Protein AF-A0AAN4W0U6-F1 (afdb_monomer_lite)

pLDDT: mean 75.43, std 18.98, range [21.34, 97.81]

Organism: NCBI:txid981

Foldseek 3Di:
DDDDPPPLVLLVVLLCVLVVVLVCCQVVPFDDDDDDDDDDDDDDDDDYDDDDDDDDDDDDDPDPDPDDDFFDAAFWAAAAFDDYDDYDFDADDDVPDRTDQQFQVRVQVVVVVVVCVVCVPQWDWDWDDDPRHIWIQIGHPRDGFWIKFKLHDPQDLAAQQGAWIKMWTAGQAQATQFIDRPDDRDDPVLVVQCVVDCLRVVRHGHHLAEEEEGEARVPRRRRSQSVQQSVQVRCVVCQVVCVVSHPDHGDYYHYGYDYDPVLVVVLVVLVVLLDPVVVVVCVPDPVSLLVLLVCLQVCVAQVVLDFDAPVLVCQSHVSGDDDPSSSSNSSSQLSCLLPPVRSCLVRRGNLSSLLVVLQVPQPDDADEDPADLVRLLVLQVVLLVVLVVCVVVVVVVSSPVDLRSCCSVVVPVDPSNVVSVVQSNVSNHYPPSCLRHHGNRNSVSNVSNVSSPDDDDDDDDDDDDDDDDDDDDDDDDPPPCVVPPPPDDDDDAALKQKEAEAAPPPRAADFQKWKWKDDPPVGDTDIDTHHPRRIDIHHDDQRIKMWIDDDFWAIDIDHDDDSYYYPYTHGDPDPCQDFDDPPDQDGDRQQPDLFHKDKFFVVNCVQLLHFWVCSVCVQDFQWDWDADQPQAIWIDGLNRTQQQEFEEEQLHTDDDHDPSHDHRRQDGCQFFRIKIWGATDCCQPNNFSAFRHYIYGYGDDDPDAFKKKKWKWKDWPQQKIKIKIKIKGDDDFKIKMKIKIWIWGCAFDPPPDVQWDFGSRWTKIKIKIKIKMWGDDDQKIKIKIKIKMWMKTKGWATQDPDAQKTKIKIKIKIKIKTKMWMKGHPDPFKIKIKIKIKMKIKIKIWIWIARNVVRDIDGPDIKMKIKIKIKIKMWIWGHDPFKIKIKMKIWIWMDMDIPFFPDDPTKIKIKIKMWIFGCPDPFKTKIKMWMAMCIPNYRHGIWIKIWMWGQPPVFKIFIFIWIKHKHDDHSCQATGWDDDPAETEGHNSPQHIKYKYHQHGWIWGWDDDPQKTKTKIKGKGKMKMAFDKDWAWDDDPDPPDHIYIHIGTAGMKMKIWMKIWMWICRSVFKIKIKIKIWMWIWGDHPLDPGTDTDIKIKIKIKMKGDDVVQQKIKIKIKMKTAKDWDKHADNPDPNGRIDIKIWHIDMKMWIKMWHADDNNQKIKIKIKIRPVQQFKTAIPDADPPNDGDRIDGDDNGIMIMMMIMGMDIGD

Secondary structure (DSSP, 8-state):
--------HHHHHHHHHHHHHHHHHHHS-SS-----------------------------------S---------------------------SS-TT----HHHHHHHHHHHHHHHHTTSEEEEEEEETTEEEEEEEETTEEEEEEEE--SS---B-SSSBEEEEEEEETTTEEEEEEEEEES--HHHHHHHHTTTTTGGGTT-BTTSEEEEE--TTSHHHHHHHHHHHHHHHHHHHHHHGGG-SS-----EEEEE--TTHHHHHHHHHHHH-HHHHHHHHH-HHHHHHHHHHIIIIIIIIT-----SHHHHGGGGT-PPPHHHHHHHHHHHHHHHHHSSHIIIII-HHHHHHHHHHHS-SSPP---SS-HHHHHHHHHHHHHHHHHHHHTT-GGGGG--HHHHHHTT-TT-HHHHHHHHHHHHTTTSTTHHHHHT-HHHHHHHHHHHHTT------PPP---------------TTSSTTSS---SS---SSEEEEE-B-SSS--B-TT-EEEEEETTTTEEEEEE--TTSEEEEE--TTPEEEEEETTEEEEEEE--SSEEE----B--SS---EE-TTSSS-EEGGGSSS-EEEEEHHHHHHHT-SSHHHHHTTSTTEEEEEETTTEEEEEETTEEGGGEEEEETTEEP---BTTB--GGG---TTEEEEEEEES-THHHH-TT-SSEEEEEEEP---SSEEEEEEEEEEETTTEEEEEEEEEEEETTEEEEEEEEEEEE--B-TT--TT----SB--EEEEEEEEEEEEEETTEEEEEEEEEEEEEEEEPPPPPSSSSEEEEEEEEEEEEEEEEEEEEESSSSEEEEEEEEEEEEEEEEEEEEEETTTTEEEEEEEEEEEEEEEEEEEEEEEE-SSEEEEEEEEEEEEEEESTTS-----EEEEEEEEEEEEE-SSSEEEEEEEEEEEETTB----EEEEEEEEEETTTEEEEE--EE--BPPPHHHHH-EEE-SSEEEE--TTPPPB--EE-------EEEETTEEEE----EEEEEEEEEEEEEEEPPSSTTSPEEEEEEEEEEEEEEEEEEEEEEEETTTEEEEEEEEEEEEEEE-TTSSS---EEEEEEEEEEEEEEGGGTEEEEEEEEEE--EEEEEE--S-TT--EEEEEEPPEEEEEEEEEEEETTTTEEEEEEEE-TT---EEEBSS---TT--SSEEE---SSEEEEEEEEEEEE-

Radius of gyration: 40.21 Å; chains: 1; bounding box: 112×74×120 Å

InterPro domains:
  IPR000531 TonB-dependent receptor-like, beta-barrel [PF00593] (777-1171)
  IPR007329 FMN-binding [PF04205] (159-231)
  IPR007329 FMN-binding [SM00900] (159-238)
  IPR012910 TonB-dependent receptor, plug domain [PF07715] (598-694)
  IPR017896 4Fe-4S ferredoxin-type, iron-sulphur binding domain [PF12801] (331-358)
  IPR017896 4Fe-4S ferredoxin-type, iron-sulphur binding domain [PF12801] (416-450)
  IPR036942 TonB-dependent receptor-like, beta-barrel domain superfamily [G3DSA:2.40.170.20] (703-1207)
  IPR037066 TonB-dependent receptor, plug domain superfamily [G3DSA:2.170.130.10] (569-702)
  IPR039426 TonB-dependent receptor-like [PS52016] (586-1208)
  IPR039426 TonB-dependent receptor-like [PTHR30069] (549-1207)

Sequence (1211 aa):
MLKSVQLDIPKSILTAVVLGLVLFFTMNGPLNPPSVQFNANHVDQTFFAPKIVGQSKGKSDFGLLSADAAKVDLAYGMITPEQKQQQSHGLISSDKAVGEMLNNAQWALEMEQRLKERWGGERTFQIKMFEEHCFAEVYDKGRLVSVYLENQVNNHVQGYAGPVYIGAYIGKHGQLLGLDYLHSLETESYLRKIFRTDYMGQYEQLDLGAAHSIDAVSGATITTKAIADATTMLVEVGAPMVESYLTEAMSDFEVKASLNKWWVVQAVILGLLFLFHFQKKIKRSKSIRMGLAIFTLLFLGFGMNQSFTYITFVQPFMGTELSYFMVAYSVMVLLSAIWGKNVYCKYVCPFGAAQMISLKYSPFKKKDILISNKQASLIRYAVTLVLLSGVIYGYRDWGNFELFPDLFGLQFSSYWFFVAVLVVLVSMRFPMIWCRLTCPTGCVLDTLTDAAEFRGYKKKKPIAKNTVMPKIKRNKPMVATVLLLFMGLGNARAQQFHLSVIDLEDQRAIPAANVHLVDASTGFDKYMVTNEQGQISFDYRPGLVAVVSHLCYLPKQMELGSASMTIKLQPDVRMLNQVVMTAQAEPVLADRSIYKIKPISNQEIEKLGAVSLPDVLQFQTGVNLIEDGVLGTKIIMQGLEGEHVKIMVDGVPLVGRMDGNIDLSQINLSQVDHIEVLEGPMSVIYGSNALAGTINIITREIQHQSLRVNAKSYAESVGQFQNAVSAEVKKGKHAAGITLGYNYFNGYSENASSNRRSDDWRPKDQLQIAPYYAFRSGKLKGKVGLNFFDETIKALGEYPSIGALAYDTQFNTQRINYYSNWNYKFSAQSNLSAVLSYQTFDRLTENITTDLVTNGETVTSSSSELFDTFNGRLNYFYKSELFNWQLGAEATLENGSGDKMPENDGMQEYALYTTLEWKLSESWSAQPGLRYMYNAAFDAPFIYNLHFKWDKDNKWLARFSGATAFRAPSLKERYMIFVDSNHRIFGNENLLPENGYNFSGSISRLFSVGAWNVKAEAKGYYNHLTDGIELMVIPAENEGDAADYVYGNVDEKITYGGEFVLNWNYENRLIFNTHYNVVNIGYYMPQLKDLAYAPNHNVSLSAEYRLPSLGLGFKTDFRYSGEFTQLSANPEEEEEAYTSAVRDAFAIWNCSVNKSFWEKKLTVVAGAKNLLDVNTINTTGSGGAHSGGATAPVAWGRSYFISLNFNLNKR

Structure (mmCIF, N/CA/C/O backbone):
data_AF-A0AAN4W0U6-F1
#
_entry.id   AF-A0AAN4W0U6-F1
#
loop_
_atom_site.group_PDB
_atom_site.id
_atom_site.type_symbol
_atom_site.label_atom_id
_atom_site.label_alt_id
_atom_site.label_comp_id
_atom_site.label_asym_id
_atom_site.label_entity_id
_atom_site.label_seq_id
_atom_site.pdbx_PDB_ins_code
_atom_site.Cartn_x
_atom_site.Cartn_y
_atom_site.Cartn_z
_atom_site.occupancy
_atom_site.B_iso_or_equiv
_atom_site.auth_seq_id
_atom_site.auth_comp_id
_atom_site.auth_asym_id
_atom_site.auth_atom_id
_atom_site.pdbx_PDB_model_num
ATOM 1 N N . MET A 1 1 ? -48.155 25.290 47.271 1.00 33.25 1 MET A N 1
ATOM 2 C CA . MET A 1 1 ? -47.250 24.211 47.742 1.00 33.25 1 MET A CA 1
ATOM 3 C C . MET A 1 1 ? -46.067 24.018 46.779 1.00 33.25 1 MET A C 1
ATOM 5 O O . MET A 1 1 ? -45.898 22.940 46.229 1.00 33.25 1 MET A O 1
ATOM 9 N N . LEU A 1 2 ? -45.214 25.028 46.591 1.00 33.72 2 LEU A N 1
ATOM 10 C CA . LEU A 1 2 ? -43.995 24.904 45.777 1.00 33.72 2 LEU A CA 1
ATOM 11 C C . LEU A 1 2 ? -42.775 25.183 46.661 1.00 33.72 2 LEU A C 1
ATOM 13 O O . LEU A 1 2 ? -42.121 26.214 46.558 1.00 33.72 2 LEU A O 1
ATOM 17 N N . LYS A 1 3 ? -42.492 24.249 47.581 1.00 33.78 3 LYS A N 1
ATOM 18 C CA . LYS A 1 3 ? -41.149 24.159 48.165 1.00 33.78 3 LYS A CA 1
ATOM 19 C C . LYS A 1 3 ? -40.219 23.692 47.053 1.00 33.78 3 LYS A C 1
ATOM 21 O O . LYS A 1 3 ? -40.469 22.635 46.479 1.00 33.78 3 LYS A O 1
ATOM 26 N N . SER A 1 4 ? -39.191 24.491 46.793 1.00 39.16 4 SER A N 1
ATOM 27 C CA . SER A 1 4 ? -38.076 24.229 45.883 1.00 39.16 4 SER A CA 1
ATOM 28 C C . SER A 1 4 ? -37.782 22.736 45.694 1.00 39.16 4 SER A C 1
ATOM 30 O O . SER A 1 4 ? -37.223 22.068 46.568 1.00 39.16 4 SER A O 1
ATOM 32 N N . VAL A 1 5 ? -38.141 22.213 44.519 1.00 44.03 5 VAL A N 1
ATOM 33 C CA . VAL A 1 5 ? -37.699 20.888 44.081 1.00 44.03 5 VAL A CA 1
ATOM 34 C C . VAL A 1 5 ? -36.212 21.010 43.762 1.00 44.03 5 VAL A C 1
ATOM 36 O O . VAL A 1 5 ? -35.828 21.347 42.647 1.00 44.03 5 VAL A O 1
ATOM 39 N N . GLN A 1 6 ? -35.363 20.769 44.764 1.00 49.28 6 GLN A N 1
ATOM 40 C CA . GLN A 1 6 ? -33.953 20.484 44.524 1.00 49.28 6 GLN A CA 1
ATOM 41 C C . GLN A 1 6 ? -33.885 19.218 43.668 1.00 49.28 6 GLN A C 1
ATOM 43 O O . GLN A 1 6 ? -34.033 18.107 44.180 1.00 49.28 6 GLN A O 1
ATOM 48 N N . LEU A 1 7 ? -33.694 19.406 42.362 1.00 55.94 7 LEU A N 1
ATOM 49 C CA . LEU A 1 7 ? -33.373 18.338 41.425 1.00 55.94 7 LEU A CA 1
ATOM 50 C C . LEU A 1 7 ? -32.122 17.620 41.939 1.00 55.94 7 LEU A C 1
ATOM 52 O O . LEU A 1 7 ? -31.044 18.206 42.031 1.00 55.94 7 LEU A O 1
ATOM 56 N N . ASP A 1 8 ? -32.278 16.350 42.312 1.00 67.81 8 ASP A N 1
ATOM 57 C CA . ASP A 1 8 ? -31.163 15.471 42.662 1.00 67.81 8 ASP A CA 1
ATOM 58 C C . ASP A 1 8 ? -30.425 15.172 41.347 1.00 67.81 8 ASP A C 1
ATOM 60 O O . ASP A 1 8 ? -30.793 14.259 40.602 1.00 67.81 8 ASP A O 1
ATOM 64 N N . ILE A 1 9 ? -29.459 16.036 41.009 1.00 68.50 9 ILE A N 1
ATOM 65 C CA . ILE A 1 9 ? -28.758 16.067 39.714 1.00 68.50 9 ILE A CA 1
ATOM 66 C C . ILE A 1 9 ? -28.268 14.666 39.289 1.00 68.50 9 ILE A C 1
ATOM 68 O O . ILE A 1 9 ? -28.586 14.276 38.166 1.00 68.50 9 ILE A O 1
ATOM 72 N N . PRO A 1 10 ? -27.618 13.846 40.150 1.00 70.81 10 PRO A N 1
ATOM 73 C CA . PRO A 1 10 ? -27.177 12.501 39.764 1.00 70.81 10 PRO A CA 1
ATOM 74 C C . PRO A 1 10 ? -28.328 11.585 39.325 1.00 70.81 10 PRO A C 1
ATOM 76 O O . PRO A 1 10 ? -28.225 10.904 38.307 1.00 70.81 10 PRO A O 1
ATOM 79 N N . LYS A 1 11 ? -29.457 11.603 40.050 1.00 78.38 11 LYS A N 1
ATOM 80 C CA . LYS A 1 11 ? -30.646 10.809 39.696 1.00 78.38 11 LYS A CA 1
ATOM 81 C C . LYS A 1 11 ? -31.303 11.295 38.412 1.00 78.38 11 LYS A C 1
ATOM 83 O O . LYS A 1 11 ? -31.800 10.483 37.637 1.00 78.38 11 LYS A O 1
ATOM 88 N N . SER A 1 12 ? -31.298 12.605 38.192 1.00 77.62 12 SER A N 1
ATOM 89 C CA . SER A 1 12 ? -31.893 13.230 37.009 1.00 77.62 12 SER A CA 1
ATOM 90 C C . SER A 1 12 ? -31.082 12.901 35.750 1.00 77.62 12 SER A C 1
ATOM 92 O O . SER A 1 12 ? -31.664 12.489 34.751 1.00 77.62 12 SER A O 1
ATOM 94 N N . ILE A 1 13 ? -29.745 12.960 35.828 1.00 74.62 13 ILE A N 1
ATOM 95 C CA . ILE A 1 13 ? -28.841 12.546 34.742 1.00 74.62 13 ILE A CA 1
ATOM 96 C C . ILE A 1 13 ? -29.018 11.055 34.432 1.00 74.62 13 ILE A C 1
ATOM 98 O O . ILE A 1 13 ? -29.267 10.699 33.283 1.00 74.62 13 ILE A O 1
ATOM 102 N N . LEU A 1 14 ? -28.968 10.180 35.444 1.00 75.50 14 LEU A N 1
ATOM 103 C CA . LEU A 1 14 ? -29.118 8.735 35.234 1.00 75.50 14 LEU A CA 1
ATOM 104 C C . LEU A 1 14 ? -30.495 8.373 34.642 1.00 75.50 14 LEU A C 1
ATOM 106 O O . LEU A 1 14 ? -30.598 7.467 33.819 1.00 75.50 14 LEU A O 1
ATOM 110 N N . THR A 1 15 ? -31.544 9.118 35.008 1.00 80.75 15 THR A N 1
ATOM 111 C CA . THR A 1 15 ? -32.888 8.980 34.420 1.00 80.75 15 THR A CA 1
ATOM 112 C C . THR A 1 15 ? -32.909 9.364 32.942 1.00 80.75 15 THR A C 1
ATOM 114 O O . THR A 1 15 ? -33.483 8.629 32.142 1.00 80.75 15 THR A O 1
ATOM 117 N N . ALA A 1 16 ? -32.269 10.477 32.571 1.00 76.31 16 ALA A N 1
ATOM 118 C CA . ALA A 1 16 ? -32.186 10.925 31.183 1.00 76.31 16 ALA A CA 1
ATOM 119 C C . ALA A 1 16 ? -31.398 9.940 30.303 1.00 76.31 16 ALA A C 1
ATOM 121 O O . ALA A 1 16 ? -31.842 9.633 29.202 1.00 76.31 16 ALA A O 1
ATOM 122 N N . VAL A 1 17 ? -30.286 9.385 30.803 1.00 75.81 17 VAL A N 1
ATOM 123 C CA . VAL A 1 17 ? -29.493 8.371 30.080 1.00 75.81 17 VAL A CA 1
ATOM 124 C C . VAL A 1 17 ? -30.307 7.100 29.837 1.00 75.81 17 VAL A C 1
ATOM 126 O O . VAL A 1 17 ? -30.350 6.601 28.716 1.00 75.81 17 VAL A O 1
ATOM 129 N N . VAL A 1 18 ? -30.992 6.586 30.863 1.00 73.56 18 VAL A N 1
ATOM 130 C CA . VAL A 1 18 ? -31.798 5.365 30.727 1.00 73.56 18 VAL A CA 1
ATOM 131 C C . VAL A 1 18 ? -32.984 5.566 29.783 1.00 73.56 18 VAL A C 1
ATOM 133 O O . VAL A 1 18 ? -33.208 4.729 28.912 1.00 73.56 18 VAL A O 1
ATOM 136 N N . LEU A 1 19 ? -33.737 6.662 29.925 1.00 75.75 19 LEU A N 1
ATOM 137 C CA . LEU A 1 19 ? -34.854 6.952 29.022 1.00 75.75 19 LEU A CA 1
ATOM 138 C C . LEU A 1 19 ? -34.373 7.223 27.594 1.00 75.75 19 LEU A C 1
ATOM 140 O O . LEU A 1 19 ? -35.014 6.760 26.659 1.00 75.75 19 LEU A O 1
ATOM 144 N N . GLY A 1 20 ? -33.238 7.907 27.429 1.00 73.88 20 GLY A N 1
ATOM 145 C CA . GLY A 1 20 ? -32.610 8.148 26.132 1.00 73.88 20 GLY A CA 1
ATOM 146 C C . GLY A 1 20 ? -32.220 6.854 25.422 1.00 73.88 20 GLY A C 1
ATOM 147 O O . GLY A 1 20 ? -32.547 6.698 24.253 1.00 73.88 20 GLY A O 1
ATOM 148 N N . LEU A 1 21 ? -31.608 5.894 26.127 1.00 70.44 21 LEU A N 1
ATOM 149 C CA . LEU A 1 21 ? -31.286 4.580 25.558 1.00 70.44 21 LEU A CA 1
ATOM 150 C C . LEU A 1 21 ? -32.546 3.794 25.178 1.00 70.44 21 LEU A C 1
ATOM 152 O O . LEU A 1 21 ? -32.613 3.250 24.080 1.00 70.44 21 LEU A O 1
ATOM 156 N N . VAL A 1 22 ? -33.564 3.758 26.045 1.00 67.88 22 VAL A N 1
ATOM 157 C CA . VAL A 1 22 ? -34.811 3.046 25.722 1.00 67.88 22 VAL A CA 1
ATOM 158 C C . VAL A 1 22 ? -35.529 3.683 24.526 1.00 67.88 22 VAL A C 1
ATOM 160 O O . VAL A 1 22 ? -35.973 2.955 23.639 1.00 67.88 22 VAL A O 1
ATOM 163 N N . LEU A 1 23 ? -35.614 5.017 24.467 1.00 67.88 23 LEU A N 1
ATOM 164 C CA . LEU A 1 23 ? -36.189 5.743 23.328 1.00 67.88 23 LEU A CA 1
ATOM 165 C C . LEU A 1 23 ? -35.388 5.502 22.045 1.00 67.88 23 LEU A C 1
ATOM 167 O O . LEU A 1 23 ? -35.974 5.191 21.016 1.00 67.88 23 LEU A O 1
ATOM 171 N N . PHE A 1 24 ? -34.056 5.564 22.112 1.00 65.44 24 PHE A N 1
ATOM 172 C CA . PHE A 1 24 ? -33.180 5.315 20.968 1.00 65.44 24 PHE A CA 1
ATOM 173 C C . PHE A 1 24 ? -33.433 3.933 20.346 1.00 65.44 24 PHE A C 1
ATOM 175 O O . PHE A 1 24 ? -33.669 3.858 19.143 1.00 65.44 24 PHE A O 1
ATOM 182 N N . PHE A 1 25 ? -33.483 2.866 21.150 1.00 62.19 25 PHE A N 1
ATOM 183 C CA . PHE A 1 25 ? -33.747 1.512 20.642 1.00 62.19 25 PHE A CA 1
ATOM 184 C C . PHE A 1 25 ? -35.213 1.257 20.253 1.00 62.19 25 PHE A C 1
ATOM 186 O O . PHE A 1 25 ? -35.468 0.391 19.423 1.00 62.19 25 PHE A O 1
ATOM 193 N N . THR A 1 26 ? -36.188 1.996 20.800 1.00 61.84 26 THR A N 1
ATOM 194 C CA . THR A 1 26 ? -37.584 1.900 20.319 1.00 61.84 26 THR A CA 1
ATOM 195 C C . THR A 1 26 ? -37.850 2.674 19.037 1.00 61.84 26 THR A C 1
ATOM 197 O O . THR A 1 26 ? -38.757 2.299 18.304 1.00 61.84 26 THR A O 1
ATOM 200 N N . MET A 1 27 ? -37.104 3.747 18.770 1.00 57.22 27 MET A N 1
ATOM 201 C CA . MET A 1 27 ? -37.287 4.567 17.569 1.00 57.22 27 MET A CA 1
ATOM 202 C C . MET A 1 27 ? -36.466 4.079 16.373 1.00 57.22 27 MET A C 1
ATOM 204 O O . MET A 1 27 ? -36.922 4.226 15.246 1.00 57.22 27 MET A O 1
ATOM 208 N N . ASN A 1 28 ? -35.271 3.526 16.605 1.00 52.16 28 ASN A N 1
ATOM 209 C CA . ASN A 1 28 ? -34.335 3.143 15.537 1.00 52.16 28 ASN A CA 1
ATOM 210 C C . ASN A 1 28 ? -34.282 1.628 15.275 1.00 52.16 28 ASN A C 1
ATOM 212 O O . ASN A 1 28 ? -33.504 1.186 14.435 1.00 52.16 28 ASN A O 1
ATOM 216 N N . GLY A 1 29 ? -35.067 0.833 16.009 1.00 49.94 29 GLY A N 1
ATOM 217 C CA . GLY A 1 29 ? -34.906 -0.619 16.050 1.00 49.94 29 GLY A CA 1
ATOM 218 C C . GLY A 1 29 ? -33.610 -1.059 16.765 1.00 49.94 29 GLY A C 1
ATOM 219 O O . GLY A 1 29 ? -32.866 -0.234 17.309 1.00 49.94 29 GLY A O 1
ATOM 220 N N . PRO A 1 30 ? -33.349 -2.373 16.841 1.00 51.88 30 PRO A N 1
ATOM 221 C CA . PRO A 1 30 ? -32.150 -2.947 17.452 1.00 51.88 30 PRO A CA 1
ATOM 222 C C . PRO A 1 30 ? -30.949 -2.980 16.482 1.00 51.88 30 PRO A C 1
ATOM 224 O O . PRO A 1 30 ? -31.043 -2.586 15.321 1.00 51.88 30 PRO A O 1
ATOM 227 N N . LEU A 1 31 ? -29.787 -3.432 16.967 1.00 49.72 31 LEU A N 1
ATOM 228 C CA . LEU A 1 31 ? -28.535 -3.453 16.190 1.00 49.72 31 LEU A CA 1
ATOM 229 C C . LEU A 1 31 ? -28.532 -4.548 15.099 1.00 49.72 31 LEU A C 1
ATOM 231 O O . LEU A 1 31 ? -28.135 -5.683 15.367 1.00 49.72 31 LEU A O 1
ATOM 235 N N . ASN A 1 32 ? -28.959 -4.196 13.879 1.00 39.69 32 ASN A N 1
ATOM 236 C CA . ASN A 1 32 ? -29.268 -5.152 12.804 1.00 39.69 32 ASN A CA 1
ATOM 237 C C . ASN A 1 32 ? -28.231 -5.230 11.650 1.00 39.69 32 ASN A C 1
ATOM 239 O O . ASN A 1 32 ? -27.494 -4.268 11.421 1.00 39.69 32 ASN A O 1
ATOM 243 N N . PRO A 1 33 ? -28.163 -6.367 10.917 1.00 38.34 33 PRO A N 1
ATOM 244 C CA . PRO A 1 33 ? -27.166 -6.641 9.869 1.00 38.34 33 PRO A CA 1
ATOM 245 C C . PRO A 1 33 ? -27.696 -6.474 8.416 1.00 38.34 33 PRO A C 1
ATOM 247 O O . PRO A 1 33 ? -28.904 -6.545 8.203 1.00 38.34 33 PRO A O 1
ATOM 250 N N . PRO A 1 34 ? -26.824 -6.278 7.400 1.00 32.66 34 PRO A N 1
ATOM 251 C CA . PRO A 1 34 ? -27.216 -6.032 6.000 1.00 32.66 34 PRO A CA 1
ATOM 252 C C . PRO A 1 34 ? -27.299 -7.292 5.106 1.00 32.66 34 PRO A C 1
ATOM 254 O O . PRO A 1 34 ? -26.744 -8.338 5.439 1.00 32.66 34 PRO A O 1
ATOM 257 N N . SER A 1 35 ? -27.912 -7.140 3.923 1.00 28.22 35 SER A N 1
ATOM 258 C CA . SER A 1 35 ? -27.999 -8.119 2.817 1.00 28.22 35 SER A CA 1
ATOM 259 C C . SER A 1 35 ? -27.286 -7.624 1.531 1.00 28.22 35 SER A C 1
ATOM 261 O O . SER A 1 35 ? -26.558 -6.626 1.572 1.00 28.22 35 SER A O 1
ATOM 263 N N . VAL A 1 36 ? -27.449 -8.322 0.392 1.00 27.53 36 VAL A N 1
ATOM 264 C CA . VAL A 1 36 ? -26.794 -8.029 -0.906 1.00 27.53 36 VAL A CA 1
ATOM 265 C C . VAL A 1 36 ? -27.782 -8.118 -2.082 1.00 27.53 36 VAL A C 1
ATOM 267 O O . VAL A 1 36 ? -28.681 -8.952 -2.076 1.00 27.53 36 VAL A O 1
ATOM 270 N N . GLN A 1 37 ? -27.567 -7.289 -3.112 1.00 27.67 37 GLN A N 1
ATOM 271 C CA . GLN A 1 37 ? -28.216 -7.313 -4.435 1.00 27.67 37 GLN A CA 1
ATOM 272 C C . GLN A 1 37 ? -27.176 -6.962 -5.523 1.00 27.67 37 GLN A C 1
ATOM 274 O O . GLN A 1 37 ? -26.210 -6.250 -5.226 1.00 27.67 37 GLN A O 1
ATOM 279 N N . PHE A 1 38 ? -27.355 -7.413 -6.775 1.00 28.12 38 PHE A N 1
ATOM 280 C CA . PHE A 1 38 ? -26.467 -7.061 -7.899 1.00 28.12 38 PHE A CA 1
ATOM 281 C C . PHE A 1 38 ? -27.131 -7.183 -9.288 1.00 28.12 38 PHE A C 1
ATOM 283 O O . PHE A 1 38 ? -27.874 -8.128 -9.529 1.00 28.12 38 PHE A O 1
ATOM 290 N N . ASN A 1 39 ? -26.792 -6.271 -10.213 1.00 28.20 39 ASN A N 1
ATOM 291 C CA . ASN A 1 39 ? -26.997 -6.377 -11.667 1.00 28.20 39 ASN A CA 1
ATOM 292 C C . ASN A 1 39 ? -26.030 -5.403 -12.396 1.00 28.20 39 ASN A C 1
ATOM 294 O O . ASN A 1 39 ? -25.774 -4.323 -11.860 1.00 28.20 39 ASN A O 1
ATOM 298 N N . ALA A 1 40 ? -25.494 -5.771 -13.572 1.00 31.72 40 ALA A N 1
ATOM 299 C CA . ALA A 1 40 ? -24.793 -4.881 -14.521 1.00 31.72 40 ALA A CA 1
ATOM 300 C C . ALA A 1 40 ? -24.557 -5.579 -15.884 1.00 31.72 40 ALA A C 1
ATOM 302 O O . ALA A 1 40 ? -24.307 -6.784 -15.895 1.00 31.72 40 ALA A O 1
ATOM 303 N N . ASN A 1 41 ? -24.564 -4.837 -17.006 1.00 26.88 41 ASN A N 1
ATOM 304 C CA . ASN A 1 41 ? -24.088 -5.282 -18.333 1.00 26.88 41 ASN A CA 1
ATOM 305 C C . ASN A 1 41 ? -23.850 -4.079 -19.293 1.00 26.88 41 ASN A C 1
ATOM 307 O O . ASN A 1 41 ? -24.289 -2.979 -18.969 1.00 26.88 41 ASN A O 1
ATOM 311 N N . HIS A 1 42 ? -23.277 -4.333 -20.486 1.00 31.94 42 HIS A N 1
ATOM 312 C CA . HIS A 1 42 ? -23.257 -3.486 -21.706 1.00 31.94 42 HIS A CA 1
ATOM 313 C C . HIS A 1 42 ? -22.388 -2.197 -21.704 1.00 31.94 42 HIS A C 1
ATOM 315 O O . HIS A 1 42 ? -22.306 -1.512 -20.691 1.00 31.94 42 HIS A O 1
ATOM 321 N N . VAL A 1 43 ? -21.756 -1.764 -22.817 1.00 29.34 43 VAL A N 1
ATOM 322 C CA . VAL A 1 43 ? -21.391 -2.428 -24.104 1.00 29.34 43 VAL A CA 1
ATOM 323 C C . VAL A 1 43 ? -20.263 -1.636 -24.827 1.00 29.34 43 VAL A C 1
ATOM 325 O O . VAL A 1 43 ? -19.764 -0.643 -24.304 1.00 29.34 43 VAL A O 1
ATOM 328 N N . ASP A 1 44 ? -19.852 -2.120 -25.998 1.00 28.80 44 ASP A N 1
ATOM 329 C CA . ASP A 1 44 ? -18.642 -1.852 -26.791 1.00 28.80 44 ASP A CA 1
ATOM 330 C C . ASP A 1 44 ? -18.513 -0.555 -27.649 1.00 28.80 44 ASP A C 1
ATOM 332 O O . ASP A 1 44 ? -19.499 0.058 -28.052 1.00 28.80 44 ASP A O 1
ATOM 336 N N . GLN A 1 45 ? -17.259 -0.329 -28.102 1.00 26.48 45 GLN A N 1
ATOM 337 C CA . GLN A 1 45 ? -16.820 0.193 -29.427 1.00 26.48 45 GLN A CA 1
ATOM 338 C C . GLN A 1 45 ? -16.893 1.714 -29.750 1.00 26.48 45 GLN A C 1
ATOM 340 O O . GLN A 1 45 ? -17.511 2.512 -29.050 1.00 26.48 45 GLN A O 1
ATOM 345 N N . THR A 1 46 ? -16.127 2.126 -30.779 1.00 25.75 46 THR A N 1
ATOM 346 C CA . THR A 1 46 ? -15.720 3.518 -31.118 1.00 25.75 46 THR A CA 1
ATOM 347 C C . THR A 1 46 ? -15.500 3.727 -32.640 1.00 25.75 46 THR A C 1
ATOM 349 O O . THR A 1 46 ? -15.691 2.792 -33.415 1.00 25.75 46 THR A O 1
ATOM 352 N N . PHE A 1 47 ? -15.124 4.941 -33.098 1.00 23.23 47 PHE A N 1
ATOM 353 C CA . PHE A 1 47 ? -14.848 5.281 -34.518 1.00 23.23 47 PHE A CA 1
ATOM 354 C C . PHE A 1 47 ? -13.759 6.380 -34.684 1.00 23.23 47 PHE A C 1
ATOM 356 O O . PHE A 1 47 ? -13.354 6.966 -33.682 1.00 23.23 47 PHE A O 1
ATOM 363 N N . PHE A 1 48 ? -13.263 6.641 -35.912 1.00 23.98 48 PHE A N 1
ATOM 364 C CA . PHE A 1 48 ? -11.919 7.229 -36.155 1.00 23.98 48 PHE A CA 1
ATOM 365 C C . PHE A 1 48 ? -11.652 8.067 -37.444 1.00 23.98 48 PHE A C 1
ATOM 367 O O . PHE A 1 48 ? -12.390 7.949 -38.424 1.00 23.98 48 PHE A O 1
ATOM 374 N N . ALA A 1 49 ? -10.465 8.735 -37.406 1.00 22.53 49 ALA A N 1
ATOM 375 C CA . ALA A 1 49 ? -9.560 9.301 -38.458 1.00 22.53 49 ALA A CA 1
ATOM 376 C C . ALA A 1 49 ? -9.863 10.719 -39.035 1.00 22.53 49 ALA A C 1
ATOM 378 O O . ALA A 1 49 ? -11.022 11.131 -38.941 1.00 22.53 49 ALA A O 1
ATOM 379 N N . PRO A 1 50 ? -8.901 11.480 -39.655 1.00 28.55 50 PRO A N 1
ATOM 380 C CA . PRO A 1 50 ? -7.457 11.237 -39.950 1.00 28.55 50 PRO A CA 1
ATOM 381 C C . PRO A 1 50 ? -6.462 12.402 -39.566 1.00 28.55 50 PRO A C 1
ATOM 383 O O . PRO A 1 50 ? -6.856 13.353 -38.895 1.00 28.55 50 PRO A O 1
ATOM 386 N N . LYS A 1 51 ? -5.185 12.357 -40.026 1.00 26.56 51 LYS A N 1
ATOM 387 C CA . LYS A 1 51 ? -4.091 13.379 -39.874 1.00 26.56 51 LYS A CA 1
ATOM 388 C C . LYS A 1 51 ? -4.121 14.568 -40.880 1.00 26.56 51 LYS A C 1
ATOM 390 O O . LYS A 1 51 ? -4.576 14.374 -42.005 1.00 26.56 51 LYS A O 1
ATOM 395 N N . ILE A 1 52 ? -3.517 15.736 -40.542 1.00 26.17 52 ILE A N 1
ATOM 396 C CA . ILE A 1 52 ? -2.968 16.768 -41.486 1.00 26.17 52 ILE A CA 1
ATOM 397 C C . ILE A 1 52 ? -2.039 17.820 -40.791 1.00 26.17 52 ILE A C 1
ATOM 399 O O . ILE A 1 52 ? -2.264 18.113 -39.622 1.00 26.17 52 ILE A O 1
ATOM 403 N N . VAL A 1 53 ? -1.052 18.433 -41.489 1.00 37.97 53 VAL A N 1
ATOM 404 C CA . VAL A 1 53 ? -0.106 19.489 -40.980 1.00 37.97 53 VAL A CA 1
ATOM 405 C C . VAL A 1 53 ? 0.458 20.434 -42.082 1.00 37.97 53 VAL A C 1
ATOM 407 O O . VAL A 1 53 ? 0.314 20.131 -43.264 1.00 37.97 53 VAL A O 1
ATOM 410 N N . GLY A 1 54 ? 1.141 21.549 -41.719 1.00 31.52 54 GLY A N 1
ATOM 411 C CA . GLY A 1 54 ? 2.020 22.326 -42.633 1.00 31.52 54 GLY A CA 1
ATOM 412 C C . GLY A 1 54 ? 2.494 23.752 -42.215 1.00 31.52 54 GLY A C 1
ATOM 413 O O . GLY A 1 54 ? 1.685 24.662 -42.081 1.00 31.52 54 GLY A O 1
ATOM 414 N N . GLN A 1 55 ? 3.824 23.932 -42.111 1.00 29.55 55 GLN A N 1
ATOM 415 C CA . GLN A 1 55 ? 4.705 25.096 -42.424 1.00 29.55 55 GLN A CA 1
ATOM 416 C C . GLN A 1 55 ? 4.308 26.594 -42.222 1.00 29.55 55 GLN A C 1
ATOM 418 O O . GLN A 1 55 ? 3.419 27.125 -42.882 1.00 29.55 55 GLN A O 1
ATOM 423 N N . SER A 1 56 ? 5.236 27.328 -41.566 1.00 27.77 56 SER A N 1
ATOM 424 C CA . SER A 1 56 ? 5.922 28.570 -42.039 1.00 27.77 56 SER A CA 1
ATOM 425 C C . SER A 1 56 ? 5.802 29.838 -41.172 1.00 27.77 56 SER A C 1
ATOM 427 O O . SER A 1 56 ? 4.731 30.437 -41.070 1.00 27.77 56 SER A O 1
ATOM 429 N N . LYS A 1 57 ? 6.964 30.351 -40.716 1.00 29.23 57 LYS A N 1
ATOM 430 C CA . LYS A 1 57 ? 7.422 31.736 -40.989 1.00 29.23 57 LYS A CA 1
ATOM 431 C C . LYS A 1 57 ? 8.919 31.966 -40.669 1.00 29.23 57 LYS A C 1
ATOM 433 O O . LYS A 1 57 ? 9.276 32.427 -39.595 1.00 29.23 57 LYS A O 1
ATOM 438 N N . GLY A 1 58 ? 9.768 31.779 -41.684 1.00 27.83 58 GLY A N 1
ATOM 439 C CA . GLY A 1 58 ? 10.753 32.805 -42.067 1.00 27.83 58 GLY A CA 1
ATOM 440 C C . GLY A 1 58 ? 12.135 32.876 -41.395 1.00 27.83 58 GLY A C 1
ATOM 441 O O . GLY A 1 58 ? 12.421 33.878 -40.746 1.00 27.83 58 GLY A O 1
ATOM 442 N N . LYS A 1 59 ? 13.043 31.951 -41.736 1.00 27.14 59 LYS A N 1
ATOM 443 C CA . LYS A 1 59 ? 14.390 32.267 -42.272 1.00 27.14 59 LYS A CA 1
ATOM 444 C C . LYS A 1 59 ? 15.122 30.991 -42.696 1.00 27.14 59 LYS A C 1
ATOM 446 O O . LYS A 1 59 ? 15.481 30.160 -41.875 1.00 27.14 59 LYS A O 1
ATOM 451 N N . SER A 1 60 ? 15.359 30.874 -43.995 1.00 32.75 60 SER A N 1
ATOM 452 C CA . SER A 1 60 ? 16.351 29.976 -44.572 1.00 32.75 60 SER A CA 1
ATOM 453 C C . SER A 1 60 ? 17.757 30.483 -44.242 1.00 32.75 60 SER A C 1
ATOM 455 O O . SER A 1 60 ? 18.189 31.447 -44.864 1.00 32.75 60 SER A O 1
ATOM 457 N N . ASP A 1 61 ? 18.432 29.841 -43.293 1.00 24.98 61 ASP A N 1
ATOM 458 C CA . ASP A 1 61 ? 19.897 29.762 -43.194 1.00 24.98 61 ASP A CA 1
ATOM 459 C C . ASP A 1 61 ? 20.238 28.527 -42.341 1.00 24.98 61 ASP A C 1
ATOM 461 O O . ASP A 1 61 ? 20.284 28.597 -41.114 1.00 24.98 61 ASP A O 1
ATOM 465 N N . PHE A 1 62 ? 20.462 27.375 -42.987 1.00 24.36 62 PHE A N 1
ATOM 466 C CA . PHE A 1 62 ? 21.134 26.238 -42.345 1.00 24.36 62 PHE A CA 1
ATOM 467 C C . PHE A 1 62 ? 22.620 26.589 -42.202 1.00 24.36 62 PHE A C 1
ATOM 469 O O . PHE A 1 62 ? 23.447 26.267 -43.053 1.00 24.36 62 PHE A O 1
ATOM 476 N N . GLY A 1 63 ? 22.942 27.310 -41.131 1.00 23.31 63 GLY A N 1
ATOM 477 C CA . GLY A 1 63 ? 24.303 27.497 -40.658 1.00 23.31 63 GLY A CA 1
ATOM 478 C C . GLY A 1 63 ? 24.562 26.581 -39.471 1.00 23.31 63 GLY A C 1
ATOM 479 O O . GLY A 1 63 ? 23.939 26.751 -38.426 1.00 23.31 63 GLY A O 1
ATOM 480 N N . LEU A 1 64 ? 25.515 25.658 -39.619 1.00 25.27 64 LEU A N 1
ATOM 481 C CA . LEU A 1 64 ? 26.220 25.055 -38.487 1.00 25.27 64 LEU A CA 1
ATOM 482 C C . LEU A 1 64 ? 26.778 26.182 -37.606 1.00 25.27 64 LEU A C 1
ATOM 484 O O . LEU A 1 64 ? 27.783 26.806 -37.953 1.00 25.27 64 LEU A O 1
ATOM 488 N N . LEU A 1 65 ? 26.130 26.437 -36.469 1.00 22.81 65 LEU A N 1
ATOM 489 C CA . LEU A 1 65 ? 26.752 27.166 -35.375 1.00 22.81 65 LEU A CA 1
ATOM 490 C C . LEU A 1 65 ? 27.705 26.211 -34.665 1.00 22.81 65 LEU A C 1
ATOM 492 O O . LEU A 1 65 ? 27.324 25.364 -33.864 1.00 22.81 65 LEU A O 1
ATOM 496 N N . SER A 1 66 ? 28.969 26.381 -35.022 1.00 27.80 66 SER A N 1
ATOM 497 C CA . SER A 1 66 ? 30.127 26.041 -34.216 1.00 27.80 66 SER A CA 1
ATOM 498 C C . SER A 1 66 ? 29.923 26.324 -32.720 1.00 27.80 66 SER A C 1
ATOM 500 O O . SER A 1 66 ? 29.719 27.476 -32.346 1.00 27.80 66 SER A O 1
ATOM 502 N N . ALA A 1 67 ? 30.112 25.282 -31.909 1.00 27.16 67 ALA A N 1
ATOM 503 C CA . ALA A 1 67 ? 30.851 25.266 -30.639 1.00 27.16 67 ALA A CA 1
ATOM 504 C C . ALA A 1 67 ? 30.455 26.187 -29.460 1.00 27.16 67 ALA A C 1
ATOM 506 O O . ALA A 1 67 ? 31.069 26.035 -28.410 1.00 27.16 67 ALA A O 1
ATOM 507 N N . ASP A 1 68 ? 29.474 27.089 -29.575 1.00 25.61 68 ASP A N 1
ATOM 508 C CA . ASP A 1 68 ? 29.157 28.062 -28.516 1.00 25.61 68 ASP A CA 1
ATOM 509 C C . ASP A 1 68 ? 27.633 28.306 -28.324 1.00 25.61 68 ASP A C 1
ATOM 511 O O . ASP A 1 68 ? 27.013 29.063 -29.074 1.00 25.61 68 ASP A O 1
ATOM 515 N N . ALA A 1 69 ? 27.091 27.770 -27.217 1.00 23.20 69 ALA A N 1
ATOM 516 C CA . ALA A 1 69 ? 25.978 28.291 -26.392 1.00 23.20 69 ALA A CA 1
ATOM 517 C C . ALA A 1 69 ? 24.479 28.054 -26.760 1.00 23.20 69 ALA A C 1
ATOM 519 O O . ALA A 1 69 ? 23.822 28.886 -27.385 1.00 23.20 69 ALA A O 1
ATOM 520 N N . ALA A 1 70 ? 23.896 27.009 -26.151 1.00 28.41 70 ALA A N 1
ATOM 521 C CA . ALA A 1 70 ? 22.768 27.021 -25.181 1.00 28.41 70 ALA A CA 1
ATOM 522 C C . ALA A 1 70 ? 21.611 28.079 -25.233 1.00 28.41 70 ALA A C 1
ATOM 524 O O . ALA A 1 70 ? 21.920 29.262 -25.058 1.00 28.41 70 ALA A O 1
ATOM 525 N N . LYS A 1 71 ? 20.296 27.652 -25.249 1.00 21.34 71 LYS A N 1
ATOM 526 C CA . LYS A 1 71 ? 19.050 28.282 -24.602 1.00 21.34 71 LYS A CA 1
ATOM 527 C C . LYS A 1 71 ? 17.583 27.769 -25.015 1.00 21.34 71 LYS A C 1
ATOM 529 O O . LYS A 1 71 ? 17.386 27.630 -26.212 1.00 21.34 71 LYS A O 1
ATOM 534 N N . VAL A 1 72 ? 16.537 27.763 -24.100 1.00 25.20 72 VAL A N 1
ATOM 535 C CA . VAL A 1 72 ? 14.996 27.996 -24.221 1.00 25.20 72 VAL A CA 1
ATOM 536 C C . VAL A 1 72 ? 13.950 26.922 -24.786 1.00 25.20 72 VAL A C 1
ATOM 538 O O . VAL A 1 72 ? 14.366 26.198 -25.671 1.00 25.20 72 VAL A O 1
ATOM 541 N N . ASP A 1 73 ? 12.593 26.759 -24.511 1.00 22.70 73 ASP A N 1
ATOM 542 C CA . ASP A 1 73 ? 11.569 26.864 -23.364 1.00 22.70 73 ASP A CA 1
ATOM 543 C C . ASP A 1 73 ? 10.064 26.330 -23.677 1.00 22.70 73 ASP A C 1
ATOM 545 O O . ASP A 1 73 ? 9.703 26.329 -24.851 1.00 22.70 73 ASP A O 1
ATOM 549 N N . LEU A 1 74 ? 9.170 25.990 -22.674 1.00 25.03 74 LEU A N 1
ATOM 550 C CA . LEU A 1 74 ? 7.641 25.742 -22.603 1.00 25.03 74 LEU A CA 1
ATOM 551 C C . LEU A 1 74 ? 6.898 24.322 -22.411 1.00 25.03 74 LEU A C 1
ATOM 553 O O . LEU A 1 74 ? 7.592 23.346 -22.160 1.00 25.03 74 LEU A O 1
ATOM 557 N N . ALA A 1 75 ? 5.514 24.218 -22.276 1.00 26.00 75 ALA A N 1
ATOM 558 C CA . ALA A 1 75 ? 4.717 23.052 -21.666 1.00 26.00 75 ALA A CA 1
ATOM 559 C C . ALA A 1 75 ? 3.098 22.845 -21.810 1.00 26.00 75 ALA A C 1
ATOM 561 O O . ALA A 1 75 ? 2.443 23.803 -22.220 1.00 26.00 75 ALA A O 1
ATOM 562 N N . TYR A 1 76 ? 2.454 21.674 -21.356 1.00 28.38 76 TYR A N 1
ATOM 563 C CA . TYR A 1 76 ? 1.030 21.355 -20.768 1.00 28.38 76 TYR A CA 1
ATOM 564 C C . TYR A 1 76 ? -0.100 20.331 -21.373 1.00 28.38 76 TYR A C 1
ATOM 566 O O . TYR A 1 76 ? -0.339 20.427 -22.567 1.00 28.38 76 TYR A O 1
ATOM 574 N N . GLY A 1 77 ? -0.939 19.489 -20.609 1.00 29.22 77 GLY A N 1
ATOM 575 C CA . GLY A 1 77 ? -2.393 19.035 -20.964 1.00 29.22 77 GLY A CA 1
ATOM 576 C C . GLY A 1 77 ? -3.387 17.732 -20.711 1.00 29.22 77 GLY A C 1
ATOM 577 O O . GLY A 1 77 ? -4.434 17.831 -21.345 1.00 29.22 77 GLY A O 1
ATOM 578 N N . MET A 1 78 ? -3.279 16.589 -19.911 1.00 25.91 78 MET A N 1
ATOM 579 C CA . MET A 1 78 ? -4.167 15.295 -19.635 1.00 25.91 78 MET A CA 1
ATOM 580 C C . MET A 1 78 ? -3.624 13.714 -19.134 1.00 25.91 78 MET A C 1
ATOM 582 O O . MET A 1 78 ? -3.158 13.190 -20.123 1.00 25.91 78 MET A O 1
ATOM 586 N N . ILE A 1 79 ? -3.524 12.715 -18.048 1.00 36.03 79 ILE A N 1
ATOM 587 C CA . ILE A 1 79 ? -3.669 12.147 -16.454 1.00 36.03 79 ILE A CA 1
ATOM 588 C C . ILE A 1 79 ? -5.037 12.082 -15.302 1.00 36.03 79 ILE A C 1
ATOM 590 O O . ILE A 1 79 ? -5.000 12.951 -14.448 1.00 36.03 79 ILE A O 1
ATOM 594 N N . THR A 1 80 ? -6.304 11.374 -15.040 1.00 40.41 80 THR A N 1
ATOM 595 C CA . THR A 1 80 ? -7.419 10.225 -15.422 1.00 40.41 80 THR A CA 1
ATOM 596 C C . THR A 1 80 ? -8.920 10.458 -14.901 1.00 40.41 80 THR A C 1
ATOM 598 O O . THR A 1 80 ? -9.042 11.573 -14.375 1.00 40.41 80 THR A O 1
ATOM 601 N N . PRO A 1 81 ? -10.034 9.562 -14.967 1.00 38.31 81 PRO A N 1
ATOM 602 C CA . PRO A 1 81 ? -10.273 8.060 -14.627 1.00 38.31 81 PRO A CA 1
ATOM 603 C C . PRO A 1 81 ? -11.451 7.135 -15.202 1.00 38.31 81 PRO A C 1
ATOM 605 O O . PRO A 1 81 ? -12.609 7.531 -15.252 1.00 38.31 81 PRO A O 1
ATOM 608 N N . GLU A 1 82 ? -11.163 5.825 -15.429 1.00 37.62 82 GLU A N 1
ATOM 609 C CA . GLU A 1 82 ? -11.730 4.535 -14.841 1.00 37.62 82 GLU A CA 1
ATOM 610 C C . GLU A 1 82 ? -13.259 4.094 -14.693 1.00 37.62 82 GLU A C 1
ATOM 612 O O . GLU A 1 82 ? -14.126 4.926 -14.447 1.00 37.62 82 GLU A O 1
ATOM 617 N N . GLN A 1 83 ? -13.570 2.754 -14.562 1.00 33.53 83 GLN A N 1
ATOM 618 C CA . GLN A 1 83 ? -14.676 2.201 -13.669 1.00 33.53 83 GLN A CA 1
ATOM 619 C C . GLN A 1 83 ? -15.101 0.662 -13.656 1.00 33.53 83 GLN A C 1
ATOM 621 O O . GLN A 1 83 ? -14.439 -0.169 -14.269 1.00 33.53 83 GLN A O 1
ATOM 626 N N . LYS A 1 84 ? -16.043 0.258 -12.739 1.00 35.56 84 LYS A N 1
ATOM 627 C CA . LYS A 1 84 ? -16.117 -1.001 -11.872 1.00 35.56 84 LYS A CA 1
ATOM 628 C C . LYS A 1 84 ? -17.597 -1.480 -11.604 1.00 35.56 84 LYS A C 1
ATOM 630 O O . LYS A 1 84 ? -18.478 -0.651 -11.784 1.00 35.56 84 LYS A O 1
ATOM 635 N N . GLN A 1 85 ? -18.046 -2.648 -11.053 1.00 34.91 85 GLN A N 1
ATOM 636 C CA . GLN A 1 85 ? -17.496 -3.942 -10.529 1.00 34.91 85 GLN A CA 1
ATOM 637 C C . GLN A 1 85 ? -18.566 -5.118 -10.454 1.00 34.91 85 GLN A C 1
ATOM 639 O O . GLN A 1 85 ? -19.052 -5.542 -11.490 1.00 34.91 85 GLN A O 1
ATOM 644 N N . GLN A 1 86 ? -18.888 -5.697 -9.262 1.00 45.72 86 GLN A N 1
ATOM 645 C CA . GLN A 1 86 ? -19.582 -6.999 -8.949 1.00 45.72 86 GLN A CA 1
ATOM 646 C C . GLN A 1 86 ? -20.294 -6.942 -7.537 1.00 45.72 86 GLN A C 1
ATOM 648 O O . GLN A 1 86 ? -20.340 -5.820 -7.024 1.00 45.72 86 GLN A O 1
ATOM 653 N N . GLN A 1 87 ? -20.815 -7.931 -6.744 1.00 41.56 87 GLN A N 1
ATOM 654 C CA . GLN A 1 87 ? -21.195 -9.401 -6.639 1.00 41.56 87 GLN A CA 1
ATOM 655 C C . GLN A 1 87 ? -21.982 -9.557 -5.256 1.00 41.56 87 GLN A C 1
ATOM 657 O O . GLN A 1 87 ? -21.989 -8.561 -4.532 1.00 41.56 87 GLN A O 1
ATOM 662 N N . SER A 1 88 ? -22.574 -10.638 -4.669 1.00 38.94 88 SER A N 1
ATOM 663 C CA . SER A 1 88 ? -23.175 -11.986 -4.972 1.00 38.94 88 SER A CA 1
ATOM 664 C C . SER A 1 88 ? -23.901 -12.592 -3.707 1.00 38.94 88 SER A C 1
ATOM 666 O O . SER A 1 88 ? -23.682 -12.100 -2.598 1.00 38.94 88 SER A O 1
ATOM 668 N N . HIS A 1 89 ? -24.740 -13.650 -3.839 1.00 29.27 89 HIS A N 1
ATOM 669 C CA . HIS A 1 89 ? -25.459 -14.452 -2.784 1.00 29.27 89 HIS A CA 1
ATOM 670 C C . HIS A 1 89 ? -25.840 -15.868 -3.335 1.00 29.27 89 HIS A C 1
ATOM 672 O O . HIS A 1 89 ? -25.536 -16.104 -4.499 1.00 29.27 89 HIS A O 1
ATOM 678 N N . GLY A 1 90 ? -26.468 -16.860 -2.657 1.00 28.25 90 GLY A N 1
ATOM 679 C CA . GLY A 1 90 ? -26.920 -17.074 -1.251 1.00 28.25 90 GLY A CA 1
ATOM 680 C C . GLY A 1 90 ? -28.332 -17.739 -1.110 1.00 28.25 90 GLY A C 1
ATOM 681 O O . GLY A 1 90 ? -29.278 -17.201 -1.673 1.00 28.25 90 GLY A O 1
ATOM 682 N N . LEU A 1 91 ? -28.515 -18.860 -0.365 1.00 26.58 91 LEU A N 1
ATOM 683 C CA . LEU A 1 91 ? -29.815 -19.593 -0.202 1.00 26.58 91 LEU A CA 1
ATOM 684 C C . LEU A 1 91 ? -29.987 -20.380 1.135 1.00 26.58 91 LEU A C 1
ATOM 686 O O . LEU A 1 91 ? -29.006 -20.752 1.773 1.00 26.58 91 LEU A O 1
ATOM 690 N N . ILE A 1 92 ? -31.245 -20.666 1.530 1.00 34.75 92 ILE A N 1
ATOM 691 C CA . ILE A 1 92 ? -31.704 -21.612 2.581 1.00 34.75 92 ILE A CA 1
ATOM 692 C C . ILE A 1 92 ? -32.650 -22.642 1.903 1.00 34.75 92 ILE A C 1
ATOM 694 O O . ILE A 1 92 ? -33.404 -22.224 1.037 1.00 34.75 92 ILE A O 1
ATOM 698 N N . SER A 1 93 ? -32.652 -23.967 2.158 1.00 31.50 93 SER A N 1
ATOM 699 C CA . SER A 1 93 ? -32.253 -24.732 3.365 1.00 31.50 93 SER A CA 1
ATOM 700 C C . SER A 1 93 ? -31.368 -25.978 3.173 1.00 31.50 93 SER A C 1
ATOM 702 O O . SER A 1 93 ? -31.009 -26.375 2.059 1.00 31.50 93 SER A O 1
ATOM 704 N N . SER A 1 94 ? -31.013 -26.595 4.315 1.00 35.31 94 SER A N 1
ATOM 705 C CA . SER A 1 94 ? -30.165 -27.781 4.423 1.00 35.31 94 SER A CA 1
ATOM 706 C C . SER A 1 94 ? -30.094 -28.344 5.858 1.00 35.31 94 SER A C 1
ATOM 708 O O . SER A 1 94 ? -30.130 -27.550 6.797 1.00 35.31 94 SER A O 1
ATOM 710 N N . ASP A 1 95 ? -29.722 -29.621 6.005 1.00 26.98 95 ASP A N 1
ATOM 711 C CA . ASP A 1 95 ? -28.509 -29.984 6.776 1.00 26.98 95 ASP A CA 1
ATOM 712 C C . ASP A 1 95 ? -27.493 -30.638 5.811 1.00 26.98 95 ASP A C 1
ATOM 714 O O . ASP A 1 95 ? -27.330 -31.851 5.719 1.00 26.98 95 ASP A O 1
ATOM 718 N N . LYS A 1 96 ? -27.014 -29.780 4.903 1.00 38.22 96 LYS A N 1
ATOM 719 C CA . LYS A 1 96 ? -26.521 -30.060 3.536 1.00 38.22 96 LYS A CA 1
ATOM 720 C C . LYS A 1 96 ? -25.852 -28.796 2.933 1.00 38.22 96 LYS A C 1
ATOM 722 O O . LYS A 1 96 ? -25.806 -28.636 1.726 1.00 38.22 96 LYS A O 1
ATOM 727 N N . ALA A 1 97 ? -25.358 -27.887 3.792 1.00 37.97 97 ALA A N 1
ATOM 728 C CA . ALA A 1 97 ? -24.975 -26.493 3.499 1.00 37.97 97 ALA A CA 1
ATOM 729 C C . ALA A 1 97 ? -26.147 -25.516 3.193 1.00 37.97 97 ALA A C 1
ATOM 731 O O . ALA A 1 97 ? -26.688 -25.466 2.089 1.00 37.97 97 ALA A O 1
ATOM 732 N N . VAL A 1 98 ? -26.508 -24.665 4.171 1.00 35.88 98 VAL A N 1
ATOM 733 C CA . VAL A 1 98 ? -27.460 -23.540 4.015 1.00 35.88 98 VAL A CA 1
ATOM 734 C C . VAL A 1 98 ? -26.735 -22.374 3.326 1.00 35.88 98 VAL A C 1
ATOM 736 O O . VAL A 1 98 ? -26.364 -21.391 3.966 1.00 35.88 98 VAL A O 1
ATOM 739 N N . GLY A 1 99 ? -26.430 -22.527 2.037 1.00 38.03 99 GLY A N 1
ATOM 740 C CA . GLY A 1 99 ? -25.700 -21.500 1.286 1.00 38.03 99 GLY A CA 1
ATOM 741 C C . GLY A 1 99 ? -25.604 -21.677 -0.230 1.00 38.03 99 GLY A C 1
ATOM 742 O O . GLY A 1 99 ? -25.194 -20.730 -0.898 1.00 38.03 99 GLY A O 1
ATOM 743 N N . GLU A 1 100 ? -25.991 -22.824 -0.793 1.00 39.44 100 GLU A N 1
ATOM 744 C CA . GLU A 1 100 ? -25.979 -23.040 -2.247 1.00 39.44 100 GLU A CA 1
ATOM 745 C C . GLU A 1 100 ? -27.324 -22.667 -2.871 1.00 39.44 100 GLU A C 1
ATOM 747 O O . GLU A 1 100 ? -28.325 -23.326 -2.604 1.00 39.44 100 GLU A O 1
ATOM 752 N N . MET A 1 101 ? -27.348 -21.623 -3.714 1.00 43.56 101 MET A N 1
ATOM 753 C CA . MET A 1 101 ? -28.490 -21.335 -4.589 1.00 43.56 101 MET A CA 1
ATOM 754 C C . MET A 1 101 ? -28.696 -22.530 -5.519 1.00 43.56 101 MET A C 1
ATOM 756 O O . MET A 1 101 ? -28.029 -22.638 -6.546 1.00 43.56 101 MET A O 1
ATOM 760 N N . LEU A 1 102 ? -29.607 -23.428 -5.138 1.00 52.94 102 LEU A N 1
ATOM 761 C CA . LEU A 1 102 ? -30.105 -24.484 -6.003 1.00 52.94 102 LEU A CA 1
ATOM 762 C C . LEU A 1 102 ? -30.548 -23.833 -7.305 1.00 52.94 102 LEU A C 1
ATOM 764 O O . LEU A 1 102 ? -31.426 -22.968 -7.301 1.00 52.94 102 LEU A O 1
ATOM 768 N N . ASN A 1 103 ? -29.940 -24.250 -8.412 1.00 62.59 103 ASN A N 1
ATOM 769 C CA . ASN A 1 103 ? -30.434 -23.834 -9.713 1.00 62.59 103 ASN A CA 1
ATOM 770 C C . ASN A 1 103 ? -31.883 -24.326 -9.886 1.00 62.59 103 ASN A C 1
ATOM 772 O O . ASN A 1 103 ? -32.328 -25.256 -9.207 1.00 62.59 103 ASN A O 1
ATOM 776 N N . ASN A 1 104 ? -32.619 -23.722 -10.814 1.00 66.38 104 ASN A N 1
ATOM 777 C CA . ASN A 1 104 ? -34.053 -23.972 -10.984 1.00 66.38 104 ASN A CA 1
ATOM 778 C C . ASN A 1 104 ? -34.395 -25.470 -11.155 1.00 66.38 104 ASN A C 1
ATOM 780 O O . ASN A 1 104 ? -35.431 -25.929 -10.675 1.00 66.38 104 ASN A O 1
ATOM 784 N N . ALA A 1 105 ? -33.497 -26.254 -11.767 1.00 68.81 105 ALA A N 1
ATOM 785 C CA . ALA A 1 105 ? -33.649 -27.702 -11.917 1.00 68.81 105 ALA A CA 1
ATOM 786 C C . ALA A 1 105 ? -33.436 -28.479 -10.600 1.00 68.81 105 ALA A C 1
ATOM 788 O O . ALA A 1 105 ? -34.133 -29.458 -10.345 1.00 68.81 105 ALA A O 1
ATOM 789 N N . GLN A 1 106 ? -32.508 -28.046 -9.743 1.00 72.88 106 GLN A N 1
ATOM 790 C CA . GLN A 1 106 ? -32.296 -28.629 -8.416 1.00 72.88 106 GLN A CA 1
ATOM 791 C C . GLN A 1 106 ? -33.425 -28.264 -7.439 1.00 72.88 106 GLN A C 1
ATOM 793 O O . GLN A 1 106 ? -33.875 -29.139 -6.701 1.00 72.88 106 GLN A O 1
ATOM 798 N N . TRP A 1 107 ? -33.926 -27.018 -7.452 1.00 76.00 107 TRP A N 1
ATOM 799 C CA . TRP A 1 107 ? -35.075 -26.642 -6.612 1.00 76.00 107 TRP A CA 1
ATOM 800 C C . TRP A 1 107 ? -36.320 -27.439 -7.021 1.00 76.00 107 TRP A C 1
ATOM 802 O O . TRP A 1 107 ? -36.992 -27.995 -6.154 1.00 76.00 107 TRP A O 1
ATOM 812 N N . ALA A 1 108 ? -36.584 -27.584 -8.326 1.00 76.38 108 ALA A N 1
ATOM 813 C CA . ALA A 1 108 ? -37.645 -28.459 -8.830 1.00 76.38 108 ALA A CA 1
ATOM 814 C C . ALA A 1 108 ? -37.534 -29.893 -8.274 1.00 76.38 108 ALA A C 1
ATOM 816 O O . ALA A 1 108 ? -38.520 -30.450 -7.795 1.00 76.38 108 ALA A O 1
ATOM 817 N N . LEU A 1 109 ? -36.331 -30.473 -8.260 1.00 80.69 109 LEU A N 1
ATOM 818 C CA . LEU A 1 109 ? -36.109 -31.835 -7.764 1.00 80.69 109 LEU A CA 1
ATOM 819 C C . LEU A 1 109 ? -36.390 -31.965 -6.252 1.00 80.69 109 LEU A C 1
ATOM 821 O O . LEU A 1 109 ? -36.992 -32.947 -5.815 1.00 80.69 109 LEU A O 1
ATOM 825 N N . GLU A 1 110 ? -36.038 -30.952 -5.453 1.00 81.31 110 GLU A N 1
ATOM 826 C CA . GLU A 1 110 ? -36.392 -30.915 -4.028 1.00 81.31 110 GLU A CA 1
ATOM 827 C C . GLU A 1 110 ? -37.886 -30.665 -3.771 1.00 81.31 110 GLU A C 1
ATOM 829 O O . GLU A 1 110 ? -38.450 -31.259 -2.850 1.00 81.31 110 GLU A O 1
ATOM 834 N N . MET A 1 111 ? -38.543 -29.816 -4.570 1.00 83.94 111 MET A N 1
ATOM 835 C CA . MET A 1 111 ? -39.995 -29.619 -4.505 1.00 83.94 111 MET A CA 1
ATOM 836 C C . MET A 1 111 ? -40.723 -30.945 -4.773 1.00 83.94 111 MET A C 1
ATOM 838 O O . MET A 1 111 ? -41.645 -31.299 -4.037 1.00 83.94 111 MET A O 1
ATOM 842 N N . GLU A 1 112 ? -40.272 -31.726 -5.764 1.00 83.12 112 GLU A N 1
ATOM 843 C CA . GLU A 1 112 ? -40.832 -33.054 -6.045 1.00 83.12 112 GLU A CA 1
ATOM 844 C C . GLU A 1 112 ? -40.712 -33.982 -4.831 1.00 83.12 112 GLU A C 1
ATOM 846 O O . GLU A 1 112 ? -41.660 -34.691 -4.484 1.00 83.12 112 GLU A O 1
ATOM 851 N N . GLN A 1 113 ? -39.554 -33.960 -4.166 1.00 83.19 113 GLN A N 1
ATOM 852 C CA . GLN A 1 113 ? -39.298 -34.776 -2.987 1.00 83.19 113 GLN A CA 1
ATOM 853 C C . GLN A 1 113 ? -40.184 -34.362 -1.800 1.00 83.19 113 GLN A C 1
ATOM 855 O O . GLN A 1 113 ? -40.850 -35.224 -1.227 1.00 83.19 113 GLN A O 1
ATOM 860 N N . ARG A 1 114 ? -40.281 -33.061 -1.482 1.00 82.38 114 ARG A N 1
ATOM 861 C CA . ARG A 1 114 ? -41.142 -32.543 -0.397 1.00 82.38 114 ARG A CA 1
ATOM 862 C C . ARG A 1 114 ? -42.615 -32.915 -0.594 1.00 82.38 114 ARG A C 1
ATOM 864 O O . ARG A 1 114 ? -43.273 -33.373 0.341 1.00 82.38 114 ARG A O 1
ATOM 871 N N . LEU A 1 115 ? -43.133 -32.771 -1.815 1.00 82.31 115 LEU A N 1
ATOM 872 C CA . LEU A 1 115 ? -44.520 -33.124 -2.138 1.00 82.31 115 LEU A CA 1
ATOM 873 C C . LEU A 1 115 ? -44.773 -34.638 -2.044 1.00 82.31 115 LEU A C 1
ATOM 875 O O . LEU A 1 115 ? -45.808 -35.057 -1.516 1.00 82.31 115 LEU A O 1
ATOM 879 N N . LYS A 1 116 ? -43.815 -35.469 -2.484 1.00 81.69 116 LYS A N 1
ATOM 880 C CA . LYS A 1 116 ? -43.869 -36.930 -2.298 1.00 81.69 116 LYS A CA 1
ATOM 881 C C . LYS A 1 116 ? -43.839 -37.329 -0.823 1.00 81.69 116 LYS A C 1
ATOM 883 O O . LYS A 1 116 ? -44.596 -38.214 -0.437 1.00 81.69 116 LYS A O 1
ATOM 888 N N . GLU A 1 117 ? -43.022 -36.679 0.003 1.00 80.56 117 GLU A N 1
ATOM 889 C CA . GLU A 1 117 ? -42.940 -36.946 1.446 1.00 80.56 117 GLU A CA 1
ATOM 890 C C . GLU A 1 117 ? -44.238 -36.572 2.180 1.00 80.56 117 GLU A C 1
ATOM 892 O O . GLU A 1 117 ? -44.688 -37.325 3.044 1.00 80.56 117 GLU A O 1
ATOM 897 N N . ARG A 1 118 ? -44.895 -35.467 1.799 1.00 76.69 118 ARG A N 1
ATOM 898 C CA . ARG A 1 118 ? -46.146 -35.015 2.432 1.00 76.69 118 ARG A CA 1
ATOM 899 C C . ARG A 1 118 ? -47.348 -35.939 2.179 1.00 76.69 118 ARG A C 1
ATOM 901 O O . ARG A 1 118 ? -48.214 -36.034 3.046 1.00 76.69 118 ARG A O 1
ATOM 908 N N . TRP A 1 119 ? -47.415 -36.606 1.019 1.00 74.31 119 TRP A N 1
ATOM 909 C CA . TRP A 1 119 ? -48.581 -37.413 0.598 1.00 74.31 119 TRP A CA 1
ATOM 910 C C . TRP A 1 119 ? -48.306 -38.891 0.281 1.00 74.31 119 TRP A C 1
ATOM 912 O O . TRP A 1 119 ? -49.241 -39.616 -0.053 1.00 74.31 119 TRP A O 1
ATOM 922 N N . GLY A 1 120 ? -47.058 -39.364 0.331 1.00 59.09 120 GLY A N 1
ATOM 923 C CA . GLY A 1 120 ? -46.687 -40.784 0.202 1.00 59.09 120 GLY A CA 1
ATOM 924 C C . GLY A 1 120 ? -47.029 -41.482 -1.127 1.00 59.09 120 GLY A C 1
ATOM 925 O O . GLY A 1 120 ? -46.740 -42.668 -1.274 1.00 59.09 120 GLY A O 1
ATOM 926 N N . GLY A 1 121 ? -47.636 -40.778 -2.089 1.00 64.00 121 GLY A N 1
ATOM 927 C CA . GLY A 1 121 ? -48.165 -41.330 -3.343 1.00 64.00 121 GLY A CA 1
ATOM 928 C C . GLY A 1 121 ? -49.695 -41.303 -3.487 1.00 64.00 121 GLY A C 1
ATOM 929 O O . GLY A 1 121 ? -50.197 -41.760 -4.510 1.00 64.00 121 GLY A O 1
ATOM 930 N N . GLU A 1 122 ? -50.453 -40.755 -2.526 1.00 74.69 122 GLU A N 1
ATOM 931 C CA . GLU A 1 122 ? -51.916 -40.575 -2.667 1.00 74.69 122 GLU A CA 1
ATOM 932 C C . GLU A 1 122 ? -52.302 -39.577 -3.772 1.00 74.69 122 GLU A C 1
ATOM 934 O O . GLU A 1 122 ? -53.385 -39.665 -4.355 1.00 74.69 122 GLU A O 1
ATOM 939 N N . ARG A 1 123 ? -51.409 -38.627 -4.061 1.00 81.94 123 ARG A N 1
ATOM 940 C CA . ARG A 1 123 ? -51.550 -37.600 -5.096 1.00 81.94 123 ARG A CA 1
ATOM 941 C C . ARG A 1 123 ? -50.406 -37.709 -6.097 1.00 81.94 123 ARG A C 1
ATOM 943 O O . ARG A 1 123 ? -49.297 -38.104 -5.740 1.00 81.94 123 ARG A O 1
ATOM 950 N N . THR A 1 124 ? -50.676 -37.342 -7.345 1.00 82.69 124 THR A N 1
ATOM 951 C CA . THR A 1 124 ? -49.659 -37.250 -8.401 1.00 82.69 124 THR A CA 1
ATOM 952 C C . THR A 1 124 ? -49.331 -35.788 -8.673 1.00 82.69 124 THR A C 1
ATOM 954 O O . THR A 1 124 ? -50.227 -34.945 -8.679 1.00 82.69 124 THR A O 1
ATOM 957 N N . PHE A 1 125 ? -48.059 -35.491 -8.921 1.00 87.00 125 PHE A N 1
ATOM 958 C CA . PHE A 1 125 ? -47.561 -34.128 -9.097 1.00 87.00 125 PHE A CA 1
ATOM 959 C C . PHE A 1 125 ? -46.921 -33.983 -10.475 1.00 87.00 125 PHE A C 1
ATOM 961 O O . PHE A 1 125 ? -46.253 -34.908 -10.938 1.00 87.00 125 PHE A O 1
ATOM 968 N N . GLN A 1 126 ? -47.109 -32.834 -11.122 1.00 85.81 126 GLN A N 1
ATOM 969 C CA . GLN A 1 126 ? -46.353 -32.457 -12.316 1.00 85.81 126 GLN A CA 1
ATOM 970 C C . GLN A 1 126 ? -45.698 -31.104 -12.074 1.00 85.81 126 GLN A C 1
ATOM 972 O O . GLN A 1 126 ? -46.386 -30.124 -11.800 1.00 85.81 126 GLN A O 1
ATOM 977 N N . ILE A 1 127 ? -44.370 -31.059 -12.158 1.00 86.75 127 ILE A N 1
ATOM 978 C CA . ILE A 1 127 ? -43.616 -29.814 -12.018 1.00 86.75 127 ILE A CA 1
ATOM 979 C C . ILE A 1 127 ? -43.537 -29.137 -13.378 1.00 86.75 127 ILE A C 1
ATOM 981 O O . ILE A 1 127 ? -43.176 -29.763 -14.376 1.00 86.75 127 ILE A O 1
ATOM 985 N N . LYS A 1 128 ? -43.878 -27.852 -13.405 1.00 82.38 128 LYS A N 1
ATOM 986 C CA . LYS A 1 128 ? -43.809 -26.992 -14.580 1.00 82.38 128 LYS A CA 1
ATOM 987 C C . LYS A 1 128 ? -42.840 -25.845 -14.327 1.00 82.38 128 LYS A C 1
ATOM 989 O O . LYS A 1 128 ? -42.773 -25.300 -13.229 1.00 82.38 128 LYS A O 1
ATOM 994 N N . MET A 1 129 ? -42.102 -25.494 -15.373 1.00 78.94 129 MET A N 1
ATOM 995 C CA . MET A 1 129 ? -41.226 -24.327 -15.411 1.00 78.94 129 MET A CA 1
ATOM 996 C C . MET A 1 129 ? -41.970 -23.175 -16.086 1.00 78.94 129 MET A C 1
ATOM 998 O O . MET A 1 129 ? -42.551 -23.372 -17.155 1.00 78.94 129 MET A O 1
ATOM 1002 N N . PHE A 1 130 ? -41.925 -21.989 -15.489 1.00 73.44 130 PHE A N 1
ATOM 1003 C CA . PHE A 1 130 ? -42.381 -20.742 -16.094 1.00 73.44 130 PHE A CA 1
ATOM 1004 C C . PHE A 1 130 ? -41.282 -19.696 -15.898 1.00 73.44 130 PHE A C 1
ATOM 1006 O O . PHE A 1 130 ? -40.959 -19.340 -14.766 1.00 73.44 130 PHE A O 1
ATOM 1013 N N . GLU A 1 131 ? -40.675 -19.266 -17.005 1.00 72.06 131 GLU A N 1
ATOM 1014 C CA . GLU A 1 131 ? -39.468 -18.429 -17.011 1.00 72.06 131 GLU A CA 1
ATOM 1015 C C . GLU A 1 131 ? -38.371 -18.998 -16.084 1.00 72.06 131 GLU A C 1
ATOM 1017 O O . GLU A 1 131 ? -37.906 -20.120 -16.302 1.00 72.06 131 GLU A O 1
ATOM 1022 N N . GLU A 1 132 ? -37.965 -18.256 -15.050 1.00 66.62 132 GLU A N 1
ATOM 1023 C CA . GLU A 1 132 ? -36.940 -18.664 -14.082 1.00 66.62 132 GLU A CA 1
ATOM 1024 C C . GLU A 1 132 ? -37.500 -19.331 -12.807 1.00 66.62 132 GLU A C 1
ATOM 1026 O O . GLU A 1 132 ? -36.732 -19.652 -11.904 1.00 66.62 132 GLU A O 1
ATOM 1031 N N . HIS A 1 133 ? -38.806 -19.600 -12.718 1.00 73.50 133 HIS A N 1
ATOM 1032 C CA . HIS A 1 133 ? -39.433 -20.200 -11.531 1.00 73.50 133 HIS A CA 1
ATOM 1033 C C . HIS A 1 133 ? -40.097 -21.553 -11.849 1.00 73.50 133 HIS A C 1
ATOM 1035 O O . HIS A 1 133 ? -40.507 -21.819 -12.982 1.00 73.50 133 HIS A O 1
ATOM 1041 N N . CYS A 1 134 ? -40.229 -22.431 -10.849 1.00 81.56 134 CYS A N 1
ATOM 1042 C CA . CYS A 1 134 ? -40.964 -23.693 -10.962 1.00 81.56 134 CYS A CA 1
ATOM 1043 C C . CYS A 1 134 ? -42.203 -23.729 -10.054 1.00 81.56 134 CYS A C 1
ATOM 1045 O O . CYS A 1 134 ? -42.270 -23.071 -9.018 1.00 81.56 134 CYS A O 1
ATOM 1047 N N . PHE A 1 135 ? -43.219 -24.488 -10.449 1.00 87.44 135 PHE A N 1
ATOM 1048 C CA . PHE A 1 135 ? -44.420 -24.727 -9.648 1.00 87.44 135 PHE A CA 1
ATOM 1049 C C . PHE A 1 135 ? -44.942 -26.142 -9.879 1.00 87.44 135 PHE A C 1
ATOM 1051 O O . PHE A 1 135 ? -44.610 -26.770 -10.886 1.00 87.44 135 PHE A O 1
ATOM 1058 N N . ALA A 1 136 ? -45.769 -26.653 -8.965 1.00 88.38 136 ALA A N 1
ATOM 1059 C CA . ALA A 1 136 ? -46.311 -28.004 -9.068 1.00 88.38 136 ALA A CA 1
ATOM 1060 C C . ALA A 1 136 ? -47.836 -28.016 -9.217 1.00 88.38 136 ALA A C 1
ATOM 1062 O O . ALA A 1 136 ? -48.579 -27.514 -8.373 1.00 88.38 136 ALA A O 1
ATOM 1063 N N . GLU A 1 137 ? -48.314 -28.676 -10.266 1.00 90.06 137 GLU A N 1
ATOM 1064 C CA . GLU A 1 137 ? -49.708 -29.084 -10.392 1.00 90.06 137 GLU A CA 1
ATOM 1065 C C . GLU A 1 137 ? -49.977 -30.298 -9.497 1.00 90.06 137 GLU A C 1
ATOM 1067 O O . GLU A 1 137 ? -49.319 -31.335 -9.627 1.00 90.06 137 GLU A O 1
ATOM 1072 N N . VAL A 1 138 ? -50.960 -30.188 -8.599 1.00 88.25 138 VAL A N 1
ATOM 1073 C CA . VAL A 1 138 ? -51.331 -31.249 -7.656 1.00 88.25 138 VAL A CA 1
ATOM 1074 C C . VAL A 1 138 ? -52.618 -31.934 -8.117 1.00 88.25 138 VAL A C 1
ATOM 1076 O O . VAL A 1 138 ? -53.696 -31.329 -8.132 1.00 88.25 138 VAL A O 1
ATOM 1079 N N . TYR A 1 139 ? -52.516 -33.223 -8.441 1.00 86.31 139 TYR A N 1
ATOM 1080 C CA . TYR A 1 139 ? -53.627 -34.048 -8.909 1.00 86.31 139 TYR A CA 1
ATOM 1081 C C . TYR A 1 139 ? -54.062 -35.081 -7.860 1.00 86.31 139 TYR A C 1
ATOM 1083 O O . TYR A 1 139 ? -53.245 -35.846 -7.347 1.00 86.31 139 TYR A O 1
ATOM 1091 N N . ASP A 1 140 ? -55.369 -35.176 -7.618 1.00 85.38 140 ASP A N 1
ATOM 1092 C CA . ASP A 1 140 ? -56.007 -36.267 -6.868 1.00 85.38 140 ASP A CA 1
ATOM 1093 C C . ASP A 1 140 ? -56.862 -37.089 -7.844 1.00 85.38 140 ASP A C 1
ATOM 1095 O O . ASP A 1 140 ? -57.695 -36.538 -8.572 1.00 85.38 140 ASP A O 1
ATOM 1099 N N . LYS A 1 141 ? -56.621 -38.405 -7.918 1.00 83.69 141 LYS A N 1
ATOM 1100 C CA . LYS A 1 141 ? -57.314 -39.342 -8.831 1.00 83.69 141 LYS A CA 1
ATOM 1101 C C . LYS A 1 141 ? -57.414 -38.840 -10.286 1.00 83.69 141 LYS A C 1
ATOM 1103 O O . LYS A 1 141 ? -58.432 -39.029 -10.952 1.00 83.69 141 LYS A O 1
ATOM 1108 N N . GLY A 1 142 ? -56.359 -38.184 -10.776 1.00 78.75 142 GLY A N 1
ATOM 1109 C CA . GLY A 1 142 ? -56.275 -37.647 -12.140 1.00 78.75 142 GLY A CA 1
ATOM 1110 C C . GLY A 1 142 ? -57.020 -36.327 -12.386 1.00 78.75 142 GLY A C 1
ATOM 1111 O O . GLY A 1 142 ? -57.110 -35.900 -13.533 1.00 78.75 142 GLY A O 1
ATOM 1112 N N . ARG A 1 143 ? -57.548 -35.657 -11.352 1.00 83.88 143 ARG A N 1
ATOM 1113 C CA . ARG A 1 143 ? -58.117 -34.301 -11.453 1.00 83.88 143 ARG A CA 1
ATOM 1114 C C . ARG A 1 143 ? -57.196 -33.290 -10.780 1.00 83.88 143 ARG A C 1
ATOM 1116 O O . ARG A 1 143 ? -56.759 -33.537 -9.661 1.00 83.88 143 ARG A O 1
ATOM 1123 N N . LEU A 1 144 ? -56.939 -32.159 -11.438 1.00 84.62 144 LEU A N 1
ATOM 1124 C CA . LEU A 1 144 ? -56.221 -31.032 -10.841 1.00 84.62 144 LEU A CA 1
ATOM 1125 C C . LEU A 1 144 ? -57.050 -30.479 -9.670 1.00 84.62 144 LEU A C 1
ATOM 1127 O O . LEU A 1 144 ? -58.221 -30.135 -9.852 1.00 84.62 144 LEU A O 1
ATOM 1131 N N . VAL A 1 145 ? -56.463 -30.434 -8.473 1.00 86.44 145 VAL A N 1
ATOM 1132 C CA . VAL A 1 145 ? -57.134 -29.961 -7.246 1.00 86.44 145 VAL A CA 1
ATOM 1133 C C . VAL A 1 145 ? -56.581 -28.617 -6.790 1.00 86.44 145 VAL A C 1
ATOM 1135 O O . VAL A 1 145 ? -57.351 -27.750 -6.375 1.00 86.44 145 VAL A O 1
ATOM 1138 N N . SER A 1 146 ? -55.266 -28.439 -6.882 1.00 88.00 146 SER A N 1
ATOM 1139 C CA . SER A 1 146 ? -54.581 -27.214 -6.480 1.00 88.00 146 SER A CA 1
ATOM 1140 C C . SER A 1 146 ? -53.286 -27.026 -7.258 1.00 88.00 146 SER A C 1
ATOM 1142 O O . SER A 1 146 ? -52.693 -27.997 -7.734 1.00 88.00 146 SER A O 1
ATOM 1144 N N . VAL A 1 147 ? -52.814 -25.788 -7.314 1.00 89.06 147 VAL A N 1
ATOM 1145 C CA . VAL A 1 147 ? -51.443 -25.466 -7.707 1.00 89.06 147 VAL A CA 1
ATOM 1146 C C . VAL A 1 147 ? -50.641 -25.168 -6.445 1.00 89.06 147 VAL A C 1
ATOM 1148 O O . VAL A 1 147 ? -51.151 -24.533 -5.522 1.00 89.06 147 VAL A O 1
ATOM 1151 N N . TYR A 1 148 ? -49.414 -25.670 -6.377 1.00 89.62 148 TYR A N 1
ATOM 1152 C CA . TYR A 1 148 ? -48.496 -25.432 -5.272 1.00 89.62 148 TYR A CA 1
ATOM 1153 C C . TYR A 1 148 ? -47.337 -24.545 -5.722 1.00 89.62 148 TYR A C 1
ATOM 1155 O O . TYR A 1 148 ? -46.673 -24.832 -6.723 1.00 89.62 148 TYR A O 1
ATOM 1163 N N . LEU A 1 149 ? -47.115 -23.475 -4.963 1.00 87.12 149 LEU A N 1
ATOM 1164 C CA . LEU A 1 149 ? -46.063 -22.484 -5.171 1.00 87.12 149 LEU A CA 1
ATOM 1165 C C . LEU A 1 149 ? -45.145 -22.456 -3.947 1.00 87.12 149 LEU A C 1
ATOM 1167 O O . LEU A 1 149 ? -45.625 -22.570 -2.824 1.00 87.12 149 LEU A O 1
ATOM 1171 N N . GLU A 1 150 ? -43.850 -22.231 -4.156 1.00 87.06 150 GLU A N 1
ATOM 1172 C CA . GLU A 1 150 ? -42.853 -21.971 -3.104 1.00 87.06 150 GLU A CA 1
ATOM 1173 C C . GLU A 1 150 ? -42.118 -20.657 -3.412 1.00 87.06 150 GLU A C 1
ATOM 1175 O O . GLU A 1 150 ? -41.889 -20.361 -4.587 1.00 87.06 150 GLU A O 1
ATOM 1180 N N . ASN A 1 151 ? -41.709 -19.882 -2.395 1.00 78.25 151 ASN A N 1
ATOM 1181 C CA . ASN A 1 151 ? -41.040 -18.578 -2.582 1.00 78.25 151 ASN A CA 1
ATOM 1182 C C . ASN A 1 151 ? -39.548 -18.690 -2.979 1.00 78.25 151 ASN A C 1
ATOM 1184 O O . ASN A 1 151 ? -38.630 -18.326 -2.238 1.00 78.25 151 ASN A O 1
ATOM 1188 N N . GLN A 1 152 ? -39.343 -19.205 -4.191 1.00 67.94 152 GLN A N 1
ATOM 1189 C CA . GLN A 1 152 ? -38.074 -19.358 -4.904 1.00 67.94 152 GLN A CA 1
ATOM 1190 C C . GLN A 1 152 ? -37.494 -18.028 -5.385 1.00 67.94 152 GLN A C 1
ATOM 1192 O O . GLN A 1 152 ? -38.242 -17.179 -5.857 1.00 67.94 152 GLN A O 1
ATOM 1197 N N . VAL A 1 153 ? -36.155 -17.957 -5.421 1.00 52.50 153 VAL A N 1
ATOM 1198 C CA . VAL A 1 153 ? -35.342 -16.877 -6.020 1.00 52.50 153 VAL A CA 1
ATOM 1199 C C . VAL A 1 153 ? -35.560 -15.501 -5.369 1.00 52.50 153 VAL A C 1
ATOM 1201 O O . VAL A 1 153 ? -36.670 -15.047 -5.135 1.00 52.50 153 VAL A O 1
ATOM 1204 N N . ASN A 1 154 ? -34.465 -14.802 -5.050 1.00 49.91 154 ASN A N 1
ATOM 1205 C CA . ASN A 1 154 ? -34.484 -13.427 -4.526 1.00 49.91 154 ASN A CA 1
ATOM 1206 C C . ASN A 1 154 ? -35.409 -13.162 -3.310 1.00 49.91 154 ASN A C 1
ATOM 1208 O O . ASN A 1 154 ? -35.732 -12.006 -3.045 1.00 49.91 154 ASN A O 1
ATOM 1212 N N . ASN A 1 155 ? -35.790 -14.180 -2.521 1.00 57.25 155 ASN A N 1
ATOM 1213 C CA . ASN A 1 155 ? -36.584 -13.994 -1.299 1.00 57.25 155 ASN A CA 1
ATOM 1214 C C . ASN A 1 155 ? -35.909 -12.956 -0.379 1.00 57.25 155 ASN A C 1
ATOM 1216 O O . ASN A 1 155 ? -34.732 -13.080 -0.027 1.00 57.25 155 ASN A O 1
ATOM 1220 N N . HIS A 1 156 ? -36.644 -11.902 -0.025 1.00 62.50 156 HIS A N 1
ATOM 1221 C CA . HIS A 1 156 ? -36.156 -10.795 0.799 1.00 62.50 156 HIS A CA 1
ATOM 1222 C C . HIS A 1 156 ? -36.933 -10.616 2.107 1.00 62.50 156 HIS A C 1
ATOM 1224 O O . HIS A 1 156 ? -36.455 -9.877 2.970 1.00 62.50 156 HIS A O 1
ATOM 1230 N N . VAL A 1 157 ? -38.076 -11.286 2.298 1.00 66.88 157 VAL A N 1
ATOM 1231 C CA . VAL A 1 157 ? -38.911 -11.117 3.495 1.00 66.88 157 VAL A CA 1
ATOM 1232 C C . VAL A 1 157 ? -38.196 -11.696 4.719 1.00 66.88 157 VAL A C 1
ATOM 1234 O O . VAL A 1 157 ? -37.998 -12.906 4.838 1.00 66.88 157 VAL A O 1
ATOM 1237 N N . GLN A 1 158 ? -37.783 -10.811 5.630 1.00 69.06 158 GLN A N 1
ATOM 1238 C CA . GLN A 1 158 ? -36.982 -11.156 6.805 1.00 69.06 158 GLN A CA 1
ATOM 1239 C C . GLN A 1 158 ? -37.854 -11.429 8.033 1.00 69.06 158 GLN A C 1
ATOM 1241 O O . GLN A 1 158 ? -38.598 -10.560 8.488 1.00 69.06 158 GLN A O 1
ATOM 1246 N N . GLY A 1 159 ? -37.690 -12.616 8.613 1.00 65.00 159 GLY A N 1
ATOM 1247 C CA . GLY A 1 159 ? -38.113 -12.937 9.971 1.00 65.00 159 GLY A CA 1
ATOM 1248 C C . GLY A 1 159 ? -37.103 -12.477 11.026 1.00 65.00 159 GLY A C 1
ATOM 1249 O O . GLY 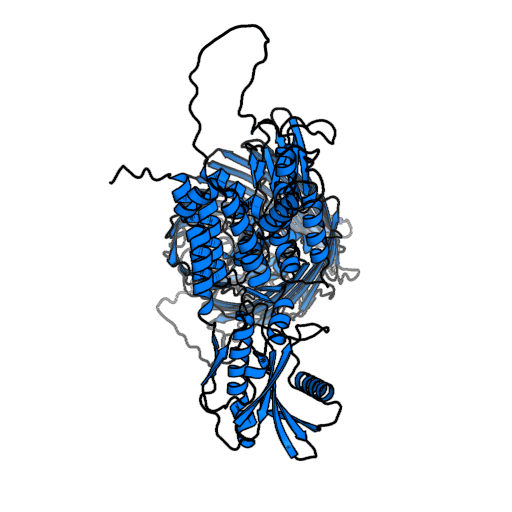A 1 159 ? -36.125 -11.788 10.741 1.00 65.00 159 GLY A O 1
ATOM 1250 N N . TYR A 1 160 ? -37.320 -12.883 12.274 1.00 60.47 160 TYR A N 1
ATOM 1251 C CA . TYR A 1 160 ? -36.502 -12.490 13.425 1.00 60.47 160 TYR A CA 1
ATOM 1252 C C . TYR A 1 160 ? -35.058 -13.011 13.357 1.00 60.47 160 TYR A C 1
ATOM 1254 O O . TYR A 1 160 ? -34.158 -12.353 13.876 1.00 60.47 160 TYR A O 1
ATOM 1262 N N . ALA A 1 161 ? -34.819 -14.165 12.729 1.00 50.66 161 ALA A N 1
ATOM 1263 C CA . ALA A 1 161 ? -33.474 -14.738 12.594 1.00 50.66 161 ALA A CA 1
ATOM 1264 C C . ALA A 1 161 ? -32.999 -14.958 11.143 1.00 50.66 161 ALA A C 1
ATOM 1266 O O . ALA A 1 161 ? -31.909 -15.490 10.940 1.00 50.66 161 ALA A O 1
ATOM 1267 N N . GLY A 1 162 ? -33.784 -14.557 10.140 1.00 62.41 162 GLY A N 1
ATOM 1268 C CA . GLY A 1 162 ? -33.440 -14.684 8.720 1.00 62.41 162 GLY A CA 1
ATOM 1269 C C . GLY A 1 162 ? -34.673 -14.803 7.817 1.00 62.41 162 GLY A C 1
ATOM 1270 O O . GLY A 1 162 ? -35.798 -14.714 8.314 1.00 62.41 162 GLY A O 1
ATOM 1271 N N . PRO A 1 163 ? -34.488 -15.019 6.503 1.00 67.50 163 PRO A N 1
ATOM 1272 C CA . PRO A 1 163 ? -35.594 -15.128 5.558 1.00 67.50 163 PRO A CA 1
ATOM 1273 C C . PRO A 1 163 ? -36.468 -16.356 5.836 1.00 67.50 163 PRO A C 1
ATOM 1275 O O . PRO A 1 163 ? -35.968 -17.428 6.198 1.00 67.50 163 PRO A O 1
ATOM 1278 N N . VAL A 1 164 ? -37.781 -16.185 5.674 1.00 76.56 164 VAL A N 1
ATOM 1279 C CA . VAL A 1 164 ? -38.781 -17.233 5.920 1.00 76.56 164 VAL A CA 1
ATOM 1280 C C . VAL A 1 164 ? -39.264 -17.792 4.587 1.00 76.56 164 VAL A C 1
ATOM 1282 O O . VAL A 1 164 ? -39.770 -17.054 3.739 1.00 76.56 164 VAL A O 1
ATOM 1285 N N . TYR A 1 165 ? -39.102 -19.100 4.400 1.00 83.81 165 TYR A N 1
ATOM 1286 C CA . TYR A 1 165 ? -39.529 -19.788 3.191 1.00 83.81 165 TYR A CA 1
ATOM 1287 C C . TYR A 1 165 ? -40.778 -20.611 3.463 1.00 83.81 165 TYR A C 1
ATOM 1289 O O . TYR A 1 165 ? -40.851 -21.383 4.428 1.00 83.81 165 TYR A O 1
ATOM 1297 N N . ILE A 1 166 ? -41.762 -20.418 2.598 1.00 87.69 166 ILE A N 1
ATOM 1298 C CA . ILE A 1 166 ? -43.094 -20.994 2.708 1.00 87.69 166 ILE A CA 1
ATOM 1299 C C . ILE A 1 166 ? -43.558 -21.495 1.343 1.00 87.69 166 ILE A C 1
ATOM 1301 O O . ILE A 1 166 ? -43.145 -20.982 0.299 1.00 87.69 166 ILE A O 1
ATOM 1305 N N . GLY A 1 167 ? -44.432 -22.492 1.375 1.00 87.38 167 GLY A N 1
ATOM 1306 C CA . GLY A 1 167 ? -45.215 -22.931 0.233 1.00 87.38 167 GLY A CA 1
ATOM 1307 C C . GLY A 1 167 ? -46.695 -22.645 0.457 1.00 87.38 167 GLY A C 1
ATOM 1308 O O . GLY A 1 167 ? -47.171 -22.708 1.590 1.00 87.38 167 GLY A O 1
ATOM 1309 N N . ALA A 1 168 ? -47.433 -22.338 -0.603 1.00 88.62 168 ALA A N 1
ATOM 1310 C CA . ALA A 1 168 ? -48.873 -22.103 -0.550 1.00 88.62 168 ALA A CA 1
ATOM 1311 C C . ALA A 1 168 ? -49.608 -23.011 -1.536 1.00 88.62 168 ALA A C 1
ATOM 1313 O O . ALA A 1 168 ? -49.176 -23.196 -2.676 1.00 88.62 168 ALA A O 1
ATOM 1314 N N . TYR A 1 169 ? -50.748 -23.548 -1.101 1.00 88.00 169 TYR A N 1
ATOM 1315 C CA . TYR A 1 169 ? -51.686 -24.248 -1.975 1.00 88.00 169 TYR A CA 1
ATOM 1316 C C . TYR A 1 169 ? -52.753 -23.278 -2.454 1.00 88.00 169 TYR A C 1
ATOM 1318 O O . TYR A 1 169 ? -53.524 -22.765 -1.647 1.00 88.00 169 TYR A O 1
ATOM 1326 N N . ILE A 1 170 ? -52.843 -23.077 -3.763 1.00 88.69 170 ILE A N 1
ATOM 1327 C CA . ILE A 1 170 ? -53.893 -22.276 -4.387 1.00 88.69 170 ILE A CA 1
ATOM 1328 C C . ILE A 1 170 ? -54.938 -23.211 -4.999 1.00 88.69 170 ILE A C 1
ATOM 1330 O O . ILE A 1 170 ? -54.622 -24.110 -5.782 1.00 88.69 170 ILE A O 1
ATOM 1334 N N . GLY A 1 171 ? -56.196 -23.016 -4.613 1.00 86.44 171 GLY A N 1
ATOM 1335 C CA . GLY A 1 171 ? -57.346 -23.708 -5.180 1.00 86.44 171 GLY A CA 1
ATOM 1336 C C . GLY A 1 171 ? -57.827 -23.060 -6.477 1.00 86.44 171 GLY A C 1
ATOM 1337 O O . GLY A 1 171 ? -57.718 -21.854 -6.669 1.00 86.44 171 GLY A O 1
ATOM 1338 N N . LYS A 1 172 ? -58.444 -23.863 -7.349 1.00 82.12 172 LYS A N 1
ATOM 1339 C CA . LYS A 1 172 ? -58.991 -23.434 -8.654 1.00 82.12 172 LYS A CA 1
ATOM 1340 C C . LYS A 1 172 ? -59.993 -22.263 -8.621 1.00 82.12 172 LYS A C 1
ATOM 1342 O O . LYS A 1 172 ? -60.264 -21.689 -9.668 1.00 82.12 172 LYS A O 1
ATOM 1347 N N . HIS A 1 173 ? -60.573 -21.947 -7.461 1.00 82.06 173 HIS A N 1
ATOM 1348 C CA . HIS A 1 173 ? -61.536 -20.854 -7.292 1.00 82.06 173 HIS A CA 1
ATOM 1349 C C . HIS A 1 173 ? -60.894 -19.586 -6.700 1.00 82.06 173 HIS A C 1
ATOM 1351 O O . HIS A 1 173 ? -61.614 -18.737 -6.201 1.00 82.06 173 HIS A O 1
ATOM 1357 N N . GLY A 1 174 ? -59.562 -19.454 -6.740 1.00 80.62 174 GLY A N 1
ATOM 1358 C CA . GLY A 1 174 ? -58.887 -18.235 -6.287 1.00 80.62 174 GLY A CA 1
ATOM 1359 C C . GLY A 1 174 ? -58.796 -18.102 -4.766 1.00 80.62 174 GLY A C 1
ATOM 1360 O O . GLY A 1 174 ? -58.800 -16.992 -4.255 1.00 80.62 174 GLY A O 1
ATOM 1361 N N . GLN A 1 175 ? -58.708 -19.215 -4.030 1.00 87.62 175 GLN A N 1
ATOM 1362 C CA . GLN A 1 175 ? -58.513 -19.213 -2.576 1.00 87.62 175 GLN A CA 1
ATOM 1363 C C . GLN A 1 175 ? -57.251 -19.957 -2.138 1.00 87.62 175 GLN A C 1
ATOM 1365 O O . GLN A 1 175 ? -56.831 -20.939 -2.760 1.00 87.62 175 GLN A O 1
ATOM 1370 N N . LEU A 1 176 ? -56.695 -19.544 -1.002 1.00 88.38 176 LEU A N 1
ATOM 1371 C CA . LEU A 1 176 ? -55.593 -20.229 -0.342 1.00 88.38 176 LEU A CA 1
ATOM 1372 C C . LEU A 1 176 ? -56.129 -21.438 0.449 1.00 88.38 176 LEU A C 1
ATOM 1374 O O . LEU A 1 176 ? -56.993 -21.308 1.312 1.00 88.38 176 LEU A O 1
ATOM 1378 N N . LEU A 1 177 ? -55.655 -22.644 0.136 1.00 86.31 177 LEU A N 1
ATOM 1379 C CA . LEU A 1 177 ? -56.093 -23.904 0.760 1.00 86.31 177 LEU A CA 1
ATOM 1380 C C . LEU A 1 177 ? -55.235 -24.318 1.965 1.00 86.31 177 LEU A C 1
ATOM 1382 O O . LEU A 1 177 ? -55.576 -25.277 2.652 1.00 86.31 177 LEU A O 1
ATOM 1386 N N . GLY A 1 178 ? -54.118 -23.632 2.196 1.00 82.50 178 GLY A N 1
ATOM 1387 C CA . GLY A 1 178 ? -53.219 -23.849 3.324 1.00 82.50 178 GLY A CA 1
ATOM 1388 C C . GLY A 1 178 ? -51.796 -23.377 3.028 1.00 82.50 178 GLY A C 1
ATOM 1389 O O . GLY A 1 178 ? -51.409 -23.222 1.864 1.00 82.50 178 GLY A O 1
ATOM 1390 N N . LEU A 1 179 ? -51.024 -23.173 4.096 1.00 88.00 179 LEU A N 1
ATOM 1391 C CA . LEU A 1 179 ? -49.605 -22.828 4.047 1.00 88.00 179 LEU A CA 1
ATOM 1392 C C . LEU A 1 179 ? -48.737 -23.950 4.605 1.00 88.00 179 LEU A C 1
ATOM 1394 O O . LEU A 1 179 ? -49.036 -24.531 5.649 1.00 88.00 179 LEU A O 1
ATOM 1398 N N . ASP A 1 180 ? -47.601 -24.147 3.951 1.00 84.56 180 ASP A N 1
ATOM 1399 C CA . ASP 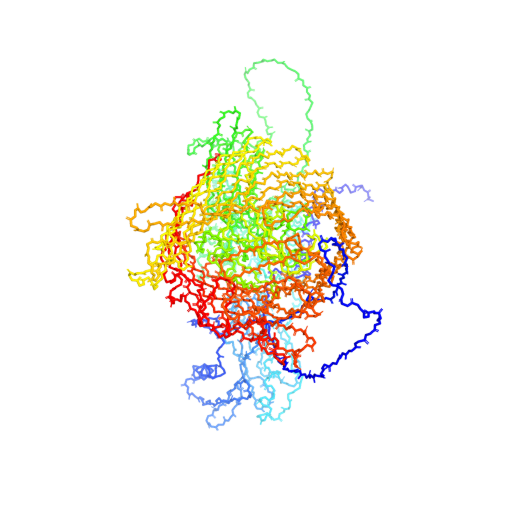A 1 180 ? -46.518 -24.998 4.402 1.00 84.56 180 ASP A CA 1
ATOM 1400 C C . ASP A 1 180 ? -45.341 -24.140 4.835 1.00 84.56 180 ASP A C 1
ATOM 1402 O O . ASP A 1 180 ? -44.782 -23.363 4.065 1.00 84.56 180 ASP A O 1
ATOM 1406 N N . TYR A 1 181 ? -44.930 -24.311 6.086 1.00 85.81 181 TYR A N 1
ATOM 1407 C CA . TYR A 1 181 ? -43.623 -23.852 6.515 1.00 85.81 181 TYR A CA 1
ATOM 1408 C C . TYR A 1 181 ? -42.576 -24.787 5.911 1.00 85.81 181 TYR A C 1
ATOM 1410 O O . TYR A 1 181 ? -42.494 -25.951 6.305 1.00 85.81 181 TYR A O 1
ATOM 1418 N N . LEU A 1 182 ? -41.785 -24.280 4.966 1.00 81.00 182 LEU A N 1
ATOM 1419 C CA . LEU A 1 182 ? -40.667 -25.032 4.411 1.00 81.00 182 LEU A CA 1
ATOM 1420 C C . LEU A 1 182 ? -39.512 -25.004 5.406 1.00 81.00 182 LEU A C 1
ATOM 1422 O O . LEU A 1 182 ? -39.050 -26.049 5.857 1.00 81.00 182 LEU A O 1
ATOM 1426 N N . HIS A 1 183 ? -39.024 -23.799 5.717 1.00 76.44 183 HIS A N 1
ATOM 1427 C CA . HIS A 1 183 ? -37.827 -23.593 6.528 1.00 76.44 183 HIS A CA 1
ATOM 1428 C C . HIS A 1 183 ? -37.539 -22.109 6.795 1.00 76.44 183 HIS A C 1
ATOM 1430 O O . HIS A 1 183 ? -37.937 -21.208 6.060 1.00 76.44 183 HIS A O 1
ATOM 1436 N N . SER A 1 184 ? -36.758 -21.859 7.842 1.00 76.25 184 SER A N 1
ATOM 1437 C CA . SER A 1 184 ? -36.152 -20.560 8.155 1.00 76.25 184 SER A CA 1
ATOM 1438 C C . SER A 1 184 ? -35.025 -20.756 9.176 1.00 76.25 184 SER A C 1
ATOM 1440 O O . SER A 1 184 ? -34.971 -21.800 9.822 1.00 76.25 184 SER A O 1
ATOM 1442 N N . LEU A 1 185 ? -34.237 -19.718 9.449 1.00 68.06 185 LEU A N 1
ATOM 1443 C CA . LEU A 1 185 ? -33.285 -19.698 10.574 1.00 68.06 185 LEU A CA 1
ATOM 1444 C C . LEU A 1 185 ? -33.930 -19.353 11.942 1.00 68.06 185 LEU A C 1
ATOM 1446 O O . LEU A 1 185 ? -33.221 -19.058 12.901 1.00 68.06 185 LEU A O 1
ATOM 1450 N N . GLU A 1 186 ? -35.266 -19.348 12.037 1.00 66.44 186 GLU A N 1
ATOM 1451 C CA . GLU A 1 186 ? -36.026 -18.837 13.186 1.00 66.44 186 GLU A CA 1
ATOM 1452 C C . GLU A 1 186 ? -35.808 -19.546 14.523 1.00 66.44 186 GLU A C 1
ATOM 1454 O O . GLU A 1 186 ? -35.522 -20.738 14.611 1.00 66.44 186 GLU A O 1
ATOM 1459 N N . THR A 1 187 ? -36.013 -18.790 15.608 1.00 62.31 187 THR A N 1
ATOM 1460 C CA . THR A 1 187 ? -35.845 -19.323 16.966 1.00 62.31 187 THR A CA 1
ATOM 1461 C C . THR A 1 187 ? -36.893 -20.398 17.254 1.00 62.31 187 THR A C 1
ATOM 1463 O O . THR A 1 187 ? -38.098 -20.143 17.218 1.00 62.31 187 THR A O 1
ATOM 1466 N N . GLU A 1 188 ? -36.438 -21.593 17.631 1.00 65.25 188 GLU A N 1
ATOM 1467 C CA . GLU A 1 188 ? -37.295 -22.772 17.796 1.00 65.25 188 GLU A CA 1
ATOM 1468 C C . GLU A 1 188 ? -38.450 -22.558 18.797 1.00 65.25 188 GLU A C 1
ATOM 1470 O O . GLU A 1 188 ? -39.565 -23.043 18.603 1.00 65.25 188 GLU A O 1
ATOM 1475 N N . SER A 1 189 ? -38.223 -21.777 19.858 1.00 54.84 189 SER A N 1
ATOM 1476 C CA . SER A 1 189 ? -39.257 -21.437 20.842 1.00 54.84 189 SER A CA 1
ATOM 1477 C C . SER A 1 189 ? -40.377 -20.560 20.263 1.00 54.84 189 SER A C 1
ATOM 1479 O O . SER A 1 189 ? -41.528 -20.693 20.686 1.00 54.84 189 SER A O 1
ATOM 1481 N N . TYR A 1 190 ? -40.074 -19.704 19.281 1.00 66.75 190 TYR A N 1
ATOM 1482 C CA . TYR A 1 190 ? -41.059 -18.884 18.574 1.00 66.75 190 TYR A CA 1
ATOM 1483 C C . TYR A 1 190 ? -41.853 -19.729 17.584 1.00 66.75 190 TYR A C 1
ATOM 1485 O O . TYR A 1 190 ? -43.081 -19.684 17.620 1.00 66.75 190 TYR A O 1
ATOM 1493 N N . LEU A 1 191 ? -41.183 -20.581 16.802 1.00 73.62 191 LEU A N 1
ATOM 1494 C CA . LEU A 1 191 ? -41.841 -21.535 15.902 1.00 73.62 191 LEU A CA 1
ATOM 1495 C C . LEU A 1 191 ? -42.797 -22.461 16.668 1.00 73.62 191 LEU A C 1
ATOM 1497 O O . LEU A 1 191 ? -43.978 -22.543 16.337 1.00 73.62 191 LEU A O 1
ATOM 1501 N N . ARG A 1 192 ? -42.355 -23.066 17.782 1.00 70.44 192 ARG A N 1
ATOM 1502 C CA . ARG A 1 192 ? -43.236 -23.876 18.646 1.00 70.44 192 ARG A CA 1
ATOM 1503 C C . ARG A 1 192 ? -44.409 -23.076 19.219 1.00 70.44 192 ARG A C 1
ATOM 1505 O O . ARG A 1 192 ? -45.456 -23.661 19.480 1.00 70.44 192 ARG A O 1
ATOM 1512 N N . LYS A 1 193 ? -44.260 -21.768 19.456 1.00 69.81 193 LYS A N 1
ATOM 1513 C CA . LYS A 1 193 ? -45.363 -20.916 19.926 1.00 69.81 193 LYS A CA 1
ATOM 1514 C C . LYS A 1 193 ? -46.386 -20.666 18.819 1.00 69.81 193 LYS A C 1
ATOM 1516 O O . LYS A 1 193 ? -47.574 -20.737 19.105 1.00 69.81 193 LYS A O 1
ATOM 1521 N N . ILE A 1 194 ? -45.919 -20.439 17.591 1.00 78.94 194 ILE A N 1
ATOM 1522 C CA . ILE A 1 194 ? -46.746 -20.277 16.390 1.00 78.94 194 ILE A CA 1
ATOM 1523 C C . ILE A 1 194 ? -47.516 -21.569 16.092 1.00 78.94 194 ILE A C 1
ATOM 1525 O O . ILE A 1 194 ? -48.733 -21.520 15.979 1.00 78.94 194 ILE A O 1
ATOM 1529 N N . PHE A 1 195 ? -46.849 -22.728 16.075 1.00 79.06 195 PHE A N 1
ATOM 1530 C CA . PHE A 1 195 ? -47.484 -24.026 15.794 1.00 79.06 195 PHE A CA 1
ATOM 1531 C C . PHE A 1 195 ? -48.370 -24.571 16.931 1.00 79.06 195 PHE A C 1
ATOM 1533 O O . PHE A 1 195 ? -49.163 -25.479 16.710 1.00 79.06 195 PHE A O 1
ATOM 1540 N N . ARG A 1 196 ? -48.249 -24.046 18.160 1.00 70.69 196 ARG A N 1
ATOM 1541 C CA . ARG A 1 196 ? -49.190 -24.336 19.265 1.00 70.69 196 ARG A CA 1
ATOM 1542 C C . ARG A 1 196 ? -50.421 -23.432 19.267 1.00 70.69 196 ARG A C 1
ATOM 1544 O O . ARG A 1 196 ? -51.357 -23.700 20.017 1.00 70.69 196 ARG A O 1
ATOM 1551 N N . THR A 1 197 ? -50.394 -22.346 18.505 1.00 74.19 197 THR A N 1
ATOM 1552 C CA . THR A 1 197 ? -51.559 -21.499 18.243 1.00 74.19 197 THR A CA 1
ATOM 1553 C C . THR A 1 197 ? -52.155 -21.857 16.892 1.00 74.19 197 THR A C 1
ATOM 1555 O O . THR A 1 197 ? -51.461 -22.382 16.028 1.00 74.19 197 THR A O 1
ATOM 1558 N N . ASP A 1 198 ? -53.416 -21.508 16.675 1.00 78.38 198 ASP A N 1
ATOM 1559 C CA . ASP A 1 198 ? -54.077 -21.681 15.380 1.00 78.38 198 ASP A CA 1
ATOM 1560 C C . ASP A 1 198 ? -53.685 -20.562 14.391 1.00 78.38 198 ASP A C 1
ATOM 1562 O O . ASP A 1 198 ? -54.516 -19.848 13.839 1.00 78.38 198 ASP A O 1
ATOM 1566 N N . TYR A 1 199 ? -52.381 -20.288 14.270 1.00 86.06 199 TYR A N 1
ATOM 1567 C CA . TYR A 1 199 ? -51.880 -19.177 13.454 1.00 86.06 199 TYR A CA 1
ATOM 1568 C C . TYR A 1 199 ? -51.807 -19.544 11.971 1.00 86.06 199 TYR A C 1
ATOM 1570 O O . TYR A 1 199 ? -52.194 -18.745 11.128 1.00 86.06 199 TYR A O 1
ATOM 1578 N N . MET A 1 200 ? -51.356 -20.760 11.651 1.00 83.62 200 MET A N 1
ATOM 1579 C CA . MET A 1 200 ? -51.314 -21.232 10.262 1.00 83.62 200 MET A CA 1
ATOM 1580 C C . MET A 1 200 ? -52.719 -21.529 9.712 1.00 83.62 200 MET A C 1
ATOM 1582 O O . MET A 1 200 ? -52.968 -21.270 8.539 1.00 83.62 200 MET A O 1
ATOM 1586 N N . GLY A 1 201 ? -53.656 -21.974 10.561 1.00 83.12 201 GLY A N 1
ATOM 1587 C CA . GLY A 1 201 ? -55.056 -22.204 10.180 1.00 83.12 201 GLY A CA 1
ATOM 1588 C C . GLY A 1 201 ? -55.812 -20.930 9.779 1.00 83.12 201 GLY A C 1
ATOM 1589 O O . GLY A 1 201 ? -56.720 -20.994 8.960 1.00 83.12 201 GLY A O 1
ATOM 1590 N N . GLN A 1 202 ? -55.393 -19.747 10.255 1.00 89.56 202 GLN A N 1
ATOM 1591 C CA . GLN A 1 202 ? -55.986 -18.456 9.853 1.00 89.56 202 GLN A CA 1
ATOM 1592 C C . GLN A 1 202 ? -55.793 -18.106 8.368 1.00 89.56 202 GLN A C 1
ATOM 1594 O O . GLN A 1 202 ? -56.422 -17.167 7.888 1.00 89.56 202 GLN A O 1
ATOM 1599 N N . TYR A 1 203 ? -54.928 -18.830 7.653 1.00 88.88 203 TYR A N 1
ATOM 1600 C CA . TYR A 1 203 ? -54.709 -18.652 6.219 1.00 88.88 203 TYR A CA 1
ATOM 1601 C C . TYR A 1 203 ? -55.587 -19.565 5.349 1.00 88.88 203 TYR A C 1
ATOM 1603 O O . TYR A 1 203 ? -55.634 -19.386 4.132 1.00 88.88 203 TYR A O 1
ATOM 1611 N N . GLU A 1 204 ? -56.279 -20.545 5.936 1.00 87.44 204 GLU A N 1
ATOM 1612 C CA . GLU A 1 204 ? -57.168 -21.432 5.188 1.00 87.44 204 GLU A CA 1
ATOM 1613 C C . GLU A 1 204 ? -58.412 -20.679 4.693 1.00 87.44 204 GLU A C 1
ATOM 1615 O O . GLU A 1 204 ? -59.077 -19.966 5.442 1.00 87.44 204 GLU A O 1
ATOM 1620 N N . GLN A 1 205 ? -58.750 -20.883 3.419 1.00 85.81 205 GLN A N 1
ATOM 1621 C CA . GLN A 1 205 ? -59.879 -20.269 2.708 1.00 85.81 205 GLN A CA 1
ATOM 1622 C C . GLN A 1 205 ? -59.810 -18.741 2.543 1.00 85.81 205 GLN A C 1
ATOM 1624 O O . GLN A 1 205 ? -60.831 -18.127 2.232 1.00 85.81 205 GLN A O 1
ATOM 1629 N N . LEU A 1 206 ? -58.631 -18.120 2.683 1.00 89.25 206 LEU A N 1
ATOM 1630 C CA . LEU A 1 206 ? -58.464 -16.709 2.322 1.00 89.25 206 LEU A CA 1
ATOM 1631 C C . LEU A 1 206 ? -58.633 -16.508 0.809 1.00 89.25 206 LEU A C 1
ATOM 1633 O O . LEU A 1 206 ? -58.011 -17.203 0.006 1.00 89.25 206 LEU A O 1
ATOM 1637 N N . ASP A 1 207 ? -59.475 -15.543 0.452 1.00 84.31 207 ASP A N 1
ATOM 1638 C CA . ASP A 1 207 ? -59.748 -15.102 -0.917 1.00 84.31 207 ASP A CA 1
ATOM 1639 C C . ASP A 1 207 ? -58.552 -14.311 -1.478 1.00 84.31 207 ASP A C 1
ATOM 1641 O O . ASP A 1 207 ? -58.089 -13.362 -0.839 1.00 84.31 207 ASP A O 1
ATOM 1645 N N . LEU A 1 208 ? -58.054 -14.696 -2.658 1.00 84.44 208 LEU A N 1
ATOM 1646 C CA . LEU A 1 208 ? -56.934 -14.042 -3.348 1.00 84.44 208 LEU A CA 1
ATOM 1647 C C . LEU A 1 208 ? -57.343 -12.742 -4.079 1.00 84.44 208 LEU A C 1
ATOM 1649 O O . LEU A 1 208 ? -56.498 -12.105 -4.705 1.00 84.44 208 LEU A O 1
ATOM 1653 N N . GLY A 1 209 ? -58.617 -12.344 -4.000 1.00 79.62 209 GLY A N 1
ATOM 1654 C CA . GLY A 1 209 ? -59.156 -11.075 -4.499 1.00 79.62 209 GLY A CA 1
ATOM 1655 C C . GLY A 1 209 ? -59.320 -9.968 -3.443 1.00 79.62 209 GLY A C 1
ATOM 1656 O O . GLY A 1 209 ? -60.008 -8.979 -3.706 1.00 79.62 209 GLY A O 1
ATOM 1657 N N . ALA A 1 210 ? -58.785 -10.137 -2.225 1.00 81.12 210 ALA A N 1
ATOM 1658 C CA . ALA A 1 210 ? -58.993 -9.190 -1.126 1.00 81.12 210 ALA A CA 1
ATOM 1659 C C . ALA A 1 210 ? -57.827 -9.099 -0.125 1.00 81.12 210 ALA A C 1
ATOM 1661 O O . ALA A 1 210 ? -57.051 -10.036 0.066 1.00 81.12 210 ALA A O 1
ATOM 1662 N N . ALA A 1 211 ? -57.775 -7.973 0.595 1.00 85.88 211 ALA A N 1
ATOM 1663 C CA . ALA A 1 211 ? -56.883 -7.768 1.731 1.00 85.88 211 ALA A CA 1
ATOM 1664 C C . ALA A 1 211 ? -57.471 -8.328 3.042 1.00 85.88 211 ALA A C 1
ATOM 1666 O O . ALA A 1 211 ? -58.635 -8.093 3.377 1.00 85.88 211 ALA A O 1
ATOM 1667 N N . HIS A 1 212 ? -56.630 -8.990 3.838 1.00 87.31 212 HIS A N 1
ATOM 1668 C CA . HIS A 1 212 ? -56.986 -9.692 5.072 1.00 87.31 212 HIS A CA 1
ATOM 1669 C C . HIS A 1 212 ? -56.105 -9.265 6.253 1.00 87.31 212 HIS A C 1
ATOM 1671 O O . HIS A 1 212 ? -54.931 -8.914 6.116 1.00 87.31 212 HIS A O 1
ATOM 1677 N N . SER A 1 213 ? -56.665 -9.333 7.461 1.00 84.75 213 SER A N 1
ATOM 1678 C CA . SER A 1 213 ? -55.934 -9.106 8.713 1.00 84.75 213 SER A CA 1
ATOM 1679 C C . SER A 1 213 ? -56.034 -10.341 9.596 1.00 84.75 213 SER A C 1
ATOM 1681 O O . SER A 1 213 ? -57.134 -10.824 9.850 1.00 84.75 213 SER A O 1
ATOM 1683 N N . ILE A 1 214 ? -54.898 -10.785 10.127 1.00 86.50 214 ILE A N 1
ATOM 1684 C CA . ILE A 1 214 ? -54.780 -11.971 10.987 1.00 86.50 214 ILE A CA 1
ATOM 1685 C C . ILE A 1 214 ? -54.131 -11.619 12.334 1.00 86.50 214 ILE A C 1
ATOM 1687 O O . ILE A 1 214 ? -53.385 -10.637 12.455 1.00 86.50 214 ILE A O 1
ATOM 1691 N N . ASP A 1 215 ? -54.411 -12.411 13.367 1.00 81.19 215 ASP A N 1
ATOM 1692 C CA . ASP A 1 215 ? -53.930 -12.156 14.727 1.00 81.19 215 ASP A CA 1
ATOM 1693 C C . ASP A 1 215 ? -52.464 -12.591 14.887 1.00 81.19 215 ASP A C 1
ATOM 1695 O O . ASP A 1 215 ? -52.126 -13.775 14.859 1.00 81.19 215 ASP A O 1
ATOM 1699 N N . ALA A 1 216 ? -51.565 -11.630 15.121 1.00 81.00 216 ALA A N 1
ATOM 1700 C CA . ALA A 1 216 ? -50.150 -11.907 15.354 1.00 81.00 216 ALA A CA 1
ATOM 1701 C C . ALA A 1 216 ? -49.911 -12.589 16.712 1.00 81.00 216 ALA A C 1
ATOM 1703 O O . ALA A 1 216 ? -50.434 -12.180 17.756 1.00 81.00 216 ALA A O 1
ATOM 1704 N N . VAL A 1 217 ? -49.004 -13.569 16.743 1.00 74.56 217 VAL A N 1
ATOM 1705 C CA . VAL A 1 217 ? -48.663 -14.286 17.978 1.00 74.56 217 VAL A CA 1
ATOM 1706 C C . VAL A 1 217 ? -47.768 -13.411 18.859 1.00 74.56 217 VAL A C 1
ATOM 1708 O O . VAL A 1 217 ? -46.600 -13.152 18.559 1.00 74.56 217 VAL A O 1
ATOM 1711 N N . SER A 1 218 ? -48.305 -12.949 19.991 1.00 61.16 218 SER A N 1
ATOM 1712 C CA . SER A 1 218 ? -47.567 -12.115 20.950 1.00 61.16 218 SER A CA 1
ATOM 1713 C C . SER A 1 218 ? -46.295 -12.816 21.442 1.00 61.16 218 SER A C 1
ATOM 1715 O O . SER A 1 218 ? -46.351 -13.906 22.015 1.00 61.16 218 SER A O 1
ATOM 1717 N N . GLY A 1 219 ? -45.133 -12.193 21.232 1.00 57.56 219 GLY A N 1
ATOM 1718 C CA . GLY A 1 219 ? -43.818 -12.769 21.547 1.00 57.56 219 GLY A CA 1
ATOM 1719 C C . GLY A 1 219 ? -43.191 -13.626 20.438 1.00 57.56 219 GLY A C 1
ATOM 1720 O O . GLY A 1 219 ? -42.086 -14.103 20.637 1.00 57.56 219 GLY A O 1
ATOM 1721 N N . ALA A 1 220 ? -43.861 -13.787 19.295 1.00 68.50 220 ALA A N 1
ATOM 1722 C CA . ALA A 1 220 ? -43.294 -14.261 18.025 1.00 68.50 220 ALA A CA 1
ATOM 1723 C C . ALA A 1 220 ? -43.723 -13.316 16.875 1.00 68.50 220 ALA A C 1
ATOM 1725 O O . ALA A 1 220 ? -43.992 -13.723 15.747 1.00 68.50 220 ALA A O 1
ATOM 1726 N N . THR A 1 221 ? -43.874 -12.025 17.195 1.00 69.88 221 THR A N 1
ATOM 1727 C CA . THR A 1 221 ? -44.570 -11.045 16.348 1.00 69.88 221 THR A CA 1
ATOM 1728 C C . THR A 1 221 ? -43.834 -10.750 15.043 1.00 69.88 221 THR A C 1
ATOM 1730 O O . THR A 1 221 ? -44.484 -10.612 14.017 1.00 69.88 221 THR A O 1
ATOM 1733 N N . ILE A 1 222 ? -42.500 -10.679 15.060 1.00 68.56 222 ILE A N 1
ATOM 1734 C CA . ILE A 1 222 ? -41.712 -10.449 13.837 1.00 68.56 222 ILE A CA 1
ATOM 1735 C C . ILE A 1 222 ? -41.834 -11.654 12.904 1.00 68.56 222 ILE A C 1
ATOM 1737 O O . ILE A 1 222 ? -42.220 -11.491 11.757 1.00 68.56 222 ILE A O 1
ATOM 1741 N N . THR A 1 223 ? -41.601 -12.864 13.417 1.00 77.88 223 THR A N 1
ATOM 1742 C CA . THR A 1 223 ? -41.724 -14.115 12.654 1.00 77.88 223 THR A CA 1
ATOM 1743 C C . THR A 1 223 ? -43.116 -14.286 12.046 1.00 77.88 223 THR A C 1
ATOM 1745 O O . THR A 1 223 ? -43.237 -14.651 10.885 1.00 77.88 223 THR A O 1
ATOM 1748 N N . THR A 1 224 ? -44.178 -13.972 12.797 1.00 85.62 224 THR A N 1
ATOM 1749 C CA . THR A 1 224 ? -45.553 -14.013 12.263 1.00 85.62 224 THR A CA 1
ATOM 1750 C C . THR A 1 224 ? -45.796 -12.957 11.185 1.00 85.62 224 THR A C 1
ATOM 1752 O O . THR A 1 224 ? -46.329 -13.294 10.136 1.00 85.62 224 THR A O 1
ATOM 1755 N N . LYS A 1 225 ? -45.340 -11.711 11.367 1.00 85.06 225 LYS A N 1
ATOM 1756 C CA . LYS A 1 225 ? -45.406 -10.696 10.299 1.00 85.06 225 LYS A CA 1
ATOM 1757 C C . LYS A 1 225 ? -44.657 -11.127 9.038 1.00 85.06 225 LYS A C 1
ATOM 1759 O O . LYS A 1 225 ? -45.237 -11.077 7.968 1.00 85.06 225 LYS A O 1
ATOM 1764 N N . ALA A 1 226 ? -43.443 -11.653 9.177 1.00 82.88 226 ALA A N 1
ATOM 1765 C CA . ALA A 1 226 ? -42.664 -12.155 8.051 1.00 82.88 226 ALA A CA 1
ATOM 1766 C C . ALA A 1 226 ? -43.357 -13.312 7.308 1.00 82.88 226 ALA A C 1
ATOM 1768 O O . ALA A 1 226 ? -43.286 -13.367 6.088 1.00 82.88 226 ALA A O 1
ATOM 1769 N N . ILE A 1 227 ? -44.066 -14.210 8.004 1.00 87.75 227 ILE A N 1
ATOM 1770 C CA . ILE A 1 227 ? -44.882 -15.247 7.343 1.00 87.75 227 ILE A CA 1
ATOM 1771 C C . ILE A 1 227 ? -46.030 -14.607 6.538 1.00 87.75 227 ILE A C 1
ATOM 1773 O O . ILE A 1 227 ? -46.291 -15.034 5.414 1.00 87.75 227 ILE A O 1
ATOM 1777 N N . ALA A 1 228 ? -46.676 -13.563 7.066 1.00 88.25 228 ALA A N 1
ATOM 1778 C CA . ALA A 1 228 ? -47.755 -12.851 6.376 1.00 88.25 228 ALA A CA 1
ATOM 1779 C C . ALA A 1 228 ? -47.255 -12.073 5.140 1.00 88.25 228 ALA A C 1
ATOM 1781 O O . ALA A 1 228 ? -47.817 -12.208 4.051 1.00 88.25 228 ALA A O 1
ATOM 1782 N N . ASP A 1 229 ? -46.148 -11.341 5.278 1.00 86.69 229 ASP A N 1
ATOM 1783 C CA . ASP A 1 229 ? -45.540 -10.577 4.184 1.00 86.69 229 ASP A CA 1
ATOM 1784 C C . ASP A 1 229 ? -44.983 -11.529 3.096 1.00 86.69 229 ASP A C 1
ATOM 1786 O O . ASP A 1 229 ? -45.150 -11.282 1.903 1.00 86.69 229 ASP A O 1
ATOM 1790 N N . ALA A 1 230 ? -44.399 -12.675 3.483 1.00 86.69 230 ALA A N 1
ATOM 1791 C CA . ALA A 1 230 ? -43.936 -13.705 2.546 1.00 86.69 230 ALA A CA 1
ATOM 1792 C C . ALA A 1 230 ? -45.098 -14.385 1.809 1.00 86.69 230 ALA A C 1
ATOM 1794 O O . ALA A 1 230 ? -44.944 -14.743 0.643 1.00 86.69 230 ALA A O 1
ATOM 1795 N N . THR A 1 231 ? -46.254 -14.546 2.464 1.00 88.38 231 THR A N 1
ATOM 1796 C CA . THR A 1 231 ? -47.467 -15.099 1.834 1.00 88.38 231 THR A CA 1
ATOM 1797 C C . THR A 1 231 ? -48.026 -14.130 0.802 1.00 88.38 231 THR A C 1
ATOM 1799 O O . THR A 1 231 ? -48.357 -14.550 -0.302 1.00 88.38 231 THR A O 1
ATOM 1802 N N . THR A 1 232 ? -48.065 -12.838 1.135 1.00 88.06 232 THR A N 1
ATOM 1803 C CA . THR A 1 232 ? -48.470 -11.769 0.211 1.00 88.06 232 THR A CA 1
ATOM 1804 C C . THR A 1 232 ? -47.583 -11.774 -1.038 1.00 88.06 232 THR A C 1
ATOM 1806 O O . THR A 1 232 ? -48.078 -11.989 -2.141 1.00 88.06 232 THR A O 1
ATOM 1809 N N . MET A 1 233 ? -46.259 -11.691 -0.858 1.00 84.69 233 MET A N 1
ATOM 1810 C CA . MET A 1 233 ? -45.290 -11.702 -1.961 1.00 84.69 233 MET A CA 1
ATOM 1811 C C . MET A 1 233 ? -45.367 -12.980 -2.820 1.00 84.69 233 MET A C 1
ATOM 1813 O O . MET A 1 233 ? -45.271 -12.904 -4.043 1.00 84.69 233 MET A O 1
ATOM 1817 N N . LEU A 1 234 ? -45.533 -14.161 -2.207 1.00 85.56 234 LEU A N 1
ATOM 1818 C CA . LEU A 1 234 ? -45.628 -15.434 -2.936 1.00 85.56 234 LEU A CA 1
ATOM 1819 C C . LEU A 1 234 ? -46.845 -15.474 -3.869 1.00 85.56 234 LEU A C 1
ATOM 1821 O O . LEU A 1 234 ? -46.747 -15.968 -4.991 1.00 85.56 234 LEU A O 1
ATOM 1825 N N . VAL A 1 235 ? -47.982 -14.956 -3.406 1.00 83.75 235 VAL A N 1
ATOM 1826 C CA . VAL A 1 235 ? -49.220 -14.902 -4.187 1.00 83.75 235 VAL A CA 1
ATOM 1827 C C . VAL A 1 235 ? -49.122 -13.853 -5.298 1.00 83.75 235 VAL A C 1
ATOM 1829 O O . VAL A 1 235 ? -49.500 -14.154 -6.427 1.00 83.75 235 VAL A O 1
ATOM 1832 N N . GLU A 1 236 ? -48.569 -12.668 -5.021 1.00 80.50 236 GLU A N 1
ATOM 1833 C CA . GLU A 1 236 ? -48.364 -11.611 -6.025 1.00 80.50 236 GLU A CA 1
ATOM 1834 C C . GLU A 1 236 ? -47.435 -12.060 -7.166 1.00 80.50 236 GLU A C 1
ATOM 1836 O O . GLU A 1 236 ? -47.781 -11.918 -8.338 1.00 80.50 236 GLU A O 1
ATOM 1841 N N . VAL A 1 237 ? -46.275 -12.647 -6.842 1.00 77.00 237 VAL A N 1
ATOM 1842 C CA . VAL A 1 237 ? -45.305 -13.128 -7.847 1.00 77.00 237 VAL A CA 1
ATOM 1843 C C . VAL A 1 237 ? -45.823 -14.372 -8.575 1.00 77.00 237 VAL A C 1
ATOM 1845 O O . VAL A 1 237 ? -45.593 -14.532 -9.772 1.00 77.00 237 VAL A O 1
ATOM 1848 N N . GLY A 1 238 ? -46.546 -15.249 -7.875 1.00 75.69 238 GLY A N 1
ATOM 1849 C CA . GLY A 1 238 ? -47.129 -16.456 -8.454 1.00 75.69 238 GLY A CA 1
ATOM 1850 C C . GLY A 1 238 ? -48.348 -16.213 -9.346 1.00 75.69 238 GLY A C 1
ATOM 1851 O O . GLY A 1 238 ? -48.692 -17.103 -10.125 1.00 75.69 238 GLY A O 1
ATOM 1852 N N . ALA A 1 239 ? -48.991 -15.041 -9.272 1.00 74.25 239 ALA A N 1
ATOM 1853 C CA . ALA A 1 239 ? -50.251 -14.765 -9.964 1.00 74.25 239 ALA A CA 1
ATOM 1854 C C . ALA A 1 239 ? -50.208 -15.051 -11.482 1.00 74.25 239 ALA A C 1
ATOM 1856 O O . ALA A 1 239 ? -51.038 -15.842 -11.941 1.00 74.25 239 ALA A O 1
ATOM 1857 N N . PRO A 1 240 ? -49.222 -14.553 -12.265 1.00 74.31 240 PRO A N 1
ATOM 1858 C CA . PRO A 1 240 ? -49.152 -14.825 -13.706 1.00 74.31 240 PRO A CA 1
ATOM 1859 C C . PRO A 1 240 ? -48.908 -16.307 -14.029 1.00 74.31 240 PRO A C 1
ATOM 1861 O O . PRO A 1 240 ? -49.338 -16.803 -15.068 1.00 74.31 240 PRO A O 1
ATOM 1864 N N . MET A 1 241 ? -48.229 -17.035 -13.134 1.00 79.25 241 MET A N 1
ATOM 1865 C CA . MET A 1 241 ? -47.912 -18.456 -13.320 1.00 79.25 241 MET A CA 1
ATOM 1866 C C . MET A 1 241 ? -49.166 -19.332 -13.222 1.00 79.25 241 MET A C 1
ATOM 1868 O O . MET A 1 241 ? -49.256 -20.372 -13.881 1.00 79.25 241 MET A O 1
ATOM 1872 N N . VAL A 1 242 ? -50.121 -18.926 -12.375 1.00 77.62 242 VAL A N 1
ATOM 1873 C CA . VAL A 1 242 ? -51.301 -19.730 -12.034 1.00 77.62 242 VAL A CA 1
ATOM 1874 C C . VAL A 1 242 ? -52.608 -19.229 -12.648 1.00 77.62 242 VAL A C 1
ATOM 1876 O O . VAL A 1 242 ? -53.576 -19.984 -12.647 1.00 77.62 242 VAL A O 1
ATOM 1879 N N . GLU A 1 243 ? -52.639 -18.026 -13.230 1.00 79.25 243 GLU A N 1
ATOM 1880 C CA . GLU A 1 243 ? -53.842 -17.382 -13.788 1.00 79.25 243 GLU A CA 1
ATOM 1881 C C . GLU A 1 243 ? -54.637 -18.303 -14.735 1.00 79.25 243 GLU A C 1
ATOM 1883 O O . GLU A 1 243 ? -55.854 -18.424 -14.617 1.00 79.25 243 GLU A O 1
ATOM 1888 N N . SER A 1 244 ? -53.951 -19.059 -15.603 1.00 78.50 244 SER A N 1
ATOM 1889 C CA . SER A 1 244 ? -54.590 -20.012 -16.534 1.00 78.50 244 SER A CA 1
ATOM 1890 C C . SER A 1 244 ? -55.298 -21.216 -15.878 1.00 78.50 244 SER A C 1
ATOM 1892 O O . SER A 1 244 ? -56.044 -21.926 -16.555 1.00 78.50 244 SER A O 1
ATOM 1894 N N . TYR A 1 245 ? -55.090 -21.451 -14.577 1.00 78.94 245 TYR A N 1
ATOM 1895 C CA . TYR A 1 245 ? -55.711 -22.529 -13.795 1.00 78.94 245 TYR A CA 1
ATOM 1896 C C . TYR A 1 245 ? -56.835 -22.038 -12.865 1.00 78.94 245 TYR A C 1
ATOM 1898 O O . TYR A 1 245 ? -57.475 -22.861 -12.202 1.00 78.94 245 TYR A O 1
ATOM 1906 N N . LEU A 1 246 ? -57.074 -20.724 -12.796 1.00 79.19 246 LEU A N 1
ATOM 1907 C CA . LEU A 1 246 ? -58.054 -20.104 -11.904 1.00 79.19 246 LEU A CA 1
ATOM 1908 C C . LEU A 1 246 ? -59.348 -19.742 -12.639 1.00 79.19 246 LEU A C 1
ATOM 1910 O O . LEU A 1 246 ? -59.346 -19.405 -13.820 1.00 79.19 246 LEU A O 1
ATOM 1914 N N . THR A 1 247 ? -60.479 -19.806 -11.930 1.00 72.50 247 THR A N 1
ATOM 1915 C CA . THR A 1 247 ? -61.778 -19.346 -12.455 1.00 72.50 247 THR A CA 1
ATOM 1916 C C . THR A 1 247 ? -62.077 -17.875 -12.169 1.00 72.50 247 THR A C 1
ATOM 1918 O O . THR A 1 247 ? -63.036 -17.343 -12.722 1.00 72.50 247 THR A O 1
ATOM 1921 N N . GLU A 1 248 ? -61.295 -17.234 -11.299 1.00 69.00 248 GLU A N 1
ATOM 1922 C CA . GLU A 1 248 ? -61.467 -15.850 -10.843 1.00 69.00 248 GLU A CA 1
ATOM 1923 C C . GLU A 1 248 ? -60.109 -15.133 -10.885 1.00 69.00 248 GLU A C 1
ATOM 1925 O O . GLU A 1 248 ? -59.067 -15.765 -10.700 1.00 69.00 248 GLU A O 1
ATOM 1930 N N . ALA A 1 249 ? -60.114 -13.833 -11.193 1.00 63.03 249 ALA A N 1
ATOM 1931 C CA . ALA A 1 249 ? -58.894 -13.045 -11.365 1.00 63.03 249 ALA A CA 1
ATOM 1932 C C . ALA A 1 249 ? -58.284 -12.649 -10.012 1.00 63.03 249 ALA A C 1
ATOM 1934 O O . ALA A 1 249 ? -59.002 -12.284 -9.084 1.00 63.03 249 ALA A O 1
ATOM 1935 N N . MET A 1 250 ? -56.954 -12.673 -9.921 1.00 69.06 250 MET A N 1
ATOM 1936 C CA . MET A 1 250 ? -56.221 -12.254 -8.725 1.00 69.06 250 MET A CA 1
ATOM 1937 C C . MET A 1 250 ? -55.993 -10.738 -8.755 1.00 69.06 250 MET A C 1
ATOM 1939 O O . MET A 1 250 ? -55.227 -10.244 -9.581 1.00 69.06 250 MET A O 1
ATOM 1943 N N . SER A 1 251 ? -56.631 -9.998 -7.848 1.00 61.34 251 SER A N 1
ATOM 1944 C CA . SER A 1 251 ? -56.387 -8.564 -7.647 1.00 61.34 251 SER A CA 1
ATOM 1945 C C . SER A 1 251 ? -56.391 -8.212 -6.161 1.00 61.34 251 SER A C 1
ATOM 1947 O O . SER A 1 251 ? -57.323 -8.576 -5.455 1.00 61.34 251 SER A O 1
ATOM 1949 N N . ASP A 1 252 ? -55.393 -7.448 -5.712 1.00 69.00 252 ASP A N 1
ATOM 1950 C CA . ASP A 1 252 ? -55.321 -6.835 -4.374 1.00 69.00 252 ASP A CA 1
ATOM 1951 C C . ASP A 1 252 ? -55.229 -7.802 -3.164 1.00 69.00 252 ASP A C 1
ATOM 1953 O O . ASP A 1 252 ? -55.741 -7.503 -2.080 1.00 69.00 252 ASP A O 1
ATOM 1957 N N . PHE A 1 253 ? -54.538 -8.943 -3.299 1.00 84.38 253 PHE A N 1
ATOM 1958 C CA . PHE A 1 253 ? -54.236 -9.813 -2.152 1.00 84.38 253 PHE A CA 1
ATOM 1959 C C . PHE A 1 253 ? -53.160 -9.212 -1.237 1.00 84.38 253 PHE A C 1
ATOM 1961 O O . PHE A 1 253 ? -52.009 -9.077 -1.634 1.00 84.38 253 PHE A O 1
ATOM 1968 N N . GLU A 1 254 ? -53.501 -8.936 0.022 1.00 86.38 254 GLU A N 1
ATOM 1969 C CA . GLU A 1 254 ? -52.544 -8.516 1.057 1.00 86.38 254 GLU A CA 1
ATOM 1970 C C . GLU A 1 254 ? -52.915 -9.153 2.402 1.00 86.38 254 GLU A C 1
ATOM 1972 O O . GLU A 1 254 ? -54.064 -9.059 2.827 1.00 86.38 254 GLU A O 1
ATOM 1977 N N . VAL A 1 255 ? -51.965 -9.756 3.126 1.00 88.38 255 VAL A N 1
ATOM 1978 C CA . VAL A 1 255 ? -52.209 -10.296 4.478 1.00 88.38 255 VAL A CA 1
ATOM 1979 C C . VAL A 1 255 ? -51.350 -9.571 5.509 1.00 88.38 255 VAL A C 1
ATOM 1981 O O . VAL A 1 255 ? -50.126 -9.651 5.480 1.00 88.38 255 VAL A O 1
ATOM 1984 N N . LYS A 1 256 ? -51.986 -8.906 6.484 1.00 84.94 256 LYS A N 1
ATOM 1985 C CA . LYS A 1 256 ? -51.297 -8.186 7.573 1.00 84.94 256 LYS A CA 1
ATOM 1986 C C . LYS A 1 256 ? -51.507 -8.836 8.939 1.00 84.94 256 LYS A C 1
ATOM 1988 O O . LYS A 1 256 ? -52.635 -8.998 9.401 1.00 84.94 256 LYS A O 1
ATOM 1993 N N . ALA A 1 257 ? -50.414 -9.106 9.655 1.00 83.38 257 ALA A N 1
ATOM 1994 C CA . ALA A 1 257 ? -50.461 -9.617 11.028 1.00 83.38 257 ALA A CA 1
ATOM 1995 C C . ALA A 1 257 ? -50.426 -8.480 12.076 1.00 83.38 257 ALA A C 1
ATOM 1997 O O . ALA A 1 257 ? -49.443 -7.735 12.178 1.00 83.38 257 ALA A O 1
ATOM 1998 N N . SER A 1 258 ? -51.475 -8.356 12.903 1.00 73.38 258 SER A N 1
ATOM 1999 C CA . SER A 1 258 ? -51.604 -7.276 13.901 1.00 73.38 258 SER A CA 1
ATOM 2000 C C . SER A 1 258 ? -51.743 -7.771 15.351 1.00 73.38 258 SER A C 1
ATOM 2002 O O . SER A 1 258 ? -52.196 -8.877 15.622 1.00 73.38 258 SER A O 1
ATOM 2004 N N . LEU A 1 259 ? -51.286 -6.963 16.319 1.00 67.62 259 LEU A N 1
ATOM 2005 C CA . LEU A 1 259 ? -51.343 -7.281 17.754 1.00 67.62 259 LEU A CA 1
ATOM 2006 C C . LEU A 1 259 ? -52.651 -6.776 18.385 1.00 67.62 259 LEU A C 1
ATOM 2008 O O . LEU A 1 259 ? -52.949 -5.581 18.343 1.00 67.62 259 LEU A O 1
ATOM 2012 N N . ASN A 1 260 ? -53.360 -7.654 19.095 1.00 64.88 260 ASN A N 1
ATOM 2013 C CA . ASN A 1 260 ? -54.544 -7.294 19.879 1.00 64.88 260 ASN A CA 1
ATOM 2014 C C . ASN A 1 260 ? -54.201 -6.288 21.013 1.00 64.88 260 ASN A C 1
ATOM 2016 O O . ASN A 1 260 ? -53.197 -6.426 21.718 1.00 64.88 260 ASN A O 1
ATOM 2020 N N . LYS A 1 261 ? -55.058 -5.276 21.234 1.00 66.31 261 LYS A N 1
ATOM 2021 C CA . LYS A 1 261 ? -54.855 -4.151 22.182 1.00 66.31 261 LYS A CA 1
ATOM 2022 C C . LYS A 1 261 ? -54.797 -4.542 23.673 1.00 66.31 261 LYS A C 1
ATOM 2024 O O . LYS A 1 261 ? -54.536 -3.685 24.519 1.00 66.31 261 LYS A O 1
ATOM 2029 N N . TRP A 1 262 ? -54.990 -5.817 24.017 1.00 67.88 262 TRP A N 1
ATOM 2030 C CA . TRP A 1 262 ? -54.971 -6.340 25.394 1.00 67.88 262 TRP A CA 1
ATOM 2031 C C . TRP A 1 262 ? -53.686 -6.046 26.198 1.00 67.88 262 TRP A C 1
ATOM 2033 O O . TRP A 1 262 ? -53.728 -5.981 27.430 1.00 67.88 262 TRP A O 1
ATOM 2043 N N . TRP A 1 263 ? -52.551 -5.806 25.532 1.00 69.81 263 TRP A N 1
ATOM 2044 C CA . TRP A 1 263 ? -51.280 -5.469 26.191 1.00 69.81 263 TRP A CA 1
ATOM 2045 C C . TRP A 1 263 ? -51.328 -4.150 26.988 1.00 69.81 263 TRP A C 1
ATOM 2047 O O . TRP A 1 263 ? -50.609 -4.000 27.979 1.00 69.81 263 TRP A O 1
ATOM 2057 N N . VAL A 1 264 ? -52.205 -3.205 26.619 1.00 71.19 264 VAL A N 1
ATOM 2058 C CA . VAL A 1 264 ? -52.350 -1.919 27.329 1.00 71.19 264 VAL A CA 1
ATOM 2059 C C . VAL A 1 264 ? -52.882 -2.137 28.748 1.00 71.19 264 VAL A C 1
ATOM 2061 O O . VAL A 1 264 ? -52.385 -1.533 29.699 1.00 71.19 264 VAL A O 1
ATOM 2064 N N . VAL A 1 265 ? -53.836 -3.058 28.924 1.00 74.25 265 VAL A N 1
ATOM 2065 C CA . VAL A 1 265 ? -54.382 -3.418 30.244 1.00 74.25 265 VAL A CA 1
ATOM 2066 C C . VAL A 1 265 ? -53.287 -4.022 31.132 1.00 74.25 265 VAL A C 1
ATOM 2068 O O . VAL A 1 265 ? -53.168 -3.658 32.303 1.00 74.25 265 VAL A O 1
ATOM 2071 N N . GLN A 1 266 ? -52.428 -4.876 30.567 1.00 74.81 266 GLN A N 1
ATOM 2072 C CA . GLN A 1 266 ? -51.287 -5.461 31.280 1.00 74.81 266 GLN A CA 1
ATOM 2073 C C . GLN A 1 266 ? -50.277 -4.388 31.722 1.00 74.81 266 GLN A C 1
ATOM 2075 O O . GLN A 1 266 ? -49.844 -4.393 32.877 1.00 74.81 266 GLN A O 1
ATOM 2080 N N . ALA A 1 267 ? -49.957 -3.423 30.851 1.00 73.94 267 ALA A N 1
ATOM 2081 C CA . ALA A 1 267 ? -49.076 -2.303 31.183 1.00 73.94 267 ALA A CA 1
ATOM 2082 C C . ALA A 1 267 ? -49.654 -1.402 32.293 1.00 73.94 267 ALA A C 1
ATOM 2084 O O . ALA A 1 267 ? -48.911 -0.977 33.176 1.00 73.94 267 ALA A O 1
ATOM 2085 N N . VAL A 1 268 ? -50.971 -1.154 32.316 1.00 78.69 268 VAL A N 1
ATOM 2086 C CA . VAL A 1 268 ? -51.631 -0.374 33.385 1.00 78.69 268 VAL A CA 1
ATOM 2087 C C . VAL A 1 268 ? -51.609 -1.113 34.728 1.00 78.69 268 VAL A C 1
ATOM 2089 O O . VAL A 1 268 ? -51.285 -0.505 35.752 1.00 78.69 268 VAL A O 1
ATOM 2092 N N . ILE A 1 269 ? -51.893 -2.421 34.744 1.00 79.06 269 ILE A N 1
ATOM 2093 C CA . ILE A 1 269 ? -51.807 -3.249 35.962 1.00 79.06 269 ILE A CA 1
ATOM 2094 C C . ILE A 1 269 ? -50.380 -3.218 36.519 1.00 79.06 269 ILE A C 1
ATOM 2096 O O . ILE A 1 269 ? -50.186 -3.012 37.720 1.00 79.06 269 ILE A O 1
ATOM 2100 N N . LEU A 1 270 ? -49.377 -3.351 35.648 1.00 77.12 270 LEU A N 1
ATOM 2101 C CA . LEU A 1 270 ? -47.970 -3.253 36.022 1.00 77.12 270 LEU A CA 1
ATOM 2102 C C . LEU A 1 270 ? -47.623 -1.840 36.528 1.00 77.12 270 LEU A C 1
ATOM 2104 O O . LEU A 1 270 ? -46.987 -1.705 37.575 1.00 77.12 270 LEU A O 1
ATOM 2108 N N . GLY A 1 271 ? -48.160 -0.811 35.861 1.00 77.75 271 GLY A N 1
ATOM 2109 C CA . GLY A 1 271 ? -48.236 0.600 36.257 1.00 77.75 271 GLY A CA 1
ATOM 2110 C C . GLY A 1 271 ? -48.424 0.805 37.758 1.00 77.75 271 GLY A C 1
ATOM 2111 O O . GLY A 1 271 ? -47.583 1.381 38.458 1.00 77.75 271 GLY A O 1
ATOM 2112 N N . LEU A 1 272 ? -49.537 0.269 38.259 1.00 78.19 272 LEU A N 1
ATOM 2113 C CA . LEU A 1 272 ? -49.980 0.406 39.644 1.00 78.19 272 LEU A CA 1
ATOM 2114 C C . LEU A 1 272 ? -49.008 -0.222 40.660 1.00 78.19 272 LEU A C 1
ATOM 2116 O O . LEU A 1 272 ? -48.861 0.309 41.765 1.00 78.19 272 LEU A O 1
ATOM 2120 N N . LEU A 1 273 ? -48.295 -1.297 40.294 1.00 75.00 273 LEU A N 1
ATOM 2121 C CA . LEU A 1 273 ? -47.354 -1.994 41.186 1.00 75.00 273 LEU A CA 1
ATOM 2122 C C . LEU A 1 273 ? -46.118 -1.153 41.548 1.00 75.00 273 LEU A C 1
ATOM 2124 O O . LEU A 1 273 ? -45.511 -1.369 42.601 1.00 75.00 273 LEU A O 1
ATOM 2128 N N . PHE A 1 274 ? -45.756 -0.174 40.715 1.00 76.94 274 PHE A N 1
ATOM 2129 C CA . PHE A 1 274 ? -44.576 0.672 40.921 1.00 76.94 274 PHE A CA 1
ATOM 2130 C C . PHE A 1 274 ? -44.887 2.073 41.468 1.00 76.94 274 PHE A C 1
ATOM 2132 O O . PHE A 1 274 ? -43.953 2.802 41.810 1.00 76.94 274 PHE A O 1
ATOM 2139 N N . LEU A 1 275 ? -46.156 2.460 41.641 1.00 73.44 275 LEU A N 1
ATOM 2140 C CA . LEU A 1 275 ? -46.512 3.797 42.132 1.00 73.44 275 LEU A CA 1
ATOM 2141 C C . LEU A 1 275 ? -45.978 4.075 43.550 1.00 73.44 275 LEU A C 1
ATOM 2143 O O . LEU A 1 275 ? -46.305 3.397 44.529 1.00 73.44 275 LEU A O 1
ATOM 2147 N N . PHE A 1 276 ? -45.206 5.157 43.689 1.00 60.03 276 PHE A N 1
ATOM 2148 C CA . PHE A 1 276 ? -44.496 5.532 44.922 1.00 60.03 276 PHE A CA 1
ATOM 2149 C C . PHE A 1 276 ? -45.413 5.686 46.154 1.00 60.03 276 PHE A C 1
ATOM 2151 O O . PHE A 1 276 ? -45.019 5.384 47.286 1.00 60.03 276 PHE A O 1
ATOM 2158 N N . HIS A 1 277 ? -46.659 6.127 45.948 1.00 56.12 277 HIS A N 1
ATOM 2159 C CA . HIS A 1 277 ? -47.663 6.246 47.009 1.00 56.12 277 HIS A CA 1
ATOM 2160 C C . HIS A 1 277 ? -48.070 4.874 47.586 1.00 56.12 277 HIS A C 1
ATOM 2162 O O . HIS A 1 277 ? -48.192 4.724 48.806 1.00 56.12 277 HIS A O 1
ATOM 2168 N N . PHE A 1 278 ? -48.195 3.846 46.738 1.00 58.94 278 PHE A N 1
ATOM 2169 C CA . PHE A 1 278 ? -48.518 2.477 47.157 1.00 58.94 278 PHE A CA 1
ATOM 2170 C C . PHE A 1 278 ? -47.378 1.840 47.969 1.00 58.94 278 PHE A C 1
ATOM 2172 O O . PHE A 1 278 ? -47.621 1.166 48.975 1.00 58.94 278 PHE A O 1
ATOM 2179 N N . GLN A 1 279 ? -46.121 2.139 47.628 1.00 64.94 279 GLN A N 1
ATOM 2180 C CA . GLN A 1 279 ? -44.937 1.582 48.298 1.00 64.94 279 GLN A CA 1
ATOM 2181 C C . GLN A 1 279 ? -44.860 1.935 49.800 1.00 64.94 279 GLN A C 1
ATOM 2183 O O . GLN A 1 279 ? -44.421 1.114 50.615 1.00 64.94 279 GLN A O 1
ATOM 2188 N N . LYS A 1 280 ? -45.335 3.125 50.211 1.00 62.62 280 LYS A N 1
ATOM 2189 C CA . LYS A 1 280 ? -45.426 3.505 51.638 1.00 62.62 280 LYS A CA 1
ATOM 2190 C C . LYS A 1 280 ? -46.450 2.657 52.407 1.00 62.62 280 LYS A C 1
ATOM 2192 O O . LYS A 1 280 ? -46.167 2.286 53.549 1.00 62.62 280 LYS A O 1
ATOM 2197 N N . LYS A 1 281 ? -47.596 2.309 51.801 1.00 62.09 281 LYS A N 1
ATOM 2198 C CA . LYS A 1 281 ? -48.601 1.408 52.406 1.00 62.09 281 LYS A CA 1
ATOM 2199 C C . LYS A 1 281 ? -48.084 -0.038 52.479 1.00 62.09 281 LYS A C 1
ATOM 2201 O O . LYS A 1 281 ? -48.139 -0.645 53.549 1.00 62.09 281 LYS A O 1
ATOM 2206 N N . ILE A 1 282 ? -47.464 -0.547 51.408 1.00 65.81 282 ILE A N 1
ATOM 2207 C CA . ILE A 1 282 ? -46.856 -1.895 51.347 1.00 65.81 282 ILE A CA 1
ATOM 2208 C C . ILE A 1 282 ? -45.754 -2.072 52.415 1.00 65.81 282 ILE A C 1
ATOM 2210 O O . ILE A 1 282 ? -45.635 -3.123 53.053 1.00 65.81 282 ILE A O 1
ATOM 2214 N N . LYS A 1 283 ? -44.968 -1.025 52.707 1.00 64.88 283 LYS A N 1
ATOM 2215 C CA . LYS A 1 283 ? -43.974 -1.067 53.794 1.00 64.88 283 LYS A CA 1
ATOM 2216 C C . LYS A 1 283 ? -44.571 -1.219 55.198 1.00 64.88 283 LYS A C 1
ATOM 2218 O O . LYS A 1 283 ? -43.852 -1.725 56.057 1.00 64.88 283 LYS A O 1
ATOM 2223 N N . ARG A 1 284 ? -45.828 -0.843 55.460 1.00 67.19 284 ARG A N 1
ATOM 2224 C CA . ARG A 1 284 ? -46.405 -0.867 56.822 1.00 67.19 284 ARG A CA 1
ATOM 2225 C C . ARG A 1 284 ? -47.181 -2.141 57.181 1.00 67.19 284 ARG A C 1
ATOM 2227 O O . ARG A 1 284 ? -47.211 -2.478 58.357 1.00 67.19 284 ARG A O 1
ATOM 2234 N N . SER A 1 285 ? -47.741 -2.883 56.219 1.00 79.38 285 SER A N 1
ATOM 2235 C CA . SER A 1 285 ? -48.540 -4.094 56.502 1.00 79.38 285 SER A CA 1
ATOM 2236 C C . SER A 1 285 ? -47.902 -5.380 55.964 1.00 79.38 285 SER A C 1
ATOM 2238 O O . SER A 1 285 ? -47.614 -5.492 54.773 1.00 79.38 285 SER A O 1
ATOM 2240 N N . LYS A 1 286 ? -47.715 -6.384 56.836 1.00 76.94 286 LYS A N 1
ATOM 2241 C CA . LYS A 1 286 ? -47.206 -7.717 56.451 1.00 76.94 286 LYS A CA 1
ATOM 2242 C C . LYS A 1 286 ? -48.206 -8.497 55.585 1.00 76.94 286 LYS A C 1
ATOM 2244 O O . LYS A 1 286 ? -47.775 -9.227 54.697 1.00 76.94 286 LYS A O 1
ATOM 2249 N N . SER A 1 287 ? -49.508 -8.321 55.812 1.00 78.81 287 SER A N 1
ATOM 2250 C CA . SER A 1 287 ? -50.571 -9.009 55.065 1.00 78.81 287 SER A CA 1
ATOM 2251 C C . SER A 1 287 ? -50.641 -8.526 53.616 1.00 78.81 287 SER A C 1
ATOM 2253 O O . SER A 1 287 ? -50.673 -9.344 52.703 1.00 78.81 287 SER A O 1
ATOM 2255 N N . ILE A 1 288 ? -50.528 -7.208 53.395 1.00 80.62 288 ILE A N 1
ATOM 2256 C CA . ILE A 1 288 ? -50.495 -6.612 52.046 1.00 80.62 288 ILE A CA 1
ATOM 2257 C C . ILE A 1 288 ? -49.273 -7.104 51.254 1.00 80.62 288 ILE A C 1
ATOM 2259 O O . ILE A 1 288 ? -49.402 -7.432 50.080 1.00 80.62 288 ILE A O 1
ATOM 2263 N N . ARG A 1 289 ? -48.095 -7.235 51.888 1.00 80.00 289 ARG A N 1
ATOM 2264 C CA . ARG A 1 289 ? -46.906 -7.803 51.218 1.00 80.00 289 ARG A CA 1
ATOM 2265 C C . ARG A 1 289 ? -47.097 -9.259 50.790 1.00 80.00 289 ARG A C 1
ATOM 2267 O O . ARG A 1 289 ? -46.579 -9.640 49.751 1.00 80.00 289 ARG A O 1
ATOM 2274 N N . MET A 1 290 ? -47.806 -10.062 51.586 1.00 84.38 290 MET A N 1
ATOM 2275 C CA . MET A 1 290 ? -48.091 -11.458 51.238 1.00 84.38 290 MET A CA 1
ATOM 2276 C C . MET A 1 290 ? -49.092 -11.553 50.085 1.00 84.38 290 MET A C 1
ATOM 2278 O O . MET A 1 290 ? -48.837 -12.290 49.141 1.00 84.38 290 MET A O 1
ATOM 2282 N N . GLY A 1 291 ? -50.174 -10.766 50.121 1.00 85.19 291 GLY A N 1
ATOM 2283 C CA . GLY A 1 291 ? -51.125 -10.686 49.008 1.00 85.19 291 GLY A CA 1
ATOM 2284 C C . GLY A 1 291 ? -50.450 -10.260 47.703 1.00 85.19 291 GLY A C 1
ATOM 2285 O O . GLY A 1 291 ? -50.655 -10.893 46.674 1.00 85.19 291 GLY A O 1
ATOM 2286 N N . LEU A 1 292 ? -49.559 -9.262 47.764 1.00 85.06 292 LEU A N 1
ATOM 2287 C CA . LEU A 1 292 ? -48.771 -8.828 46.610 1.00 85.06 292 LEU A CA 1
ATOM 2288 C C . LEU A 1 292 ? -47.833 -9.925 46.082 1.00 85.06 292 LEU A C 1
ATOM 2290 O O . LEU A 1 292 ? -47.754 -10.106 44.876 1.00 85.06 292 LEU A O 1
ATOM 2294 N N . ALA A 1 293 ? -47.153 -10.671 46.959 1.00 86.38 293 ALA A N 1
ATOM 2295 C CA . ALA A 1 293 ? -46.273 -11.769 46.551 1.00 86.38 293 ALA A CA 1
ATOM 2296 C C . ALA A 1 293 ? -47.042 -12.918 45.868 1.00 86.38 293 ALA A C 1
ATOM 2298 O O . ALA A 1 293 ? -46.554 -13.500 44.905 1.00 86.38 293 ALA A O 1
ATOM 2299 N N . ILE A 1 294 ? -48.254 -13.235 46.336 1.00 88.94 294 ILE A N 1
ATOM 2300 C CA . ILE A 1 294 ? -49.118 -14.228 45.679 1.00 88.94 294 ILE A CA 1
ATOM 2301 C C . ILE A 1 294 ? -49.586 -13.697 44.318 1.00 88.94 294 ILE A C 1
ATOM 2303 O O . ILE A 1 294 ? -49.511 -14.416 43.326 1.00 88.94 294 ILE A O 1
ATOM 2307 N N . PHE A 1 295 ? -50.004 -12.428 44.251 1.00 88.75 295 PHE A N 1
ATOM 2308 C CA . PHE A 1 295 ? -50.423 -11.791 43.003 1.00 88.75 295 PHE A CA 1
ATOM 2309 C C . PHE A 1 295 ? -49.304 -11.779 41.956 1.00 88.75 295 PHE A C 1
ATOM 2311 O O . PHE A 1 295 ? -49.537 -12.179 40.822 1.00 88.75 295 PHE A O 1
ATOM 2318 N N . THR A 1 296 ? -48.079 -11.384 42.315 1.00 87.50 296 THR A N 1
ATOM 2319 C CA . THR A 1 296 ? -46.966 -11.362 41.355 1.00 87.50 296 THR A CA 1
ATOM 2320 C C . THR A 1 296 ? -46.564 -12.767 40.916 1.00 87.50 296 THR A C 1
ATOM 2322 O O . THR A 1 296 ? -46.304 -12.965 39.735 1.00 87.50 296 THR A O 1
ATOM 2325 N N . LEU A 1 297 ? -46.584 -13.758 41.814 1.00 89.06 297 LEU A N 1
ATOM 2326 C CA . LEU A 1 297 ? -46.322 -15.155 41.464 1.00 89.06 297 LEU A CA 1
ATOM 2327 C C . LEU A 1 297 ? -47.357 -15.724 40.475 1.00 89.06 297 LEU A C 1
ATOM 2329 O O . LEU A 1 297 ? -46.972 -16.333 39.480 1.00 89.06 297 LEU A O 1
ATOM 2333 N N . LEU A 1 298 ? -48.653 -15.527 40.738 1.00 88.12 298 LEU A N 1
ATOM 2334 C CA . LEU A 1 298 ? -49.723 -16.055 39.885 1.00 88.12 298 LEU A CA 1
ATOM 2335 C C . LEU A 1 298 ? -49.864 -15.276 38.574 1.00 88.12 298 LEU A C 1
ATOM 2337 O O . LEU A 1 298 ? -50.023 -15.890 37.528 1.00 88.12 298 LEU A O 1
ATOM 2341 N N . PHE A 1 299 ? -49.794 -13.944 38.614 1.00 85.00 299 PHE A N 1
ATOM 2342 C CA . PHE A 1 299 ? -50.040 -13.094 37.449 1.00 85.00 299 PHE A CA 1
ATOM 2343 C C . PHE A 1 299 ? -48.778 -12.887 36.599 1.00 85.00 299 PHE A C 1
ATOM 2345 O O . PHE A 1 299 ? -48.769 -13.274 35.438 1.00 85.00 299 PHE A O 1
ATOM 2352 N N . LEU A 1 300 ? -47.688 -12.344 37.163 1.00 81.69 300 LEU A N 1
ATOM 2353 C CA . LEU A 1 300 ? -46.450 -12.083 36.401 1.00 81.69 300 LEU A CA 1
ATOM 2354 C C . LEU A 1 300 ? -45.624 -13.352 36.145 1.00 81.69 300 LEU A C 1
ATOM 2356 O O . LEU A 1 300 ? -44.951 -13.444 35.122 1.00 81.69 300 LEU A O 1
ATOM 2360 N N . GLY A 1 301 ? -45.658 -14.308 37.080 1.00 83.75 301 GLY A N 1
ATOM 2361 C CA . GLY A 1 301 ? -45.063 -15.632 36.910 1.00 83.75 301 GLY A CA 1
ATOM 2362 C C . GLY A 1 301 ? -45.890 -16.480 35.948 1.00 83.75 301 GLY A C 1
ATOM 2363 O O . GLY A 1 301 ? -45.659 -16.448 34.746 1.00 83.75 301 GLY A O 1
ATOM 2364 N N . PHE A 1 302 ? -46.865 -17.227 36.466 1.00 84.19 302 PHE A N 1
ATOM 2365 C CA . PHE A 1 302 ? -47.585 -18.237 35.677 1.00 84.19 302 PHE A CA 1
ATOM 2366 C C . PHE A 1 302 ? -48.554 -17.677 34.622 1.00 84.19 302 PHE A C 1
ATOM 2368 O O . PHE A 1 302 ? -48.686 -18.271 33.559 1.00 84.19 302 PHE A O 1
ATOM 2375 N N . GLY A 1 303 ? -49.232 -16.557 34.887 1.00 79.69 303 GLY A N 1
ATOM 2376 C CA . GLY A 1 303 ? -50.237 -16.001 33.972 1.00 79.69 303 GLY A CA 1
ATOM 2377 C C . GLY A 1 303 ? -49.642 -15.334 32.730 1.00 79.69 303 GLY A C 1
ATOM 2378 O O . GLY A 1 303 ? -50.153 -15.510 31.629 1.00 79.69 303 GLY A O 1
ATOM 2379 N N . MET A 1 304 ? -48.564 -14.566 32.901 1.00 74.75 304 MET A N 1
ATOM 2380 C CA . MET A 1 304 ? -47.908 -13.842 31.807 1.00 74.75 304 MET A CA 1
ATOM 2381 C C . MET A 1 304 ? -46.676 -14.562 31.253 1.00 74.75 304 MET A C 1
ATOM 2383 O O . MET A 1 304 ? -46.346 -14.359 30.088 1.00 74.75 304 MET A O 1
ATOM 2387 N N . ASN A 1 305 ? -45.977 -15.362 32.069 1.00 74.75 305 ASN A N 1
ATOM 2388 C CA . ASN A 1 305 ? -44.686 -15.984 31.747 1.00 74.75 305 ASN A CA 1
ATOM 2389 C C . ASN A 1 305 ? -43.676 -15.011 31.094 1.00 74.75 305 ASN A C 1
ATOM 2391 O O . ASN A 1 305 ? -42.922 -15.357 30.186 1.00 74.75 305 ASN A O 1
ATOM 2395 N N . GLN A 1 306 ? -43.688 -13.755 31.547 1.00 69.19 306 GLN A N 1
ATOM 2396 C CA . GLN A 1 306 ? -42.822 -12.677 31.070 1.00 69.19 306 GLN A CA 1
ATOM 2397 C C . GLN A 1 306 ? -42.307 -11.908 32.284 1.00 69.19 306 GLN A C 1
ATOM 2399 O O . GLN A 1 306 ? -42.912 -10.946 32.753 1.00 69.19 306 GLN A O 1
ATOM 2404 N N . SER A 1 307 ? -41.193 -12.381 32.840 1.00 75.38 307 SER A N 1
ATOM 2405 C CA . SER A 1 307 ? -40.490 -11.701 33.930 1.00 75.38 307 SER A CA 1
ATOM 2406 C C . SER A 1 307 ? -39.453 -10.732 33.371 1.00 75.38 307 SER A C 1
ATOM 2408 O O . SER A 1 307 ? -38.813 -11.026 32.369 1.00 75.38 307 SER A O 1
ATOM 2410 N N . PHE A 1 308 ? -39.229 -9.606 34.048 1.00 79.75 308 PHE A N 1
ATOM 2411 C CA . PHE A 1 308 ? -38.089 -8.744 33.736 1.00 79.75 308 PHE A CA 1
ATOM 2412 C C . PHE A 1 308 ? -36.803 -9.371 34.284 1.00 79.75 308 PHE A C 1
ATOM 2414 O O . PHE A 1 308 ? -36.709 -9.635 35.494 1.00 79.75 308 PHE A O 1
ATOM 2421 N N . THR A 1 309 ? -35.824 -9.617 33.418 1.00 80.94 309 THR A N 1
ATOM 2422 C CA . THR A 1 309 ? -34.596 -10.334 33.774 1.00 80.94 309 THR A CA 1
ATOM 2423 C C . THR A 1 309 ? -33.323 -9.677 33.220 1.00 80.94 309 THR A C 1
ATOM 2425 O O . THR A 1 309 ? -33.375 -8.517 32.801 1.00 80.94 309 THR A O 1
ATOM 2428 N N . TYR A 1 310 ? -32.153 -10.335 33.270 1.00 76.19 310 TYR A N 1
ATOM 2429 C CA . TYR A 1 310 ? -30.934 -9.699 32.763 1.00 76.19 310 TYR A CA 1
ATOM 2430 C C . TYR A 1 310 ? -30.860 -9.724 31.233 1.00 76.19 310 TYR A C 1
ATOM 2432 O O . TYR A 1 310 ? -30.328 -8.778 30.655 1.00 76.19 310 TYR A O 1
ATOM 2440 N N . ILE A 1 311 ? -31.467 -10.723 30.577 1.00 72.56 311 ILE A N 1
ATOM 2441 C CA . ILE A 1 311 ? -31.530 -10.785 29.110 1.00 72.56 311 ILE A CA 1
ATOM 2442 C C . ILE A 1 311 ? -32.265 -9.574 28.521 1.00 72.56 311 ILE A C 1
ATOM 2444 O O . ILE A 1 311 ? -31.843 -9.045 27.498 1.00 72.56 311 ILE A O 1
ATOM 2448 N N . THR A 1 312 ? -33.276 -9.038 29.217 1.00 75.19 312 THR A N 1
ATOM 2449 C CA . THR A 1 312 ? -33.984 -7.813 28.804 1.00 75.19 312 THR A CA 1
ATOM 2450 C C . T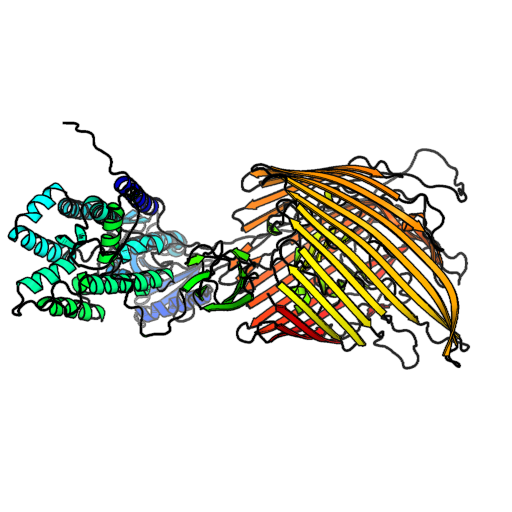HR A 1 312 ? -33.097 -6.566 28.751 1.00 75.19 312 THR A C 1
ATOM 2452 O O . THR A 1 312 ? -33.441 -5.621 28.049 1.00 75.19 312 THR A O 1
ATOM 2455 N N . PHE A 1 313 ? -31.952 -6.538 29.449 1.00 70.56 313 PHE A N 1
ATOM 2456 C CA . PHE A 1 313 ? -30.958 -5.471 29.261 1.00 70.56 313 PHE A CA 1
ATOM 2457 C C . PHE A 1 313 ? -30.119 -5.663 27.996 1.00 70.56 313 PHE A C 1
ATOM 2459 O O . PHE A 1 313 ? -29.617 -4.680 27.463 1.00 70.56 313 PHE A O 1
ATOM 2466 N N . VAL A 1 314 ? -29.922 -6.907 27.548 1.00 67.50 314 VAL A N 1
ATOM 2467 C CA . VAL A 1 314 ? -28.985 -7.244 26.466 1.00 67.50 314 VAL A CA 1
ATOM 2468 C C . VAL A 1 314 ? -29.690 -7.371 25.108 1.00 67.50 314 VAL A C 1
ATOM 2470 O O . VAL A 1 314 ? -29.090 -7.051 24.090 1.00 67.50 314 VAL A O 1
ATOM 2473 N N . GLN A 1 315 ? -30.981 -7.724 25.082 1.00 69.62 315 GLN A N 1
ATOM 2474 C CA . GLN A 1 315 ? -31.791 -7.889 23.862 1.00 69.62 315 GLN A CA 1
ATOM 2475 C C . GLN A 1 315 ? -31.702 -6.733 22.836 1.00 69.62 315 GLN A C 1
ATOM 2477 O O . GLN A 1 315 ? -31.486 -7.031 21.660 1.00 69.62 315 GLN A O 1
ATOM 2482 N N . PRO A 1 316 ? -31.756 -5.433 23.208 1.00 61.66 316 PRO A N 1
ATOM 2483 C CA . PRO A 1 316 ? -31.595 -4.339 22.236 1.00 61.66 316 PRO A CA 1
ATOM 2484 C C . PRO A 1 316 ? -30.260 -4.366 21.473 1.00 61.66 316 PRO A C 1
ATOM 2486 O O . PRO A 1 316 ? -30.182 -3.937 20.323 1.00 61.66 316 PRO A O 1
ATOM 2489 N N . PHE A 1 317 ? -29.211 -4.903 22.103 1.00 59.47 317 PHE A N 1
ATOM 2490 C CA . PHE A 1 317 ? -27.866 -5.016 21.536 1.00 59.47 317 PHE A CA 1
ATOM 2491 C C . PHE A 1 317 ? -27.664 -6.297 20.709 1.00 59.47 317 PHE A C 1
ATOM 2493 O O . PHE A 1 317 ? -26.652 -6.421 20.029 1.00 59.47 317 PHE A O 1
ATOM 2500 N N . MET A 1 318 ? -28.604 -7.248 20.763 1.00 57.50 318 MET A N 1
ATOM 2501 C CA . MET A 1 318 ? -28.517 -8.550 20.084 1.00 57.50 318 MET A CA 1
ATOM 2502 C C . MET A 1 318 ? -29.220 -8.591 18.716 1.00 57.50 318 MET A C 1
ATOM 2504 O O . MET A 1 318 ? -29.265 -9.656 18.105 1.00 57.50 318 MET A O 1
ATOM 2508 N N . GLY A 1 319 ? -29.768 -7.464 18.244 1.00 53.41 319 GLY A N 1
ATOM 2509 C CA . GLY A 1 319 ? -30.532 -7.387 16.989 1.00 53.41 319 GLY A CA 1
ATOM 2510 C C . GLY A 1 319 ? -32.012 -7.774 17.125 1.00 53.41 319 GLY A C 1
ATOM 2511 O O . GLY A 1 319 ? -32.655 -8.131 16.148 1.00 53.41 319 GLY A O 1
ATOM 2512 N N . THR A 1 320 ? -32.568 -7.755 18.343 1.00 55.12 320 THR A N 1
ATOM 2513 C CA . THR A 1 320 ? -33.892 -8.338 18.626 1.00 55.12 320 THR A CA 1
ATOM 2514 C C . THR A 1 320 ? -34.893 -7.274 19.085 1.00 55.12 320 THR A C 1
ATOM 2516 O O . THR A 1 320 ? -34.647 -6.618 20.101 1.00 55.12 320 THR A O 1
ATOM 2519 N N . GLU A 1 321 ? -36.016 -7.086 18.376 1.00 56.00 321 GLU A N 1
ATOM 2520 C CA . GLU A 1 321 ? -37.020 -6.088 18.784 1.00 56.00 321 GLU A CA 1
ATOM 2521 C C . GLU A 1 321 ? -37.725 -6.502 20.080 1.00 56.00 321 GLU A C 1
ATOM 2523 O O . GLU A 1 321 ? -38.207 -7.628 20.235 1.00 56.00 321 GLU A O 1
ATOM 2528 N N . LEU A 1 322 ? -37.833 -5.558 21.014 1.00 62.25 322 LEU A N 1
ATOM 2529 C CA . LEU A 1 322 ? -38.635 -5.720 22.221 1.00 62.25 322 LEU A CA 1
ATOM 2530 C C . LEU A 1 322 ? -40.095 -5.363 21.936 1.00 62.25 322 LEU A C 1
ATOM 2532 O O . LEU A 1 322 ? -40.390 -4.319 21.360 1.00 62.25 322 LEU A O 1
ATOM 2536 N N . SER A 1 323 ? -41.029 -6.171 22.441 1.00 68.00 323 SER A N 1
ATOM 2537 C CA . SER A 1 323 ? -42.449 -5.810 22.406 1.00 68.00 323 SER A CA 1
ATOM 2538 C C . SER A 1 323 ? -42.716 -4.524 23.202 1.00 68.00 323 SER A C 1
ATOM 2540 O O . SER A 1 323 ? -42.090 -4.281 24.239 1.00 68.00 323 SER A O 1
ATOM 2542 N N . TYR A 1 324 ? -43.704 -3.724 22.781 1.00 72.06 324 TYR A N 1
ATOM 2543 C CA . TYR A 1 324 ? -44.082 -2.482 23.478 1.00 72.06 324 TYR A CA 1
ATOM 2544 C C . TYR A 1 324 ? -44.370 -2.692 24.975 1.00 72.06 324 TYR A C 1
ATOM 2546 O O . TYR A 1 324 ? -44.023 -1.846 25.803 1.00 72.06 324 TYR A O 1
ATOM 2554 N N . PHE A 1 325 ? -44.942 -3.846 25.341 1.00 75.38 325 PHE A N 1
ATOM 2555 C CA . PHE A 1 325 ? -45.124 -4.233 26.739 1.00 75.38 325 PHE A CA 1
ATOM 2556 C C . PHE A 1 325 ? -43.785 -4.387 27.482 1.00 75.38 325 PHE A C 1
ATOM 2558 O O . PHE A 1 325 ? -43.620 -3.814 28.560 1.00 75.38 325 PHE A O 1
ATOM 2565 N N . MET A 1 326 ? -42.812 -5.107 26.911 1.00 76.69 326 MET A N 1
ATOM 2566 C CA . MET A 1 326 ? -41.505 -5.309 27.548 1.00 76.69 326 MET A CA 1
ATOM 2567 C C . MET A 1 326 ? -40.695 -4.014 27.640 1.00 76.69 326 MET A C 1
ATOM 2569 O O . MET A 1 326 ? -40.001 -3.806 28.637 1.00 76.69 326 MET A O 1
ATOM 2573 N N . VAL A 1 327 ? -40.830 -3.100 26.676 1.00 76.06 327 VAL A N 1
ATOM 2574 C CA . VAL A 1 327 ? -40.262 -1.744 26.767 1.00 76.06 327 VAL A CA 1
ATOM 2575 C C . VAL A 1 327 ? -40.854 -0.995 27.964 1.00 76.06 327 VAL A C 1
ATOM 2577 O O . VAL A 1 327 ? -40.108 -0.531 28.830 1.00 76.06 327 VAL A O 1
ATOM 2580 N N . ALA A 1 328 ? -42.186 -0.922 28.065 1.00 77.50 328 ALA A N 1
ATOM 2581 C CA . ALA A 1 328 ? -42.859 -0.258 29.182 1.00 77.50 328 ALA A CA 1
ATOM 2582 C C . ALA A 1 328 ? -42.470 -0.883 30.536 1.00 77.50 328 ALA A C 1
ATOM 2584 O O . ALA A 1 328 ? -42.166 -0.162 31.491 1.00 77.50 328 ALA A O 1
ATOM 2585 N N . TYR A 1 329 ? -42.383 -2.216 30.608 1.00 83.88 329 TYR A N 1
ATOM 2586 C CA . TYR A 1 329 ? -41.920 -2.934 31.796 1.00 83.88 329 TYR A CA 1
ATOM 2587 C C . TYR A 1 329 ? -40.480 -2.541 32.172 1.00 83.88 329 TYR A C 1
ATOM 2589 O O . TYR A 1 329 ? -40.205 -2.197 33.327 1.00 83.88 329 TYR A O 1
ATOM 2597 N N . SER A 1 330 ? -39.572 -2.514 31.195 1.00 82.88 330 SER A N 1
ATOM 2598 C CA . SER A 1 330 ? -38.156 -2.186 31.396 1.00 82.88 330 SER A CA 1
ATOM 2599 C C . SER A 1 330 ? -37.963 -0.779 31.961 1.00 82.88 330 SER A C 1
ATOM 2601 O O . SER A 1 330 ? -37.259 -0.604 32.960 1.00 82.88 330 SER A O 1
ATOM 2603 N N . VAL A 1 331 ? -38.652 0.217 31.390 1.00 83.75 331 VAL A N 1
ATOM 2604 C CA . VAL A 1 331 ? -38.632 1.609 31.875 1.00 83.75 331 VAL A CA 1
ATOM 2605 C C . VAL A 1 331 ? -39.068 1.677 33.334 1.00 83.75 331 VAL A C 1
ATOM 2607 O O . VAL A 1 331 ? -38.387 2.269 34.172 1.00 83.75 331 VAL A O 1
ATOM 2610 N N . MET A 1 332 ? -40.184 1.032 33.668 1.00 85.06 332 MET A N 1
ATOM 2611 C CA . MET A 1 332 ? -40.735 1.047 35.018 1.00 85.06 332 MET A CA 1
ATOM 2612 C C . MET A 1 332 ? -39.800 0.424 36.058 1.00 85.06 332 MET A C 1
ATOM 2614 O O . MET A 1 332 ? -39.609 0.989 37.141 1.00 85.06 332 MET A O 1
ATOM 2618 N N . VAL A 1 333 ? -39.183 -0.714 35.730 1.00 86.25 333 VAL A N 1
ATOM 2619 C CA . VAL A 1 333 ? -38.228 -1.391 36.615 1.00 86.25 333 VAL A CA 1
ATOM 2620 C C . VAL A 1 333 ? -36.995 -0.518 36.847 1.00 86.25 333 VAL A C 1
ATOM 2622 O O . VAL A 1 333 ? -36.624 -0.293 38.006 1.00 86.25 333 VAL A O 1
ATOM 2625 N N . LEU A 1 334 ? -36.416 0.029 35.777 1.00 85.75 334 LEU A N 1
ATOM 2626 C CA . LEU A 1 334 ? -35.223 0.873 35.821 1.00 85.75 334 LEU A CA 1
ATOM 2627 C C . LEU A 1 334 ? -35.447 2.177 36.599 1.00 85.75 334 LEU A C 1
ATOM 2629 O O . LEU A 1 334 ? -34.684 2.483 37.520 1.00 85.75 334 LEU A O 1
ATOM 2633 N N . LEU A 1 335 ? -36.531 2.910 36.322 1.00 82.94 335 LEU A N 1
ATOM 2634 C CA . LEU A 1 335 ? -36.877 4.121 37.076 1.00 82.94 335 LEU A CA 1
ATOM 2635 C C . LEU A 1 335 ? -37.094 3.814 38.568 1.00 82.94 335 LEU A C 1
ATOM 2637 O O . LEU A 1 335 ? -36.691 4.596 39.434 1.00 82.94 335 LEU A O 1
ATOM 2641 N N . SER A 1 336 ? -37.658 2.645 38.898 1.00 82.50 336 SER A N 1
ATOM 2642 C CA . SER A 1 336 ? -37.815 2.211 40.291 1.00 82.50 336 SER A CA 1
ATOM 2643 C C . SER A 1 336 ? -36.492 1.893 41.000 1.00 82.50 336 SER A C 1
ATOM 2645 O O . SER A 1 336 ? -36.425 2.001 42.228 1.00 82.50 336 SER A O 1
ATOM 2647 N N . ALA A 1 337 ? -35.440 1.516 40.266 1.00 81.69 337 ALA A N 1
ATOM 2648 C CA . ALA A 1 337 ? -34.106 1.330 40.830 1.00 81.69 337 ALA A CA 1
ATOM 2649 C C . ALA A 1 337 ? -33.489 2.690 41.192 1.00 81.69 337 ALA A C 1
ATOM 2651 O O . ALA A 1 337 ? -33.149 2.907 42.356 1.00 81.69 337 ALA A O 1
ATOM 2652 N N . ILE A 1 338 ? -33.480 3.632 40.240 1.00 81.81 338 ILE A N 1
ATOM 2653 C CA . ILE A 1 338 ? -32.901 4.980 40.392 1.00 81.81 338 ILE A CA 1
ATOM 2654 C C . ILE A 1 338 ? -33.589 5.771 41.519 1.00 81.81 338 ILE A C 1
ATOM 2656 O O . ILE A 1 338 ? -32.928 6.363 42.375 1.00 81.81 338 ILE A O 1
ATOM 2660 N N . TRP A 1 339 ? -34.926 5.783 41.547 1.00 78.44 339 TRP A N 1
ATOM 2661 C CA . TRP A 1 339 ? -35.692 6.626 42.476 1.00 78.44 339 TRP A CA 1
ATOM 2662 C C . TRP A 1 339 ? -36.197 5.884 43.724 1.00 78.44 339 TRP A C 1
ATOM 2664 O O . TRP A 1 339 ? -36.412 6.512 44.761 1.00 78.44 339 TRP A O 1
ATOM 2674 N N . GLY A 1 340 ? -36.404 4.563 43.651 1.00 67.56 340 GLY A N 1
ATOM 2675 C CA . GLY A 1 340 ? -37.208 3.788 44.612 1.00 67.56 340 GLY A CA 1
ATOM 2676 C C . GLY A 1 340 ? -36.463 2.765 45.481 1.00 67.56 340 GLY A C 1
ATOM 2677 O O . GLY A 1 340 ? -37.104 2.069 46.274 1.00 67.56 340 GLY A O 1
ATOM 2678 N N . LYS A 1 341 ? -35.127 2.677 45.394 1.00 73.38 341 LYS A N 1
ATOM 2679 C CA . LYS A 1 341 ? -34.290 1.676 46.092 1.00 73.38 341 LYS A CA 1
ATOM 2680 C C . LYS A 1 341 ? -34.631 0.225 45.711 1.00 73.38 341 LYS A C 1
ATOM 2682 O O . LYS A 1 341 ? -34.936 -0.582 46.602 1.00 73.38 341 LYS A O 1
ATOM 2687 N N . ASN A 1 342 ? -34.561 -0.092 44.417 1.00 81.25 342 ASN A N 1
ATOM 2688 C CA . ASN A 1 342 ? -34.817 -1.414 43.825 1.00 81.25 342 ASN A CA 1
ATOM 2689 C C . ASN A 1 342 ? -36.165 -2.030 44.265 1.00 81.25 342 ASN A C 1
ATOM 2691 O O . ASN A 1 342 ? -36.233 -2.976 45.058 1.00 81.25 342 ASN A O 1
ATOM 2695 N N . VAL A 1 343 ? -37.263 -1.439 43.785 1.00 84.38 343 VAL A N 1
ATOM 2696 C CA . VAL A 1 343 ? -38.637 -1.871 44.106 1.00 84.38 343 VAL A CA 1
ATOM 2697 C C . VAL A 1 343 ? -38.935 -3.236 43.486 1.00 84.38 343 VAL A C 1
ATOM 2699 O O . VAL A 1 343 ? -39.552 -4.076 44.147 1.00 84.38 343 VAL A O 1
ATOM 2702 N N . TYR A 1 344 ? -38.439 -3.478 42.266 1.00 86.81 344 TYR A N 1
ATOM 2703 C CA . TYR A 1 344 ? -38.662 -4.722 41.532 1.00 86.81 344 TYR A CA 1
ATOM 2704 C C . TYR A 1 344 ? -38.228 -5.953 42.335 1.00 86.81 344 TYR A C 1
ATOM 2706 O O . TYR A 1 344 ? -39.067 -6.785 42.688 1.00 86.81 344 TYR A O 1
ATOM 2714 N N . CYS A 1 345 ? -36.953 -6.036 42.727 1.00 84.88 345 CYS A N 1
ATOM 2715 C CA . CYS A 1 345 ? -36.431 -7.201 43.446 1.00 84.88 345 CYS A CA 1
ATOM 2716 C C . CYS A 1 345 ? -36.997 -7.364 44.867 1.00 84.88 345 CYS A C 1
ATOM 2718 O O . CYS A 1 345 ? -36.893 -8.447 45.441 1.00 84.88 345 CYS A O 1
ATOM 2720 N N . LYS A 1 346 ? -37.593 -6.315 45.454 1.00 81.19 346 LYS A N 1
ATOM 2721 C CA . LYS A 1 346 ? -38.172 -6.358 46.809 1.00 81.19 346 LYS A CA 1
ATOM 2722 C C . LYS A 1 346 ? -39.645 -6.750 46.853 1.00 81.19 346 LYS A C 1
ATOM 2724 O O . LYS A 1 346 ? -40.059 -7.331 47.858 1.00 81.19 346 LYS A O 1
ATOM 2729 N N . TYR A 1 347 ? -40.428 -6.383 45.838 1.00 82.69 347 TYR A N 1
ATOM 2730 C CA . TYR A 1 347 ? -41.892 -6.463 45.902 1.00 82.69 347 TYR A CA 1
ATOM 2731 C C . TYR A 1 347 ? -42.577 -6.997 44.638 1.00 82.69 347 TYR A C 1
ATOM 2733 O O . TYR A 1 347 ? -43.724 -7.415 44.745 1.00 82.69 347 TYR A O 1
ATOM 2741 N N . VAL A 1 348 ? -41.918 -6.981 43.472 1.00 86.44 348 VAL A N 1
ATOM 2742 C CA . VAL A 1 348 ? -42.564 -7.281 42.176 1.00 86.44 348 VAL A CA 1
ATOM 2743 C C . VAL A 1 348 ? -42.047 -8.579 41.543 1.00 86.44 348 VAL A C 1
ATOM 2745 O O . VAL A 1 348 ? -42.817 -9.290 40.912 1.00 86.44 348 VAL A O 1
ATOM 2748 N N . CYS A 1 349 ? -40.771 -8.923 41.739 1.00 89.19 349 CYS A N 1
ATOM 2749 C CA . CYS A 1 349 ? -40.141 -10.107 41.150 1.00 89.19 349 CYS A CA 1
ATOM 2750 C C . CYS A 1 349 ? -40.879 -11.420 41.524 1.00 89.19 349 CYS A C 1
ATOM 2752 O O . CYS A 1 349 ? -40.903 -11.771 42.711 1.00 89.19 349 CYS A O 1
ATOM 2754 N N . PRO A 1 350 ? -41.420 -12.188 40.552 1.00 89.50 350 PRO A N 1
ATOM 2755 C CA . PRO A 1 350 ? -42.217 -13.388 40.834 1.00 89.50 350 PRO A CA 1
ATOM 2756 C C . PRO A 1 350 ? -41.378 -14.529 41.430 1.00 89.50 350 PRO A C 1
ATOM 2758 O O . PRO A 1 350 ? -41.810 -15.196 42.367 1.00 89.50 350 PRO A O 1
ATOM 2761 N N . PHE A 1 351 ? -40.126 -14.698 40.997 1.00 89.62 351 PHE A N 1
ATOM 2762 C CA . PHE A 1 351 ? -39.207 -15.694 41.570 1.00 89.62 351 PHE A CA 1
ATOM 2763 C C . PHE A 1 351 ? -38.734 -15.323 42.991 1.00 89.62 351 PHE A C 1
ATOM 2765 O O . PHE A 1 351 ? -38.501 -16.183 43.844 1.00 89.62 351 PHE A O 1
ATOM 2772 N N . GLY A 1 352 ? -38.632 -14.021 43.284 1.00 88.50 352 GLY A N 1
ATOM 2773 C CA . GLY A 1 352 ? -38.425 -13.518 44.643 1.00 88.50 352 GLY A CA 1
ATOM 2774 C C . GLY A 1 352 ? -39.635 -13.790 45.543 1.00 88.50 352 GLY A C 1
ATOM 2775 O O . GLY A 1 352 ? -39.476 -14.199 46.694 1.00 88.50 352 GLY A O 1
ATOM 2776 N N . ALA A 1 353 ? -40.846 -13.626 45.005 1.00 89.69 353 ALA A N 1
ATOM 2777 C CA . ALA A 1 353 ? -42.085 -13.965 45.692 1.00 89.69 353 ALA A CA 1
ATOM 2778 C C . ALA A 1 353 ? -42.200 -15.473 45.982 1.00 89.69 353 ALA A C 1
ATOM 2780 O O . ALA A 1 353 ? -42.490 -15.831 47.124 1.00 89.69 353 ALA A O 1
ATOM 2781 N N . ALA A 1 354 ? -41.870 -16.345 45.020 1.00 90.81 354 ALA A N 1
ATOM 2782 C CA . ALA A 1 354 ? -41.839 -17.800 45.206 1.00 90.81 354 ALA A CA 1
ATOM 2783 C C . ALA A 1 354 ? -40.966 -18.214 46.408 1.00 90.81 354 ALA A C 1
ATOM 2785 O O . ALA A 1 354 ? -41.441 -18.897 47.316 1.00 90.81 354 ALA A O 1
ATOM 2786 N N . GLN A 1 355 ? -39.723 -17.718 46.474 1.00 91.56 355 GLN A N 1
ATOM 2787 C CA . GLN A 1 355 ? -38.801 -17.983 47.590 1.00 91.56 355 GLN A CA 1
ATOM 2788 C C . GLN A 1 355 ? -39.282 -17.389 48.929 1.00 91.56 355 GLN A C 1
ATOM 2790 O O . GLN A 1 355 ? -39.009 -17.943 49.994 1.00 91.56 355 GLN A O 1
ATOM 2795 N N . MET A 1 356 ? -39.995 -16.256 48.912 1.00 88.62 356 MET A N 1
ATOM 2796 C CA . MET A 1 356 ? -40.546 -15.649 50.129 1.00 88.62 356 MET A CA 1
ATOM 2797 C C . MET A 1 356 ? -41.740 -16.443 50.679 1.00 88.62 356 MET A C 1
ATOM 2799 O O . MET A 1 356 ? -41.857 -16.609 51.897 1.00 88.62 356 MET A O 1
ATOM 2803 N N . ILE A 1 357 ? -42.618 -16.920 49.793 1.00 90.50 357 ILE A N 1
ATOM 2804 C CA . ILE A 1 357 ? -43.779 -17.748 50.135 1.00 90.50 357 ILE A CA 1
ATOM 2805 C C . ILE A 1 357 ? -43.296 -19.108 50.652 1.00 90.50 357 ILE A C 1
ATOM 2807 O O . ILE A 1 357 ? -43.684 -19.492 51.760 1.00 90.50 357 ILE A O 1
ATOM 2811 N N . SER A 1 358 ? -42.380 -19.779 49.940 1.00 89.19 358 SER A N 1
ATOM 2812 C CA . SER A 1 358 ? -41.834 -21.080 50.358 1.00 89.19 358 SER A CA 1
ATOM 2813 C C . SER A 1 358 ? -41.139 -21.006 51.724 1.00 89.19 358 SER A C 1
ATOM 2815 O O . SER A 1 358 ? -41.336 -21.874 52.570 1.00 89.19 358 SER A O 1
ATOM 2817 N N . LEU A 1 359 ? -40.427 -19.911 52.017 1.00 87.88 359 LEU A N 1
ATOM 2818 C CA . LEU A 1 359 ? -39.811 -19.659 53.324 1.00 87.88 359 LEU A CA 1
ATOM 2819 C C . LEU A 1 359 ? -40.828 -19.365 54.450 1.00 87.88 359 LEU A C 1
ATOM 2821 O O . LEU A 1 359 ? -40.512 -19.560 55.628 1.00 87.88 359 LEU A O 1
ATOM 2825 N N . LYS A 1 360 ? -42.021 -18.834 54.144 1.00 86.94 360 LYS A N 1
ATOM 2826 C CA . LYS A 1 360 ? -43.062 -18.565 55.156 1.00 86.94 360 LYS A CA 1
ATOM 2827 C C . LYS A 1 360 ? -43.816 -19.833 55.550 1.00 86.94 360 LYS A C 1
ATOM 2829 O O . LYS A 1 360 ? -44.115 -19.986 56.730 1.00 86.94 360 LYS A O 1
ATOM 2834 N N . TYR A 1 361 ? -44.108 -20.698 54.582 1.00 87.44 361 TYR A N 1
ATOM 2835 C CA . TYR A 1 361 ? -44.842 -21.954 54.776 1.00 87.44 361 TYR A CA 1
ATOM 2836 C C . TYR A 1 361 ? -43.916 -23.176 54.917 1.00 87.44 361 TYR A C 1
ATOM 2838 O O . TYR A 1 361 ? -44.369 -24.314 54.864 1.00 87.44 361 TYR A O 1
ATOM 2846 N N . SER A 1 362 ? -42.615 -22.948 55.114 1.00 87.06 362 SER A N 1
ATOM 2847 C CA . SER A 1 362 ? -41.634 -24.011 55.328 1.00 87.06 362 SER A CA 1
ATOM 2848 C C . SER A 1 362 ? -41.854 -24.718 56.673 1.00 87.06 362 SER A C 1
ATOM 2850 O O . SER A 1 362 ? -41.906 -24.038 57.703 1.00 87.06 362 SER A O 1
ATOM 2852 N N . PRO A 1 363 ? -41.883 -26.064 56.709 1.00 84.94 363 PRO A N 1
ATOM 2853 C CA . PRO A 1 363 ? -41.887 -26.826 57.956 1.00 84.94 363 PRO A CA 1
ATOM 2854 C C . PRO A 1 363 ? -40.514 -26.804 58.656 1.00 84.94 363 PRO A C 1
ATOM 2856 O O . PRO A 1 363 ? -40.378 -27.269 59.787 1.00 84.94 363 PRO A O 1
ATOM 2859 N N . PHE A 1 364 ? -39.475 -26.256 58.016 1.00 84.88 364 PHE A N 1
ATOM 2860 C CA . PHE A 1 364 ? -38.129 -26.189 58.568 1.00 84.88 364 PHE A CA 1
ATOM 2861 C C . PHE A 1 364 ? -37.838 -24.834 59.226 1.00 84.88 364 PHE A C 1
ATOM 2863 O O . PHE A 1 364 ? -38.100 -23.770 58.662 1.00 84.88 364 PHE A O 1
ATOM 2870 N N . LYS A 1 365 ? -37.175 -24.850 60.393 1.00 82.75 365 LYS A N 1
ATOM 2871 C CA . LYS A 1 365 ? -36.605 -23.625 60.981 1.00 82.75 365 LYS A CA 1
ATOM 2872 C C . LYS A 1 365 ? -35.626 -22.979 59.992 1.00 82.75 365 LYS A C 1
ATOM 2874 O O . LYS A 1 365 ? -34.800 -23.671 59.386 1.00 82.75 365 LYS A O 1
ATOM 2879 N N . LYS A 1 366 ? -35.705 -21.650 59.874 1.00 84.00 366 LYS A N 1
ATOM 2880 C CA . LYS A 1 366 ? -34.816 -20.837 59.032 1.00 84.00 366 LYS A CA 1
ATOM 2881 C C . LYS A 1 366 ? -33.384 -20.948 59.557 1.00 84.00 366 LYS A C 1
ATOM 2883 O O . LYS A 1 366 ? -33.173 -20.757 60.754 1.00 84.00 366 LYS A O 1
ATOM 2888 N N . LYS A 1 367 ? -32.415 -21.228 58.685 1.00 82.12 367 LYS A N 1
ATOM 2889 C CA . LYS A 1 367 ? -30.986 -21.128 59.012 1.00 82.12 367 LYS A CA 1
ATOM 2890 C C . LYS A 1 367 ? -30.366 -20.011 58.176 1.00 82.12 367 LYS A C 1
ATOM 2892 O O . LYS A 1 367 ? -30.597 -19.946 56.969 1.00 82.12 367 LYS A O 1
ATOM 2897 N N . ASP A 1 368 ? -29.566 -19.152 58.801 1.00 75.38 368 ASP A N 1
ATOM 2898 C CA . ASP A 1 368 ? -28.673 -18.280 58.044 1.00 75.38 368 ASP A CA 1
ATOM 2899 C C . ASP A 1 368 ? -27.578 -19.119 57.369 1.00 75.38 368 ASP A C 1
ATOM 2901 O O . ASP A 1 368 ? -27.110 -20.138 57.887 1.00 75.38 368 ASP A O 1
ATOM 2905 N N . ILE A 1 369 ? -27.197 -18.706 56.165 1.00 75.75 369 ILE A N 1
ATOM 2906 C CA . ILE A 1 369 ? -26.121 -19.339 55.402 1.00 75.75 369 ILE A CA 1
ATOM 2907 C C . ILE A 1 369 ? -24.808 -19.049 56.146 1.00 75.75 369 ILE A C 1
ATOM 2909 O O . ILE A 1 369 ? -24.623 -17.946 56.656 1.00 75.75 369 ILE A O 1
ATOM 2913 N N . LEU A 1 370 ? -23.872 -20.002 56.173 1.00 72.38 370 LEU A N 1
ATOM 2914 C CA . LEU A 1 370 ? -22.545 -19.856 56.808 1.00 72.38 370 LEU A CA 1
ATOM 2915 C C . LEU A 1 370 ? -21.632 -18.799 56.140 1.00 72.38 370 LEU A C 1
ATOM 2917 O O . LEU A 1 370 ? -20.471 -18.656 56.506 1.00 72.38 370 LEU A O 1
ATOM 2921 N N . ILE A 1 371 ? -22.152 -18.063 55.159 1.00 75.75 371 ILE A N 1
ATOM 2922 C CA . ILE A 1 371 ? -21.449 -17.100 54.316 1.00 75.75 371 ILE A CA 1
ATOM 2923 C C . ILE A 1 371 ? -22.012 -15.709 54.625 1.00 75.75 371 ILE A C 1
ATOM 2925 O O . ILE A 1 371 ? -23.227 -15.502 54.609 1.00 75.75 371 ILE A O 1
ATOM 2929 N N . SER A 1 372 ? -21.141 -14.736 54.903 1.00 76.38 372 SER A N 1
ATOM 2930 C CA . SER A 1 372 ? -21.575 -13.375 55.242 1.00 76.38 372 SER A CA 1
ATOM 2931 C C . SER A 1 372 ? -22.261 -12.668 54.064 1.00 76.38 372 SER A C 1
ATOM 2933 O O . SER A 1 372 ? -21.951 -12.916 52.899 1.00 76.38 372 SER A O 1
ATOM 2935 N N . ASN A 1 373 ? -23.140 -11.699 54.350 1.00 74.88 373 ASN A N 1
ATOM 2936 C CA . ASN A 1 373 ? -23.878 -10.967 53.310 1.00 74.88 373 ASN A CA 1
ATOM 2937 C C . ASN A 1 373 ? -22.985 -10.298 52.234 1.00 74.88 373 ASN A C 1
ATOM 2939 O O . ASN A 1 373 ? -23.433 -10.195 51.096 1.00 74.88 373 ASN A O 1
ATOM 2943 N N . LYS A 1 374 ? -21.742 -9.857 52.527 1.00 72.69 374 LYS A N 1
ATOM 2944 C CA . LYS A 1 374 ? -20.860 -9.309 51.466 1.00 72.69 374 LYS A CA 1
ATOM 2945 C C . LYS A 1 374 ? -20.167 -10.409 50.655 1.00 72.69 374 LYS A C 1
ATOM 2947 O O . LYS A 1 374 ? -20.021 -10.230 49.455 1.00 72.69 374 LYS A O 1
ATOM 2952 N N . GLN A 1 375 ? -19.811 -11.550 51.253 1.00 78.12 375 GLN A N 1
ATOM 2953 C CA . GLN A 1 375 ? -19.343 -12.711 50.479 1.00 78.12 375 GLN A CA 1
ATOM 2954 C C . GLN A 1 375 ? -20.451 -13.212 49.539 1.00 78.12 375 GLN A C 1
ATOM 2956 O O . GLN A 1 375 ? -20.195 -13.429 48.362 1.00 78.12 375 GLN A O 1
ATOM 2961 N N . ALA A 1 376 ? -21.697 -13.285 50.022 1.00 77.62 376 ALA A N 1
ATOM 2962 C CA . ALA A 1 376 ? -22.850 -13.623 49.190 1.00 77.62 376 ALA A CA 1
ATOM 2963 C C . ALA A 1 376 ? -23.049 -12.625 48.034 1.00 77.62 376 ALA A C 1
ATOM 2965 O O . ALA A 1 376 ? -23.194 -13.026 46.882 1.00 77.62 376 ALA A O 1
ATOM 2966 N N . SER A 1 377 ? -22.959 -11.322 48.327 1.00 78.12 377 SER A N 1
ATOM 2967 C CA . SER A 1 377 ? -23.004 -10.285 47.293 1.00 78.12 377 SER A CA 1
ATOM 2968 C C . SER A 1 377 ? -21.858 -10.413 46.284 1.00 78.12 377 SER A C 1
ATOM 2970 O O . SER A 1 377 ? -22.097 -10.191 45.104 1.00 78.12 377 SER A O 1
ATOM 2972 N N . LEU A 1 378 ? -20.638 -10.755 46.716 1.00 77.75 378 LEU A N 1
ATOM 2973 C CA . LEU A 1 378 ? -19.476 -10.905 45.834 1.00 77.75 378 LEU A CA 1
ATOM 2974 C C . LEU A 1 378 ? -19.672 -12.052 44.831 1.00 77.75 378 LEU A C 1
ATOM 2976 O O . LEU A 1 378 ? -19.410 -11.861 43.649 1.00 77.75 378 LEU A O 1
ATOM 2980 N N . ILE A 1 379 ? -20.199 -13.198 45.283 1.00 82.69 379 ILE A N 1
ATOM 2981 C CA . ILE A 1 379 ? -20.557 -14.327 44.405 1.00 82.69 379 ILE A CA 1
ATOM 2982 C C . ILE A 1 379 ? -21.601 -13.873 43.372 1.00 82.69 379 ILE A C 1
ATOM 2984 O O . ILE A 1 379 ? -21.428 -14.112 42.179 1.00 82.69 379 ILE A O 1
ATOM 2988 N N . ARG A 1 380 ? -22.623 -13.120 43.803 1.00 85.38 380 ARG A N 1
ATOM 2989 C CA . ARG A 1 380 ? -23.673 -12.594 42.914 1.00 85.38 380 ARG A CA 1
ATOM 2990 C C . ARG A 1 380 ? -23.123 -11.646 41.844 1.00 85.38 380 ARG A C 1
ATOM 2992 O O . ARG A 1 380 ? -23.532 -11.741 40.689 1.00 85.38 380 ARG A O 1
ATOM 2999 N N . TYR A 1 381 ? -22.174 -10.779 42.203 1.00 83.69 381 TYR A N 1
ATOM 3000 C CA . TYR A 1 381 ? -21.463 -9.927 41.242 1.00 83.69 381 TYR A CA 1
ATOM 3001 C C . TYR A 1 381 ? -20.634 -10.757 40.250 1.00 83.69 381 TYR A C 1
ATOM 3003 O O . TYR A 1 381 ? -20.735 -10.522 39.049 1.00 83.69 381 TYR A O 1
ATOM 3011 N N . ALA A 1 382 ? -19.877 -11.754 40.722 1.00 82.19 382 ALA A N 1
ATOM 3012 C CA . ALA A 1 382 ? -19.048 -12.603 39.864 1.00 82.19 382 ALA A CA 1
ATOM 3013 C C . ALA A 1 382 ? -19.876 -13.385 38.827 1.00 82.19 382 ALA A C 1
ATOM 3015 O O . ALA A 1 382 ? -19.561 -13.333 37.641 1.00 82.19 382 ALA A O 1
ATOM 3016 N N . VAL A 1 383 ? -20.972 -14.035 39.245 1.00 82.75 383 VAL A N 1
ATOM 3017 C CA . VAL A 1 383 ? -21.872 -14.769 38.331 1.00 82.75 383 VAL A CA 1
ATOM 3018 C C . VAL A 1 383 ? -22.459 -13.835 37.268 1.00 82.75 383 VAL A C 1
ATOM 3020 O O . VAL A 1 383 ? -22.422 -14.154 36.086 1.00 82.75 383 VAL A O 1
ATOM 3023 N N . THR A 1 384 ? -22.926 -12.646 37.664 1.00 82.31 384 THR A N 1
ATOM 3024 C CA . THR A 1 384 ? -23.473 -11.649 36.722 1.00 82.31 384 THR A CA 1
ATOM 3025 C C . THR A 1 384 ? -22.451 -11.237 35.662 1.00 82.31 384 THR A C 1
ATOM 3027 O O . THR A 1 384 ? -22.794 -11.106 34.490 1.00 82.31 384 THR A O 1
ATOM 3030 N N . LEU A 1 385 ? -21.194 -11.036 36.067 1.00 79.25 385 LEU A N 1
ATOM 3031 C CA . LEU A 1 385 ? -20.128 -10.571 35.181 1.00 79.25 385 LEU A CA 1
ATOM 3032 C C . LEU A 1 385 ? -19.745 -11.648 34.152 1.00 79.25 385 LEU A C 1
ATOM 3034 O O . LEU A 1 385 ? -19.614 -11.330 32.973 1.00 79.25 385 LEU A O 1
ATOM 3038 N N . VAL A 1 386 ? -19.672 -12.918 34.571 1.00 82.25 386 VAL A N 1
ATOM 3039 C CA . VAL A 1 386 ? -19.452 -14.063 33.666 1.00 82.25 386 VAL A CA 1
ATOM 3040 C C . VAL A 1 386 ? -20.573 -14.166 32.626 1.00 82.25 386 VAL A C 1
ATOM 3042 O O . VAL A 1 386 ? -20.285 -14.244 31.432 1.00 82.25 386 VAL A O 1
ATOM 3045 N N . LEU A 1 387 ? -21.839 -14.080 33.046 1.00 76.56 387 LEU A N 1
ATOM 3046 C CA . LEU A 1 387 ? -22.984 -14.188 32.132 1.00 76.56 387 LEU A CA 1
ATOM 3047 C C . LEU A 1 387 ? -23.049 -13.038 31.121 1.00 76.56 387 LEU A C 1
ATOM 3049 O O . LEU A 1 387 ? -23.248 -13.284 29.935 1.00 76.56 387 LEU A O 1
ATOM 3053 N N . LEU A 1 388 ? -22.834 -11.793 31.560 1.00 72.94 388 LEU A N 1
ATOM 3054 C CA . LEU A 1 388 ? -22.799 -10.648 30.645 1.00 72.94 388 LEU A CA 1
ATOM 3055 C C . LEU A 1 388 ? -21.613 -10.731 29.676 1.00 72.94 388 LEU A C 1
ATOM 3057 O O . LEU A 1 388 ? -21.782 -10.437 28.497 1.00 72.94 388 LEU A O 1
ATOM 3061 N N . SER A 1 389 ? -20.437 -11.174 30.138 1.00 67.88 389 SER A N 1
ATOM 3062 C CA . SER A 1 389 ? -19.274 -11.334 29.258 1.00 67.88 389 SER A CA 1
ATOM 3063 C C . SER A 1 389 ? -19.512 -12.374 28.159 1.00 67.88 389 SER A C 1
ATOM 3065 O O . SER A 1 389 ? -19.240 -12.084 26.999 1.00 67.88 389 SER A O 1
ATOM 3067 N N . GLY A 1 390 ? -20.095 -13.537 28.477 1.00 67.94 390 GLY A N 1
ATOM 3068 C CA . GLY A 1 390 ? -20.372 -14.577 27.481 1.00 67.94 390 GLY A CA 1
ATOM 3069 C C . GLY A 1 390 ? -21.326 -14.117 26.377 1.00 67.94 390 GLY A C 1
ATOM 3070 O O . GLY A 1 390 ? -21.046 -14.338 25.201 1.00 67.94 390 GLY A O 1
ATOM 3071 N N . VAL A 1 391 ? -22.394 -13.394 26.736 1.00 60.84 391 VAL A N 1
ATOM 3072 C CA . VAL A 1 391 ? -23.325 -12.841 25.737 1.00 60.84 391 VAL A CA 1
ATOM 3073 C C . VAL A 1 391 ? -22.642 -11.779 24.859 1.00 60.84 391 VAL A C 1
ATOM 3075 O O . VAL A 1 391 ? -22.884 -11.749 23.655 1.00 60.84 391 VAL A O 1
ATOM 3078 N N . ILE A 1 392 ? -21.734 -10.960 25.412 1.00 57.53 392 ILE A N 1
ATOM 3079 C CA . ILE A 1 392 ? -20.935 -9.989 24.633 1.00 57.53 392 ILE A CA 1
ATOM 3080 C C . ILE A 1 392 ? -19.960 -10.692 23.669 1.00 57.53 392 ILE A C 1
ATOM 3082 O O . ILE A 1 392 ? -19.768 -10.220 22.552 1.00 57.53 392 ILE A O 1
ATOM 3086 N N . TYR A 1 393 ? -19.386 -11.837 24.053 1.00 52.47 393 TYR A N 1
ATOM 3087 C CA . TYR A 1 393 ? -18.511 -12.651 23.192 1.00 52.47 393 TYR A CA 1
ATOM 3088 C C . TYR A 1 393 ? -19.260 -13.497 22.140 1.00 52.47 393 TYR A C 1
ATOM 3090 O O . TYR A 1 393 ? -18.652 -14.343 21.491 1.00 52.47 393 TYR A O 1
ATOM 3098 N N . GLY A 1 394 ? -20.564 -13.278 21.942 1.00 50.47 394 GLY A N 1
ATOM 3099 C CA . GLY A 1 394 ? -21.346 -13.963 20.909 1.00 50.47 394 GLY A CA 1
ATOM 3100 C C . GLY A 1 394 ? -21.888 -15.339 21.308 1.00 50.47 394 GLY A C 1
ATOM 3101 O O . GLY A 1 394 ? -22.582 -15.955 20.502 1.00 50.47 394 GLY A O 1
ATOM 3102 N N . TYR A 1 395 ? -21.672 -15.801 22.547 1.00 58.50 395 TYR A N 1
ATOM 3103 C CA . TYR A 1 395 ? -22.310 -17.013 23.080 1.00 58.50 395 TYR A CA 1
ATOM 3104 C C . TYR A 1 395 ? -23.783 -16.729 23.414 1.00 58.50 395 TYR A C 1
ATOM 3106 O O . TYR A 1 395 ? -24.166 -16.579 24.577 1.00 58.50 395 TYR A O 1
ATOM 3114 N N . ARG A 1 396 ? -24.618 -16.613 22.373 1.00 57.97 396 ARG A N 1
ATOM 3115 C CA . ARG A 1 396 ? -26.038 -16.226 22.478 1.00 57.97 396 ARG A CA 1
ATOM 3116 C C . ARG A 1 396 ? -26.837 -17.173 23.385 1.00 57.97 396 ARG A C 1
ATOM 3118 O O . ARG A 1 396 ? -27.687 -16.705 24.141 1.00 57.97 396 ARG A O 1
ATOM 3125 N N . ASP A 1 397 ? -26.482 -18.457 23.413 1.00 56.50 397 ASP A N 1
ATOM 3126 C CA . ASP A 1 397 ? -27.133 -19.479 24.246 1.00 56.50 397 ASP A CA 1
ATOM 3127 C C . ASP A 1 397 ? -26.963 -19.257 25.754 1.00 56.50 397 ASP A C 1
ATOM 3129 O O . ASP A 1 397 ? -27.781 -19.723 26.548 1.00 56.50 397 ASP A O 1
ATOM 3133 N N . TRP A 1 398 ? -25.942 -18.505 26.183 1.00 64.81 398 TRP A N 1
ATOM 3134 C CA . TRP A 1 398 ? -25.747 -18.181 27.601 1.00 64.81 398 TRP A CA 1
ATOM 3135 C C . TRP A 1 398 ? -26.771 -17.162 28.112 1.00 64.81 398 TRP A C 1
ATOM 3137 O O . TRP A 1 398 ? -26.914 -17.008 29.323 1.00 64.81 398 TRP A O 1
ATOM 3147 N N . GLY A 1 399 ? -27.531 -16.509 27.223 1.00 58.84 399 GLY A N 1
ATOM 3148 C CA . GLY A 1 399 ? -28.729 -15.751 27.589 1.00 58.84 399 GLY A CA 1
ATOM 3149 C C . GLY A 1 399 ? -29.813 -16.617 28.248 1.00 58.84 399 GLY A C 1
ATOM 3150 O O . GLY A 1 399 ? -30.608 -16.101 29.029 1.00 58.84 399 GLY A O 1
ATOM 3151 N N . ASN A 1 400 ? -29.797 -17.936 28.020 1.00 59.81 400 ASN A N 1
ATOM 3152 C CA . ASN A 1 400 ? -30.728 -18.889 28.632 1.00 59.81 400 ASN A CA 1
ATOM 3153 C C . ASN A 1 400 ? -30.369 -19.262 30.088 1.00 59.81 400 ASN A C 1
ATOM 3155 O O . ASN A 1 400 ? -31.022 -20.123 30.672 1.00 59.81 400 ASN A O 1
ATOM 3159 N N . PHE A 1 401 ? -29.361 -18.636 30.715 1.00 67.94 401 PHE A N 1
ATOM 3160 C CA . PHE A 1 401 ? -29.050 -18.833 32.141 1.00 67.94 401 PHE A CA 1
ATOM 3161 C C . PHE A 1 401 ? -30.058 -18.083 33.033 1.00 67.94 401 PHE A C 1
ATOM 3163 O O . PHE A 1 401 ? -29.727 -17.182 33.805 1.00 67.94 401 PHE A O 1
ATOM 3170 N N . GLU A 1 402 ? -31.336 -18.430 32.925 1.00 68.81 402 GLU A N 1
ATOM 3171 C CA . GLU A 1 402 ? -32.410 -17.726 33.608 1.00 68.81 402 GLU A CA 1
ATOM 3172 C C . GLU A 1 402 ? -33.478 -18.714 34.078 1.00 68.81 402 GLU A C 1
ATOM 3174 O O . GLU A 1 402 ? -34.249 -19.251 33.300 1.00 68.81 402 GLU A O 1
ATOM 3179 N N . LEU A 1 403 ? -33.589 -18.912 35.392 1.00 73.31 403 LEU A N 1
ATOM 3180 C CA . LEU A 1 403 ? -34.513 -19.895 35.982 1.00 73.31 403 LEU A CA 1
ATOM 3181 C C . LEU A 1 403 ? -36.009 -19.544 35.840 1.00 73.31 403 LEU A C 1
ATOM 3183 O O . LEU A 1 403 ? -36.866 -20.290 36.313 1.00 73.31 403 LEU A O 1
ATOM 3187 N N . PHE A 1 404 ? -36.330 -18.374 35.286 1.00 75.12 404 PHE A N 1
ATOM 3188 C CA . PHE A 1 404 ? -37.674 -17.801 35.307 1.00 75.12 404 PHE A CA 1
ATOM 3189 C C . PHE A 1 404 ? -38.559 -18.343 34.167 1.00 75.12 404 PHE A C 1
ATOM 3191 O O . PHE A 1 404 ? -39.646 -18.827 34.494 1.00 75.12 404 PHE A O 1
ATOM 3198 N N . PRO A 1 405 ? -38.150 -18.308 32.876 1.00 71.94 405 PRO A N 1
ATOM 3199 C CA . PRO A 1 405 ? -39.008 -18.747 31.771 1.00 71.94 405 PRO A CA 1
ATOM 3200 C C . PRO A 1 405 ? -39.301 -20.249 31.812 1.00 71.94 405 PRO A C 1
ATOM 3202 O O . PRO A 1 405 ? -40.430 -20.656 31.546 1.00 71.94 405 PRO A O 1
ATOM 3205 N N . ASP A 1 406 ? -38.319 -21.071 32.198 1.00 79.62 406 ASP A N 1
ATOM 3206 C CA . ASP A 1 406 ? -38.500 -22.522 32.295 1.00 79.62 406 ASP A CA 1
ATOM 3207 C C . ASP A 1 406 ? -39.483 -22.899 33.409 1.00 79.62 406 ASP A C 1
ATOM 3209 O O . ASP A 1 406 ? -40.430 -23.649 33.163 1.00 79.62 406 ASP A O 1
ATOM 3213 N N . LEU A 1 407 ? -39.303 -22.345 34.621 1.00 83.75 407 LEU A N 1
ATOM 3214 C CA . LEU A 1 407 ? -40.155 -22.644 35.778 1.00 83.75 407 LEU A CA 1
ATOM 3215 C C . LEU A 1 407 ? -41.610 -22.224 35.554 1.00 83.75 407 LEU A C 1
ATOM 3217 O O . LEU A 1 407 ? -42.521 -23.006 35.825 1.00 83.75 407 LEU A O 1
ATOM 3221 N N . PHE A 1 408 ? -41.832 -20.989 35.098 1.00 83.19 408 PHE A N 1
ATOM 3222 C CA . PHE A 1 408 ? -43.183 -20.454 34.922 1.00 83.19 408 PHE A CA 1
ATOM 3223 C C . PHE A 1 408 ? -43.837 -20.908 33.612 1.00 83.19 408 PHE A C 1
ATOM 3225 O O . PHE A 1 408 ? -45.060 -21.010 33.559 1.00 83.19 408 PHE A O 1
ATOM 3232 N N . GLY A 1 409 ? -43.042 -21.275 32.603 1.00 77.88 409 GLY A N 1
ATOM 3233 C CA . GLY A 1 409 ? -43.500 -21.931 31.377 1.00 77.88 409 GLY A CA 1
ATOM 3234 C C . GLY A 1 409 ? -43.735 -23.440 31.495 1.00 77.88 409 GLY A C 1
ATOM 3235 O O . GLY A 1 409 ? -44.117 -24.049 30.499 1.00 77.88 409 GLY A O 1
ATOM 3236 N N . LEU A 1 410 ? -43.508 -24.040 32.674 1.00 81.44 410 LEU A N 1
ATOM 3237 C CA . LEU A 1 410 ? -43.683 -25.476 32.948 1.00 81.44 410 LEU A CA 1
ATOM 3238 C C . LEU A 1 410 ? -42.935 -26.380 31.946 1.00 81.44 410 LEU A C 1
ATOM 3240 O O . LEU A 1 410 ? -43.457 -27.391 31.473 1.00 81.44 410 LEU A O 1
ATOM 3244 N N . GLN A 1 411 ? -41.698 -26.012 31.601 1.00 77.69 411 GLN A N 1
ATOM 3245 C CA . GLN A 1 411 ? -40.899 -26.734 30.608 1.00 77.69 411 GLN A CA 1
ATOM 3246 C C . GLN A 1 411 ? -40.225 -27.980 31.202 1.00 77.69 411 GLN A C 1
ATOM 3248 O O . GLN A 1 411 ? -39.017 -28.011 31.411 1.00 77.69 411 GLN A O 1
ATOM 3253 N N . PHE A 1 412 ? -41.000 -29.038 31.457 1.00 75.12 412 PHE A N 1
ATOM 3254 C CA . PHE A 1 412 ? -40.508 -30.276 32.089 1.00 75.12 412 PHE A CA 1
ATOM 3255 C C . PHE A 1 412 ? -39.386 -31.003 31.316 1.00 75.12 412 PHE A C 1
ATOM 3257 O O . PHE A 1 412 ? -38.684 -31.823 31.899 1.00 75.12 412 PHE A O 1
ATOM 3264 N N . SER A 1 413 ? -39.201 -30.704 30.026 1.00 72.56 413 SER A N 1
ATOM 3265 C CA . SER A 1 413 ? -38.099 -31.208 29.191 1.00 72.56 413 SER A CA 1
ATOM 3266 C C . SER A 1 413 ? -36.782 -30.431 29.348 1.00 72.56 413 SER A C 1
ATOM 3268 O O . SER A 1 413 ? -35.759 -30.869 28.832 1.00 72.56 413 SER A O 1
ATOM 3270 N N . SER A 1 414 ? -36.792 -29.272 30.015 1.00 77.81 414 SER A N 1
ATOM 3271 C CA . SER A 1 414 ? -35.621 -28.406 30.206 1.00 77.81 414 SER A CA 1
ATOM 3272 C C . SER A 1 414 ? -34.903 -28.744 31.513 1.00 77.81 414 SER A C 1
ATOM 3274 O O . SER A 1 414 ? -35.520 -28.818 32.578 1.00 77.81 414 SER A O 1
ATOM 3276 N N . TYR A 1 415 ? -33.576 -28.896 31.479 1.00 77.81 415 TYR A N 1
ATOM 3277 C CA . TYR A 1 415 ? -32.796 -29.141 32.699 1.00 77.81 415 TYR A CA 1
ATOM 3278 C C . TYR A 1 415 ? -32.863 -27.954 33.680 1.00 77.81 415 TYR A C 1
ATOM 3280 O O . TYR A 1 415 ? -32.841 -28.152 34.899 1.00 77.81 415 TYR A O 1
ATOM 3288 N N . TRP A 1 416 ? -33.027 -26.725 33.174 1.00 82.00 416 TRP A N 1
ATOM 3289 C CA . TRP A 1 416 ? -33.172 -25.514 33.989 1.00 82.00 416 TRP A CA 1
ATOM 3290 C C . TRP A 1 416 ? -34.454 -25.495 34.825 1.00 82.00 416 TRP A C 1
ATOM 3292 O O . TRP A 1 416 ? -34.430 -24.970 35.942 1.00 82.00 416 TRP A O 1
ATOM 3302 N N . PHE A 1 417 ? -35.539 -26.128 34.358 1.00 84.00 417 PHE A N 1
ATOM 3303 C CA . PHE A 1 417 ? -36.771 -26.286 35.139 1.00 84.00 417 PHE A CA 1
ATOM 3304 C C . PHE A 1 417 ? -36.489 -26.965 36.488 1.00 84.00 417 PHE A C 1
ATOM 3306 O O . PHE A 1 417 ? -36.872 -26.463 37.548 1.00 84.00 417 PHE A O 1
ATOM 3313 N N . PHE A 1 418 ? -35.737 -28.070 36.471 1.00 85.62 418 PHE A N 1
ATOM 3314 C CA . PHE A 1 418 ? -35.385 -28.809 37.685 1.00 85.62 418 PHE A CA 1
ATOM 3315 C C . PHE A 1 418 ? -34.445 -28.016 38.604 1.00 85.62 418 PHE A C 1
ATOM 3317 O O . PHE A 1 418 ? -34.624 -28.034 39.826 1.00 85.62 418 PHE A O 1
ATOM 3324 N N . VAL A 1 419 ? -33.497 -27.255 38.042 1.00 87.75 419 VAL A N 1
ATOM 3325 C CA . VAL A 1 419 ? -32.631 -26.348 38.820 1.00 87.75 419 VAL A CA 1
ATOM 3326 C C . VAL A 1 419 ? -33.463 -25.258 39.511 1.00 87.75 419 VAL A C 1
ATOM 3328 O O . VAL A 1 419 ? -33.242 -24.961 40.688 1.00 87.75 419 VAL A O 1
ATOM 3331 N N . ALA A 1 420 ? -34.468 -24.704 38.830 1.00 87.81 420 ALA A N 1
ATOM 3332 C CA . ALA A 1 420 ? -35.366 -23.697 39.387 1.00 87.81 420 ALA A CA 1
ATOM 3333 C C . ALA A 1 420 ? -36.211 -24.235 40.555 1.00 87.81 420 ALA A C 1
ATOM 3335 O O . ALA A 1 420 ? -36.298 -23.589 41.606 1.00 87.81 420 ALA A O 1
ATOM 3336 N N . VAL A 1 421 ? -36.770 -25.443 40.416 1.00 90.19 421 VAL A N 1
ATOM 3337 C CA . VAL A 1 421 ? -37.504 -26.127 41.495 1.00 90.19 421 VAL A CA 1
ATOM 3338 C C . VAL A 1 421 ? -36.589 -26.389 42.698 1.00 90.19 421 VAL A C 1
ATOM 3340 O O . VAL A 1 421 ? -36.950 -26.045 43.828 1.00 90.19 421 VAL A O 1
ATOM 3343 N N . LEU A 1 422 ? -35.378 -26.914 42.473 1.00 91.25 422 LEU A N 1
ATOM 3344 C CA . LEU A 1 422 ? -34.392 -27.166 43.531 1.00 91.25 422 LEU A CA 1
ATOM 3345 C C . LEU A 1 422 ? -34.080 -25.890 44.330 1.00 91.25 422 LEU A C 1
ATOM 3347 O O . LEU A 1 422 ? -34.072 -25.906 45.561 1.00 91.25 422 LEU A O 1
ATOM 3351 N N . VAL A 1 423 ? -33.880 -24.763 43.648 1.00 91.12 423 VAL A N 1
ATOM 3352 C CA . VAL A 1 423 ? -33.606 -23.459 44.270 1.00 91.12 423 VAL A CA 1
ATOM 3353 C C . VAL A 1 423 ? -34.759 -22.980 45.167 1.00 91.12 423 VAL A C 1
ATOM 3355 O O . VAL A 1 423 ? -34.516 -22.468 46.271 1.00 91.12 423 VAL A O 1
ATOM 3358 N N . VAL A 1 424 ? -36.016 -23.163 44.746 1.00 91.06 424 VAL A N 1
ATOM 3359 C CA . VAL A 1 424 ? -37.196 -22.811 45.560 1.00 91.06 424 VAL A CA 1
ATOM 3360 C C . VAL A 1 424 ? -37.313 -23.717 46.794 1.00 91.06 424 VAL A C 1
ATOM 3362 O O . VAL A 1 424 ? -37.613 -23.211 47.883 1.00 91.06 424 VAL A O 1
ATOM 3365 N N . LEU A 1 425 ? -37.000 -25.012 46.665 1.00 90.00 425 LEU A N 1
ATOM 3366 C CA . LEU A 1 425 ? -36.961 -25.968 47.782 1.00 90.00 425 LEU A CA 1
ATOM 3367 C C . LEU A 1 425 ? -35.839 -25.647 48.783 1.00 90.00 425 LEU A C 1
ATOM 3369 O O . LEU A 1 425 ? -36.084 -25.580 49.988 1.00 90.00 425 LEU A O 1
ATOM 3373 N N . VAL A 1 426 ? -34.623 -25.344 48.318 1.00 89.38 426 VAL A N 1
ATOM 3374 C CA . VAL A 1 426 ? -33.510 -24.914 49.191 1.00 89.38 426 VAL A CA 1
ATOM 3375 C C . VAL A 1 426 ? -33.859 -23.611 49.929 1.00 89.38 426 VAL A C 1
ATOM 3377 O O . VAL A 1 426 ? -33.497 -23.433 51.099 1.00 89.38 426 VAL A O 1
ATOM 3380 N N . SER A 1 427 ? -34.652 -22.733 49.304 1.00 89.88 427 SER A N 1
ATOM 3381 C CA . SER A 1 427 ? -35.131 -21.486 49.919 1.00 89.88 427 SER A CA 1
ATOM 3382 C C . SER A 1 427 ? -36.108 -21.680 51.082 1.00 89.88 427 SER A C 1
ATOM 3384 O O . SER A 1 427 ? -36.261 -20.770 51.896 1.00 89.88 427 SER A O 1
ATOM 3386 N N . MET A 1 428 ? -36.709 -22.866 51.237 1.00 91.06 428 MET A N 1
ATOM 3387 C CA . MET A 1 428 ? -37.483 -23.223 52.436 1.00 91.06 428 MET A CA 1
ATOM 3388 C C . MET A 1 428 ? -36.588 -23.288 53.685 1.00 91.06 428 MET A C 1
ATOM 3390 O O . MET A 1 428 ? -37.053 -23.078 54.808 1.00 91.06 428 MET A O 1
ATOM 3394 N N . ARG A 1 429 ? -35.292 -23.568 53.491 1.00 89.44 429 ARG A N 1
ATOM 3395 C CA . ARG A 1 429 ? -34.285 -23.754 54.543 1.00 89.44 429 ARG A CA 1
ATOM 3396 C C . ARG A 1 429 ? -33.406 -22.516 54.737 1.00 89.44 429 ARG A C 1
ATOM 3398 O O . ARG A 1 429 ? -33.159 -22.116 55.878 1.00 89.44 429 ARG A O 1
ATOM 3405 N N . PHE A 1 430 ? -32.982 -21.904 53.630 1.00 88.75 430 PHE A N 1
ATOM 3406 C CA . PHE A 1 430 ? -32.053 -20.773 53.577 1.00 88.75 430 PHE A CA 1
ATOM 3407 C C . PHE A 1 430 ? -32.706 -19.554 52.897 1.00 88.75 430 PHE A C 1
ATOM 3409 O O . PHE A 1 430 ? -32.961 -19.596 51.696 1.00 88.75 430 PHE A O 1
ATOM 3416 N N . PRO A 1 431 ? -32.971 -18.447 53.617 1.00 86.06 431 PRO A N 1
ATOM 3417 C CA . PRO A 1 431 ? -33.738 -17.323 53.080 1.00 86.06 431 PRO A CA 1
ATOM 3418 C C . PRO A 1 431 ? -33.191 -16.731 51.771 1.00 86.06 431 PRO A C 1
ATOM 3420 O O . PRO A 1 431 ? -32.112 -16.136 51.768 1.00 86.06 431 PRO A O 1
ATOM 3423 N N . MET A 1 432 ? -34.006 -16.770 50.707 1.00 87.44 432 MET A N 1
ATOM 3424 C CA . MET A 1 432 ? -33.777 -16.057 49.438 1.00 87.44 432 MET A CA 1
ATOM 3425 C C . MET A 1 432 ? -32.436 -16.409 48.760 1.00 87.44 432 MET A C 1
ATOM 3427 O O . MET A 1 432 ? -31.716 -15.508 48.318 1.00 87.44 432 MET A O 1
ATOM 3431 N N . ILE A 1 433 ? -32.076 -17.700 48.728 1.00 88.06 433 ILE A N 1
ATOM 3432 C CA . ILE A 1 433 ? -30.746 -18.188 48.320 1.00 88.06 433 ILE A CA 1
ATOM 3433 C C . ILE A 1 433 ? -30.307 -17.636 46.952 1.00 88.06 433 ILE A C 1
ATOM 3435 O O . ILE A 1 433 ? -29.219 -17.069 46.844 1.00 88.06 433 ILE A O 1
ATOM 3439 N N . TRP A 1 434 ? -31.185 -17.674 45.945 1.00 88.69 434 TRP A N 1
ATOM 3440 C CA . TRP A 1 434 ? -30.884 -17.217 44.584 1.00 88.69 434 TRP A CA 1
ATOM 3441 C C . TRP A 1 434 ? -30.751 -15.700 44.502 1.00 88.69 434 TRP A C 1
ATOM 3443 O O . TRP A 1 434 ? -29.772 -15.165 43.984 1.00 88.69 434 TRP A O 1
ATOM 3453 N N . CYS A 1 435 ? -31.702 -14.975 45.098 1.00 88.31 435 CYS A N 1
ATOM 3454 C CA . CYS A 1 435 ? -31.670 -13.513 45.114 1.00 88.31 435 CYS A CA 1
ATOM 3455 C C . CYS A 1 435 ? -30.455 -12.950 45.876 1.00 88.31 435 CYS A C 1
ATOM 3457 O O . CYS A 1 435 ? -30.062 -11.808 45.625 1.00 88.31 435 CYS A O 1
ATOM 3459 N N . ARG A 1 436 ? -29.863 -13.727 46.797 1.00 84.44 436 ARG A N 1
ATOM 3460 C CA . ARG A 1 436 ? -28.659 -13.349 47.554 1.00 84.44 436 ARG A CA 1
ATOM 3461 C C . ARG A 1 436 ? -27.342 -13.752 46.889 1.00 84.44 436 ARG A C 1
ATOM 3463 O O . ARG A 1 436 ? -26.391 -12.995 47.045 1.00 84.44 436 ARG A O 1
ATOM 3470 N N . LEU A 1 437 ? -27.273 -14.897 46.203 1.00 83.75 437 LEU A N 1
ATOM 3471 C CA . LEU A 1 437 ? -26.006 -15.469 45.714 1.00 83.75 437 LEU A CA 1
ATOM 3472 C C . LEU A 1 437 ? -25.791 -15.402 44.204 1.00 83.75 437 LEU A C 1
ATOM 3474 O O . LEU A 1 437 ? -24.642 -15.369 43.787 1.00 83.75 437 LEU A O 1
ATOM 3478 N N . THR A 1 438 ? -26.844 -15.436 43.390 1.00 84.94 438 THR A N 1
ATOM 3479 C CA . THR A 1 438 ? -26.699 -15.809 41.968 1.00 84.94 438 THR A CA 1
ATOM 3480 C C . THR A 1 438 ? -27.609 -15.050 41.010 1.00 84.94 438 THR A C 1
ATOM 3482 O O . THR A 1 438 ? -27.413 -15.170 39.813 1.00 84.94 438 THR A O 1
ATOM 3485 N N . CYS A 1 439 ? -28.582 -14.263 41.483 1.00 87.94 439 CYS A N 1
ATOM 3486 C CA . CYS A 1 439 ? -29.510 -13.543 40.604 1.00 87.94 439 CYS A CA 1
ATOM 3487 C C . CYS A 1 439 ? -28.832 -12.360 39.873 1.00 87.94 439 CYS A C 1
ATOM 3489 O O . CYS A 1 439 ? -28.567 -11.341 40.532 1.00 87.94 439 CYS A O 1
ATOM 3491 N N . PRO A 1 440 ? -28.622 -12.433 38.542 1.00 85.31 440 PRO A N 1
ATOM 3492 C CA . PRO A 1 440 ? -27.934 -11.381 37.793 1.00 85.31 440 PRO A CA 1
ATOM 3493 C C . PRO A 1 440 ? -28.764 -10.098 37.686 1.00 85.31 440 PRO A C 1
ATOM 3495 O O . PRO A 1 440 ? -28.266 -9.002 37.942 1.00 85.31 440 PRO A O 1
ATOM 3498 N N . THR A 1 441 ? -30.072 -10.228 37.457 1.00 86.38 441 THR A N 1
ATOM 3499 C CA . THR A 1 441 ? -31.033 -9.113 37.413 1.00 86.38 441 THR A CA 1
ATOM 3500 C C . THR A 1 441 ? -31.023 -8.289 38.702 1.00 86.38 441 THR A C 1
ATOM 3502 O O . THR A 1 441 ? -31.069 -7.060 38.677 1.00 86.38 441 THR A O 1
ATOM 3505 N N . GLY A 1 442 ? -30.929 -8.965 39.854 1.00 83.81 442 GLY A N 1
ATOM 3506 C CA . GLY A 1 442 ? -30.841 -8.299 41.153 1.00 83.81 442 GLY A CA 1
ATOM 3507 C C . GLY A 1 442 ? -29.538 -7.527 41.329 1.00 83.81 442 GLY A C 1
ATOM 3508 O O . GLY A 1 442 ? -29.547 -6.445 41.909 1.00 83.81 442 GLY A O 1
ATOM 3509 N N . CYS A 1 443 ? -28.440 -8.058 40.792 1.00 85.38 443 CYS A N 1
ATOM 3510 C CA . CYS A 1 443 ? -27.141 -7.408 40.812 1.00 85.38 443 CYS A CA 1
ATOM 3511 C C . CYS A 1 443 ? -27.148 -6.095 40.017 1.00 85.38 443 CYS A C 1
ATOM 3513 O O . CYS A 1 443 ? -26.825 -5.056 40.587 1.00 85.38 443 CYS A O 1
ATOM 3515 N N . VAL A 1 444 ? -27.603 -6.119 38.756 1.00 85.06 444 VAL A N 1
ATOM 3516 C CA . VAL A 1 444 ? -27.664 -4.924 37.888 1.00 85.06 444 VAL A CA 1
ATOM 3517 C C . VAL A 1 444 ? -28.520 -3.814 38.519 1.00 85.06 444 VAL A C 1
ATOM 3519 O O . VAL A 1 444 ? -28.106 -2.655 38.574 1.00 85.06 444 VAL A O 1
ATOM 3522 N N . LEU A 1 445 ? -29.691 -4.158 39.068 1.00 85.25 445 LEU A N 1
ATOM 3523 C CA . LEU A 1 445 ? -30.600 -3.182 39.685 1.00 85.25 445 LEU A CA 1
ATOM 3524 C C . LEU A 1 445 ? -30.104 -2.643 41.039 1.00 85.25 445 LEU A C 1
ATOM 3526 O O . LEU A 1 445 ? -30.381 -1.485 41.373 1.00 85.25 445 LEU A O 1
ATOM 3530 N N . ASP A 1 446 ? -29.366 -3.440 41.818 1.00 83.00 446 ASP A N 1
ATOM 3531 C CA . ASP A 1 446 ? -28.699 -2.954 43.031 1.00 83.00 446 ASP A CA 1
ATOM 3532 C C . ASP A 1 446 ? -27.553 -1.987 42.662 1.00 83.00 446 ASP A C 1
ATOM 3534 O O . ASP A 1 446 ? -27.476 -0.905 43.242 1.00 83.00 446 ASP A O 1
ATOM 3538 N N . THR A 1 447 ? -26.742 -2.282 41.633 1.00 81.75 447 THR A N 1
ATOM 3539 C CA . THR A 1 447 ? -25.683 -1.370 41.150 1.00 81.75 447 THR A CA 1
ATOM 3540 C C . THR A 1 447 ? -26.240 -0.032 40.652 1.00 81.75 447 THR A C 1
ATOM 3542 O O . THR A 1 447 ? -25.706 1.021 41.003 1.00 81.75 447 THR A O 1
ATOM 3545 N N . LEU A 1 448 ? -27.345 -0.040 39.895 1.00 79.19 448 LEU A N 1
ATOM 3546 C CA . LEU A 1 448 ? -28.028 1.191 39.466 1.00 79.19 448 LEU A CA 1
ATOM 3547 C C . LEU A 1 448 ? -28.567 2.004 40.653 1.00 79.19 448 LEU A C 1
ATOM 3549 O O . LEU A 1 448 ? -28.515 3.235 40.638 1.00 79.19 448 LEU A O 1
ATOM 3553 N N . THR A 1 449 ? -29.055 1.326 41.697 1.00 81.69 449 THR A N 1
ATOM 3554 C CA . THR A 1 449 ? -29.501 1.983 42.934 1.00 81.69 449 THR A CA 1
ATOM 3555 C C . THR A 1 449 ? -28.328 2.647 43.663 1.00 81.69 449 THR A C 1
ATOM 3557 O O . THR A 1 449 ? -28.446 3.798 44.082 1.00 81.69 449 THR A O 1
ATOM 3560 N N . ASP A 1 450 ? -27.196 1.952 43.799 1.00 78.50 450 ASP A N 1
ATOM 3561 C CA . ASP A 1 450 ? -26.006 2.470 44.486 1.00 78.50 450 ASP A CA 1
ATOM 3562 C C . ASP A 1 450 ? -25.387 3.662 43.727 1.00 78.50 450 ASP A C 1
ATOM 3564 O O . ASP A 1 450 ? -25.022 4.668 44.343 1.00 78.50 450 ASP A O 1
ATOM 3568 N N . ALA A 1 451 ? -25.345 3.606 42.389 1.00 75.12 451 ALA A N 1
ATOM 3569 C CA . ALA A 1 451 ? -24.893 4.713 41.541 1.00 75.12 451 ALA A CA 1
ATOM 3570 C C . ALA A 1 451 ? -25.773 5.972 41.697 1.00 75.12 451 ALA A C 1
ATOM 3572 O O . ALA A 1 451 ? -25.261 7.092 41.735 1.00 75.12 451 ALA A O 1
ATOM 3573 N N . ALA A 1 452 ? -27.088 5.799 41.868 1.00 71.12 452 ALA A N 1
ATOM 3574 C CA . ALA A 1 452 ? -28.041 6.889 42.078 1.00 71.12 452 ALA A CA 1
ATOM 3575 C C . ALA A 1 452 ? -27.942 7.571 43.466 1.00 71.12 452 ALA A C 1
ATOM 3577 O O . ALA A 1 452 ? -28.543 8.631 43.671 1.00 71.12 452 ALA A O 1
ATOM 3578 N N . GLU A 1 453 ? -27.217 6.994 44.436 1.00 67.62 453 GLU A N 1
ATOM 3579 C CA . GLU A 1 453 ? -27.057 7.540 45.799 1.00 67.62 453 GLU A CA 1
ATOM 3580 C C . GLU A 1 453 ? -25.675 8.188 46.064 1.00 67.62 453 GLU A C 1
ATOM 3582 O O . GLU A 1 453 ? -25.434 8.701 47.162 1.00 67.62 453 GLU A O 1
ATOM 3587 N N . PHE A 1 454 ? -24.769 8.233 45.077 1.00 57.31 454 PHE A N 1
ATOM 3588 C CA . PHE A 1 454 ? -23.390 8.700 45.272 1.00 57.31 454 PHE A CA 1
ATOM 3589 C C . PHE A 1 454 ? -23.267 10.239 45.362 1.00 57.31 454 PHE A C 1
ATOM 3591 O O . PHE A 1 454 ? -23.354 10.955 44.365 1.00 57.31 454 PHE A O 1
ATOM 3598 N N . ARG A 1 455 ? -23.013 10.773 46.570 1.00 49.03 455 ARG A N 1
ATOM 3599 C CA . ARG A 1 455 ? -22.722 12.205 46.815 1.00 49.03 455 ARG A CA 1
ATOM 3600 C C . ARG A 1 455 ? -21.244 12.446 47.141 1.00 49.03 455 ARG A C 1
ATOM 3602 O O . ARG A 1 455 ? -20.718 11.898 48.107 1.00 49.03 455 ARG A O 1
ATOM 3609 N N . GLY A 1 456 ? -20.615 13.331 46.367 1.00 41.62 456 GLY A N 1
ATOM 3610 C CA . GLY A 1 456 ? -19.185 13.643 46.405 1.00 41.62 456 GLY A CA 1
ATOM 3611 C C . GLY A 1 456 ? -18.574 14.008 47.772 1.00 41.62 456 GLY A C 1
ATOM 3612 O O . GLY A 1 456 ? -19.069 14.852 48.517 1.00 41.62 456 GLY A O 1
ATOM 3613 N N . TYR A 1 457 ? -17.435 13.364 48.029 1.00 34.97 457 TYR A N 1
ATOM 3614 C CA . TYR A 1 457 ? -16.282 13.737 48.864 1.00 34.97 457 TYR A CA 1
ATOM 3615 C C . TYR A 1 457 ? -16.336 15.077 49.651 1.00 34.97 457 TYR A C 1
ATOM 3617 O O . TYR A 1 457 ? -16.115 16.159 49.108 1.00 34.97 457 TYR A O 1
ATOM 3625 N N . LYS A 1 458 ? -16.485 15.011 50.987 1.00 36.16 458 LYS A N 1
ATOM 3626 C CA . LYS A 1 458 ? -16.244 16.161 51.889 1.00 36.16 458 LYS A CA 1
ATOM 3627 C C . LYS A 1 458 ? -14.746 16.341 52.202 1.00 36.16 458 LYS A C 1
ATOM 3629 O O . LYS A 1 458 ? -14.132 15.458 52.800 1.00 36.16 458 LYS A O 1
ATOM 3634 N N . LYS A 1 459 ? -14.197 17.524 51.880 1.00 33.06 459 LYS A N 1
ATOM 3635 C CA . LYS A 1 459 ? -12.854 18.023 52.271 1.00 33.06 459 LYS A CA 1
ATOM 3636 C C . LYS A 1 459 ? -12.530 17.790 53.766 1.00 33.06 459 LYS A C 1
ATOM 3638 O O . LYS A 1 459 ? -13.339 18.133 54.627 1.00 33.06 459 LYS A O 1
ATOM 3643 N N . LYS A 1 460 ? -11.316 17.305 54.077 1.00 34.62 460 LYS A N 1
ATOM 3644 C CA . LYS A 1 460 ? -10.739 17.252 55.443 1.00 34.62 460 LYS A CA 1
ATOM 3645 C C . LYS A 1 460 ? -9.906 18.511 55.753 1.00 34.62 460 LYS A C 1
ATOM 3647 O O . LYS A 1 460 ? -9.128 18.944 54.911 1.00 34.62 460 LYS A O 1
ATOM 3652 N N . LYS A 1 461 ? -10.045 19.055 56.972 1.00 32.59 461 LYS A N 1
ATOM 3653 C CA . LYS A 1 461 ? -9.152 20.076 57.573 1.00 32.59 461 LYS A CA 1
ATOM 3654 C C . LYS A 1 461 ? -7.838 19.443 58.100 1.00 32.59 461 LYS A C 1
ATOM 3656 O O . LYS A 1 461 ? -7.849 18.243 58.378 1.00 32.59 461 LYS A O 1
ATOM 3661 N N . PRO A 1 462 ? -6.750 20.220 58.289 1.00 43.59 462 PRO A N 1
ATOM 3662 C CA . PRO A 1 462 ? -5.476 19.754 58.859 1.00 43.59 462 PRO A CA 1
ATOM 3663 C C . PRO A 1 462 ? -5.371 20.019 60.379 1.00 43.59 462 PRO A C 1
ATOM 3665 O O . PRO A 1 462 ? -5.921 21.018 60.824 1.00 43.59 462 PRO A O 1
ATOM 3668 N N . ILE A 1 463 ? -4.646 19.186 61.151 1.00 31.19 463 ILE A N 1
ATOM 3669 C CA . ILE A 1 463 ? -3.995 19.504 62.457 1.00 31.19 463 ILE A CA 1
ATOM 3670 C C . ILE A 1 463 ? -2.903 18.446 62.769 1.00 31.19 463 ILE A C 1
ATOM 3672 O O . ILE A 1 463 ? -2.978 17.302 62.329 1.00 31.19 463 ILE A O 1
ATOM 3676 N N . ALA A 1 464 ? -1.881 18.891 63.503 1.00 32.22 464 ALA A N 1
ATOM 3677 C CA . ALA A 1 464 ? -0.535 18.356 63.703 1.00 32.22 464 ALA A CA 1
ATOM 3678 C C . ALA A 1 464 ? -0.291 17.235 64.756 1.00 32.22 464 ALA A C 1
ATOM 3680 O O . ALA A 1 464 ? -1.075 17.025 65.672 1.00 32.22 464 ALA A O 1
ATOM 3681 N N . LYS A 1 465 ? 0.903 16.625 64.605 1.00 34.09 465 LYS A N 1
ATOM 3682 C CA . LYS A 1 465 ? 1.892 16.085 65.579 1.00 34.09 465 LYS A CA 1
ATOM 3683 C C . LYS A 1 465 ? 1.474 15.288 66.846 1.00 34.09 465 LYS A C 1
ATOM 3685 O O . LYS A 1 465 ? 0.938 15.831 67.801 1.00 34.09 465 LYS A O 1
ATOM 3690 N N . ASN A 1 466 ? 2.076 14.087 66.898 1.00 30.33 466 ASN A N 1
ATOM 3691 C CA . ASN A 1 466 ? 2.707 13.388 68.039 1.00 30.33 466 ASN A CA 1
ATOM 3692 C C . ASN A 1 466 ? 1.944 12.320 68.877 1.00 30.33 466 ASN A C 1
ATOM 3694 O O . ASN A 1 466 ? 1.181 12.616 69.786 1.00 30.33 466 ASN A O 1
ATOM 3698 N N . THR A 1 467 ? 2.414 11.074 68.674 1.00 32.47 467 THR A N 1
ATOM 3699 C CA . THR A 1 467 ? 2.677 9.975 69.644 1.00 32.47 467 THR A CA 1
ATOM 3700 C C . THR A 1 467 ? 1.568 9.077 70.242 1.00 32.47 467 THR A C 1
ATOM 3702 O O . THR A 1 467 ? 0.665 9.525 70.933 1.00 32.47 467 THR A O 1
ATOM 3705 N N . VAL A 1 468 ? 1.839 7.760 70.112 1.00 30.16 468 VAL A N 1
ATOM 3706 C CA . VAL A 1 468 ? 1.432 6.595 70.943 1.00 30.16 468 VAL A CA 1
ATOM 3707 C C . VAL A 1 468 ? 0.105 5.865 70.603 1.00 30.16 468 VAL A C 1
ATOM 3709 O O . VAL A 1 468 ? -1.000 6.380 70.726 1.00 30.16 468 VAL A O 1
ATOM 3712 N N . MET A 1 469 ? 0.251 4.591 70.201 1.00 28.55 469 MET A N 1
ATOM 3713 C CA . MET A 1 469 ? -0.789 3.542 70.104 1.00 28.55 469 MET A CA 1
ATOM 3714 C C . MET A 1 469 ? -1.188 2.993 71.500 1.00 28.55 469 MET A C 1
ATOM 3716 O O . MET A 1 469 ? -0.413 3.172 72.434 1.00 28.55 469 MET A O 1
ATOM 3720 N N . PRO A 1 470 ? -2.225 2.134 71.662 1.00 49.56 470 PRO A N 1
ATOM 3721 C CA . PRO A 1 470 ? -3.503 1.999 70.936 1.00 49.56 470 PRO A CA 1
ATOM 3722 C C . PRO A 1 470 ? -4.734 1.852 71.883 1.00 49.56 470 PRO A C 1
ATOM 3724 O O . PRO A 1 470 ? -4.609 1.325 72.985 1.00 49.56 470 PRO A O 1
ATOM 3727 N N . LYS A 1 471 ? -5.972 2.154 71.435 1.00 25.83 471 LYS A N 1
ATOM 3728 C CA . LYS A 1 471 ? -7.199 1.496 71.975 1.00 25.83 471 LYS A CA 1
ATOM 3729 C C . LYS A 1 471 ? -8.437 1.605 71.063 1.00 25.83 471 LYS A C 1
ATOM 3731 O O . LYS A 1 471 ? -8.921 2.678 70.727 1.00 25.83 471 LYS A O 1
ATOM 3736 N N . ILE A 1 472 ? -8.966 0.438 70.704 1.00 36.78 472 ILE A N 1
ATOM 3737 C CA . ILE A 1 472 ? -10.144 0.155 69.865 1.00 36.78 472 ILE A CA 1
ATOM 3738 C C . ILE A 1 472 ? -11.456 0.780 70.397 1.00 36.78 472 ILE A C 1
ATOM 3740 O O . ILE A 1 472 ? -11.830 0.496 71.534 1.00 36.78 472 ILE A O 1
ATOM 3744 N N . LYS A 1 473 ? -12.246 1.454 69.529 1.00 28.92 473 LYS A N 1
ATOM 3745 C CA . LYS A 1 473 ? -13.732 1.319 69.456 1.00 28.92 473 LYS A CA 1
ATOM 3746 C C . LYS A 1 473 ? -14.376 1.932 68.180 1.00 28.92 473 LYS A C 1
ATOM 3748 O O . LYS A 1 473 ? -14.454 3.140 68.023 1.00 28.92 473 LYS A O 1
ATOM 3753 N N . ARG A 1 474 ? -14.895 1.045 67.310 1.00 33.56 474 ARG A N 1
ATOM 3754 C CA . ARG A 1 474 ? -16.137 1.115 66.480 1.00 33.56 474 ARG A CA 1
ATOM 3755 C C . ARG A 1 474 ? -16.692 2.485 65.990 1.00 33.56 474 ARG A C 1
ATOM 3757 O O . ARG A 1 474 ? -17.341 3.171 66.767 1.00 33.56 474 ARG A O 1
ATOM 3764 N N . ASN A 1 475 ? -16.718 2.727 64.663 1.00 29.55 475 ASN A N 1
ATOM 3765 C CA . ASN A 1 475 ? -17.875 2.444 63.759 1.00 29.55 475 ASN A CA 1
ATOM 3766 C C . ASN A 1 475 ? -17.827 3.177 62.382 1.00 29.55 475 ASN A C 1
ATOM 3768 O O . ASN A 1 475 ? -18.186 4.343 62.313 1.00 29.55 475 ASN A O 1
ATOM 3772 N N . LYS A 1 476 ? -17.565 2.414 61.297 1.00 29.72 476 LYS A N 1
ATOM 3773 C CA . LYS A 1 476 ? -17.987 2.590 59.870 1.00 29.72 476 LYS A CA 1
ATOM 3774 C C . LYS A 1 476 ? -17.610 3.904 59.114 1.00 29.72 476 LYS A C 1
ATOM 3776 O O . LYS A 1 476 ? -17.736 4.988 59.661 1.00 29.72 476 LYS A O 1
ATOM 3781 N N . PRO A 1 477 ? -17.188 3.823 57.825 1.00 32.72 477 PRO A N 1
ATOM 3782 C CA . PRO A 1 477 ? -17.732 2.908 56.816 1.00 32.72 477 PRO A CA 1
ATOM 3783 C C . PRO A 1 477 ? -16.704 1.953 56.178 1.00 32.72 477 PRO A C 1
ATOM 3785 O O . PRO A 1 477 ? -16.115 2.236 55.138 1.00 32.72 477 PRO A O 1
ATOM 3788 N N . MET A 1 478 ? -16.591 0.734 56.719 1.00 30.70 478 MET A N 1
ATOM 3789 C CA . MET A 1 478 ? -15.950 -0.399 56.027 1.00 30.70 478 MET A CA 1
ATOM 3790 C C . MET A 1 478 ? -16.898 -1.032 54.988 1.00 30.70 478 MET A C 1
ATOM 3792 O O . MET A 1 478 ? -17.260 -2.201 55.081 1.00 30.70 478 MET A O 1
ATOM 3796 N N . VAL A 1 479 ? -17.281 -0.262 53.967 1.00 34.56 479 VAL A N 1
ATOM 3797 C CA . VAL A 1 479 ? -17.611 -0.852 52.651 1.00 34.56 479 VAL A CA 1
ATOM 3798 C C . VAL A 1 479 ? -16.307 -1.164 51.886 1.00 34.56 479 VAL A C 1
ATOM 3800 O O . VAL A 1 479 ? -16.268 -2.114 51.100 1.00 34.56 479 VAL A O 1
ATOM 3803 N N . ALA A 1 480 ? -15.218 -0.449 52.213 1.00 37.16 480 ALA A N 1
ATOM 3804 C CA . ALA A 1 480 ? -13.947 -0.429 51.480 1.00 37.16 480 ALA A CA 1
ATOM 3805 C C . ALA A 1 480 ? -12.857 -1.434 51.923 1.00 37.16 480 ALA A C 1
ATOM 3807 O O . ALA A 1 480 ? -11.911 -1.649 51.180 1.00 37.16 480 ALA A O 1
ATOM 3808 N N . THR A 1 481 ? -12.950 -2.059 53.103 1.00 32.41 481 THR A N 1
ATOM 3809 C CA . THR A 1 481 ? -11.845 -2.897 53.652 1.00 32.41 481 THR A CA 1
ATOM 3810 C C . THR A 1 481 ? -12.230 -4.376 53.787 1.00 32.41 481 THR A C 1
ATOM 3812 O O . THR A 1 481 ? -11.410 -5.225 54.116 1.00 32.41 481 THR A O 1
ATOM 3815 N N . VAL A 1 482 ? -13.475 -4.706 53.425 1.00 28.95 482 VAL A N 1
ATOM 3816 C CA . VAL A 1 482 ? -13.921 -6.074 53.113 1.00 28.95 482 VAL A CA 1
ATOM 3817 C C . VAL A 1 482 ? -13.738 -6.296 51.602 1.00 28.95 482 VAL A C 1
ATOM 3819 O O . VAL A 1 482 ? -14.713 -6.381 50.853 1.00 28.95 482 VAL A O 1
ATOM 3822 N N . LEU A 1 483 ? -12.476 -6.216 51.168 1.00 30.78 483 LEU A N 1
ATOM 3823 C CA . LEU A 1 483 ? -11.959 -6.471 49.808 1.00 30.78 483 LEU A CA 1
ATOM 3824 C C . LEU A 1 483 ? -10.412 -6.558 49.761 1.00 30.78 483 LEU A C 1
ATOM 3826 O O . LEU A 1 483 ? -9.870 -6.830 48.701 1.00 30.78 483 LEU A O 1
ATOM 3830 N N . LEU A 1 484 ? -9.699 -6.328 50.879 1.00 33.47 484 LEU A N 1
ATOM 3831 C CA . LEU A 1 484 ? -8.247 -6.062 50.872 1.00 33.47 484 LEU A CA 1
ATOM 3832 C C . LEU A 1 484 ? -7.384 -6.923 51.816 1.00 33.47 484 LEU A C 1
ATOM 3834 O O . LEU A 1 484 ? -6.184 -6.702 51.880 1.00 33.47 484 LEU A O 1
ATOM 3838 N N . LEU A 1 485 ? -7.951 -7.903 52.532 1.00 27.31 485 LEU A N 1
ATOM 3839 C CA . LEU A 1 485 ? -7.198 -8.808 53.427 1.00 27.31 485 LEU A CA 1
ATOM 3840 C C . LEU A 1 485 ? -7.668 -10.275 53.320 1.00 27.31 485 LEU A C 1
ATOM 3842 O O . LEU A 1 485 ? -7.802 -10.991 54.305 1.00 27.31 485 LEU A O 1
ATOM 3846 N N . PHE A 1 486 ? -7.908 -10.701 52.077 1.00 29.34 486 PHE A N 1
ATOM 3847 C CA . PHE A 1 486 ? -7.651 -12.079 51.628 1.00 29.34 486 PHE A CA 1
ATOM 3848 C C . PHE A 1 486 ? -6.611 -12.092 50.486 1.00 29.34 486 PHE A C 1
ATOM 3850 O O . PHE A 1 486 ? -6.589 -12.984 49.645 1.00 29.34 486 PHE A O 1
ATOM 3857 N N . MET A 1 487 ? -5.691 -11.117 50.492 1.00 32.91 487 MET A N 1
ATOM 3858 C CA . MET A 1 487 ? -4.318 -11.448 50.114 1.00 32.91 487 MET A CA 1
ATOM 3859 C C . MET A 1 487 ? -3.783 -12.427 51.155 1.00 32.91 487 MET A C 1
ATOM 3861 O O . MET A 1 487 ? -3.812 -12.123 52.347 1.00 32.91 487 MET A O 1
ATOM 3865 N N . GLY A 1 488 ? -3.257 -13.552 50.680 1.00 32.22 488 GLY A N 1
ATOM 3866 C CA . GLY A 1 488 ? -2.327 -14.360 51.459 1.00 32.22 488 GLY A CA 1
ATOM 3867 C C . GLY A 1 488 ? -2.628 -15.849 51.487 1.00 32.22 488 GLY A C 1
ATOM 3868 O O . GLY A 1 488 ? -2.758 -16.384 52.578 1.00 32.22 488 GLY A O 1
ATOM 3869 N N . LEU A 1 489 ? -2.730 -16.489 50.314 1.00 33.03 489 LEU A N 1
ATOM 3870 C CA . LEU A 1 489 ? -2.133 -17.803 49.999 1.00 33.03 489 LEU A CA 1
ATOM 3871 C C . LEU A 1 489 ? -2.422 -18.143 48.521 1.00 33.03 489 LEU A C 1
ATOM 3873 O O . LEU A 1 489 ? -3.374 -18.849 48.205 1.00 33.03 489 LEU A O 1
ATOM 3877 N N . GLY A 1 490 ? -1.609 -17.601 47.606 1.00 30.34 490 GLY A N 1
ATOM 3878 C CA . GLY A 1 490 ? -1.643 -17.983 46.186 1.00 30.34 490 GLY A CA 1
ATOM 3879 C C . GLY A 1 490 ? -1.022 -16.967 45.223 1.00 30.34 490 GLY A C 1
ATOM 3880 O O . GLY A 1 490 ? -1.513 -15.850 45.102 1.00 30.34 490 GLY A O 1
ATOM 3881 N N . ASN A 1 491 ? 0.024 -17.389 44.501 1.00 29.56 491 ASN A N 1
ATOM 3882 C CA . ASN A 1 491 ? 0.601 -16.744 43.305 1.00 29.56 491 ASN A CA 1
ATOM 3883 C C . ASN A 1 491 ? 0.894 -15.228 43.412 1.00 29.56 491 ASN A C 1
ATOM 3885 O O . ASN A 1 491 ? 0.778 -14.490 42.433 1.00 29.56 491 ASN A O 1
ATOM 3889 N N . ALA A 1 492 ? 1.286 -14.757 44.599 1.00 42.97 492 ALA A N 1
ATOM 3890 C CA . ALA A 1 492 ? 1.450 -13.336 44.897 1.00 42.97 492 ALA A CA 1
ATOM 3891 C C . ALA A 1 492 ? 2.662 -12.701 44.179 1.00 42.97 492 ALA A C 1
ATOM 3893 O O . ALA A 1 492 ? 3.799 -12.806 44.636 1.00 42.97 492 ALA A O 1
ATOM 3894 N N . ARG A 1 493 ? 2.394 -11.994 43.074 1.00 40.16 493 ARG A N 1
ATOM 3895 C CA . ARG A 1 493 ? 3.283 -10.960 42.508 1.00 40.16 493 ARG A CA 1
ATOM 3896 C C . ARG A 1 493 ? 3.196 -9.672 43.345 1.00 40.16 493 ARG A C 1
ATOM 3898 O O . ARG A 1 493 ? 2.322 -9.552 44.207 1.00 40.16 493 ARG A O 1
ATOM 3905 N N . ALA A 1 494 ? 4.063 -8.689 43.091 1.00 42.47 494 ALA A N 1
ATOM 3906 C CA . ALA A 1 494 ? 3.855 -7.345 43.638 1.00 42.47 494 ALA A CA 1
ATOM 3907 C C . ALA A 1 494 ? 2.616 -6.682 42.996 1.00 42.47 494 ALA A C 1
ATOM 3909 O O . ALA A 1 494 ? 2.063 -7.209 42.030 1.00 42.47 494 ALA A O 1
ATOM 3910 N N . GLN A 1 495 ? 2.168 -5.538 43.536 1.00 50.91 495 GLN A N 1
ATOM 3911 C CA . GLN A 1 495 ? 0.922 -4.855 43.143 1.00 50.91 495 GLN A CA 1
ATOM 3912 C C . GLN A 1 495 ? 0.742 -4.812 41.615 1.00 50.91 495 GLN A C 1
ATOM 3914 O O . GLN A 1 495 ? 1.489 -4.125 40.913 1.00 50.91 495 GLN A O 1
ATOM 3919 N N . GLN A 1 496 ? -0.248 -5.555 41.115 1.00 54.28 496 GLN A N 1
ATOM 3920 C CA . GLN A 1 496 ? -0.332 -5.848 39.691 1.00 54.28 496 GLN A CA 1
ATOM 3921 C C . GLN A 1 496 ? -0.948 -4.699 38.887 1.00 54.28 496 GLN A C 1
ATOM 3923 O O . GLN A 1 496 ? -2.058 -4.239 39.142 1.00 54.28 496 GLN A O 1
ATOM 3928 N N . PHE A 1 497 ? -0.196 -4.282 37.879 1.00 67.00 497 PHE A N 1
ATOM 3929 C CA . PHE A 1 497 ? -0.600 -3.486 36.746 1.00 67.00 497 PHE A CA 1
ATOM 3930 C C . PHE A 1 497 ? -1.400 -4.361 35.788 1.00 67.00 497 PHE A C 1
ATOM 3932 O O . PHE A 1 497 ? -0.839 -5.217 35.097 1.00 67.00 497 PHE A O 1
ATOM 3939 N N . HIS A 1 498 ? -2.714 -4.172 35.781 1.00 70.31 498 HIS A N 1
ATOM 3940 C CA . HIS A 1 498 ? -3.611 -4.885 34.880 1.00 70.31 498 HIS A CA 1
ATOM 3941 C C . HIS A 1 498 ? -3.736 -4.077 33.586 1.00 70.31 498 HIS A C 1
ATOM 3943 O O . HIS A 1 498 ? -4.552 -3.155 33.493 1.00 70.31 498 HIS A O 1
ATOM 3949 N N . LEU A 1 499 ? -2.869 -4.387 32.619 1.00 77.81 499 LEU A N 1
ATOM 3950 C CA . LEU A 1 499 ? -2.876 -3.782 31.291 1.00 77.81 499 LEU A CA 1
ATOM 3951 C C . LEU A 1 499 ? -3.726 -4.623 30.341 1.00 77.81 499 LEU A C 1
ATOM 3953 O O . LEU A 1 499 ? -3.585 -5.845 30.276 1.00 77.81 499 LEU A O 1
ATOM 3957 N N . SER A 1 500 ? -4.545 -3.934 29.559 1.00 76.50 500 SER A N 1
ATOM 3958 C CA . SER A 1 500 ? -5.302 -4.494 28.447 1.00 76.50 500 SER A CA 1
ATOM 3959 C C . SER A 1 500 ? -4.810 -3.904 27.125 1.00 76.50 500 SER A C 1
ATOM 3961 O O . SER A 1 500 ? -4.605 -2.691 27.024 1.00 76.50 500 SER A O 1
ATOM 3963 N N . VAL A 1 501 ? -4.614 -4.762 26.128 1.00 78.50 501 VAL A N 1
ATOM 3964 C CA . VAL A 1 501 ? -4.254 -4.427 24.751 1.00 78.50 501 VAL A CA 1
ATOM 3965 C C . VAL A 1 501 ? -5.399 -4.870 23.856 1.00 78.50 501 VAL A C 1
ATOM 3967 O O . VAL A 1 501 ? -5.730 -6.052 23.750 1.00 78.50 501 VAL A O 1
ATOM 3970 N N . ILE A 1 502 ? -6.022 -3.879 23.237 1.00 61.97 502 ILE A N 1
ATOM 3971 C CA . ILE A 1 502 ? -7.209 -4.018 22.400 1.00 61.97 502 ILE A CA 1
ATOM 3972 C C . ILE A 1 502 ? -7.061 -3.100 21.185 1.00 61.97 502 ILE A C 1
ATOM 3974 O O . ILE A 1 502 ? -6.207 -2.203 21.185 1.00 61.97 502 ILE A O 1
ATOM 3978 N N . ASP A 1 503 ? -7.886 -3.282 20.164 1.00 63.78 503 ASP A N 1
ATOM 3979 C CA . ASP A 1 503 ? -7.838 -2.419 18.985 1.00 63.78 503 ASP A CA 1
ATOM 3980 C C . ASP A 1 503 ? -8.358 -0.986 19.241 1.00 63.78 503 ASP A C 1
ATOM 3982 O O . ASP A 1 503 ? -9.120 -0.746 20.189 1.00 63.78 503 ASP A O 1
ATOM 3986 N N . LEU A 1 504 ? -7.966 -0.013 18.400 1.00 61.28 504 LEU A N 1
ATOM 3987 C CA . LEU A 1 504 ? -8.502 1.354 18.454 1.00 61.28 504 LEU A CA 1
ATOM 3988 C C . LEU A 1 504 ? -9.994 1.406 18.131 1.00 61.28 504 LEU A C 1
ATOM 3990 O O . LEU A 1 504 ? -10.752 2.020 18.892 1.00 61.28 504 LEU A O 1
ATOM 3994 N N . GLU A 1 505 ? -10.387 0.751 17.045 1.00 45.25 505 GLU A N 1
ATOM 3995 C CA . GLU A 1 505 ? -11.615 1.017 16.306 1.00 45.25 505 GLU A CA 1
ATOM 3996 C C . GLU A 1 505 ? -12.606 -0.162 16.382 1.00 45.25 505 GLU A C 1
ATOM 3998 O O . GLU A 1 505 ? -13.782 0.107 16.630 1.00 45.25 505 GLU A O 1
ATOM 4003 N N . ASP A 1 506 ? -12.180 -1.438 16.377 1.00 44.44 506 ASP A N 1
ATOM 4004 C CA . ASP A 1 506 ? -13.113 -2.573 16.615 1.00 44.44 506 ASP A CA 1
ATOM 4005 C C . ASP A 1 506 ? -13.243 -3.016 18.087 1.00 44.44 506 ASP A C 1
ATOM 4007 O O . ASP A 1 506 ? -14.096 -3.830 18.440 1.00 44.44 506 ASP A O 1
ATOM 4011 N N . GLN A 1 507 ? -12.449 -2.413 18.975 1.00 51.03 507 GLN A N 1
ATOM 4012 C CA . GLN A 1 507 ? -12.450 -2.669 20.420 1.00 51.03 507 GLN A CA 1
ATOM 4013 C C . GLN A 1 507 ? -12.071 -4.109 20.840 1.00 51.03 507 GLN A C 1
ATOM 4015 O O . GLN A 1 507 ? -12.033 -4.372 22.047 1.00 51.03 507 GLN A O 1
ATOM 4020 N N . ARG A 1 508 ? -11.787 -5.040 19.913 1.00 68.75 508 ARG A N 1
ATOM 4021 C CA . ARG A 1 508 ? -11.507 -6.448 20.233 1.00 68.75 508 ARG A CA 1
ATOM 4022 C C . ARG A 1 508 ? -10.220 -6.597 21.035 1.00 68.75 508 ARG A C 1
ATOM 4024 O O . ARG A 1 508 ? -9.280 -5.811 20.911 1.00 68.75 508 ARG A O 1
ATOM 4031 N N . ALA A 1 509 ? -10.167 -7.667 21.826 1.00 62.09 509 ALA A N 1
ATOM 4032 C CA . ALA A 1 509 ? -8.931 -8.169 22.411 1.00 62.09 509 ALA A CA 1
ATOM 4033 C C . ALA A 1 509 ? -7.867 -8.395 21.327 1.00 62.09 509 ALA A C 1
ATOM 4035 O O . ALA A 1 509 ? -8.161 -9.031 20.317 1.00 62.09 509 ALA A O 1
ATOM 4036 N N . ILE A 1 510 ? -6.633 -7.939 21.564 1.00 69.88 510 ILE A N 1
ATOM 4037 C CA . ILE A 1 510 ? -5.484 -8.319 20.734 1.00 69.88 510 ILE A CA 1
ATOM 4038 C C . ILE A 1 510 ? -4.669 -9.357 21.514 1.00 69.88 510 ILE A C 1
ATOM 4040 O O . ILE A 1 510 ? -3.828 -8.983 22.345 1.00 69.88 510 ILE A O 1
ATOM 4044 N N . PRO A 1 511 ? -4.924 -10.661 21.303 1.00 57.56 511 PRO A N 1
ATOM 4045 C CA . PRO A 1 511 ? -4.117 -11.711 21.902 1.00 57.56 511 PRO A CA 1
ATOM 4046 C C . PRO A 1 511 ? -2.705 -11.734 21.305 1.00 57.56 511 PRO A C 1
ATOM 4048 O O . PRO A 1 511 ? -2.488 -11.260 20.192 1.00 57.56 511 PRO A O 1
ATOM 4051 N N . ALA A 1 512 ? -1.747 -12.282 22.056 1.00 59.09 512 ALA A N 1
ATOM 4052 C CA . ALA A 1 512 ? -0.335 -12.382 21.676 1.00 59.09 512 ALA A CA 1
ATOM 4053 C C . ALA A 1 512 ? 0.394 -11.045 21.380 1.00 59.09 512 ALA A C 1
ATOM 4055 O O . ALA A 1 512 ? 1.447 -11.022 20.742 1.00 59.09 512 ALA A O 1
ATOM 4056 N N . ALA A 1 513 ? -0.111 -9.915 21.880 1.00 61.50 513 ALA A N 1
ATOM 4057 C CA . ALA A 1 513 ? 0.573 -8.629 21.808 1.00 61.50 513 ALA A CA 1
ATOM 4058 C C . ALA A 1 513 ? 1.764 -8.575 22.777 1.00 61.50 513 ALA A C 1
ATOM 4060 O O . ALA A 1 513 ? 1.628 -8.803 23.982 1.00 61.50 513 ALA A O 1
ATOM 4061 N N . ASN A 1 514 ? 2.931 -8.209 22.248 1.00 74.75 514 ASN A N 1
ATOM 4062 C CA . ASN A 1 514 ? 4.164 -8.065 23.013 1.00 74.75 514 ASN A CA 1
ATOM 4063 C C . ASN A 1 514 ? 4.138 -6.758 23.794 1.00 74.75 514 ASN A C 1
ATOM 4065 O O . ASN A 1 514 ? 4.095 -5.678 23.196 1.00 74.75 514 ASN A O 1
ATOM 4069 N N . VAL A 1 515 ? 4.235 -6.857 25.116 1.00 79.31 515 VAL A N 1
ATOM 4070 C CA . VAL A 1 515 ? 4.377 -5.723 26.021 1.00 79.31 515 VAL A CA 1
ATOM 4071 C C . VAL A 1 515 ? 5.738 -5.773 26.680 1.00 79.31 515 VAL A C 1
ATOM 4073 O O . VAL A 1 515 ? 6.128 -6.742 27.328 1.00 79.31 515 VAL A O 1
ATOM 4076 N N . HIS A 1 516 ? 6.442 -4.668 26.545 1.00 83.75 516 HIS A N 1
ATOM 4077 C CA . HIS A 1 516 ? 7.740 -4.463 27.143 1.00 83.75 516 HIS A CA 1
ATOM 4078 C C . HIS A 1 516 ? 7.686 -3.307 28.138 1.00 83.75 516 HIS A C 1
ATOM 4080 O O . HIS A 1 516 ? 6.912 -2.370 27.939 1.00 83.75 516 HIS A O 1
ATOM 4086 N N . LEU A 1 517 ? 8.443 -3.417 29.228 1.00 78.12 517 LEU A N 1
ATOM 4087 C CA . LEU A 1 517 ? 8.347 -2.570 30.414 1.00 78.12 517 LEU A CA 1
ATOM 4088 C C . LEU A 1 517 ? 9.748 -2.150 30.858 1.00 78.12 517 LEU A C 1
ATOM 4090 O O . LEU A 1 517 ? 10.532 -2.999 31.282 1.00 78.12 517 LEU A O 1
ATOM 4094 N N . VAL A 1 518 ? 10.036 -0.849 30.787 1.00 76.25 518 VAL A N 1
ATOM 4095 C CA . VAL A 1 518 ? 11.379 -0.289 31.005 1.00 76.25 518 VAL A CA 1
ATOM 4096 C C . VAL A 1 518 ? 11.355 0.809 32.056 1.00 76.25 518 VAL A C 1
ATOM 4098 O O . VAL A 1 518 ? 10.561 1.740 31.954 1.00 76.25 518 VAL A O 1
ATOM 4101 N N . ASP A 1 519 ? 12.287 0.760 33.005 1.00 74.25 519 ASP A N 1
ATOM 4102 C CA . ASP A 1 519 ? 12.783 1.942 33.714 1.00 74.25 519 ASP A CA 1
ATOM 4103 C C . ASP A 1 519 ? 14.308 2.048 33.550 1.00 74.25 519 ASP A C 1
ATOM 4105 O O . ASP A 1 519 ? 15.084 1.255 34.091 1.00 74.25 519 ASP A O 1
ATOM 4109 N N . ALA A 1 520 ? 14.730 3.079 32.817 1.00 56.84 520 ALA A N 1
ATOM 4110 C CA . ALA A 1 520 ? 16.129 3.375 32.524 1.00 56.84 520 ALA A CA 1
ATOM 4111 C C . ALA A 1 520 ? 16.864 4.128 33.656 1.00 56.84 520 ALA A C 1
ATOM 4113 O O . ALA A 1 520 ? 18.040 4.452 33.490 1.00 56.84 520 ALA A O 1
ATOM 4114 N N . SER A 1 521 ? 16.201 4.421 34.784 1.00 55.81 521 SER A N 1
ATOM 4115 C CA . SER A 1 521 ? 16.815 5.043 35.968 1.00 55.81 521 SER A CA 1
ATOM 4116 C C . SER A 1 521 ? 17.237 4.039 37.051 1.00 55.81 521 SER A C 1
ATOM 4118 O O . SER A 1 521 ? 18.295 4.228 37.645 1.00 55.81 521 SER A O 1
ATOM 4120 N N . THR A 1 522 ? 16.481 2.953 37.287 1.00 58.94 522 THR A N 1
ATOM 4121 C CA . THR A 1 522 ? 16.892 1.845 38.183 1.00 58.94 522 THR A CA 1
ATOM 4122 C C . THR A 1 522 ? 17.380 0.593 37.448 1.00 58.94 522 THR A C 1
ATOM 4124 O O . THR A 1 522 ? 17.830 -0.351 38.094 1.00 58.94 522 THR A O 1
ATOM 4127 N N . GLY A 1 523 ? 17.344 0.582 36.109 1.00 48.88 523 GLY A N 1
ATOM 4128 C CA . GLY A 1 523 ? 17.862 -0.520 35.289 1.00 48.88 523 GLY A CA 1
ATOM 4129 C C . GLY A 1 523 ? 16.942 -1.743 35.266 1.00 48.88 523 GLY A C 1
ATOM 4130 O O . GLY A 1 523 ? 17.411 -2.876 35.345 1.00 48.88 523 GLY A O 1
ATOM 4131 N N . PHE A 1 524 ? 15.628 -1.517 35.202 1.00 59.22 524 PHE A N 1
ATOM 4132 C CA . PHE A 1 524 ? 14.610 -2.567 35.245 1.00 59.22 524 PHE A CA 1
ATOM 4133 C C . PHE A 1 524 ? 13.986 -2.788 33.860 1.00 59.22 524 PHE A C 1
ATOM 4135 O O . PHE A 1 524 ? 13.467 -1.852 33.257 1.00 59.22 524 PHE A O 1
ATOM 4142 N N . ASP A 1 525 ? 14.019 -4.033 33.385 1.00 65.50 525 ASP A N 1
ATOM 4143 C CA . ASP A 1 525 ? 13.600 -4.459 32.044 1.00 65.50 525 ASP A CA 1
ATOM 4144 C C . ASP A 1 525 ? 12.771 -5.756 32.153 1.00 65.50 525 ASP A C 1
ATOM 4146 O O . ASP A 1 525 ? 13.194 -6.719 32.803 1.00 65.50 525 ASP A O 1
ATOM 4150 N N . LYS A 1 526 ? 11.559 -5.767 31.575 1.00 65.06 526 LYS A N 1
ATOM 4151 C CA . LYS A 1 526 ? 10.632 -6.909 31.629 1.00 65.06 526 LYS A CA 1
ATOM 4152 C C . LYS A 1 526 ? 9.764 -7.042 30.368 1.00 65.06 526 LYS A C 1
ATOM 4154 O O . LYS A 1 526 ? 8.915 -6.200 30.083 1.00 65.06 526 LYS A O 1
ATOM 4159 N N . TYR A 1 527 ? 9.918 -8.165 29.667 1.00 73.62 527 TYR A N 1
ATOM 4160 C CA . TYR A 1 527 ? 9.096 -8.597 28.526 1.00 73.62 527 TYR A CA 1
ATOM 4161 C C . TYR A 1 527 ? 7.931 -9.492 28.994 1.00 73.62 527 TYR A C 1
ATOM 4163 O O . TYR A 1 527 ? 8.147 -10.376 29.824 1.00 73.62 527 TYR A O 1
ATOM 4171 N N . MET A 1 528 ? 6.712 -9.299 28.466 1.00 73.06 528 MET A N 1
ATOM 4172 C CA . MET A 1 528 ? 5.546 -10.190 28.633 1.00 73.06 528 MET A CA 1
ATOM 4173 C C . MET A 1 528 ? 4.591 -10.129 27.421 1.00 73.06 528 MET A C 1
ATOM 4175 O O . MET A 1 528 ? 4.648 -9.193 26.630 1.00 73.06 528 MET A O 1
ATOM 4179 N N . VAL A 1 529 ? 3.679 -11.099 27.293 1.00 73.50 529 VAL A N 1
ATOM 4180 C CA . VAL A 1 529 ? 2.778 -11.262 26.131 1.00 73.50 529 VAL A CA 1
ATOM 4181 C C . VAL A 1 529 ? 1.323 -11.402 26.584 1.00 73.50 529 VAL A C 1
ATOM 4183 O O . VAL A 1 529 ? 1.071 -12.026 27.617 1.00 73.50 529 VAL A O 1
ATOM 4186 N N . THR A 1 530 ? 0.369 -10.828 25.843 1.00 72.69 530 THR A N 1
ATOM 4187 C CA . THR A 1 530 ? -1.063 -10.922 26.176 1.00 72.69 530 THR A CA 1
ATOM 4188 C C . THR A 1 530 ? -1.662 -12.305 25.936 1.00 72.69 530 THR A C 1
ATOM 4190 O O . THR A 1 530 ? -1.325 -13.002 24.980 1.00 72.69 530 THR A O 1
ATOM 4193 N N . ASN A 1 531 ? -2.596 -12.687 26.810 1.00 55.34 531 ASN A N 1
ATOM 4194 C CA . ASN A 1 531 ? -3.382 -13.912 26.667 1.00 55.34 531 ASN A CA 1
ATOM 4195 C C . ASN A 1 531 ? -4.499 -13.767 25.608 1.00 55.34 531 ASN A C 1
ATOM 4197 O O . ASN A 1 531 ? -4.634 -12.722 24.977 1.00 55.34 531 ASN A O 1
ATOM 4201 N N . GLU A 1 532 ? -5.351 -14.786 25.463 1.00 60.06 532 GLU A N 1
ATOM 4202 C CA . GLU A 1 532 ? -6.478 -14.810 24.509 1.00 60.06 532 GLU A CA 1
ATOM 4203 C C . GLU A 1 532 ? -7.472 -13.635 24.638 1.00 60.06 532 GLU A C 1
ATOM 4205 O O . GLU A 1 532 ? -8.148 -13.300 23.670 1.00 60.06 532 GLU A O 1
ATOM 4210 N N . GLN A 1 533 ? -7.541 -12.964 25.796 1.00 55.31 533 GLN A N 1
ATOM 4211 C CA . GLN A 1 533 ? -8.356 -11.756 26.003 1.00 55.31 533 GLN A CA 1
ATOM 4212 C C . GLN A 1 533 ? -7.547 -10.448 25.938 1.00 55.31 533 GLN A C 1
ATOM 4214 O O . GLN A 1 533 ? -8.022 -9.402 26.379 1.00 55.31 533 GLN A O 1
ATOM 4219 N N . GLY A 1 534 ? -6.332 -10.476 25.386 1.00 67.31 534 GLY A N 1
ATOM 4220 C CA . GLY A 1 534 ? -5.522 -9.279 25.166 1.00 67.31 534 GLY A CA 1
ATOM 4221 C C . GLY A 1 534 ? -4.962 -8.652 26.444 1.00 67.31 534 GLY A C 1
ATOM 4222 O O . GLY A 1 534 ? -4.546 -7.499 26.427 1.00 67.31 534 GLY A O 1
ATOM 4223 N N . GLN A 1 535 ? -4.919 -9.377 27.565 1.00 82.94 535 GLN A N 1
ATOM 4224 C CA . GLN A 1 535 ? -4.517 -8.817 28.858 1.00 82.94 535 GLN A CA 1
ATOM 4225 C C . GLN A 1 535 ? -3.207 -9.399 29.384 1.00 82.94 535 GLN A C 1
ATOM 4227 O O . GLN A 1 535 ? -2.857 -10.553 29.129 1.00 82.94 535 GLN A O 1
ATOM 4232 N N . ILE A 1 536 ? -2.506 -8.587 30.178 1.00 81.00 536 ILE A N 1
ATOM 4233 C CA . ILE A 1 536 ? -1.384 -9.010 31.018 1.00 81.00 536 ILE A CA 1
ATOM 4234 C C . ILE A 1 536 ? -1.460 -8.400 32.413 1.00 81.00 536 ILE A C 1
ATOM 4236 O O . ILE A 1 536 ? -2.143 -7.407 32.660 1.00 81.00 536 ILE A O 1
ATOM 4240 N N . SER A 1 537 ? -0.731 -8.994 33.359 1.00 79.06 537 SER A N 1
ATOM 4241 C CA . SER A 1 537 ? -0.723 -8.536 34.750 1.00 79.06 537 SER A CA 1
ATOM 4242 C C . SER A 1 537 ? 0.663 -8.661 35.390 1.00 79.06 537 SER A C 1
ATOM 4244 O O . SER A 1 537 ? 1.173 -9.769 35.576 1.00 79.06 537 SER A O 1
ATOM 4246 N N . PHE A 1 538 ? 1.277 -7.534 35.759 1.00 73.06 538 PHE A N 1
ATOM 4247 C CA . PHE A 1 538 ? 2.674 -7.462 36.226 1.00 73.06 538 PHE A CA 1
ATOM 4248 C C . PHE A 1 538 ? 2.908 -6.463 37.349 1.00 73.06 538 PHE A C 1
ATOM 4250 O O . PHE A 1 538 ? 2.153 -5.530 37.527 1.00 73.06 538 PHE A O 1
ATOM 4257 N N . ASP A 1 539 ? 4.013 -6.636 38.058 1.00 70.31 539 ASP A N 1
ATOM 4258 C CA . ASP A 1 539 ? 4.524 -5.775 39.124 1.00 70.31 539 ASP A CA 1
ATOM 4259 C C . ASP A 1 539 ? 4.648 -4.297 38.671 1.00 70.31 539 ASP A C 1
ATOM 4261 O O . ASP A 1 539 ? 5.609 -3.943 37.985 1.00 70.31 539 ASP A O 1
ATOM 4265 N N . TYR A 1 540 ? 3.700 -3.417 39.030 1.00 65.44 540 TYR A N 1
ATOM 4266 C CA . TYR A 1 540 ? 3.802 -1.991 38.683 1.00 65.44 540 TYR A CA 1
ATOM 4267 C C . TYR A 1 540 ? 4.939 -1.325 39.459 1.00 65.44 540 TYR A C 1
ATOM 4269 O O . TYR A 1 540 ? 5.042 -1.497 40.677 1.00 65.44 540 TYR A O 1
ATOM 4277 N N . ARG A 1 541 ? 5.725 -0.479 38.789 1.00 67.12 541 ARG A N 1
ATOM 4278 C CA . ARG A 1 541 ? 6.632 0.470 39.442 1.00 67.12 541 ARG A CA 1
ATOM 4279 C C . ARG A 1 541 ? 6.436 1.866 38.831 1.00 67.12 541 ARG A C 1
ATOM 4281 O O . ARG A 1 541 ? 6.259 1.954 37.615 1.00 67.12 541 ARG A O 1
ATOM 4288 N N . PRO A 1 542 ? 6.444 2.946 39.634 1.00 60.72 542 PRO A N 1
ATOM 4289 C CA . PRO A 1 542 ? 6.363 4.309 39.111 1.00 60.72 542 PRO A CA 1
ATOM 4290 C C . PRO A 1 542 ? 7.549 4.602 38.182 1.00 60.72 542 PRO A C 1
ATOM 4292 O O . PRO A 1 542 ? 8.679 4.276 38.534 1.00 60.72 542 PRO A O 1
ATOM 4295 N N . GLY A 1 543 ? 7.291 5.212 37.022 1.00 62.41 543 GLY A N 1
ATOM 4296 C CA . GLY A 1 543 ? 8.319 5.511 36.014 1.00 62.41 543 GLY A CA 1
ATOM 4297 C C . GLY A 1 543 ? 8.519 4.435 34.937 1.00 62.41 543 GLY A C 1
ATOM 4298 O O . GLY A 1 543 ? 9.345 4.629 34.053 1.00 62.41 543 GLY A O 1
ATOM 4299 N N . LEU A 1 544 ? 7.757 3.331 34.960 1.00 71.25 544 LEU A N 1
ATOM 4300 C CA . LEU A 1 544 ? 7.775 2.353 33.866 1.00 71.25 544 LEU A CA 1
ATOM 4301 C C . LEU A 1 544 ? 7.226 2.960 32.568 1.00 71.25 544 LEU A C 1
ATOM 4303 O O . LEU A 1 544 ? 6.043 3.295 32.465 1.00 71.25 544 LEU A O 1
ATOM 4307 N N . VAL A 1 545 ? 8.070 3.004 31.543 1.00 82.25 545 VAL A N 1
ATOM 4308 C CA . VAL A 1 545 ? 7.666 3.223 30.157 1.00 82.25 545 VAL A CA 1
ATOM 4309 C C . VAL A 1 545 ? 7.267 1.874 29.563 1.00 82.25 545 VAL A C 1
ATOM 4311 O O . VAL A 1 545 ? 8.067 0.938 29.555 1.00 82.25 545 VAL A O 1
ATOM 4314 N N . ALA A 1 546 ? 6.042 1.761 29.054 1.00 71.62 546 ALA A N 1
ATOM 4315 C CA . ALA A 1 546 ? 5.579 0.573 28.346 1.00 71.62 546 ALA A CA 1
ATOM 4316 C C . ALA A 1 546 ? 5.643 0.749 26.829 1.00 71.62 546 ALA A C 1
ATOM 4318 O O . ALA A 1 546 ? 5.361 1.825 26.300 1.00 71.62 546 ALA A O 1
ATOM 4319 N N . VAL A 1 547 ? 5.950 -0.334 26.120 1.00 80.44 547 VAL A N 1
ATOM 4320 C CA . VAL A 1 547 ? 5.937 -0.404 24.652 1.00 80.44 547 VAL A CA 1
ATOM 4321 C C . VAL A 1 547 ? 5.137 -1.631 24.224 1.00 80.44 547 VAL A C 1
ATOM 4323 O O . VAL A 1 547 ? 5.482 -2.745 24.616 1.00 80.44 547 VAL A O 1
ATOM 4326 N N . VAL A 1 548 ? 4.088 -1.442 23.419 1.00 71.62 548 VAL A N 1
ATOM 4327 C CA . VAL A 1 548 ? 3.138 -2.496 23.016 1.00 71.62 548 VAL A CA 1
ATOM 4328 C C . VAL A 1 548 ? 3.055 -2.631 21.491 1.00 71.62 548 VAL A C 1
ATOM 4330 O O . VAL A 1 548 ? 3.066 -1.627 20.779 1.00 71.62 548 VAL A O 1
ATOM 4333 N N . SER A 1 549 ? 2.964 -3.864 20.977 1.00 54.50 549 SER A N 1
ATOM 4334 C CA . SER A 1 549 ? 2.907 -4.166 19.532 1.00 54.50 549 SER A CA 1
ATOM 4335 C C . SER A 1 549 ? 2.373 -5.575 19.233 1.00 54.50 549 SER A C 1
ATOM 4337 O O . SER A 1 549 ? 2.728 -6.502 19.962 1.00 54.50 549 SER A O 1
ATOM 4339 N N . HIS A 1 550 ? 1.654 -5.776 18.123 1.00 61.44 550 HIS A N 1
ATOM 4340 C CA . HIS A 1 550 ? 1.306 -7.107 17.592 1.00 61.44 550 HIS A CA 1
ATOM 4341 C C . HIS A 1 550 ? 1.423 -7.138 16.050 1.00 61.44 550 HIS A C 1
ATOM 4343 O O . HIS A 1 550 ? 1.548 -6.086 15.432 1.00 61.44 550 HIS A O 1
ATOM 4349 N N . LEU A 1 551 ? 1.425 -8.325 15.427 1.00 44.62 551 LEU A N 1
ATOM 4350 C CA . LEU A 1 551 ? 1.903 -8.551 14.049 1.00 44.62 551 LEU A CA 1
ATOM 4351 C C . LEU A 1 551 ? 1.237 -7.670 12.974 1.00 44.62 551 LEU A C 1
ATOM 4353 O O . LEU A 1 551 ? 1.923 -7.181 12.081 1.00 44.62 551 LEU A O 1
ATOM 4357 N N . CYS A 1 552 ? -0.075 -7.454 13.083 1.00 49.25 552 CYS A N 1
ATOM 4358 C CA . CYS A 1 552 ? -0.873 -6.625 12.168 1.00 49.25 552 CYS A CA 1
ATOM 4359 C C . CYS A 1 552 ? -1.428 -5.362 12.857 1.00 49.25 552 CYS A C 1
ATOM 4361 O O . CYS A 1 552 ? -2.474 -4.858 12.458 1.00 49.25 552 CYS A O 1
ATOM 4363 N N . TYR A 1 553 ? -0.786 -4.893 13.938 1.00 61.72 553 TYR A N 1
ATOM 4364 C CA . TYR A 1 553 ? -1.328 -3.831 14.791 1.00 61.72 553 TYR A CA 1
ATOM 4365 C C . TYR A 1 553 ? -0.262 -2.799 15.180 1.00 61.72 553 TYR A C 1
ATOM 4367 O O . TYR A 1 553 ? 0.751 -3.128 15.806 1.00 61.72 553 TYR A O 1
ATOM 4375 N N . LEU A 1 554 ? -0.514 -1.536 14.825 1.00 51.78 554 LEU A N 1
ATOM 4376 C CA . LEU A 1 554 ? 0.467 -0.445 14.832 1.00 51.78 554 LEU A CA 1
ATOM 4377 C C . LEU A 1 554 ? 1.090 -0.230 16.230 1.00 51.78 554 LEU A C 1
ATOM 4379 O O . LEU A 1 554 ? 0.340 -0.030 17.191 1.00 51.78 554 LEU A O 1
ATOM 4383 N N . PRO A 1 555 ? 2.434 -0.237 16.368 1.00 66.06 555 PRO A N 1
ATOM 4384 C CA . PRO A 1 555 ? 3.123 -0.218 17.661 1.00 66.06 555 PRO A CA 1
ATOM 4385 C C . PRO A 1 555 ? 3.015 1.139 18.368 1.00 66.06 555 PRO A C 1
ATOM 4387 O O . PRO A 1 555 ? 3.165 2.193 17.747 1.00 66.06 555 PRO A O 1
ATOM 4390 N N . LYS A 1 556 ? 2.762 1.127 19.685 1.00 67.19 556 LYS A N 1
ATOM 4391 C CA . LYS A 1 556 ? 2.531 2.341 20.492 1.00 67.19 556 LYS A CA 1
ATOM 4392 C C . LYS A 1 556 ? 3.232 2.248 21.858 1.00 67.19 556 LYS A C 1
ATOM 4394 O O . LYS A 1 556 ? 3.359 1.174 22.442 1.00 67.19 556 LYS A O 1
ATOM 4399 N N . GLN A 1 557 ? 3.716 3.386 22.362 1.00 81.06 557 GLN A N 1
ATOM 4400 C CA . GLN A 1 557 ? 4.497 3.511 23.605 1.00 81.06 557 GLN A CA 1
ATOM 4401 C C . GLN A 1 557 ? 3.840 4.518 24.553 1.00 81.06 557 GLN A C 1
ATOM 4403 O O . GLN A 1 557 ? 3.374 5.565 24.105 1.00 81.06 557 GLN A O 1
ATOM 4408 N N . MET A 1 558 ? 3.807 4.206 25.852 1.00 76.81 558 MET A N 1
ATOM 4409 C CA . MET A 1 558 ? 3.124 5.011 26.866 1.00 76.81 558 MET A CA 1
ATOM 4410 C C . MET A 1 558 ? 3.788 4.861 28.241 1.00 76.81 558 MET A C 1
ATOM 4412 O O . MET A 1 558 ? 4.043 3.746 28.690 1.00 76.81 558 MET A O 1
ATOM 4416 N N . GLU A 1 559 ? 4.049 5.975 28.929 1.00 77.62 559 GLU A N 1
ATOM 4417 C CA . GLU A 1 559 ? 4.368 5.940 30.361 1.00 77.62 559 GLU A CA 1
ATOM 4418 C C . GLU A 1 559 ? 3.162 5.418 31.143 1.00 77.62 559 GLU A C 1
ATOM 4420 O O . GLU A 1 559 ? 2.033 5.894 30.991 1.00 77.62 559 GLU A O 1
ATOM 4425 N N . LEU A 1 560 ? 3.402 4.417 31.981 1.00 73.06 560 LEU A N 1
ATOM 4426 C CA . LEU A 1 560 ? 2.373 3.822 32.812 1.00 73.06 560 LEU A CA 1
ATOM 4427 C C . LEU A 1 560 ? 2.128 4.719 34.027 1.00 73.06 560 LEU A C 1
ATOM 4429 O O . LEU A 1 560 ? 3.036 4.935 34.823 1.00 73.06 560 LEU A O 1
ATOM 4433 N N . GLY A 1 561 ? 0.898 5.221 34.177 1.00 56.03 561 GLY A N 1
ATOM 4434 C CA . GLY A 1 561 ? 0.497 6.070 35.310 1.00 56.03 561 GLY A CA 1
ATOM 4435 C C . GLY A 1 561 ? -0.607 5.476 36.194 1.00 56.03 561 GLY A C 1
ATOM 4436 O O . GLY A 1 561 ? -0.546 5.574 37.421 1.00 56.03 561 GLY A O 1
ATOM 4437 N N . SER A 1 562 ? -1.623 4.848 35.593 1.00 58.88 562 SER A N 1
ATOM 4438 C CA . SER A 1 562 ? -2.792 4.295 36.290 1.00 58.88 562 SER A CA 1
ATOM 4439 C C . SER A 1 562 ? -2.674 2.780 36.466 1.00 58.88 562 SER A C 1
ATOM 4441 O O . SER A 1 562 ? -2.493 2.070 35.488 1.00 58.88 562 SER A O 1
ATOM 4443 N N . ALA A 1 563 ? -2.837 2.272 37.695 1.00 58.44 563 ALA A N 1
ATOM 4444 C CA . ALA A 1 563 ? -2.652 0.854 38.065 1.00 58.44 563 ALA A CA 1
ATOM 4445 C C . ALA A 1 563 ? -3.461 -0.185 37.247 1.00 58.44 563 ALA A C 1
ATOM 4447 O O . ALA A 1 563 ? -3.163 -1.376 37.281 1.00 58.44 563 ALA A O 1
ATOM 4448 N N . SER A 1 564 ? -4.481 0.252 36.513 1.00 62.88 564 SER A N 1
ATOM 4449 C CA . SER A 1 564 ? -4.964 -0.451 35.328 1.00 62.88 564 SER A CA 1
ATOM 4450 C C . SER A 1 564 ? -5.055 0.555 34.183 1.00 62.88 564 SER A C 1
ATOM 4452 O O . SER A 1 564 ? -5.297 1.747 34.406 1.00 62.88 564 SER A O 1
ATOM 4454 N N . MET A 1 565 ? -4.790 0.088 32.968 1.00 75.62 565 MET A N 1
ATOM 4455 C CA . MET A 1 565 ? -4.643 0.913 31.772 1.00 75.62 565 MET A CA 1
ATOM 4456 C C . MET A 1 565 ? -5.060 0.111 30.537 1.00 75.62 565 MET A C 1
ATOM 4458 O O . MET A 1 565 ? -5.058 -1.122 30.543 1.00 75.62 565 MET A O 1
ATOM 4462 N N . THR A 1 566 ? -5.385 0.817 29.458 1.00 75.00 566 THR A N 1
ATOM 4463 C CA . THR A 1 566 ? -5.678 0.226 28.153 1.00 75.00 566 THR A CA 1
ATOM 4464 C C . THR A 1 566 ? -4.785 0.877 27.101 1.00 75.00 566 THR A C 1
ATOM 4466 O O . THR A 1 566 ? -5.140 1.913 26.542 1.00 75.00 566 THR A O 1
ATOM 4469 N N . ILE A 1 567 ? -3.604 0.300 26.851 1.00 80.69 567 ILE A N 1
ATOM 4470 C CA . ILE A 1 567 ? -2.754 0.736 25.733 1.00 80.69 567 ILE A CA 1
ATOM 4471 C C . ILE A 1 567 ? -3.330 0.086 24.481 1.00 80.69 567 ILE A C 1
ATOM 4473 O O . ILE A 1 567 ? -2.987 -1.039 24.119 1.00 80.69 567 ILE A O 1
ATOM 4477 N N . LYS A 1 568 ? -4.259 0.805 23.857 1.00 72.88 568 LYS A N 1
ATOM 4478 C CA . LYS A 1 568 ? -4.806 0.443 22.557 1.00 72.88 568 LYS A CA 1
ATOM 4479 C C . LYS A 1 568 ? -3.717 0.448 21.483 1.00 72.88 568 LYS A C 1
ATOM 4481 O O . LYS A 1 568 ? -2.845 1.319 21.504 1.00 72.88 568 LYS A O 1
ATOM 4486 N N . LEU A 1 569 ? -3.814 -0.471 20.524 1.00 62.91 569 LEU A N 1
ATOM 4487 C CA . LEU A 1 569 ? -3.051 -0.403 19.273 1.00 62.91 569 LEU A CA 1
ATOM 4488 C C . LEU A 1 569 ? -3.894 0.301 18.199 1.00 62.91 569 LEU A C 1
ATOM 4490 O O . LEU A 1 569 ? -4.378 1.403 18.471 1.00 62.91 569 LEU A O 1
ATOM 4494 N N . GLN A 1 570 ? -3.970 -0.257 16.990 1.00 60.88 570 GLN A N 1
ATOM 4495 C CA . GLN A 1 570 ? -4.797 0.112 15.826 1.00 60.88 570 GLN A CA 1
ATOM 4496 C C . GLN A 1 570 ? -4.492 -0.913 14.710 1.00 60.88 570 GLN A C 1
ATOM 4498 O O . GLN A 1 570 ? -3.351 -1.388 14.704 1.00 60.88 570 GLN A O 1
ATOM 4503 N N . PRO A 1 571 ? -5.407 -1.276 13.794 1.00 46.22 571 PRO A N 1
ATOM 4504 C CA . PRO A 1 571 ? -5.270 -2.509 13.019 1.00 46.22 571 PRO A CA 1
ATOM 4505 C C . PRO A 1 571 ? -4.817 -2.264 11.573 1.00 46.22 571 PRO A C 1
ATOM 4507 O O . PRO A 1 571 ? -4.839 -1.136 11.079 1.00 46.22 571 PRO A O 1
ATOM 4510 N N . ASP A 1 572 ? -4.532 -3.350 10.852 1.00 50.06 572 ASP A N 1
ATOM 4511 C CA . ASP A 1 572 ? -4.914 -3.442 9.442 1.00 50.06 572 ASP A CA 1
ATOM 4512 C C . ASP A 1 572 ? -5.558 -4.804 9.110 1.00 50.06 572 ASP A C 1
ATOM 4514 O O . ASP A 1 572 ? -5.184 -5.849 9.645 1.00 50.06 572 ASP A O 1
ATOM 4518 N N . VAL A 1 573 ? -6.550 -4.761 8.219 1.00 41.88 573 VAL A N 1
ATOM 4519 C CA . VAL A 1 573 ? -7.367 -5.887 7.718 1.00 41.88 573 VAL A CA 1
ATOM 4520 C C . VAL A 1 573 ? -7.438 -5.868 6.173 1.00 41.88 573 VAL A C 1
ATOM 4522 O O . VAL A 1 573 ? -8.122 -6.679 5.552 1.00 41.88 573 VAL A O 1
ATOM 4525 N N . ARG A 1 574 ? -6.741 -4.913 5.544 1.00 43.44 574 ARG A N 1
ATOM 4526 C CA . ARG A 1 574 ? -6.654 -4.671 4.097 1.00 43.44 574 ARG A CA 1
ATOM 4527 C C . ARG A 1 574 ? -5.313 -5.203 3.567 1.00 43.44 574 ARG A C 1
ATOM 4529 O O . ARG A 1 574 ? -4.521 -5.766 4.322 1.00 43.44 574 ARG A O 1
ATOM 4536 N N . MET A 1 575 ? -5.004 -4.966 2.293 1.00 44.41 575 MET A N 1
ATOM 4537 C CA . MET A 1 575 ? -3.686 -5.246 1.701 1.00 44.41 575 MET A CA 1
ATOM 4538 C C . MET A 1 575 ? -2.654 -4.165 2.072 1.00 44.41 575 MET A C 1
ATOM 4540 O O . MET A 1 575 ? -2.000 -3.595 1.208 1.00 44.41 575 MET A O 1
ATOM 4544 N N . LEU A 1 576 ? -2.536 -3.857 3.370 1.00 45.00 576 LEU A N 1
ATOM 4545 C CA . LEU A 1 576 ? -1.576 -2.892 3.917 1.00 45.00 576 LEU A CA 1
ATOM 4546 C C . LEU A 1 576 ? -1.662 -1.527 3.218 1.00 45.00 576 LEU A C 1
ATOM 4548 O O . LEU A 1 576 ? -0.647 -0.982 2.800 1.00 45.00 576 LEU A O 1
ATOM 4552 N N . ASN A 1 577 ? -2.869 -0.973 3.039 1.00 47.75 577 ASN A N 1
ATOM 4553 C CA . ASN A 1 577 ? -3.072 0.271 2.284 1.00 47.75 577 ASN A CA 1
ATOM 4554 C C . ASN A 1 577 ? -2.553 1.458 3.142 1.00 47.75 577 ASN A C 1
ATOM 4556 O O . ASN A 1 577 ? -3.319 2.123 3.852 1.00 47.75 577 ASN A O 1
ATOM 4560 N N . GLN A 1 578 ? -1.225 1.605 3.158 1.00 52.94 578 GLN A N 1
ATOM 4561 C CA . GLN A 1 578 ? -0.393 1.908 4.330 1.00 52.94 578 GLN A CA 1
ATOM 4562 C C . GLN A 1 578 ? -0.422 3.370 4.791 1.00 52.94 578 GLN A C 1
ATOM 4564 O O . GLN A 1 578 ? -1.168 4.185 4.261 1.00 52.94 578 GLN A O 1
ATOM 4569 N N . VAL A 1 579 ? 0.405 3.710 5.784 1.00 53.41 579 VAL A N 1
ATOM 4570 C CA . VAL A 1 579 ? 0.752 5.099 6.086 1.00 53.41 579 VAL A CA 1
ATOM 4571 C C . VAL A 1 579 ? 1.829 5.556 5.106 1.00 53.41 579 VAL A C 1
ATOM 4573 O O . VAL A 1 579 ? 2.848 4.884 4.990 1.00 53.41 579 VAL A O 1
ATOM 4576 N N . VAL A 1 580 ? 1.582 6.682 4.450 1.00 69.69 580 VAL A N 1
ATOM 4577 C CA . VAL A 1 580 ? 2.408 7.294 3.408 1.00 69.69 580 VAL A CA 1
ATOM 4578 C C . VAL A 1 580 ? 2.739 8.735 3.789 1.00 69.69 580 VAL A C 1
ATOM 4580 O O . VAL A 1 580 ? 1.938 9.419 4.439 1.00 69.69 580 VAL A O 1
ATOM 4583 N N . MET A 1 581 ? 3.931 9.187 3.415 1.00 58.56 581 MET A N 1
ATOM 4584 C CA . MET A 1 581 ? 4.456 10.525 3.718 1.00 58.56 581 MET A CA 1
ATOM 4585 C C . MET A 1 581 ? 4.594 11.409 2.479 1.00 58.56 581 MET A C 1
ATOM 4587 O O . MET A 1 581 ? 4.756 12.626 2.600 1.00 58.56 581 MET A O 1
ATOM 4591 N N . THR A 1 582 ? 4.557 10.817 1.289 1.00 62.69 582 THR A N 1
ATOM 4592 C CA . THR A 1 582 ? 4.845 11.526 0.045 1.00 62.69 582 THR A CA 1
ATOM 4593 C C . THR A 1 582 ? 3.712 12.523 -0.238 1.00 62.69 582 THR A C 1
ATOM 4595 O O . THR A 1 582 ? 2.551 12.149 -0.380 1.00 62.69 582 THR A O 1
ATOM 4598 N N . ALA A 1 583 ? 4.082 13.810 -0.261 1.00 54.25 583 ALA A N 1
ATOM 4599 C CA . ALA A 1 583 ? 3.272 14.989 -0.578 1.00 54.25 583 ALA A CA 1
ATOM 4600 C C . ALA A 1 583 ? 2.226 15.401 0.477 1.00 54.25 583 ALA A C 1
ATOM 4602 O O . ALA A 1 583 ? 1.234 16.059 0.158 1.00 54.25 583 ALA A O 1
ATOM 4603 N N . GLN A 1 584 ? 2.464 15.061 1.750 1.00 62.38 584 GLN A N 1
ATOM 4604 C CA . GLN A 1 584 ? 1.581 15.396 2.873 1.00 62.38 584 GLN A CA 1
ATOM 4605 C C . GLN A 1 584 ? 2.361 15.898 4.102 1.00 62.38 584 GLN A C 1
ATOM 4607 O O . GLN A 1 584 ? 3.508 15.527 4.343 1.00 62.38 584 GLN A O 1
ATOM 4612 N N . ALA A 1 585 ? 1.713 16.741 4.913 1.00 50.34 585 ALA A N 1
ATOM 4613 C CA . ALA A 1 585 ? 2.290 17.355 6.119 1.00 50.34 585 ALA A CA 1
ATOM 4614 C C . ALA A 1 585 ? 2.543 16.373 7.272 1.00 50.34 585 ALA A C 1
ATOM 4616 O O . ALA A 1 585 ? 3.338 16.627 8.182 1.00 50.34 585 ALA A O 1
ATOM 4617 N N . GLU A 1 586 ? 1.745 15.313 7.298 1.00 59.88 586 GLU A N 1
ATOM 4618 C CA . GLU A 1 586 ? 1.720 14.284 8.320 1.00 59.88 586 GLU A CA 1
ATOM 4619 C C . GLU A 1 586 ? 1.507 12.930 7.639 1.00 59.88 586 GLU A C 1
ATOM 4621 O O . GLU A 1 586 ? 0.939 12.893 6.547 1.00 59.88 586 GLU A O 1
ATOM 4626 N N . PRO A 1 587 ? 1.909 11.824 8.287 1.00 59.50 587 PRO A N 1
ATOM 4627 C CA . PRO A 1 587 ? 1.675 10.494 7.752 1.00 59.50 587 PRO A CA 1
ATOM 4628 C C . PRO A 1 587 ? 0.166 10.244 7.588 1.00 59.50 587 PRO A C 1
ATOM 4630 O O . PRO A 1 587 ? -0.552 10.110 8.585 1.00 59.50 587 PRO A O 1
ATOM 4633 N N . VAL A 1 588 ? -0.328 10.195 6.347 1.00 64.19 588 VAL A N 1
ATOM 4634 C CA . VAL A 1 588 ? -1.736 9.885 6.037 1.00 64.19 588 VAL A CA 1
ATOM 4635 C C . VAL A 1 588 ? -1.867 8.443 5.564 1.00 64.19 588 VAL A C 1
ATOM 4637 O O . VAL A 1 588 ? -0.897 7.838 5.129 1.00 64.19 588 VAL A O 1
ATOM 4640 N N . LEU A 1 589 ? -3.065 7.859 5.646 1.00 65.88 589 LEU A N 1
ATOM 4641 C CA . LEU A 1 589 ? -3.311 6.560 5.011 1.00 65.88 589 LEU A CA 1
ATOM 4642 C C . LEU A 1 589 ? -3.387 6.731 3.489 1.00 65.88 589 LEU A C 1
ATOM 4644 O O . LEU A 1 589 ? -4.036 7.665 3.023 1.00 65.88 589 LEU A O 1
ATOM 4648 N N . ALA A 1 590 ? -2.813 5.800 2.728 1.00 67.06 590 ALA A N 1
ATOM 4649 C CA . ALA A 1 590 ? -2.779 5.824 1.266 1.00 67.06 590 ALA A CA 1
ATOM 4650 C C . ALA A 1 590 ? -4.178 6.000 0.658 1.00 67.06 590 ALA A C 1
ATOM 4652 O O . ALA A 1 590 ? -4.392 6.884 -0.166 1.00 67.06 590 ALA A O 1
ATOM 4653 N N . ASP A 1 591 ? -5.172 5.250 1.148 1.00 67.19 591 ASP A N 1
ATOM 4654 C CA . ASP A 1 591 ? -6.558 5.394 0.682 1.00 67.19 591 ASP A CA 1
ATOM 4655 C C . ASP A 1 591 ? -7.223 6.720 1.105 1.00 67.19 591 ASP A C 1
ATOM 4657 O O . ASP A 1 591 ? -8.193 7.121 0.471 1.00 67.19 591 ASP A O 1
ATOM 4661 N N . ARG A 1 592 ? -6.688 7.449 2.099 1.00 71.44 592 ARG A N 1
ATOM 4662 C CA . ARG A 1 592 ? -7.139 8.813 2.433 1.00 71.44 592 ARG A CA 1
ATOM 4663 C C . ARG A 1 592 ? -6.469 9.895 1.583 1.00 71.44 592 ARG A C 1
ATOM 4665 O O . ARG A 1 592 ? -7.045 10.980 1.492 1.00 71.44 592 ARG A O 1
ATOM 4672 N N . SER A 1 593 ? -5.319 9.622 0.956 1.00 80.25 593 SER A N 1
ATOM 4673 C CA . SER A 1 593 ? -4.662 10.577 0.054 1.00 80.25 593 SER A CA 1
ATOM 4674 C C . SER A 1 593 ? -5.559 10.936 -1.134 1.00 80.25 593 SER A C 1
ATOM 4676 O O . SER A 1 593 ? -6.374 10.126 -1.592 1.00 80.25 593 SER A O 1
ATOM 4678 N N . ILE A 1 594 ? -5.432 12.171 -1.618 1.00 82.56 594 ILE A N 1
ATOM 4679 C CA . ILE A 1 594 ? -6.216 12.699 -2.737 1.00 82.56 594 ILE A CA 1
ATOM 4680 C C . ILE A 1 594 ? -5.744 12.180 -4.102 1.00 82.56 594 ILE A C 1
ATOM 4682 O O . ILE A 1 594 ? -6.582 11.929 -4.961 1.00 82.56 594 ILE A O 1
ATOM 4686 N N . TYR A 1 595 ? -4.450 11.898 -4.260 1.00 79.69 595 TYR A N 1
ATOM 4687 C CA . TYR A 1 595 ? -3.871 11.146 -5.383 1.00 79.69 595 TYR A CA 1
ATOM 4688 C C . TYR A 1 595 ? -3.658 9.672 -4.997 1.00 79.69 595 TYR A C 1
ATOM 4690 O O . TYR A 1 595 ? -3.695 9.301 -3.818 1.00 79.69 595 TYR A O 1
ATOM 4698 N N . LYS A 1 596 ? -3.489 8.800 -5.998 1.00 79.81 596 LYS A N 1
ATOM 4699 C CA . LYS A 1 596 ? -3.241 7.370 -5.778 1.00 79.81 596 LYS A CA 1
ATOM 4700 C C . LYS A 1 596 ? -1.781 7.160 -5.381 1.00 79.81 596 LYS A C 1
ATOM 4702 O O . LYS A 1 596 ? -0.869 7.613 -6.061 1.00 79.81 596 LYS A O 1
ATOM 4707 N N . ILE A 1 597 ? -1.581 6.429 -4.291 1.00 82.94 597 ILE A N 1
ATOM 4708 C CA . ILE A 1 597 ? -0.272 5.953 -3.846 1.00 82.94 597 ILE A CA 1
ATOM 4709 C C . ILE A 1 597 ? -0.398 4.435 -3.689 1.00 82.94 597 ILE A C 1
ATOM 4711 O O . ILE A 1 597 ? -1.361 3.956 -3.077 1.00 82.94 597 ILE A O 1
ATOM 4715 N N . LYS A 1 598 ? 0.534 3.680 -4.271 1.00 85.06 598 LYS A N 1
ATOM 4716 C CA . LYS A 1 598 ? 0.685 2.227 -4.142 1.00 85.06 598 LYS A CA 1
ATOM 4717 C C . LYS A 1 598 ? 1.854 1.957 -3.176 1.00 85.06 598 LYS A C 1
ATOM 4719 O O . LYS A 1 598 ? 3.009 2.024 -3.591 1.00 85.06 598 LYS A O 1
ATOM 4724 N N . PRO A 1 599 ? 1.588 1.741 -1.875 1.00 85.62 599 PRO A N 1
ATOM 4725 C CA . PRO A 1 599 ? 2.626 1.382 -0.917 1.00 85.62 599 PRO A CA 1
ATOM 4726 C C . PRO A 1 599 ? 2.964 -0.111 -1.011 1.00 85.62 599 PRO A C 1
ATOM 4728 O O . PRO A 1 599 ? 2.061 -0.943 -1.060 1.00 85.62 599 PRO A O 1
ATOM 4731 N N . ILE A 1 600 ? 4.253 -0.444 -0.969 1.00 87.69 600 ILE A N 1
ATOM 4732 C CA . ILE A 1 600 ? 4.779 -1.814 -0.991 1.00 87.69 600 ILE A CA 1
ATOM 4733 C C . ILE A 1 600 ? 5.537 -2.045 0.314 1.00 87.69 600 ILE A C 1
ATOM 4735 O O . ILE A 1 600 ? 6.558 -1.404 0.576 1.00 87.69 600 ILE A O 1
ATOM 4739 N N . SER A 1 601 ? 5.026 -2.935 1.164 1.00 86.44 601 SER A N 1
ATOM 4740 C CA . SER A 1 601 ? 5.580 -3.123 2.511 1.00 86.44 601 SER A CA 1
ATOM 4741 C C . SER A 1 601 ? 6.887 -3.913 2.501 1.00 86.44 601 SER A C 1
ATOM 4743 O O . SER A 1 601 ? 7.069 -4.831 1.701 1.00 86.44 601 SER A O 1
ATOM 4745 N N . ASN A 1 602 ? 7.753 -3.686 3.489 1.00 85.19 602 ASN A N 1
ATOM 4746 C CA . ASN A 1 602 ? 8.903 -4.563 3.687 1.00 85.19 602 ASN A CA 1
ATOM 4747 C C . ASN A 1 602 ? 8.523 -6.050 3.872 1.00 85.19 602 ASN A C 1
ATOM 4749 O O . ASN A 1 602 ? 9.258 -6.921 3.420 1.00 85.19 602 ASN A O 1
ATOM 4753 N N . GLN A 1 603 ? 7.368 -6.366 4.473 1.00 81.12 603 GLN A N 1
ATOM 4754 C CA . GLN A 1 603 ? 6.914 -7.761 4.584 1.00 81.12 603 GLN A CA 1
ATOM 4755 C C . GLN A 1 603 ? 6.629 -8.396 3.217 1.00 81.12 603 GLN A C 1
ATOM 4757 O O . GLN A 1 603 ? 6.713 -9.614 3.089 1.00 81.12 603 GLN A O 1
ATOM 4762 N N . GLU A 1 604 ? 6.262 -7.599 2.217 1.00 82.38 604 GLU A N 1
ATOM 4763 C CA . GLU A 1 604 ? 6.065 -8.046 0.841 1.00 82.38 604 GLU A CA 1
ATOM 4764 C C . GLU A 1 604 ? 7.412 -8.239 0.135 1.00 82.38 604 GLU A C 1
ATOM 4766 O O . GLU A 1 604 ? 7.661 -9.320 -0.397 1.00 82.38 604 GLU A O 1
ATOM 4771 N N . ILE A 1 605 ? 8.324 -7.266 0.272 1.00 86.69 605 ILE A N 1
ATOM 4772 C CA . ILE A 1 605 ? 9.720 -7.338 -0.203 1.00 86.69 605 ILE A CA 1
ATOM 4773 C C . ILE A 1 605 ? 10.428 -8.598 0.335 1.00 86.69 605 ILE A C 1
ATOM 4775 O O . ILE A 1 605 ? 11.035 -9.353 -0.424 1.00 86.69 605 ILE A O 1
ATOM 4779 N N . GLU A 1 606 ? 10.322 -8.872 1.641 1.00 84.12 606 GLU A N 1
ATOM 4780 C CA . GLU A 1 606 ? 10.934 -10.052 2.270 1.00 84.12 606 GLU A CA 1
ATOM 4781 C C . GLU A 1 606 ? 10.357 -11.373 1.731 1.00 84.12 606 GLU A C 1
ATOM 4783 O O . GLU A 1 606 ? 11.099 -12.342 1.585 1.00 84.12 606 GLU A O 1
ATOM 4788 N N . LYS A 1 607 ? 9.055 -11.437 1.418 1.00 82.38 607 LYS A N 1
ATOM 4789 C CA . LYS A 1 607 ? 8.412 -12.654 0.881 1.00 82.38 607 LYS A CA 1
ATOM 4790 C C . LYS A 1 607 ? 8.738 -12.910 -0.586 1.00 82.38 607 LYS A C 1
ATOM 4792 O O . LYS A 1 607 ? 8.773 -14.071 -0.984 1.00 82.38 607 LYS A O 1
ATOM 4797 N N . LEU A 1 608 ? 8.981 -11.859 -1.369 1.00 83.06 608 LEU A N 1
ATOM 4798 C CA . LEU A 1 608 ? 9.466 -11.983 -2.747 1.00 83.06 608 LEU A CA 1
ATOM 4799 C C . LEU A 1 608 ? 10.890 -12.556 -2.812 1.00 83.06 608 LEU A C 1
ATOM 4801 O O . LEU A 1 608 ? 11.303 -13.031 -3.863 1.00 83.06 608 LEU A O 1
ATOM 4805 N N . GLY A 1 609 ? 11.645 -12.522 -1.706 1.00 83.88 609 GLY A N 1
ATOM 4806 C CA . GLY A 1 609 ? 13.080 -12.800 -1.751 1.00 83.88 609 GLY A CA 1
ATOM 4807 C C . GLY A 1 609 ? 13.834 -11.733 -2.544 1.00 83.88 609 GLY A C 1
ATOM 4808 O O . GLY A 1 609 ? 14.846 -12.044 -3.163 1.00 83.88 609 GLY A O 1
ATOM 4809 N N . ALA A 1 610 ? 13.322 -10.498 -2.539 1.00 85.62 610 ALA A N 1
ATOM 4810 C CA . ALA A 1 610 ? 13.868 -9.407 -3.325 1.00 85.62 610 ALA A CA 1
ATOM 4811 C C . ALA A 1 610 ? 15.202 -8.904 -2.749 1.00 85.62 610 ALA A C 1
ATOM 4813 O O . ALA A 1 610 ? 15.335 -8.666 -1.533 1.00 85.62 610 ALA A O 1
ATOM 4814 N N . VAL A 1 611 ? 16.183 -8.728 -3.634 1.00 82.75 611 VAL A N 1
ATOM 4815 C CA . VAL A 1 611 ? 17.512 -8.172 -3.311 1.00 82.75 611 VAL A CA 1
ATOM 4816 C C . VAL A 1 611 ? 17.668 -6.717 -3.739 1.00 82.75 611 VAL A C 1
ATOM 4818 O O . VAL A 1 611 ? 18.364 -5.960 -3.059 1.00 82.75 611 VAL A O 1
ATOM 4821 N N . SER A 1 612 ? 16.971 -6.331 -4.805 1.00 87.81 612 SER A N 1
ATOM 4822 C CA . SER A 1 612 ? 17.054 -5.045 -5.497 1.00 87.81 612 SER A CA 1
ATOM 4823 C C . SER A 1 612 ? 15.650 -4.523 -5.834 1.00 87.81 612 SER A C 1
ATOM 4825 O O . SER A 1 612 ? 14.661 -5.255 -5.750 1.00 87.81 612 SER A O 1
ATOM 4827 N N . LEU A 1 613 ? 15.525 -3.242 -6.189 1.00 89.56 613 LEU A N 1
ATOM 4828 C CA . LEU A 1 613 ? 14.226 -2.647 -6.522 1.00 89.56 613 LEU A CA 1
ATOM 4829 C C . LEU A 1 613 ? 13.521 -3.272 -7.762 1.00 89.56 613 LEU A C 1
ATOM 4831 O O . LEU A 1 613 ? 12.295 -3.399 -7.700 1.00 89.56 613 LEU A O 1
ATOM 4835 N N . PRO A 1 614 ? 14.217 -3.748 -8.821 1.00 89.31 614 PRO A N 1
ATOM 4836 C CA . PRO A 1 614 ? 13.617 -4.502 -9.933 1.00 89.31 614 PRO A CA 1
ATOM 4837 C C . PRO A 1 614 ? 12.808 -5.725 -9.492 1.00 89.31 614 PRO A C 1
ATOM 4839 O O . PRO A 1 614 ? 11.640 -5.845 -9.861 1.00 89.31 614 PRO A O 1
ATOM 4842 N N . ASP A 1 615 ? 13.369 -6.564 -8.608 1.00 87.38 615 ASP A N 1
ATOM 4843 C CA . ASP A 1 615 ? 12.705 -7.761 -8.055 1.00 87.38 615 ASP A CA 1
ATOM 4844 C C . ASP A 1 615 ? 11.326 -7.435 -7.444 1.00 87.38 615 ASP A C 1
ATOM 4846 O O . ASP A 1 615 ? 10.420 -8.274 -7.446 1.00 87.38 615 ASP A O 1
ATOM 4850 N N . VAL A 1 616 ? 11.176 -6.225 -6.890 1.00 89.25 616 VAL A N 1
ATOM 4851 C CA . VAL A 1 616 ? 9.943 -5.731 -6.261 1.00 89.25 616 VAL A CA 1
ATOM 4852 C C . VAL A 1 616 ? 8.984 -5.125 -7.282 1.00 89.25 616 VAL A C 1
ATOM 4854 O O . VAL A 1 616 ? 7.774 -5.363 -7.206 1.00 89.25 616 VAL A O 1
ATOM 4857 N N . LEU A 1 617 ? 9.510 -4.315 -8.205 1.00 89.44 617 LEU A N 1
ATOM 4858 C CA . LEU A 1 617 ? 8.709 -3.570 -9.173 1.00 89.44 617 LEU A CA 1
ATOM 4859 C C . LEU A 1 617 ? 8.210 -4.436 -10.330 1.00 89.44 617 LEU A C 1
ATOM 4861 O O . LEU A 1 617 ? 7.137 -4.150 -10.854 1.00 89.44 617 LEU A O 1
ATOM 4865 N N . GLN A 1 618 ? 8.901 -5.528 -10.675 1.00 85.88 618 GLN A N 1
ATOM 4866 C CA . GLN A 1 618 ? 8.507 -6.384 -11.796 1.00 85.88 618 GLN A CA 1
ATOM 4867 C C . GLN A 1 618 ? 7.093 -6.970 -11.654 1.00 85.88 618 GLN A C 1
ATOM 4869 O O . GLN A 1 618 ? 6.448 -7.211 -12.662 1.00 85.88 618 GLN A O 1
ATOM 4874 N N . PHE A 1 619 ? 6.553 -7.163 -10.445 1.00 83.19 619 PHE A N 1
ATOM 4875 C CA . PHE A 1 619 ? 5.180 -7.670 -10.264 1.00 83.19 619 PHE A CA 1
ATOM 4876 C C . PHE A 1 619 ? 4.119 -6.568 -10.084 1.00 83.19 619 PHE A C 1
ATOM 4878 O O . PHE A 1 619 ? 2.925 -6.864 -9.959 1.00 83.19 619 PHE A O 1
ATOM 4885 N N . GLN A 1 620 ? 4.527 -5.296 -10.096 1.00 83.25 620 GLN A N 1
ATOM 4886 C CA . GLN A 1 620 ? 3.626 -4.159 -9.934 1.00 83.25 620 GLN A CA 1
ATOM 4887 C C . GLN A 1 620 ? 2.938 -3.807 -11.259 1.00 83.25 620 GLN A C 1
ATOM 4889 O O . GLN A 1 620 ? 3.542 -3.785 -12.326 1.00 83.25 620 GLN A O 1
ATOM 4894 N N . THR A 1 621 ? 1.643 -3.506 -11.190 1.00 76.06 621 THR A N 1
ATOM 4895 C CA . THR A 1 621 ? 0.878 -2.938 -12.317 1.00 76.06 621 THR A CA 1
ATOM 4896 C C . THR A 1 621 ? 1.427 -1.596 -12.766 1.00 76.06 621 THR A C 1
ATOM 4898 O O . THR A 1 621 ? 1.771 -0.788 -11.909 1.00 76.06 621 THR A O 1
ATOM 4901 N N . GLY A 1 622 ? 1.375 -1.324 -14.071 1.00 76.06 622 GLY A N 1
ATOM 4902 C CA . GLY A 1 622 ? 1.712 -0.011 -14.626 1.00 76.06 622 GLY A CA 1
ATOM 4903 C C . GLY A 1 622 ? 3.213 0.270 -14.707 1.00 76.06 622 GLY A C 1
ATOM 4904 O O . GLY A 1 622 ? 3.579 1.363 -15.135 1.00 76.06 622 GLY A O 1
ATOM 4905 N N . VAL A 1 623 ? 4.049 -0.707 -14.329 1.00 82.75 623 VAL A N 1
ATOM 4906 C CA . VAL A 1 623 ? 5.512 -0.645 -14.362 1.00 82.75 623 VAL A CA 1
ATOM 4907 C C . VAL A 1 623 ? 6.069 -1.769 -15.239 1.00 82.75 623 VAL A C 1
ATOM 4909 O O . VAL A 1 623 ? 5.897 -2.961 -14.962 1.00 82.75 623 VAL A O 1
ATOM 4912 N N . ASN A 1 624 ? 6.784 -1.373 -16.284 1.00 81.75 624 ASN A N 1
ATOM 4913 C CA . ASN A 1 624 ? 7.602 -2.251 -17.109 1.00 81.75 624 ASN A CA 1
ATOM 4914 C C . ASN A 1 624 ? 9.075 -1.948 -16.834 1.00 81.75 624 ASN A C 1
ATOM 4916 O O . ASN A 1 624 ? 9.435 -0.806 -16.545 1.00 81.75 624 ASN A O 1
ATOM 4920 N N . LEU A 1 625 ? 9.908 -2.983 -16.892 1.00 83.81 625 LEU A N 1
ATOM 4921 C CA . LEU A 1 625 ? 11.344 -2.888 -16.668 1.00 83.81 625 LEU A CA 1
ATOM 4922 C C . LEU A 1 625 ? 12.063 -3.368 -17.925 1.00 83.81 625 LEU A C 1
ATOM 4924 O O . LEU A 1 625 ? 11.637 -4.350 -18.536 1.00 83.81 625 LEU A O 1
ATOM 4928 N N . ILE A 1 626 ? 13.134 -2.673 -18.295 1.00 79.12 626 ILE A N 1
ATOM 4929 C CA . ILE A 1 626 ? 14.075 -3.112 -19.325 1.00 79.12 626 ILE A CA 1
ATOM 4930 C C . ILE A 1 626 ? 15.429 -3.241 -18.637 1.00 79.12 626 ILE A C 1
ATOM 4932 O O . ILE A 1 626 ? 15.922 -2.275 -18.061 1.00 79.12 626 ILE A O 1
ATOM 4936 N N . GLU A 1 627 ? 16.000 -4.438 -18.667 1.00 77.88 627 GLU A N 1
ATOM 4937 C CA . GLU A 1 627 ? 17.306 -4.720 -18.075 1.00 77.88 627 GLU A CA 1
ATOM 4938 C C . GLU A 1 627 ? 18.423 -4.431 -19.086 1.00 77.88 627 GLU A C 1
ATOM 4940 O O . GLU A 1 627 ? 18.298 -4.747 -20.271 1.00 77.88 627 GLU A O 1
ATOM 4945 N N . ASP A 1 628 ? 19.520 -3.854 -18.602 1.00 77.06 628 ASP A N 1
ATOM 4946 C CA . ASP A 1 628 ? 20.778 -3.686 -19.325 1.00 77.06 628 ASP A CA 1
ATOM 4947 C C . ASP A 1 628 ? 21.933 -4.197 -18.447 1.00 77.06 628 ASP A C 1
ATOM 4949 O O . ASP A 1 628 ? 22.014 -3.901 -17.250 1.00 77.06 628 ASP A O 1
ATOM 4953 N N . GLY A 1 629 ? 22.845 -4.980 -19.031 1.00 68.31 629 GLY A N 1
ATOM 4954 C CA . GLY A 1 629 ? 23.939 -5.612 -18.287 1.00 68.31 629 GLY A CA 1
ATOM 4955 C C . GLY A 1 629 ? 24.944 -4.629 -17.667 1.00 68.31 629 GLY A C 1
ATOM 4956 O O . GLY A 1 629 ? 25.632 -4.997 -16.713 1.00 68.31 629 GLY A O 1
ATOM 4957 N N . VAL A 1 630 ? 25.028 -3.394 -18.176 1.00 72.88 630 VAL A N 1
ATOM 4958 C CA . VAL A 1 630 ? 26.032 -2.373 -17.815 1.00 72.88 630 VAL A CA 1
ATOM 4959 C C . VAL A 1 630 ? 25.401 -1.103 -17.234 1.00 72.88 630 VAL A C 1
ATOM 4961 O O . VAL A 1 630 ? 25.926 -0.543 -16.264 1.00 72.88 630 VAL A O 1
ATOM 4964 N N . LEU A 1 631 ? 24.290 -0.644 -17.815 1.00 75.94 631 LEU A N 1
ATOM 4965 C CA . LEU A 1 631 ? 23.538 0.536 -17.371 1.00 75.94 631 LEU A CA 1
ATOM 4966 C C . LEU A 1 631 ? 22.488 0.198 -16.299 1.00 75.94 631 LEU A C 1
ATOM 4968 O O . LEU A 1 631 ? 21.976 1.101 -15.638 1.00 75.94 631 LEU A O 1
ATOM 4972 N N . GLY A 1 632 ? 22.203 -1.092 -16.098 1.00 78.81 632 GLY A N 1
ATOM 4973 C CA . GLY A 1 632 ? 21.257 -1.583 -15.105 1.00 78.81 632 GLY A CA 1
ATOM 4974 C C . GLY A 1 632 ? 19.798 -1.463 -15.539 1.00 78.81 632 GLY A C 1
ATOM 4975 O O . GLY A 1 632 ? 19.479 -1.482 -16.727 1.00 78.81 632 GLY A O 1
ATOM 4976 N N . THR A 1 633 ? 18.885 -1.391 -14.573 1.00 81.88 633 THR A N 1
ATOM 4977 C CA . THR A 1 633 ? 17.453 -1.539 -14.862 1.00 81.88 633 THR A CA 1
ATOM 4978 C C . THR A 1 633 ? 16.781 -0.202 -15.168 1.00 81.88 633 THR A C 1
ATOM 4980 O O . THR A 1 633 ? 16.660 0.652 -14.287 1.00 81.88 633 THR A O 1
ATOM 4983 N N . LYS A 1 634 ? 16.254 -0.050 -16.386 1.00 81.25 634 LYS A N 1
ATOM 4984 C CA . LYS A 1 634 ? 15.397 1.073 -16.797 1.00 81.25 634 LYS A CA 1
ATOM 4985 C C . LYS A 1 634 ? 13.948 0.850 -16.365 1.00 81.25 634 LYS A C 1
ATOM 4987 O O . LYS A 1 634 ? 13.469 -0.286 -16.319 1.00 81.25 634 LYS A O 1
ATOM 4992 N N . ILE A 1 635 ? 13.228 1.940 -16.094 1.00 86.00 635 ILE A N 1
ATOM 4993 C CA . ILE A 1 635 ? 11.807 1.913 -15.718 1.00 86.00 635 ILE A CA 1
ATOM 4994 C C . ILE A 1 635 ? 10.933 2.626 -16.742 1.00 86.00 635 ILE A C 1
ATOM 4996 O O . ILE A 1 635 ? 11.208 3.762 -17.120 1.00 86.00 635 ILE A O 1
ATOM 5000 N N . ILE A 1 636 ? 9.825 1.980 -17.105 1.00 84.50 636 ILE A N 1
ATOM 5001 C CA . ILE A 1 636 ? 8.746 2.556 -17.905 1.00 84.50 636 ILE A CA 1
ATOM 5002 C C . ILE A 1 636 ? 7.471 2.542 -17.061 1.00 84.50 636 ILE A C 1
ATOM 5004 O O . ILE A 1 636 ? 6.994 1.484 -16.646 1.00 84.50 636 ILE A O 1
ATOM 5008 N N . MET A 1 637 ? 6.896 3.717 -16.821 1.00 87.06 637 MET A N 1
ATOM 5009 C CA . MET A 1 637 ? 5.634 3.901 -16.112 1.00 87.06 637 MET A CA 1
ATOM 5010 C C . MET A 1 637 ? 4.646 4.628 -17.023 1.00 87.06 637 MET A C 1
ATOM 5012 O O . MET A 1 637 ? 4.944 5.698 -17.540 1.00 87.06 637 MET A O 1
ATOM 5016 N N . GLN A 1 638 ? 3.453 4.062 -17.222 1.00 84.69 638 GLN A N 1
ATOM 5017 C CA . GLN A 1 638 ? 2.426 4.645 -18.109 1.00 84.69 638 GLN A CA 1
ATOM 5018 C C . GLN A 1 638 ? 2.927 4.949 -19.545 1.00 84.69 638 GLN A C 1
ATOM 5020 O O . GLN A 1 638 ? 2.514 5.928 -20.160 1.00 84.69 638 GLN A O 1
ATOM 5025 N N . GLY A 1 639 ? 3.843 4.133 -20.078 1.00 79.75 639 GLY A N 1
ATOM 5026 C CA . GLY A 1 639 ? 4.437 4.329 -21.411 1.00 79.75 639 GLY A CA 1
ATOM 5027 C C . GLY A 1 639 ? 5.510 5.423 -21.496 1.00 79.75 639 GLY A C 1
ATOM 5028 O O . GLY A 1 639 ? 5.982 5.723 -22.586 1.00 79.75 639 GLY A O 1
ATOM 5029 N N . LEU A 1 640 ? 5.899 6.014 -20.366 1.00 84.88 640 LEU A N 1
ATOM 5030 C CA . LEU A 1 640 ? 6.949 7.022 -20.268 1.00 84.88 640 LEU A CA 1
ATOM 5031 C C . LEU A 1 640 ? 8.108 6.477 -19.436 1.00 84.88 640 LEU A C 1
ATOM 5033 O O . LEU A 1 640 ? 7.884 5.780 -18.445 1.00 84.88 640 LEU A O 1
ATOM 5037 N N . GLU A 1 641 ? 9.336 6.798 -19.818 1.00 82.81 641 GLU A N 1
ATOM 5038 C CA . GLU A 1 641 ? 10.533 6.177 -19.250 1.00 82.81 641 GLU A CA 1
ATOM 5039 C C . GLU A 1 641 ? 11.487 7.166 -18.582 1.00 82.81 641 GLU A C 1
ATOM 5041 O O . GLU A 1 641 ? 11.371 8.382 -18.758 1.00 82.81 641 GLU A O 1
ATOM 5046 N N . GLY A 1 642 ? 12.421 6.621 -17.797 1.00 80.50 642 GLY A N 1
ATOM 5047 C CA . GLY A 1 642 ? 13.622 7.316 -17.336 1.00 80.50 642 GLY A CA 1
ATOM 5048 C C . GLY A 1 642 ? 13.352 8.645 -16.634 1.00 80.50 642 GLY A C 1
ATOM 5049 O O . GLY A 1 642 ? 12.969 8.676 -15.457 1.00 80.50 642 GLY A O 1
ATOM 5050 N N . GLU A 1 643 ? 13.594 9.746 -17.343 1.00 84.81 643 GLU A N 1
ATOM 5051 C CA . GLU A 1 643 ? 13.494 11.116 -16.832 1.00 84.81 643 GLU A CA 1
ATOM 5052 C C . GLU A 1 643 ? 12.078 11.530 -16.410 1.00 84.81 643 GLU A C 1
ATOM 5054 O O . GLU A 1 643 ? 11.908 12.449 -15.610 1.00 84.81 643 GLU A O 1
ATOM 5059 N N . HIS A 1 644 ? 11.054 10.810 -16.864 1.00 88.62 644 HIS A N 1
ATOM 5060 C CA . HIS A 1 644 ? 9.656 11.069 -16.521 1.00 88.62 644 HIS A CA 1
ATOM 5061 C C . HIS A 1 644 ? 9.237 10.512 -15.148 1.00 88.62 644 HIS A C 1
ATOM 5063 O O . HIS A 1 644 ? 8.129 10.805 -14.683 1.00 88.62 644 HIS A O 1
ATOM 5069 N N . VAL A 1 645 ? 10.085 9.694 -14.508 1.00 89.81 645 VAL A N 1
ATOM 5070 C CA . VAL A 1 645 ? 9.816 9.042 -13.216 1.00 89.81 645 VAL A CA 1
ATOM 5071 C C . VAL A 1 645 ? 10.819 9.518 -12.164 1.00 89.81 645 VAL A C 1
ATOM 5073 O O . VAL A 1 645 ? 12.014 9.213 -12.237 1.00 89.81 645 VAL A O 1
ATOM 5076 N N . LYS A 1 646 ? 10.347 10.216 -11.123 1.00 90.44 646 LYS A N 1
ATOM 5077 C CA . LYS A 1 646 ? 11.227 10.739 -10.066 1.00 90.44 646 LYS A CA 1
ATOM 5078 C C . LYS A 1 646 ? 11.470 9.680 -9.004 1.00 90.44 646 LYS A C 1
ATOM 5080 O O . LYS A 1 646 ? 10.530 9.248 -8.343 1.00 90.44 646 LYS A O 1
ATOM 5085 N N . ILE A 1 647 ? 12.723 9.296 -8.788 1.00 91.56 647 ILE A N 1
ATOM 5086 C CA . ILE A 1 647 ? 13.095 8.310 -7.766 1.00 91.56 647 ILE A CA 1
ATOM 5087 C C . ILE A 1 647 ? 13.764 9.039 -6.600 1.00 91.56 647 ILE A C 1
ATOM 5089 O O . ILE A 1 647 ? 14.651 9.867 -6.804 1.00 91.56 647 ILE A O 1
ATOM 5093 N N . MET A 1 648 ? 13.314 8.773 -5.375 1.00 91.81 648 MET A N 1
ATOM 5094 C CA . MET A 1 648 ? 13.775 9.452 -4.161 1.00 91.81 648 MET A CA 1
ATOM 5095 C C . MET A 1 648 ? 13.994 8.459 -3.015 1.00 91.81 648 MET A C 1
ATOM 5097 O O . MET A 1 648 ? 13.288 7.458 -2.925 1.00 91.81 648 MET A O 1
ATOM 5101 N N . VAL A 1 649 ? 14.905 8.767 -2.092 1.00 90.38 649 VAL A N 1
ATOM 5102 C CA . VAL A 1 649 ? 15.055 8.073 -0.800 1.00 90.38 649 VAL A CA 1
ATOM 5103 C C . VAL A 1 649 ? 14.770 9.076 0.316 1.00 90.38 649 VAL A C 1
ATOM 5105 O O . VAL A 1 649 ? 15.371 10.146 0.343 1.00 90.38 649 VAL A O 1
ATOM 5108 N N . ASP A 1 650 ? 13.843 8.772 1.228 1.00 86.94 650 ASP A N 1
ATOM 5109 C CA . ASP A 1 650 ? 13.385 9.688 2.291 1.00 86.94 650 ASP A CA 1
ATOM 5110 C C . ASP A 1 650 ? 12.977 11.095 1.771 1.00 86.94 650 ASP A C 1
ATOM 5112 O O . ASP A 1 650 ? 13.133 12.104 2.461 1.00 86.94 650 ASP A O 1
ATOM 5116 N N . GLY A 1 651 ? 12.449 11.186 0.543 1.00 87.38 651 GLY A N 1
ATOM 5117 C CA . GLY A 1 651 ? 12.094 12.455 -0.113 1.00 87.38 651 GLY A CA 1
ATOM 5118 C C . GLY A 1 651 ? 13.253 13.218 -0.775 1.00 87.38 651 GLY A C 1
ATOM 5119 O O . GLY A 1 651 ? 13.009 14.278 -1.350 1.00 87.38 651 GLY A O 1
ATOM 5120 N N . VAL A 1 652 ? 14.481 12.691 -0.730 1.00 89.88 652 VAL A N 1
ATOM 5121 C CA . VAL A 1 652 ? 15.660 13.217 -1.440 1.00 89.88 652 VAL A CA 1
ATOM 5122 C C . VAL A 1 652 ? 15.761 12.554 -2.821 1.00 89.88 652 VAL A C 1
ATOM 5124 O O . VAL A 1 652 ? 15.883 11.330 -2.863 1.00 89.88 652 VAL A O 1
ATOM 5127 N N . PRO A 1 653 ? 15.720 13.298 -3.944 1.00 90.25 653 PRO A N 1
ATOM 5128 C CA . PRO A 1 653 ? 15.890 12.733 -5.288 1.00 90.25 653 PRO A CA 1
ATOM 5129 C C . PRO A 1 653 ? 17.239 12.036 -5.452 1.00 90.25 653 PRO A C 1
ATOM 5131 O O . PRO A 1 653 ? 18.245 12.580 -5.011 1.00 90.25 653 PRO A O 1
ATOM 5134 N N . LEU A 1 654 ? 17.276 10.863 -6.086 1.00 90.06 654 LEU A N 1
ATOM 5135 C CA . LEU A 1 654 ? 18.536 10.229 -6.479 1.00 90.06 654 LEU A CA 1
ATOM 5136 C C . LEU A 1 654 ? 19.078 10.862 -7.766 1.00 90.06 654 LEU A C 1
ATOM 5138 O O . LEU A 1 654 ? 18.310 11.219 -8.658 1.00 90.06 654 LEU A O 1
ATOM 5142 N N . VAL A 1 655 ? 20.405 10.973 -7.836 1.00 87.06 655 VAL A N 1
ATOM 5143 C CA . VAL A 1 655 ? 21.167 11.557 -8.953 1.00 87.06 655 VAL A CA 1
ATOM 5144 C C . VAL A 1 655 ? 22.067 10.508 -9.612 1.00 87.06 655 VAL A C 1
ATOM 5146 O O . VAL A 1 655 ? 22.198 9.392 -9.104 1.00 87.06 655 VAL A O 1
ATOM 5149 N N . GLY A 1 656 ? 22.717 10.872 -10.720 1.00 83.06 656 GLY A N 1
ATOM 5150 C CA . GLY A 1 656 ? 23.580 9.964 -11.481 1.00 83.06 656 GLY A CA 1
ATOM 5151 C C . GLY A 1 656 ? 22.782 9.072 -12.426 1.00 83.06 656 GLY A C 1
ATOM 5152 O O . GLY A 1 656 ? 22.895 7.849 -12.371 1.00 83.06 656 GLY A O 1
ATOM 5153 N N . ARG A 1 657 ? 21.932 9.694 -13.253 1.00 85.19 657 ARG A N 1
ATOM 5154 C CA . ARG A 1 657 ? 21.186 9.005 -14.308 1.00 85.19 657 ARG A CA 1
ATOM 5155 C C . ARG A 1 657 ? 22.130 8.601 -15.436 1.00 85.19 657 ARG A C 1
ATOM 5157 O O . ARG A 1 657 ? 22.893 9.430 -15.929 1.00 85.19 657 ARG A O 1
ATOM 5164 N N . MET A 1 658 ? 22.080 7.343 -15.847 1.00 80.00 658 MET A N 1
ATOM 5165 C CA . MET A 1 658 ? 22.763 6.834 -17.034 1.00 80.00 658 MET A CA 1
ATOM 5166 C C . MET A 1 658 ? 21.705 6.636 -18.114 1.00 80.00 658 MET A C 1
ATOM 5168 O O . MET A 1 658 ? 20.708 5.964 -17.855 1.00 80.00 658 MET A O 1
ATOM 5172 N N . ASP A 1 659 ? 21.879 7.269 -19.277 1.00 74.62 659 ASP A N 1
ATOM 5173 C CA . ASP A 1 659 ? 20.885 7.261 -20.362 1.00 74.62 659 ASP A CA 1
ATOM 5174 C C . ASP A 1 659 ? 19.451 7.554 -19.857 1.00 74.62 659 ASP A C 1
ATOM 5176 O O . ASP A 1 659 ? 18.535 6.738 -19.959 1.00 74.62 659 ASP A O 1
ATOM 5180 N N . GLY A 1 660 ? 19.293 8.671 -19.136 1.00 75.75 660 GLY A N 1
ATOM 5181 C CA . GLY A 1 660 ? 18.027 9.102 -18.527 1.00 75.75 660 GLY A CA 1
ATOM 5182 C C . GLY A 1 660 ? 17.513 8.265 -17.342 1.00 75.75 660 GLY A C 1
ATOM 5183 O O . GLY A 1 660 ? 16.499 8.608 -16.733 1.00 75.75 660 GLY A O 1
ATOM 5184 N N . ASN A 1 661 ? 18.184 7.176 -16.952 1.00 83.19 661 ASN A N 1
ATOM 5185 C CA . ASN A 1 661 ? 17.683 6.209 -15.969 1.00 83.19 661 ASN A CA 1
ATOM 5186 C C . ASN A 1 661 ? 18.543 6.151 -14.695 1.00 83.19 661 ASN A C 1
ATOM 5188 O O . ASN A 1 661 ? 19.768 6.141 -14.751 1.00 83.19 661 ASN A O 1
ATOM 5192 N N . ILE A 1 662 ? 17.905 6.083 -13.520 1.00 87.75 662 ILE A N 1
ATOM 5193 C CA . ILE A 1 662 ? 18.584 5.672 -12.280 1.00 87.75 662 ILE A CA 1
ATOM 5194 C C . ILE A 1 662 ? 18.593 4.146 -12.261 1.00 87.75 662 ILE A C 1
ATOM 5196 O O . ILE A 1 662 ? 17.512 3.557 -12.265 1.00 87.75 662 ILE A O 1
ATOM 5200 N N . ASP A 1 663 ? 19.770 3.519 -12.176 1.00 87.81 663 ASP A N 1
ATOM 5201 C CA . ASP A 1 663 ? 19.841 2.065 -12.019 1.00 87.81 663 ASP A CA 1
ATOM 5202 C C . ASP A 1 663 ? 19.163 1.641 -10.708 1.00 87.81 663 ASP A C 1
ATOM 5204 O O . ASP A 1 663 ? 19.646 1.887 -9.596 1.00 87.81 663 ASP A O 1
ATOM 5208 N N . LEU A 1 664 ? 18.024 0.968 -10.848 1.00 86.75 664 LEU A N 1
ATOM 5209 C CA . LEU A 1 664 ? 17.250 0.457 -9.726 1.00 86.75 664 LEU A CA 1
ATOM 5210 C C . LEU A 1 664 ? 17.990 -0.668 -8.975 1.00 86.75 664 LEU A C 1
ATOM 5212 O O . LEU A 1 664 ? 17.671 -0.934 -7.810 1.00 86.75 664 LEU A O 1
ATOM 5216 N N . SER A 1 665 ? 18.980 -1.315 -9.601 1.00 85.25 665 SER A N 1
ATOM 5217 C CA . SER A 1 665 ? 19.797 -2.368 -8.992 1.00 85.25 665 SER A CA 1
ATOM 5218 C C . SER A 1 665 ? 20.775 -1.841 -7.928 1.00 85.25 665 SER A C 1
ATOM 5220 O O . SER A 1 665 ? 21.115 -2.576 -7.002 1.00 85.25 665 SER A O 1
ATOM 5222 N N . GLN A 1 666 ? 21.120 -0.546 -7.965 1.00 87.50 666 GLN A N 1
ATOM 5223 C CA . GLN A 1 666 ? 21.962 0.131 -6.963 1.00 87.50 666 GLN A CA 1
ATOM 5224 C C . GLN A 1 666 ? 21.220 0.447 -5.644 1.00 87.50 666 GLN A C 1
ATOM 5226 O O . GLN A 1 666 ? 21.828 0.878 -4.660 1.00 87.50 666 GLN A O 1
ATOM 5231 N N . ILE A 1 667 ? 19.892 0.271 -5.587 1.00 85.69 667 ILE A N 1
ATOM 5232 C CA . ILE A 1 667 ? 19.077 0.623 -4.414 1.00 85.69 667 ILE A CA 1
ATOM 5233 C C . ILE A 1 667 ? 18.920 -0.588 -3.487 1.00 85.69 667 ILE A C 1
ATOM 5235 O O . ILE A 1 667 ? 18.141 -1.510 -3.735 1.00 85.69 667 ILE A O 1
ATOM 5239 N N . ASN A 1 668 ? 19.617 -0.553 -2.352 1.00 79.31 668 ASN A N 1
ATOM 5240 C CA . ASN A 1 668 ? 19.552 -1.603 -1.340 1.00 79.31 668 ASN A CA 1
ATOM 5241 C C . ASN A 1 668 ? 18.239 -1.577 -0.546 1.00 79.31 668 ASN A C 1
ATOM 5243 O O . ASN A 1 668 ? 17.874 -0.581 0.084 1.00 79.31 668 ASN A O 1
ATOM 5247 N N . LEU A 1 669 ? 17.573 -2.728 -0.488 1.00 85.31 669 LEU A N 1
ATOM 5248 C CA . LEU A 1 669 ? 16.278 -2.877 0.173 1.00 85.31 669 LEU A CA 1
ATOM 5249 C C . LEU A 1 669 ? 16.348 -3.276 1.660 1.00 85.31 669 LEU A C 1
ATOM 5251 O O . LEU A 1 669 ? 15.314 -3.427 2.313 1.00 85.31 669 LEU A O 1
ATOM 5255 N N . SER A 1 670 ? 17.541 -3.449 2.235 1.00 77.56 670 SER A N 1
ATOM 5256 C CA . SER A 1 670 ? 17.708 -4.047 3.574 1.00 77.56 670 SER A CA 1
ATOM 5257 C C . SER A 1 670 ? 17.162 -3.185 4.724 1.00 77.56 670 SER A C 1
ATOM 5259 O O . SER A 1 670 ? 16.642 -3.715 5.709 1.00 77.56 670 SER A O 1
ATOM 5261 N N . GLN A 1 671 ? 17.216 -1.856 4.591 1.00 80.25 671 GLN A N 1
ATOM 5262 C CA . GLN A 1 671 ? 16.662 -0.901 5.564 1.00 80.25 671 GLN A CA 1
ATOM 5263 C C . GLN A 1 671 ? 15.347 -0.246 5.139 1.00 80.25 671 GLN A C 1
ATOM 5265 O O . GLN A 1 671 ? 14.839 0.626 5.844 1.00 80.25 671 GLN A O 1
ATOM 5270 N N . VAL A 1 672 ? 14.766 -0.680 4.026 1.00 88.06 672 VAL A N 1
ATOM 5271 C CA . VAL A 1 672 ? 13.500 -0.134 3.544 1.00 88.06 672 VAL A CA 1
ATOM 5272 C C . VAL A 1 672 ? 12.375 -0.540 4.492 1.00 88.06 672 VAL A C 1
ATOM 5274 O O . VAL A 1 672 ? 12.209 -1.718 4.819 1.00 88.06 672 VAL A O 1
ATOM 5277 N N . ASP A 1 673 ? 11.617 0.449 4.958 1.00 86.06 673 ASP A N 1
ATOM 5278 C CA . ASP A 1 673 ? 10.368 0.240 5.688 1.00 86.06 673 ASP A CA 1
ATOM 5279 C C . ASP A 1 673 ? 9.249 -0.087 4.698 1.00 86.06 673 ASP A C 1
ATOM 5281 O O . ASP A 1 673 ? 8.554 -1.098 4.838 1.00 86.06 673 ASP A O 1
ATOM 5285 N N . HIS A 1 674 ? 9.142 0.736 3.655 1.00 90.00 674 HIS A N 1
ATOM 5286 C CA . HIS A 1 674 ? 8.264 0.527 2.514 1.00 90.00 674 HIS A CA 1
ATOM 5287 C C . HIS A 1 674 ? 8.681 1.400 1.320 1.00 90.00 674 HIS A C 1
ATOM 5289 O O . HIS A 1 674 ? 9.440 2.360 1.461 1.00 90.00 674 HIS A O 1
ATOM 5295 N N . ILE A 1 675 ? 8.167 1.062 0.140 1.00 91.62 675 ILE A N 1
ATOM 5296 C CA . ILE A 1 675 ? 8.295 1.863 -1.084 1.00 91.62 675 ILE A CA 1
ATOM 5297 C C . ILE A 1 675 ? 6.926 2.478 -1.375 1.00 91.62 675 ILE A C 1
ATOM 5299 O O . ILE A 1 675 ? 5.913 1.789 -1.291 1.00 91.62 675 ILE A O 1
ATOM 5303 N N . GLU A 1 676 ? 6.878 3.762 -1.708 1.00 90.38 676 GLU A N 1
ATOM 5304 C CA . GLU A 1 676 ? 5.671 4.464 -2.140 1.00 90.38 676 GLU A CA 1
ATOM 5305 C C . GLU A 1 676 ? 5.760 4.722 -3.651 1.00 90.38 676 GLU A C 1
ATOM 5307 O O . GLU A 1 676 ? 6.563 5.545 -4.088 1.00 90.38 676 GLU A O 1
ATOM 5312 N N . VAL A 1 677 ? 4.946 4.029 -4.455 1.00 89.94 677 VAL A N 1
ATOM 5313 C CA . VAL A 1 677 ? 4.835 4.266 -5.905 1.00 89.94 677 VAL A CA 1
ATOM 5314 C C . VAL A 1 677 ? 3.633 5.170 -6.165 1.00 89.94 677 VAL A C 1
ATOM 5316 O O . VAL A 1 677 ? 2.485 4.804 -5.904 1.00 89.94 677 VAL A O 1
ATOM 5319 N N . LEU A 1 678 ? 3.895 6.380 -6.643 1.00 87.81 678 LEU A N 1
ATOM 5320 C CA . LEU A 1 678 ? 2.899 7.358 -7.048 1.00 87.81 678 LEU A CA 1
ATOM 5321 C C . LEU A 1 678 ? 2.846 7.348 -8.563 1.00 87.81 678 LEU A C 1
ATOM 5323 O O . LEU A 1 678 ? 3.851 7.588 -9.219 1.00 87.81 678 LEU A O 1
ATOM 5327 N N . GLU A 1 679 ? 1.665 7.100 -9.100 1.00 84.12 679 GLU A N 1
ATOM 5328 C CA . GLU A 1 679 ? 1.401 7.102 -10.532 1.00 84.12 679 GLU A CA 1
ATOM 5329 C C . GLU A 1 679 ? 0.423 8.243 -10.782 1.00 84.12 679 GLU A C 1
ATOM 5331 O O . GLU A 1 679 ? -0.700 8.196 -10.266 1.00 84.12 679 GLU A O 1
ATOM 5336 N N . GLY A 1 680 ? 0.838 9.284 -11.508 1.00 79.00 680 GLY A N 1
ATOM 5337 C CA . GLY A 1 680 ? 0.013 10.483 -11.656 1.00 79.00 680 GLY A CA 1
ATOM 5338 C C . GLY A 1 680 ? 0.751 11.838 -11.609 1.00 79.00 680 GLY A C 1
ATOM 5339 O O . GLY A 1 680 ? 1.972 11.840 -11.746 1.00 79.00 680 GLY A O 1
ATOM 5340 N N . PRO A 1 681 ? 0.018 12.965 -11.356 1.00 78.31 681 PRO A N 1
ATOM 5341 C CA . PRO A 1 681 ? 0.373 14.372 -11.692 1.00 78.31 681 PRO A CA 1
ATOM 5342 C C . PRO A 1 681 ? 1.459 15.088 -10.901 1.00 78.31 681 PRO A C 1
ATOM 5344 O O . PRO A 1 681 ? 1.293 16.233 -10.453 1.00 78.31 681 PRO A O 1
ATOM 5347 N N . MET A 1 682 ? 2.554 14.415 -10.611 1.00 84.31 682 MET A N 1
ATOM 5348 C CA . MET A 1 682 ? 3.285 14.796 -9.418 1.00 84.31 682 MET A CA 1
ATOM 5349 C C . MET A 1 682 ? 4.146 16.069 -9.601 1.00 84.31 682 MET A C 1
ATOM 5351 O O . MET A 1 682 ? 4.686 16.575 -8.614 1.00 84.31 682 MET A O 1
ATOM 5355 N N . SER A 1 683 ? 4.167 16.682 -10.793 1.00 84.06 683 SER A N 1
ATOM 5356 C CA . SER A 1 683 ? 4.990 17.845 -11.162 1.00 84.06 683 SER A CA 1
ATOM 5357 C C . SER A 1 683 ? 4.792 19.127 -10.339 1.00 84.06 683 SER A C 1
ATOM 5359 O O . SER A 1 683 ? 5.768 19.827 -10.073 1.00 84.06 683 SER A O 1
ATOM 5361 N N . VAL A 1 684 ? 3.587 19.437 -9.836 1.00 87.44 684 VAL A N 1
ATOM 5362 C CA . VAL A 1 684 ? 3.397 20.606 -8.936 1.00 87.44 684 VAL A CA 1
ATOM 5363 C C . VAL A 1 684 ? 4.180 20.441 -7.627 1.00 87.44 684 VAL A C 1
ATOM 5365 O O . VAL A 1 684 ? 4.767 21.399 -7.124 1.00 87.44 684 VAL A O 1
ATOM 5368 N N . ILE A 1 685 ? 4.206 19.228 -7.068 1.00 83.94 685 ILE A N 1
ATOM 5369 C CA . ILE A 1 685 ? 4.799 18.965 -5.746 1.00 83.94 685 ILE A CA 1
ATOM 5370 C C . ILE A 1 685 ? 6.255 18.482 -5.859 1.00 83.94 685 ILE A C 1
ATOM 5372 O O . ILE A 1 685 ? 7.050 18.703 -4.945 1.00 83.94 685 ILE A O 1
ATOM 5376 N N . TYR A 1 686 ? 6.610 17.826 -6.966 1.00 85.56 686 TYR A N 1
ATOM 5377 C CA . TYR A 1 686 ? 7.902 17.161 -7.159 1.00 85.56 686 TYR A CA 1
ATOM 5378 C C . TYR A 1 686 ? 8.763 17.729 -8.285 1.00 85.56 686 TYR A C 1
ATOM 5380 O O . TYR A 1 686 ? 9.907 17.289 -8.414 1.00 85.56 686 TYR A O 1
ATOM 5388 N N . GLY A 1 687 ? 8.268 18.706 -9.044 1.00 83.31 687 GLY A N 1
ATOM 5389 C CA . GLY A 1 687 ? 8.999 19.321 -10.146 1.00 83.31 687 GLY A CA 1
ATOM 5390 C C . GLY A 1 687 ? 9.027 18.476 -11.420 1.00 83.31 687 GLY A C 1
ATOM 5391 O O . GLY A 1 687 ? 8.226 17.564 -11.614 1.00 83.31 687 GLY A O 1
ATOM 5392 N N . SER A 1 688 ? 9.967 18.824 -12.283 1.00 72.94 688 SER A N 1
ATOM 5393 C CA . SER A 1 688 ? 10.084 18.443 -13.691 1.00 72.94 688 SER A CA 1
ATOM 5394 C C . SER A 1 688 ? 10.093 16.924 -13.943 1.00 72.94 688 SER A C 1
ATOM 5396 O O . SER A 1 688 ? 9.260 16.412 -14.684 1.00 72.94 688 SER A O 1
ATOM 5398 N N . ASN A 1 689 ? 10.927 16.157 -13.236 1.00 77.31 689 ASN A N 1
ATOM 5399 C CA . ASN A 1 689 ? 11.125 14.717 -13.498 1.00 77.31 689 ASN A CA 1
ATOM 5400 C C . ASN A 1 689 ? 9.998 13.789 -12.971 1.00 77.31 689 ASN A C 1
ATOM 5402 O O . ASN A 1 689 ? 10.245 12.614 -12.720 1.00 77.31 689 ASN A O 1
ATOM 5406 N N . ALA A 1 690 ? 8.790 14.296 -12.695 1.00 80.81 690 ALA A N 1
ATOM 5407 C CA . ALA A 1 690 ? 7.709 13.571 -12.000 1.00 80.81 690 ALA A CA 1
ATOM 5408 C C . ALA A 1 690 ? 6.403 13.475 -12.813 1.00 80.81 690 ALA A C 1
ATOM 5410 O O . ALA A 1 690 ? 5.305 13.508 -12.251 1.00 80.81 690 ALA A O 1
ATOM 5411 N N . LEU A 1 691 ? 6.539 13.406 -14.137 1.00 83.25 691 LEU A N 1
ATOM 5412 C CA . LEU A 1 691 ? 5.447 13.468 -15.105 1.00 83.25 691 LEU A CA 1
ATOM 5413 C C . LEU A 1 691 ? 4.622 12.175 -15.140 1.00 83.25 691 LEU A C 1
ATOM 5415 O O . LEU A 1 691 ? 3.404 12.214 -14.999 1.00 83.25 691 LEU A O 1
ATOM 5419 N N . ALA A 1 692 ? 5.281 11.022 -15.270 1.00 83.38 692 ALA A N 1
ATOM 5420 C CA . ALA A 1 692 ? 4.627 9.715 -15.186 1.00 83.38 692 ALA A CA 1
ATOM 5421 C C . ALA A 1 692 ? 4.258 9.364 -13.735 1.00 83.38 692 ALA A C 1
ATOM 5423 O O . ALA A 1 692 ? 3.238 8.714 -13.456 1.00 83.38 692 ALA A O 1
ATOM 5424 N N . GLY A 1 693 ? 5.114 9.797 -12.807 1.00 88.56 693 GLY A N 1
ATOM 5425 C CA . GLY A 1 693 ? 4.959 9.565 -11.386 1.00 88.56 693 GLY A CA 1
ATOM 5426 C C . GLY A 1 693 ? 6.258 9.693 -10.595 1.00 88.56 693 GLY A C 1
ATOM 5427 O O . GLY A 1 693 ? 7.282 10.182 -11.073 1.00 88.56 693 GLY A O 1
ATOM 5428 N N . THR A 1 694 ? 6.200 9.220 -9.354 1.00 90.12 694 THR A N 1
ATOM 5429 C CA . THR A 1 694 ? 7.279 9.323 -8.370 1.00 90.12 694 THR A CA 1
ATOM 5430 C C . THR A 1 694 ? 7.381 8.027 -7.573 1.00 90.12 694 THR A C 1
ATOM 5432 O O . THR A 1 694 ? 6.384 7.547 -7.044 1.00 90.12 694 THR A O 1
ATOM 5435 N N . ILE A 1 695 ? 8.587 7.491 -7.404 1.00 91.69 695 ILE A N 1
ATOM 5436 C CA . ILE A 1 695 ? 8.881 6.377 -6.498 1.00 91.69 695 ILE A CA 1
ATOM 5437 C C . ILE A 1 695 ? 9.684 6.924 -5.320 1.00 91.69 695 ILE A C 1
ATOM 5439 O O . ILE A 1 695 ? 10.786 7.437 -5.498 1.00 91.69 695 ILE A O 1
ATOM 5443 N N . ASN A 1 696 ? 9.148 6.818 -4.106 1.00 91.50 696 ASN A N 1
ATOM 5444 C CA . ASN A 1 696 ? 9.842 7.224 -2.886 1.00 91.50 696 ASN A CA 1
ATOM 5445 C C . ASN A 1 696 ? 10.142 5.994 -2.021 1.00 91.50 696 ASN A C 1
ATOM 5447 O O . ASN A 1 696 ? 9.231 5.289 -1.590 1.00 91.50 696 ASN A O 1
ATOM 5451 N N . ILE A 1 697 ? 11.417 5.730 -1.759 1.00 92.50 697 ILE A N 1
ATOM 5452 C CA . ILE A 1 697 ? 11.872 4.668 -0.868 1.00 92.50 697 ILE A CA 1
ATOM 5453 C C . ILE A 1 697 ? 11.966 5.243 0.548 1.00 92.50 697 ILE A C 1
ATOM 5455 O O . ILE A 1 697 ? 12.790 6.117 0.814 1.00 92.50 697 ILE A O 1
ATOM 5459 N N . ILE A 1 698 ? 11.138 4.747 1.469 1.00 89.75 698 ILE A N 1
ATOM 5460 C CA . ILE A 1 698 ? 11.122 5.195 2.865 1.00 89.75 698 ILE A CA 1
ATOM 5461 C C . ILE A 1 698 ? 11.989 4.258 3.709 1.00 89.75 698 ILE A C 1
ATOM 5463 O O . ILE A 1 698 ? 11.741 3.049 3.784 1.00 89.75 698 ILE A O 1
ATOM 5467 N N . THR A 1 699 ? 13.009 4.808 4.368 1.00 88.25 699 THR A N 1
ATOM 5468 C CA . THR A 1 699 ? 13.877 4.043 5.272 1.00 88.25 699 THR A CA 1
ATOM 5469 C C . THR A 1 699 ? 13.234 3.842 6.643 1.00 88.25 699 THR A C 1
ATOM 5471 O O . THR A 1 699 ? 12.354 4.587 7.084 1.00 88.25 699 THR A O 1
ATOM 5474 N N . ARG A 1 700 ? 13.670 2.799 7.353 1.00 83.31 700 ARG A N 1
ATOM 5475 C CA . ARG A 1 700 ? 13.228 2.532 8.725 1.00 83.31 700 ARG A CA 1
ATOM 5476 C C . ARG A 1 700 ? 13.737 3.590 9.696 1.00 83.31 700 ARG A C 1
ATOM 5478 O O . ARG A 1 700 ? 14.880 4.028 9.642 1.00 83.31 700 ARG A O 1
ATOM 5485 N N . GLU A 1 701 ? 12.892 3.916 10.673 1.00 76.06 701 GLU A N 1
ATOM 5486 C CA . GLU A 1 701 ? 13.280 4.729 11.823 1.00 76.06 701 GLU A CA 1
ATOM 5487 C C . GLU A 1 701 ? 12.911 4.067 13.153 1.00 76.06 701 GLU A C 1
ATOM 5489 O O . GLU A 1 701 ? 11.774 3.641 13.393 1.00 76.06 701 GLU A O 1
ATOM 5494 N N . ILE A 1 702 ? 13.855 4.083 14.092 1.00 76.56 702 ILE A N 1
ATOM 5495 C CA . ILE A 1 702 ? 13.640 3.651 15.472 1.00 76.56 702 ILE A CA 1
ATOM 5496 C C . ILE A 1 702 ? 12.669 4.571 16.249 1.00 76.56 702 ILE A C 1
ATOM 5498 O O . ILE A 1 702 ? 12.971 5.683 16.704 1.00 76.56 702 ILE A O 1
ATOM 5502 N N . GLN A 1 703 ? 11.443 4.086 16.464 1.00 69.12 703 GLN A N 1
ATOM 5503 C CA . GLN A 1 703 ? 10.388 4.869 17.122 1.00 69.12 703 GLN A CA 1
ATOM 5504 C C . GLN A 1 703 ? 10.465 4.863 18.660 1.00 69.12 703 GLN A C 1
ATOM 5506 O O . GLN A 1 703 ? 10.066 5.851 19.286 1.00 69.12 703 GLN A O 1
ATOM 5511 N N . HIS A 1 704 ? 11.062 3.842 19.280 1.00 74.50 704 HIS A N 1
ATOM 5512 C CA . HIS A 1 704 ? 11.065 3.637 20.738 1.00 74.50 704 HIS A CA 1
ATOM 5513 C C . HIS A 1 704 ? 12.482 3.503 21.300 1.00 74.50 704 HIS A C 1
ATOM 5515 O O . HIS A 1 704 ? 13.385 3.079 20.583 1.00 74.50 704 HIS A O 1
ATOM 5521 N N . GLN A 1 705 ? 12.684 3.871 22.571 1.00 77.25 705 GLN A N 1
ATOM 5522 C CA . GLN A 1 705 ? 13.957 3.622 23.262 1.00 77.25 705 GLN A CA 1
ATOM 5523 C C . GLN A 1 705 ? 14.253 2.121 23.220 1.00 77.25 705 GLN A C 1
ATOM 5525 O O . GLN A 1 705 ? 13.461 1.336 23.732 1.00 77.25 705 GLN A O 1
ATOM 5530 N N . SER A 1 706 ? 15.306 1.750 22.497 1.00 86.62 706 SER A N 1
ATOM 5531 C CA . SER A 1 706 ? 15.696 0.369 22.216 1.00 86.62 706 SER A CA 1
ATOM 5532 C C . SER A 1 706 ? 17.044 0.345 21.487 1.00 86.62 706 SER A C 1
ATOM 5534 O O . SER A 1 706 ? 17.495 1.371 20.968 1.00 86.62 706 SER A O 1
ATOM 5536 N N . LEU A 1 707 ? 17.668 -0.829 21.450 1.00 88.88 707 LEU A N 1
ATOM 5537 C CA . LEU A 1 707 ? 18.680 -1.230 20.480 1.00 88.88 707 LEU A CA 1
ATOM 5538 C C . LEU A 1 707 ? 18.035 -2.216 19.496 1.00 88.88 707 LEU A C 1
ATOM 5540 O O . LEU A 1 707 ? 17.459 -3.232 19.899 1.00 88.88 707 LEU A O 1
ATOM 5544 N N . ARG A 1 708 ? 18.164 -1.938 18.203 1.00 90.25 708 ARG A N 1
ATOM 5545 C CA . ARG A 1 708 ? 17.789 -2.833 17.109 1.00 90.25 708 ARG A CA 1
ATOM 5546 C C . ARG A 1 708 ? 19.050 -3.223 16.353 1.00 90.25 708 ARG A C 1
ATOM 5548 O O . ARG A 1 708 ? 19.810 -2.351 15.957 1.00 90.25 708 ARG A O 1
ATOM 5555 N N . VAL A 1 709 ? 19.248 -4.518 16.141 1.00 91.69 709 VAL A N 1
ATOM 5556 C CA . VAL A 1 709 ? 20.263 -5.054 15.228 1.00 91.69 709 VAL A CA 1
ATOM 5557 C C . VAL A 1 709 ? 19.562 -5.975 14.241 1.00 91.69 709 VAL A C 1
ATOM 5559 O O . VAL A 1 709 ? 18.817 -6.866 14.651 1.00 91.69 709 VAL A O 1
ATOM 5562 N N . ASN A 1 710 ? 19.790 -5.767 12.951 1.00 91.75 710 ASN A N 1
ATOM 5563 C CA . ASN A 1 710 ? 19.320 -6.639 11.887 1.00 91.75 710 ASN A CA 1
ATOM 5564 C C . ASN A 1 710 ? 20.511 -7.126 11.056 1.00 91.75 710 ASN A C 1
ATOM 5566 O O . ASN A 1 710 ? 21.415 -6.350 10.761 1.00 91.75 710 ASN A O 1
ATOM 5570 N N . ALA A 1 711 ? 20.510 -8.407 10.697 1.00 93.25 711 ALA A N 1
ATOM 5571 C CA . ALA A 1 711 ? 21.451 -8.988 9.750 1.00 93.25 711 ALA A CA 1
ATOM 5572 C C . ALA A 1 711 ? 20.669 -9.801 8.711 1.00 93.25 711 ALA A C 1
ATOM 5574 O O . ALA A 1 711 ? 19.898 -10.689 9.080 1.00 93.25 711 ALA A O 1
ATOM 5575 N N . LYS A 1 712 ? 20.856 -9.495 7.427 1.00 92.62 712 LYS A N 1
ATOM 5576 C CA . LYS A 1 712 ? 20.278 -10.212 6.286 1.00 92.62 712 LYS A CA 1
ATOM 5577 C C . LYS A 1 712 ? 21.417 -10.865 5.507 1.00 92.62 712 LYS A C 1
ATOM 5579 O O . LYS A 1 712 ? 22.415 -10.210 5.227 1.00 92.62 712 LYS A O 1
ATOM 5584 N N . SER A 1 713 ? 21.255 -12.133 5.161 1.00 94.25 713 SER A N 1
ATOM 5585 C CA . SER A 1 713 ? 22.106 -12.850 4.213 1.00 94.25 713 SER A CA 1
ATOM 5586 C C . SER A 1 713 ? 21.215 -13.481 3.145 1.00 94.25 713 SER A C 1
ATOM 5588 O O . SER A 1 713 ? 20.073 -13.869 3.422 1.00 94.25 713 SER A O 1
ATOM 5590 N N . TYR A 1 714 ? 21.701 -13.532 1.917 1.00 94.62 714 TYR A N 1
ATOM 5591 C CA . TYR A 1 714 ? 21.000 -14.030 0.745 1.00 94.62 714 TYR A CA 1
ATOM 5592 C C . TYR A 1 714 ? 22.005 -14.733 -0.157 1.00 94.62 714 TYR A C 1
ATOM 5594 O O . TYR A 1 714 ? 23.095 -14.205 -0.372 1.00 94.62 714 TYR A O 1
ATOM 5602 N N . ALA A 1 715 ? 21.621 -15.890 -0.683 1.00 96.06 715 ALA A N 1
ATOM 5603 C CA . ALA A 1 715 ? 22.359 -16.602 -1.712 1.00 96.06 715 ALA A CA 1
ATOM 5604 C C . ALA A 1 715 ? 21.381 -17.118 -2.775 1.00 96.06 715 ALA A C 1
ATOM 5606 O O . ALA A 1 715 ? 20.332 -17.668 -2.428 1.00 96.06 715 ALA A O 1
ATOM 5607 N N . GLU A 1 716 ? 21.744 -16.973 -4.046 1.00 94.75 716 GLU A N 1
ATOM 5608 C CA . GLU A 1 716 ? 21.012 -17.485 -5.210 1.00 94.75 716 GLU A CA 1
ATOM 5609 C C . GLU A 1 716 ? 21.955 -18.315 -6.095 1.00 94.75 716 GLU A C 1
ATOM 5611 O O . GLU A 1 716 ? 23.146 -18.020 -6.208 1.00 94.75 716 GLU A O 1
ATOM 5616 N N . SER A 1 717 ? 21.429 -19.372 -6.718 1.00 94.31 717 SER A N 1
ATOM 5617 C CA . SER A 1 717 ? 22.197 -20.361 -7.492 1.00 94.31 717 SER A CA 1
ATOM 5618 C C . SER A 1 717 ? 22.968 -19.802 -8.693 1.00 94.31 717 SER A C 1
ATOM 5620 O O . SER A 1 717 ? 23.842 -20.494 -9.203 1.00 94.31 717 SER A O 1
ATOM 5622 N N . VAL A 1 718 ? 22.680 -18.570 -9.121 1.00 90.38 718 VAL A N 1
ATOM 5623 C CA . VAL A 1 718 ? 23.403 -17.845 -10.185 1.00 90.38 718 VAL A CA 1
ATOM 5624 C C . VAL A 1 718 ? 24.682 -17.150 -9.689 1.00 90.38 718 VAL A C 1
ATOM 5626 O O . VAL A 1 718 ? 25.231 -16.296 -10.370 1.00 90.38 718 VAL A O 1
ATOM 5629 N N . GLY A 1 719 ? 25.162 -17.469 -8.482 1.00 91.56 719 GLY A N 1
ATOM 5630 C CA . GLY A 1 719 ? 26.367 -16.848 -7.921 1.00 91.56 719 GLY A CA 1
ATOM 5631 C C . GLY A 1 719 ? 26.134 -15.447 -7.349 1.00 91.56 719 GLY A C 1
ATOM 5632 O O . GLY A 1 719 ? 27.073 -14.654 -7.273 1.00 91.56 719 GLY A O 1
ATOM 5633 N N . GLN A 1 720 ? 24.899 -15.141 -6.935 1.00 92.12 720 GLN A N 1
ATOM 5634 C CA . GLN A 1 720 ? 24.568 -13.894 -6.247 1.00 92.12 720 GLN A CA 1
ATOM 5635 C C . GLN A 1 720 ? 24.563 -14.079 -4.726 1.00 92.12 720 GLN A C 1
ATOM 5637 O O . GLN A 1 720 ? 23.870 -14.949 -4.194 1.00 92.12 720 GLN A O 1
ATOM 5642 N N . PHE A 1 721 ? 25.283 -13.205 -4.023 1.00 94.25 721 PHE A N 1
ATOM 5643 C CA . PHE A 1 721 ? 25.394 -13.168 -2.571 1.00 94.25 721 PHE A CA 1
ATOM 5644 C C . PHE A 1 721 ? 25.177 -11.742 -2.051 1.00 94.25 721 PHE A C 1
ATOM 5646 O O . PHE A 1 721 ? 25.958 -10.841 -2.339 1.00 94.25 721 PHE A O 1
ATOM 5653 N N . GLN A 1 722 ? 24.159 -11.531 -1.214 1.00 92.50 722 GLN A N 1
ATOM 5654 C CA . GLN A 1 722 ? 23.909 -10.236 -0.568 1.00 92.50 722 GLN A CA 1
ATOM 5655 C C . GLN A 1 722 ? 23.971 -10.394 0.951 1.00 92.50 722 GLN A C 1
ATOM 5657 O O . GLN A 1 722 ? 23.250 -11.203 1.536 1.00 92.50 722 GLN A O 1
ATOM 5662 N N . ASN A 1 723 ? 24.796 -9.582 1.607 1.00 94.19 723 ASN A N 1
ATOM 5663 C CA . ASN A 1 723 ? 24.890 -9.497 3.059 1.00 94.19 723 ASN A CA 1
ATOM 5664 C C . ASN A 1 723 ? 24.665 -8.050 3.503 1.00 94.19 723 ASN A C 1
ATOM 5666 O O . ASN A 1 723 ? 25.253 -7.124 2.957 1.00 94.19 723 ASN A O 1
ATOM 5670 N N . ALA A 1 724 ? 23.834 -7.840 4.518 1.00 93.62 724 ALA A N 1
ATOM 5671 C CA . ALA A 1 724 ? 23.626 -6.523 5.103 1.00 93.62 724 ALA A CA 1
ATOM 5672 C C . ALA A 1 724 ? 23.504 -6.615 6.621 1.00 93.62 724 ALA A C 1
ATOM 5674 O O . ALA A 1 724 ? 22.846 -7.510 7.152 1.00 93.62 724 ALA A O 1
ATOM 5675 N N . VAL A 1 725 ? 24.111 -5.663 7.322 1.00 94.19 725 VAL A N 1
ATOM 5676 C CA . VAL A 1 725 ? 24.033 -5.514 8.774 1.00 94.19 725 VAL A CA 1
ATOM 5677 C C . VAL A 1 725 ? 23.623 -4.085 9.083 1.00 94.19 725 VAL A C 1
ATOM 5679 O O . VAL A 1 725 ? 24.217 -3.135 8.582 1.00 94.19 725 VAL A O 1
ATOM 5682 N N . SER A 1 726 ? 22.622 -3.921 9.939 1.00 93.00 726 SER A N 1
ATOM 5683 C CA . SER A 1 726 ? 22.226 -2.613 10.447 1.00 93.00 726 SER A CA 1
ATOM 5684 C C . SER A 1 726 ? 22.067 -2.619 11.959 1.00 93.00 726 SER A C 1
ATOM 5686 O O . SER A 1 726 ? 21.611 -3.597 12.556 1.00 93.00 726 SER A O 1
ATOM 5688 N N . ALA A 1 727 ? 22.457 -1.513 12.585 1.00 92.94 727 ALA A N 1
ATOM 5689 C CA . ALA A 1 727 ? 22.331 -1.295 14.016 1.00 92.94 727 ALA A CA 1
ATOM 5690 C C . ALA A 1 727 ? 21.773 0.106 14.279 1.00 92.94 727 ALA A C 1
ATOM 5692 O O . ALA A 1 727 ? 22.311 1.091 13.786 1.00 92.94 727 ALA A O 1
ATOM 5693 N N . GLU A 1 728 ? 20.718 0.197 15.085 1.00 93.00 728 GLU A N 1
ATOM 5694 C CA . GLU A 1 728 ? 20.048 1.446 15.456 1.00 93.00 728 GLU A CA 1
ATOM 5695 C C . GLU A 1 728 ? 19.849 1.502 16.973 1.00 93.00 728 GLU A C 1
ATOM 5697 O O . GLU A 1 728 ? 19.378 0.546 17.593 1.00 93.00 728 GLU A O 1
ATOM 5702 N N . VAL A 1 729 ? 20.153 2.642 17.587 1.00 93.75 729 VAL A N 1
ATOM 5703 C CA . VAL A 1 729 ? 19.951 2.893 19.016 1.00 93.75 729 VAL A CA 1
ATOM 5704 C C . VAL A 1 729 ? 19.149 4.168 19.227 1.00 93.75 729 VAL A C 1
ATOM 5706 O O . VAL A 1 729 ? 19.376 5.181 18.568 1.00 93.75 729 VAL A O 1
ATOM 5709 N N . LYS A 1 730 ? 18.230 4.152 20.196 1.00 93.00 730 LYS A N 1
ATOM 5710 C CA . LYS A 1 730 ? 17.503 5.345 20.645 1.00 93.00 730 LYS A CA 1
ATOM 5711 C C . LYS A 1 730 ? 17.558 5.500 22.153 1.00 93.00 730 LYS A C 1
ATOM 5713 O O . LYS A 1 730 ? 17.123 4.617 22.889 1.00 93.00 730 LYS A O 1
ATOM 5718 N N . LYS A 1 731 ? 18.009 6.667 22.618 1.00 91.50 731 LYS A N 1
ATOM 5719 C CA . LYS A 1 731 ? 18.064 7.030 24.038 1.00 91.50 731 LYS A CA 1
ATOM 5720 C C . LYS A 1 731 ? 17.544 8.451 24.250 1.00 91.50 731 LYS A C 1
ATOM 5722 O O . LYS A 1 731 ? 18.108 9.428 23.758 1.00 91.50 731 LYS A O 1
ATOM 5727 N N . GLY A 1 732 ? 16.457 8.575 25.011 1.00 90.06 732 GLY A N 1
ATOM 5728 C CA . GLY A 1 732 ? 15.817 9.862 25.285 1.00 90.06 732 GLY A CA 1
ATOM 5729 C C . GLY A 1 732 ? 15.370 10.576 24.005 1.00 90.06 732 GLY A C 1
ATOM 5730 O O . GLY A 1 732 ? 14.502 10.087 23.283 1.00 90.06 732 GLY A O 1
ATOM 5731 N N . LYS A 1 733 ? 15.967 11.745 23.750 1.00 93.25 733 LYS A N 1
ATOM 5732 C CA . LYS A 1 733 ? 15.700 12.594 22.579 1.00 93.25 733 LYS A CA 1
ATOM 5733 C C . LYS A 1 733 ? 16.553 12.245 21.359 1.00 93.25 733 LYS A C 1
ATOM 5735 O O . LYS A 1 733 ? 16.307 12.824 20.309 1.00 93.25 733 LYS A O 1
ATOM 5740 N N . HIS A 1 734 ? 17.532 11.354 21.492 1.00 94.06 734 HIS A N 1
ATOM 5741 C CA . HIS A 1 734 ? 18.551 11.081 20.481 1.00 94.06 734 HIS A CA 1
ATOM 5742 C C . HIS A 1 734 ? 18.394 9.668 19.923 1.00 94.06 734 HIS A C 1
ATOM 5744 O O . HIS A 1 734 ? 18.065 8.734 20.659 1.00 94.06 734 HIS A O 1
ATOM 5750 N N . ALA A 1 735 ? 18.644 9.516 18.631 1.00 94.69 735 ALA A N 1
ATOM 5751 C CA . ALA A 1 735 ? 18.731 8.247 17.937 1.00 94.69 735 ALA A CA 1
ATOM 5752 C C . ALA A 1 735 ? 19.905 8.289 16.956 1.00 94.69 735 ALA A C 1
ATOM 5754 O O . ALA A 1 735 ? 20.187 9.333 16.374 1.00 94.69 735 ALA A O 1
ATOM 5755 N N . ALA A 1 736 ? 20.582 7.166 16.777 1.00 94.62 736 ALA A N 1
ATOM 5756 C CA . ALA A 1 736 ? 21.619 7.003 15.771 1.00 94.62 736 ALA A CA 1
ATOM 5757 C C . ALA A 1 736 ? 21.500 5.609 15.167 1.00 94.62 736 ALA A C 1
ATOM 5759 O O . ALA A 1 736 ? 21.090 4.676 15.862 1.00 94.62 736 ALA A O 1
ATOM 5760 N N . GLY A 1 737 ? 21.866 5.467 13.902 1.00 93.75 737 GLY A N 1
ATOM 5761 C CA . GLY A 1 737 ? 21.927 4.173 13.242 1.00 93.75 737 GLY A CA 1
ATOM 5762 C C . GLY A 1 737 ? 23.026 4.121 12.197 1.00 93.75 737 GLY A C 1
ATOM 5763 O O . GLY A 1 737 ? 23.534 5.157 11.774 1.00 93.75 737 GLY A O 1
ATOM 5764 N N . ILE A 1 738 ? 23.407 2.907 11.817 1.00 93.88 738 ILE A N 1
ATOM 5765 C CA . ILE A 1 738 ? 24.321 2.629 10.713 1.00 93.88 738 ILE A CA 1
ATOM 5766 C C . ILE A 1 738 ? 23.865 1.379 9.969 1.00 93.88 738 ILE A C 1
ATOM 5768 O O . ILE A 1 738 ? 23.442 0.401 10.590 1.00 93.88 738 ILE A O 1
ATOM 5772 N N . THR A 1 739 ? 24.003 1.419 8.649 1.00 93.25 739 THR A N 1
ATOM 5773 C CA . THR A 1 739 ? 23.841 0.271 7.756 1.00 93.25 739 THR A CA 1
ATOM 5774 C C . THR A 1 739 ? 25.123 0.025 6.997 1.00 93.25 739 THR A C 1
ATOM 5776 O O . THR A 1 739 ? 25.719 0.969 6.486 1.00 93.25 739 THR A O 1
ATOM 5779 N N . LEU A 1 740 ? 25.503 -1.244 6.911 1.00 95.50 740 LEU A N 1
ATOM 5780 C CA . LEU A 1 740 ? 26.539 -1.771 6.039 1.00 95.50 740 LEU A CA 1
ATOM 5781 C C . LEU A 1 740 ? 25.868 -2.793 5.115 1.00 95.50 740 LEU A C 1
ATOM 5783 O O . LEU A 1 740 ? 25.173 -3.688 5.600 1.00 95.50 740 LEU A O 1
ATOM 5787 N N . GLY A 1 741 ? 26.042 -2.656 3.807 1.00 94.19 741 GLY A N 1
ATOM 5788 C CA . GLY A 1 741 ? 25.538 -3.582 2.796 1.00 94.19 741 GLY A CA 1
ATOM 5789 C C . GLY A 1 741 ? 26.649 -3.970 1.831 1.00 94.19 741 GLY A C 1
ATOM 5790 O O . GLY A 1 741 ? 27.439 -3.115 1.454 1.00 94.19 741 GLY A O 1
ATOM 5791 N N . TYR A 1 742 ? 26.699 -5.243 1.459 1.00 94.38 742 TYR A N 1
ATOM 5792 C CA . TYR A 1 742 ? 27.623 -5.805 0.480 1.00 94.38 742 TYR A CA 1
ATOM 5793 C C . TYR A 1 742 ? 26.838 -6.755 -0.433 1.00 94.38 742 TYR A C 1
ATOM 5795 O O . TYR A 1 742 ? 26.290 -7.753 0.048 1.00 94.38 742 TYR A O 1
ATOM 5803 N N . ASN A 1 743 ? 26.719 -6.423 -1.717 1.00 93.00 743 ASN A N 1
ATOM 5804 C CA . ASN A 1 743 ? 26.075 -7.252 -2.736 1.00 93.00 743 ASN A CA 1
ATOM 5805 C C . ASN A 1 743 ? 27.126 -7.641 -3.778 1.00 93.00 743 ASN A C 1
ATOM 5807 O O . ASN A 1 743 ? 27.643 -6.786 -4.485 1.00 93.00 743 ASN A O 1
ATOM 5811 N N . TYR A 1 744 ? 27.426 -8.932 -3.845 1.00 94.25 744 TYR A N 1
ATOM 5812 C CA . TYR A 1 744 ? 28.384 -9.522 -4.766 1.00 94.25 744 TYR A CA 1
ATOM 5813 C C . TYR A 1 744 ? 27.649 -10.446 -5.735 1.00 94.25 744 TYR A C 1
ATOM 5815 O O . TYR A 1 744 ? 26.895 -11.330 -5.321 1.00 94.25 744 TYR A O 1
ATOM 5823 N N . PHE A 1 745 ? 27.884 -10.258 -7.025 1.00 92.19 745 PHE A N 1
ATOM 5824 C CA . PHE A 1 745 ? 27.367 -11.094 -8.095 1.00 92.19 745 PHE A CA 1
ATOM 5825 C C . PHE A 1 745 ? 28.516 -11.459 -9.032 1.00 92.19 745 PHE A C 1
ATOM 5827 O O . PHE A 1 745 ? 29.190 -10.580 -9.564 1.00 92.19 745 PHE A O 1
ATOM 5834 N N . ASN A 1 746 ? 28.746 -12.758 -9.230 1.00 90.31 746 ASN A N 1
ATOM 5835 C CA . ASN A 1 746 ? 29.901 -13.256 -9.984 1.00 90.31 746 ASN A CA 1
ATOM 5836 C C . ASN A 1 746 ? 29.717 -13.250 -11.517 1.00 90.31 746 ASN A C 1
ATOM 5838 O O . ASN A 1 746 ? 30.599 -13.726 -12.220 1.00 90.31 746 ASN A O 1
ATOM 5842 N N . GLY A 1 747 ? 28.595 -12.735 -12.028 1.00 88.06 747 GLY A N 1
ATOM 5843 C CA . GLY A 1 747 ? 28.218 -12.846 -13.439 1.00 88.06 747 GLY A CA 1
ATOM 5844 C C . GLY A 1 747 ? 27.448 -14.133 -13.747 1.00 88.06 747 GLY A C 1
ATOM 5845 O O . GLY A 1 747 ? 27.510 -15.103 -12.985 1.00 88.06 747 GLY A O 1
ATOM 5846 N N . TYR A 1 748 ? 26.674 -14.128 -14.836 1.00 86.50 748 TYR A N 1
ATOM 5847 C CA . TYR A 1 748 ? 25.954 -15.315 -15.307 1.00 86.50 748 TYR A CA 1
ATOM 5848 C C . TYR A 1 748 ? 25.659 -15.292 -16.820 1.00 86.50 748 TYR A C 1
ATOM 5850 O O . TYR A 1 748 ? 25.248 -14.270 -17.373 1.00 86.50 748 TYR A O 1
ATOM 5858 N N . SER A 1 749 ? 25.770 -16.454 -17.470 1.00 82.88 749 SER A N 1
ATOM 5859 C CA . SER A 1 749 ? 25.267 -16.730 -18.822 1.00 82.88 749 SER A CA 1
ATOM 5860 C C . SER A 1 749 ? 24.761 -18.174 -18.902 1.00 82.88 749 SER A C 1
ATOM 5862 O O . SER A 1 749 ? 25.450 -19.106 -18.487 1.00 82.88 749 SER A O 1
ATOM 5864 N N . GLU A 1 750 ? 23.556 -18.371 -19.439 1.00 69.75 750 GLU A N 1
ATOM 5865 C CA . GLU A 1 750 ? 22.939 -19.703 -19.547 1.00 69.75 750 GLU A CA 1
ATOM 5866 C C . GLU A 1 750 ? 23.523 -20.519 -20.710 1.00 69.75 750 GLU A C 1
ATOM 5868 O O . GLU A 1 750 ? 23.758 -21.720 -20.591 1.00 69.75 750 GLU A O 1
ATOM 5873 N N . ASN A 1 751 ? 23.839 -19.837 -21.815 1.00 64.06 751 ASN A N 1
ATOM 5874 C CA . ASN A 1 751 ? 24.494 -20.401 -22.993 1.00 64.06 751 ASN A CA 1
ATOM 5875 C C . ASN A 1 751 ? 25.994 -20.072 -23.001 1.00 64.06 751 ASN A C 1
ATOM 5877 O O . ASN A 1 751 ? 26.556 -19.657 -24.021 1.00 64.06 751 ASN A O 1
ATOM 5881 N N . ALA A 1 752 ? 26.663 -20.311 -21.870 1.00 56.97 752 ALA A N 1
ATOM 5882 C CA . ALA A 1 752 ? 28.115 -20.381 -21.814 1.00 56.97 752 ALA A CA 1
ATOM 5883 C C . ALA A 1 752 ? 28.607 -21.612 -22.601 1.00 56.97 752 ALA A C 1
ATOM 5885 O O . ALA A 1 752 ? 28.981 -22.647 -22.046 1.00 56.97 752 ALA A O 1
ATOM 5886 N N . SER A 1 753 ? 28.640 -21.493 -23.934 1.00 54.94 753 SER A N 1
ATOM 5887 C CA . SER A 1 753 ? 29.540 -22.304 -24.753 1.00 54.94 753 SER A CA 1
ATOM 5888 C C . SER A 1 753 ? 30.930 -22.229 -24.125 1.00 54.94 753 SER A C 1
ATOM 5890 O O . SER A 1 753 ? 31.338 -21.144 -23.710 1.00 54.94 753 SER A O 1
ATOM 5892 N N . SER A 1 754 ? 31.664 -23.341 -24.086 1.00 53.03 754 SER A N 1
ATOM 5893 C CA . SER A 1 754 ? 32.939 -23.511 -23.361 1.00 53.03 754 SER A CA 1
ATOM 5894 C C . SER A 1 754 ? 34.102 -22.593 -23.788 1.00 53.03 754 SER A C 1
ATOM 5896 O O . SER A 1 754 ? 35.247 -22.870 -23.450 1.00 53.03 754 SER A O 1
ATOM 5898 N N . ASN A 1 755 ? 33.827 -21.561 -24.586 1.00 64.50 755 ASN A N 1
ATOM 5899 C CA . ASN A 1 755 ? 34.769 -20.642 -25.202 1.00 64.50 755 ASN A CA 1
ATOM 5900 C C . ASN A 1 755 ? 34.219 -19.195 -25.270 1.00 64.50 755 ASN A C 1
ATOM 5902 O O . ASN A 1 755 ? 34.509 -18.484 -26.229 1.00 64.50 755 ASN A O 1
ATOM 5906 N N . ARG A 1 756 ? 33.395 -18.768 -24.297 1.00 76.62 756 ARG A N 1
ATOM 5907 C CA . ARG A 1 756 ? 33.012 -17.355 -24.082 1.00 76.62 756 ARG A CA 1
ATOM 5908 C C . ARG A 1 756 ? 33.665 -16.825 -22.813 1.00 76.62 756 ARG A C 1
ATOM 5910 O O . ARG A 1 756 ? 33.822 -17.566 -21.844 1.00 76.62 756 ARG A O 1
ATOM 5917 N N . ARG A 1 757 ? 34.075 -15.558 -22.851 1.00 82.81 757 ARG A N 1
ATOM 5918 C CA . ARG A 1 757 ? 34.703 -14.855 -21.719 1.00 82.81 757 ARG A CA 1
ATOM 5919 C C . ARG A 1 757 ? 33.770 -13.815 -21.104 1.00 82.81 757 ARG A C 1
ATOM 5921 O O . ARG A 1 757 ? 33.973 -13.432 -19.957 1.00 82.81 757 ARG A O 1
ATOM 5928 N N . SER A 1 758 ? 32.761 -13.377 -21.855 1.00 82.31 758 SER A N 1
ATOM 5929 C CA . SER A 1 758 ? 31.783 -12.400 -21.394 1.00 82.31 758 SER A CA 1
ATOM 5930 C C . SER A 1 758 ? 30.506 -13.078 -20.881 1.00 82.31 758 SER A C 1
ATOM 5932 O O . SER A 1 758 ? 29.939 -13.935 -21.558 1.00 82.31 758 SER A O 1
ATOM 5934 N N . ASP A 1 759 ? 30.040 -12.673 -19.699 1.00 83.44 759 ASP A N 1
ATOM 5935 C CA . ASP A 1 759 ? 28.735 -13.075 -19.157 1.00 83.44 759 ASP A CA 1
ATOM 5936 C C . ASP A 1 759 ? 27.624 -12.156 -19.671 1.00 83.44 759 ASP A C 1
ATOM 5938 O O . ASP A 1 759 ? 27.789 -10.938 -19.621 1.00 83.44 759 ASP A O 1
ATOM 5942 N N . ASP A 1 760 ? 26.471 -12.684 -20.089 1.00 79.00 760 ASP A N 1
ATOM 5943 C CA . ASP A 1 760 ? 25.340 -11.842 -20.519 1.00 79.00 760 ASP A CA 1
ATOM 5944 C C . ASP A 1 760 ? 24.853 -10.927 -19.368 1.00 79.00 760 ASP A C 1
ATOM 5946 O O . ASP A 1 760 ? 24.480 -9.774 -19.587 1.00 79.00 760 ASP A O 1
ATOM 5950 N N . TRP A 1 761 ? 24.950 -11.409 -18.122 1.00 85.06 761 TRP A N 1
ATOM 5951 C CA . TRP A 1 761 ? 24.746 -10.638 -16.895 1.00 85.06 761 TRP A CA 1
ATOM 5952 C C . TRP A 1 761 ? 26.102 -10.344 -16.252 1.00 85.06 761 TRP A C 1
ATOM 5954 O O . TRP A 1 761 ? 26.765 -11.259 -15.768 1.00 85.06 761 TRP A O 1
ATOM 5964 N N . ARG A 1 762 ? 26.532 -9.077 -16.239 1.00 87.94 762 ARG A N 1
ATOM 5965 C CA . ARG A 1 762 ? 27.904 -8.706 -15.843 1.00 87.94 762 ARG A CA 1
ATOM 5966 C C . ARG A 1 762 ? 28.163 -8.899 -14.338 1.00 87.94 762 ARG A C 1
ATOM 5968 O O . ARG A 1 762 ? 27.280 -8.563 -13.547 1.00 87.94 762 ARG A O 1
ATOM 5975 N N . PRO A 1 763 ? 29.361 -9.361 -13.924 1.00 90.69 763 PRO A N 1
ATOM 5976 C CA . PRO A 1 763 ? 29.787 -9.356 -12.526 1.00 90.69 763 PRO A CA 1
ATOM 5977 C C . PRO A 1 763 ? 29.709 -7.962 -11.891 1.00 90.69 763 PRO A C 1
ATOM 5979 O O . PRO A 1 763 ? 30.119 -6.971 -12.506 1.00 90.69 763 PRO A O 1
ATOM 5982 N N . LYS A 1 764 ? 29.221 -7.894 -10.646 1.00 91.81 764 LYS A N 1
ATOM 5983 C CA . LYS A 1 764 ? 29.070 -6.653 -9.870 1.00 91.81 764 LYS A CA 1
ATOM 5984 C C . LYS A 1 764 ? 29.530 -6.858 -8.427 1.00 91.81 764 LYS A C 1
ATOM 5986 O O . LYS A 1 76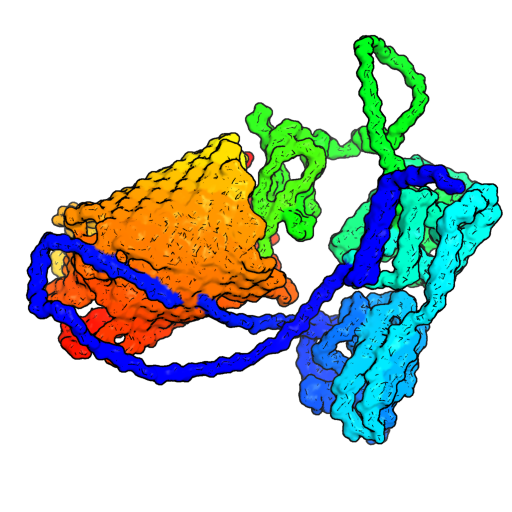4 ? 29.138 -7.834 -7.787 1.00 91.81 764 LYS A O 1
ATOM 5991 N N . ASP A 1 765 ? 30.302 -5.915 -7.907 1.00 94.50 765 ASP A N 1
ATOM 5992 C CA . ASP A 1 765 ? 30.574 -5.765 -6.477 1.00 94.50 765 ASP A CA 1
ATOM 5993 C C . ASP A 1 765 ? 30.012 -4.411 -6.021 1.00 94.50 765 ASP A C 1
ATOM 5995 O O . ASP A 1 765 ? 30.257 -3.403 -6.677 1.00 94.50 765 ASP A O 1
ATOM 5999 N N . GLN A 1 766 ? 29.209 -4.386 -4.957 1.00 94.44 766 GLN A N 1
ATOM 6000 C CA . GLN A 1 766 ? 28.528 -3.191 -4.453 1.00 94.44 766 GLN A CA 1
ATOM 6001 C C . GLN A 1 766 ? 28.653 -3.094 -2.929 1.00 94.44 766 GLN A C 1
ATOM 6003 O O . GLN A 1 766 ? 28.103 -3.922 -2.191 1.00 94.44 766 GLN A O 1
ATOM 6008 N N . LEU A 1 767 ? 29.274 -2.022 -2.442 1.00 95.12 767 LEU A N 1
ATOM 6009 C CA . LEU A 1 767 ? 29.366 -1.661 -1.031 1.00 95.12 767 LEU A CA 1
ATOM 6010 C C . LEU A 1 767 ? 28.467 -0.456 -0.725 1.00 95.12 767 LEU A C 1
ATOM 6012 O O . LEU A 1 767 ? 28.456 0.543 -1.437 1.00 95.12 767 LEU A O 1
ATOM 6016 N N . GLN A 1 768 ? 27.754 -0.500 0.401 1.00 94.19 768 GLN A N 1
ATOM 6017 C CA . GLN A 1 768 ? 26.979 0.637 0.892 1.00 94.19 768 GLN A CA 1
ATOM 6018 C C . GLN A 1 768 ? 27.172 0.863 2.389 1.00 94.19 768 GLN A C 1
ATOM 6020 O O . GLN A 1 768 ? 27.067 -0.064 3.194 1.00 94.19 768 GLN A O 1
ATOM 6025 N N . ILE A 1 769 ? 27.382 2.123 2.771 1.00 95.62 769 ILE A N 1
ATOM 6026 C CA . ILE A 1 769 ? 27.542 2.569 4.156 1.00 95.62 769 ILE A CA 1
ATOM 6027 C C . ILE A 1 769 ? 26.595 3.748 4.402 1.00 95.62 769 ILE A C 1
ATOM 6029 O O . ILE A 1 769 ? 26.721 4.792 3.767 1.00 95.62 769 ILE A O 1
ATOM 6033 N N . ALA A 1 770 ? 25.647 3.601 5.330 1.00 94.88 770 ALA A N 1
ATOM 6034 C CA . ALA A 1 770 ? 24.636 4.627 5.604 1.00 94.88 770 ALA A CA 1
ATOM 6035 C C . ALA A 1 770 ? 24.443 4.909 7.109 1.00 94.88 770 ALA A C 1
ATOM 6037 O O . ALA A 1 770 ? 23.567 4.310 7.745 1.00 94.88 770 ALA A O 1
ATOM 6038 N N . PRO A 1 771 ? 25.270 5.775 7.727 1.00 95.56 771 PRO A N 1
ATOM 6039 C CA . PRO A 1 771 ? 25.050 6.272 9.078 1.00 95.56 771 PRO A CA 1
ATOM 6040 C C . PRO A 1 771 ? 24.064 7.448 9.112 1.00 95.56 771 PRO A C 1
ATOM 6042 O O . PRO A 1 771 ? 24.057 8.322 8.245 1.00 95.56 771 PRO A O 1
ATOM 6045 N N . TYR A 1 772 ? 23.276 7.528 10.184 1.00 95.06 772 TYR A N 1
ATOM 6046 C CA . TYR A 1 772 ? 22.419 8.677 10.466 1.00 95.06 772 TYR A CA 1
ATOM 6047 C C . TYR A 1 772 ? 22.383 9.020 11.958 1.00 95.06 772 TYR A C 1
ATOM 6049 O O . TYR A 1 772 ? 22.547 8.170 12.837 1.00 95.06 772 TYR A O 1
ATOM 6057 N N . TYR A 1 773 ? 22.089 10.284 12.245 1.00 95.56 773 TYR A N 1
ATOM 6058 C CA . TYR A 1 773 ? 21.772 10.791 13.572 1.00 95.56 773 TYR A CA 1
ATOM 6059 C C . TYR A 1 773 ? 20.455 11.566 13.525 1.00 95.56 773 TYR A C 1
ATOM 6061 O O . TYR A 1 773 ? 20.262 12.454 12.700 1.00 95.56 773 TYR A O 1
ATOM 6069 N N . ALA A 1 774 ? 19.541 11.250 14.435 1.00 94.25 774 ALA A N 1
ATOM 6070 C CA . ALA A 1 774 ? 18.248 11.901 14.552 1.00 94.25 774 ALA A CA 1
ATOM 6071 C C . ALA A 1 774 ? 18.000 12.381 15.983 1.00 94.25 774 ALA A C 1
ATOM 6073 O O . ALA A 1 774 ? 18.361 11.728 16.965 1.00 94.25 774 ALA A O 1
ATOM 6074 N N . PHE A 1 775 ? 17.329 13.518 16.123 1.00 92.62 775 PHE A N 1
ATOM 6075 C CA . PHE A 1 775 ? 16.930 14.056 17.413 1.00 92.62 775 PHE A CA 1
ATOM 6076 C C . PHE A 1 775 ? 15.469 14.528 17.402 1.00 92.62 775 PHE A C 1
ATOM 6078 O O . PHE A 1 775 ? 14.931 14.990 16.397 1.00 92.62 775 PHE A O 1
ATOM 6085 N N . ARG A 1 776 ? 14.804 14.417 18.554 1.00 91.69 776 ARG A N 1
ATOM 6086 C CA . ARG A 1 776 ? 13.396 14.786 18.753 1.00 91.69 776 ARG A CA 1
ATOM 6087 C C . ARG A 1 776 ? 13.222 15.480 20.099 1.00 91.69 776 ARG A C 1
ATOM 6089 O O . ARG A 1 776 ? 13.235 14.836 21.145 1.00 91.69 776 ARG A O 1
ATOM 6096 N N . SER A 1 777 ? 13.020 16.796 20.079 1.00 90.88 777 SER A N 1
ATOM 6097 C CA . SER A 1 777 ? 12.854 17.625 21.278 1.00 90.88 777 SER A CA 1
ATOM 6098 C C . SER A 1 777 ? 11.584 18.471 21.175 1.00 90.88 777 SER A C 1
ATOM 6100 O O . SER A 1 777 ? 11.557 19.507 20.512 1.00 90.88 777 SER A O 1
ATOM 6102 N N . GLY A 1 778 ? 10.516 18.031 21.848 1.00 89.69 778 GLY A N 1
ATOM 6103 C CA . GLY A 1 778 ? 9.234 18.741 21.880 1.00 89.69 778 GLY A CA 1
ATOM 6104 C C . GLY A 1 778 ? 8.630 18.920 20.484 1.00 89.69 778 GLY A C 1
ATOM 6105 O O . GLY A 1 778 ? 8.138 17.958 19.895 1.00 89.69 778 GLY A O 1
ATOM 6106 N N . LYS A 1 779 ? 8.670 20.160 19.984 1.00 93.06 779 LYS A N 1
ATOM 6107 C CA . LYS A 1 779 ? 8.141 20.583 18.677 1.00 93.06 779 LYS A CA 1
ATOM 6108 C C . LYS A 1 779 ? 9.085 20.313 17.500 1.00 93.06 779 LYS A C 1
ATOM 6110 O O . LYS A 1 779 ? 8.612 20.287 16.370 1.00 93.06 779 LYS A O 1
ATOM 6115 N N . LEU A 1 780 ? 10.383 20.131 17.755 1.00 93.44 780 LEU A N 1
ATOM 6116 C CA . LEU A 1 780 ? 11.415 19.974 16.729 1.00 93.44 780 LEU A CA 1
ATOM 6117 C C . LEU A 1 780 ? 11.818 18.501 16.573 1.00 93.44 780 LEU A C 1
ATOM 6119 O O . LEU A 1 780 ? 12.090 17.809 17.562 1.00 93.44 780 LEU A O 1
ATOM 6123 N N . LYS A 1 781 ? 11.891 18.048 15.324 1.00 93.31 781 LYS A N 1
ATOM 6124 C CA . LYS A 1 781 ? 12.533 16.807 14.892 1.00 93.31 781 LYS A CA 1
ATOM 6125 C C . LYS A 1 781 ? 13.580 17.157 13.838 1.00 93.31 781 LYS A C 1
ATOM 6127 O O . LYS A 1 781 ? 13.283 17.952 12.952 1.00 93.31 781 LYS A O 1
ATOM 6132 N N . GLY A 1 782 ? 14.758 16.559 13.922 1.00 93.00 782 GLY A N 1
ATOM 6133 C CA . GLY A 1 782 ? 15.772 16.630 12.874 1.00 93.00 782 GLY A CA 1
ATOM 6134 C C . GLY A 1 782 ? 16.419 15.265 12.668 1.00 93.00 782 GLY A C 1
ATOM 6135 O O . GLY A 1 782 ? 16.578 14.521 13.634 1.00 93.00 782 GLY A O 1
ATOM 6136 N N . LYS A 1 783 ? 16.786 14.940 11.432 1.00 94.00 783 LYS A N 1
ATOM 6137 C CA . LYS A 1 783 ? 17.589 13.778 11.027 1.00 94.00 783 LYS A CA 1
ATOM 6138 C C . LYS A 1 783 ? 18.667 14.297 10.084 1.00 94.00 783 LYS A C 1
ATOM 6140 O O . LYS A 1 783 ? 18.352 15.062 9.182 1.00 94.00 783 LYS A O 1
ATOM 6145 N N . VAL A 1 784 ? 19.912 13.913 10.311 1.00 96.25 784 VAL A N 1
ATOM 6146 C CA . VAL A 1 784 ? 21.041 14.120 9.397 1.00 96.25 784 VAL A CA 1
ATOM 6147 C C . VAL A 1 784 ? 21.639 12.757 9.084 1.00 96.25 784 VAL A C 1
ATOM 6149 O O . VAL A 1 784 ? 21.639 11.879 9.952 1.00 96.25 784 VAL A O 1
ATOM 6152 N N . GLY A 1 785 ? 22.147 12.560 7.878 1.00 95.56 785 GLY A N 1
ATOM 6153 C CA . GLY A 1 785 ? 22.773 11.301 7.504 1.00 95.56 785 GLY A CA 1
ATOM 6154 C C . GLY A 1 785 ? 23.667 11.422 6.286 1.00 95.56 785 GLY A C 1
ATOM 6155 O O . GLY A 1 785 ? 23.706 12.454 5.616 1.00 95.56 785 GLY A O 1
ATOM 6156 N N . LEU A 1 786 ? 24.395 10.340 6.049 1.00 95.38 786 LEU A N 1
ATOM 6157 C CA . LEU A 1 786 ? 25.261 10.134 4.903 1.00 95.38 786 LEU A CA 1
ATOM 6158 C C . LEU A 1 786 ? 24.871 8.798 4.275 1.00 95.38 786 LEU A C 1
ATOM 6160 O O . LEU A 1 786 ? 24.679 7.832 5.005 1.00 95.38 786 LEU A O 1
ATOM 6164 N N . ASN A 1 787 ? 24.780 8.737 2.950 1.00 94.62 787 ASN A N 1
ATOM 6165 C CA . ASN A 1 787 ? 24.741 7.483 2.205 1.00 94.62 787 ASN A CA 1
ATOM 6166 C C . ASN A 1 787 ? 25.968 7.458 1.289 1.00 94.62 787 ASN A C 1
ATOM 6168 O O . ASN A 1 787 ? 26.061 8.289 0.392 1.00 94.62 787 ASN A O 1
ATOM 6172 N N . PHE A 1 788 ? 26.899 6.543 1.542 1.00 95.94 788 PHE A N 1
ATOM 6173 C CA . PHE A 1 788 ? 28.027 6.218 0.671 1.00 95.94 788 PHE A CA 1
ATOM 6174 C C . PHE A 1 788 ? 27.703 4.915 -0.059 1.00 95.94 788 PHE A C 1
ATOM 6176 O O . PHE A 1 788 ? 27.266 3.950 0.575 1.00 95.94 788 PHE A O 1
ATOM 6183 N N . PHE A 1 789 ? 27.893 4.906 -1.370 1.00 95.56 789 PHE A N 1
ATOM 6184 C CA . PHE A 1 789 ? 27.732 3.758 -2.253 1.00 95.56 789 PHE A CA 1
ATOM 6185 C C . PHE A 1 789 ? 28.954 3.688 -3.167 1.00 95.56 789 PHE A C 1
ATOM 6187 O O . PHE A 1 789 ? 29.365 4.716 -3.698 1.00 95.56 789 PHE A O 1
ATOM 6194 N N . ASP A 1 790 ? 29.513 2.496 -3.316 1.00 96.69 790 ASP A N 1
ATOM 6195 C CA . ASP A 1 790 ? 30.647 2.174 -4.178 1.00 96.69 790 ASP A CA 1
ATOM 6196 C C . ASP A 1 790 ? 30.275 0.906 -4.958 1.00 96.69 790 ASP A C 1
ATOM 6198 O O . ASP A 1 790 ? 29.742 -0.042 -4.377 1.00 96.69 790 ASP A O 1
ATOM 6202 N N . GLU A 1 791 ? 30.473 0.917 -6.271 1.00 95.06 791 GLU A N 1
ATOM 6203 C CA . GLU A 1 791 ? 30.159 -0.193 -7.169 1.00 95.06 791 GLU A CA 1
ATOM 6204 C C . GLU A 1 791 ? 31.273 -0.390 -8.194 1.00 95.06 791 GLU A C 1
ATOM 6206 O O . GLU A 1 791 ? 31.678 0.561 -8.860 1.00 95.06 791 GLU A O 1
ATOM 6211 N N . THR A 1 792 ? 31.689 -1.640 -8.388 1.00 95.50 792 THR A N 1
ATOM 6212 C CA . THR A 1 792 ? 32.527 -2.069 -9.510 1.00 95.50 792 THR A CA 1
ATOM 6213 C C . THR A 1 792 ? 31.747 -3.048 -10.383 1.00 95.50 792 THR A C 1
ATOM 6215 O O . THR A 1 792 ? 31.354 -4.119 -9.922 1.00 95.50 792 THR A O 1
ATOM 6218 N N . ILE A 1 793 ? 31.572 -2.718 -11.665 1.00 93.06 793 ILE A N 1
ATOM 6219 C CA . ILE A 1 793 ? 31.043 -3.626 -12.696 1.00 93.06 793 ILE A CA 1
ATOM 6220 C C . ILE A 1 793 ? 32.178 -3.975 -13.656 1.00 93.06 793 ILE A C 1
ATOM 6222 O O . ILE A 1 793 ? 32.816 -3.072 -14.199 1.00 93.06 793 ILE A O 1
ATOM 6226 N N . LYS A 1 794 ? 32.412 -5.269 -13.902 1.00 90.56 794 LYS A N 1
ATOM 6227 C CA . LYS A 1 794 ? 33.391 -5.734 -14.900 1.00 90.56 794 LYS A CA 1
ATOM 6228 C C . LYS A 1 794 ? 32.675 -6.269 -16.137 1.00 90.56 794 LYS A C 1
ATOM 6230 O O . LYS A 1 794 ? 32.076 -7.338 -16.094 1.00 90.56 794 LYS A O 1
ATOM 6235 N N . ALA A 1 795 ? 32.753 -5.546 -17.247 1.00 88.88 795 ALA A N 1
ATOM 6236 C CA . ALA A 1 795 ? 32.328 -6.021 -18.556 1.00 88.88 795 ALA A CA 1
ATOM 6237 C C . ALA A 1 795 ? 33.541 -6.602 -19.293 1.00 88.88 795 ALA A C 1
ATOM 6239 O O . ALA A 1 795 ? 34.343 -5.872 -19.868 1.00 88.88 795 ALA A O 1
ATOM 6240 N N . LEU A 1 796 ? 33.696 -7.925 -19.234 1.00 88.00 796 LEU A N 1
ATOM 6241 C CA . LEU A 1 796 ? 34.756 -8.617 -19.963 1.00 88.00 796 LEU A CA 1
ATOM 6242 C C . LEU A 1 796 ? 34.430 -8.662 -21.462 1.00 88.00 796 LEU A C 1
ATOM 6244 O O . LEU A 1 796 ? 33.303 -8.985 -21.830 1.00 88.00 796 LEU A O 1
ATOM 6248 N N . GLY A 1 797 ? 35.403 -8.390 -22.325 1.00 83.31 797 GLY A N 1
ATOM 6249 C CA . GLY A 1 797 ? 35.304 -8.657 -23.756 1.00 83.31 797 GLY A CA 1
ATOM 6250 C C . GLY A 1 797 ? 35.353 -10.154 -24.058 1.00 83.31 797 GLY A C 1
ATOM 6251 O O . GLY A 1 797 ? 35.923 -10.947 -23.297 1.00 83.31 797 GLY A O 1
ATOM 6252 N N . GLU A 1 798 ? 34.766 -10.541 -25.192 1.00 83.00 798 GLU A N 1
ATOM 6253 C CA . GLU A 1 798 ? 34.861 -11.911 -25.702 1.00 83.00 798 GLU A CA 1
ATOM 6254 C C . GLU A 1 798 ? 36.288 -12.260 -26.155 1.00 83.00 798 GLU A C 1
ATOM 6256 O O . GLU A 1 798 ? 37.140 -11.389 -26.346 1.00 83.00 798 GLU A O 1
ATOM 6261 N N . TYR A 1 799 ? 36.557 -13.557 -26.334 1.00 82.56 799 TYR A N 1
ATOM 6262 C CA . TYR A 1 799 ? 37.838 -14.010 -26.873 1.00 82.56 799 TYR A CA 1
ATOM 6263 C C . TYR A 1 799 ? 38.102 -13.384 -28.254 1.00 82.56 799 TYR A C 1
ATOM 6265 O O . TYR A 1 799 ? 37.233 -13.466 -29.129 1.00 82.56 799 TYR A O 1
ATOM 6273 N N . PRO A 1 800 ? 39.292 -12.799 -28.490 1.00 78.62 800 PRO A N 1
ATOM 6274 C CA . PRO A 1 800 ? 39.626 -12.231 -29.787 1.00 78.62 800 PRO A CA 1
ATOM 6275 C C . PRO A 1 800 ? 39.657 -13.331 -30.851 1.00 78.62 800 PRO A C 1
ATOM 6277 O O . PRO A 1 800 ? 40.212 -14.411 -30.641 1.00 78.62 800 PRO A O 1
ATOM 6280 N N . SER A 1 801 ? 39.110 -13.040 -32.030 1.00 72.62 801 SER A N 1
ATOM 6281 C CA . SER A 1 801 ? 39.157 -13.951 -33.179 1.00 72.62 801 SER A CA 1
ATOM 6282 C C . SER A 1 801 ? 40.588 -14.205 -33.676 1.00 72.62 801 SER A C 1
ATOM 6284 O O . SER A 1 801 ? 40.863 -15.263 -34.242 1.00 72.62 801 SER A O 1
ATOM 6286 N N . ILE A 1 802 ? 41.506 -13.255 -33.450 1.00 72.31 802 ILE A N 1
ATOM 6287 C CA . ILE A 1 802 ? 42.939 -13.345 -33.757 1.00 72.31 802 ILE A CA 1
ATOM 6288 C C . ILE A 1 802 ? 43.733 -12.623 -32.655 1.00 72.31 802 ILE A C 1
ATOM 6290 O O . ILE A 1 802 ? 43.467 -11.462 -32.361 1.00 72.31 802 ILE A O 1
ATOM 6294 N N . GLY A 1 803 ? 44.758 -13.276 -32.099 1.00 79.94 803 GLY A N 1
ATOM 6295 C CA . GLY A 1 803 ? 45.660 -12.694 -31.094 1.00 79.94 803 GLY A CA 1
ATOM 6296 C C . GLY A 1 803 ? 45.380 -13.159 -29.661 1.00 79.94 803 GLY A C 1
ATOM 6297 O O . GLY A 1 803 ? 44.641 -14.113 -29.442 1.00 79.94 803 GLY A O 1
ATOM 6298 N N . ALA A 1 804 ? 46.023 -12.506 -28.690 1.00 84.94 804 ALA A N 1
ATOM 6299 C CA . ALA A 1 804 ? 45.915 -12.827 -27.260 1.00 84.94 804 ALA A CA 1
ATOM 6300 C C . ALA A 1 804 ? 45.295 -11.699 -26.416 1.00 84.94 804 ALA A C 1
ATOM 6302 O O . ALA A 1 804 ? 45.144 -11.866 -25.213 1.00 84.94 804 ALA A O 1
ATOM 6303 N N . LEU A 1 805 ? 44.964 -10.553 -27.017 1.00 87.50 805 LEU A N 1
ATOM 6304 C CA . LEU A 1 805 ? 44.483 -9.370 -26.302 1.00 87.50 805 LEU A CA 1
ATOM 6305 C C . LEU A 1 805 ? 42.950 -9.321 -26.322 1.00 87.50 805 LEU A C 1
ATOM 6307 O O . LEU A 1 805 ? 42.354 -9.307 -27.396 1.00 87.50 805 LEU A O 1
ATOM 6311 N N . ALA A 1 806 ? 42.328 -9.288 -25.145 1.00 86.81 806 ALA A N 1
ATOM 6312 C CA . ALA A 1 806 ? 40.905 -9.010 -24.959 1.00 86.81 806 ALA A CA 1
ATOM 6313 C C . ALA A 1 806 ? 40.698 -7.558 -24.505 1.00 86.81 806 ALA A C 1
ATOM 6315 O O . ALA A 1 806 ? 41.545 -7.004 -23.803 1.00 86.81 806 ALA A O 1
ATOM 6316 N N . TYR A 1 807 ? 39.570 -6.960 -24.892 1.00 87.88 807 TYR A N 1
ATOM 6317 C CA . TYR A 1 807 ? 39.204 -5.588 -24.538 1.00 87.88 807 TYR A CA 1
ATOM 6318 C C . TYR A 1 807 ? 38.080 -5.600 -23.508 1.00 87.88 807 TYR A C 1
ATOM 6320 O O . TYR A 1 807 ? 36.950 -5.967 -23.816 1.00 87.88 807 TYR A O 1
ATOM 6328 N N . ASP A 1 808 ? 38.417 -5.208 -22.289 1.00 89.44 808 ASP A N 1
ATOM 6329 C CA . ASP A 1 808 ? 37.532 -5.181 -21.135 1.00 89.44 808 ASP A CA 1
ATOM 6330 C C . ASP A 1 808 ? 37.168 -3.750 -20.772 1.00 89.44 808 ASP A C 1
ATOM 6332 O O . ASP A 1 808 ? 37.911 -2.807 -21.046 1.00 89.44 808 ASP A O 1
ATOM 6336 N N . THR A 1 809 ? 36.055 -3.595 -20.069 1.00 90.06 809 THR A N 1
ATOM 6337 C CA . THR A 1 809 ? 35.656 -2.319 -19.490 1.00 90.06 809 THR A CA 1
ATOM 6338 C C . THR A 1 809 ? 35.277 -2.519 -18.031 1.00 90.06 809 THR A C 1
ATOM 6340 O O . THR A 1 809 ? 34.422 -3.341 -17.698 1.00 90.06 809 THR A O 1
ATOM 6343 N N . GLN A 1 810 ? 35.903 -1.754 -17.143 1.00 92.62 810 GLN A N 1
ATOM 6344 C CA . GLN A 1 810 ? 35.537 -1.681 -15.737 1.00 92.62 810 GLN A CA 1
ATOM 6345 C C . GLN A 1 810 ? 34.848 -0.343 -15.461 1.00 92.62 810 GLN A C 1
ATOM 6347 O O . GLN A 1 810 ? 35.341 0.719 -15.836 1.00 92.62 810 GLN A O 1
ATOM 6352 N N . PHE A 1 811 ? 33.702 -0.396 -14.790 1.00 93.06 811 PHE A N 1
ATOM 6353 C CA . PHE A 1 811 ? 32.972 0.783 -14.340 1.00 93.06 811 PHE A CA 1
ATOM 6354 C C . PHE A 1 811 ? 33.059 0.849 -12.823 1.00 93.06 811 PHE A C 1
ATOM 6356 O O . PHE A 1 811 ? 32.507 -0.016 -12.145 1.00 93.06 811 PHE A O 1
ATOM 6363 N N . ASN A 1 812 ? 33.721 1.876 -12.302 1.00 95.25 812 ASN A N 1
ATOM 6364 C CA . ASN A 1 812 ? 33.769 2.175 -10.877 1.00 95.25 812 ASN A CA 1
ATOM 6365 C C . ASN A 1 812 ? 32.829 3.362 -10.627 1.00 95.25 812 ASN A C 1
ATOM 6367 O O . ASN A 1 812 ? 32.996 4.415 -11.237 1.00 95.25 812 ASN A O 1
ATOM 6371 N N . THR A 1 813 ? 31.808 3.196 -9.789 1.00 95.12 813 THR A N 1
ATOM 6372 C CA . THR A 1 813 ? 30.803 4.228 -9.494 1.00 95.12 813 THR A CA 1
ATOM 6373 C C . THR A 1 813 ? 30.774 4.514 -8.000 1.00 95.12 813 THR A C 1
ATOM 6375 O O . THR A 1 813 ? 30.470 3.626 -7.209 1.00 95.12 813 THR A O 1
ATOM 6378 N N . GLN A 1 814 ? 31.023 5.764 -7.613 1.00 96.00 814 GLN A N 1
ATOM 6379 C CA . GLN A 1 814 ? 30.894 6.248 -6.243 1.00 96.00 814 GLN A CA 1
ATOM 6380 C C . GLN A 1 814 ? 29.770 7.277 -6.135 1.00 96.00 814 GLN A C 1
ATOM 6382 O O . GLN A 1 814 ? 29.639 8.184 -6.955 1.00 96.00 814 GLN A O 1
ATOM 6387 N N . ARG A 1 815 ? 28.946 7.163 -5.092 1.00 95.44 815 ARG A N 1
ATOM 6388 C CA . ARG A 1 815 ? 27.892 8.137 -4.785 1.00 95.44 815 ARG A CA 1
ATOM 6389 C C . ARG A 1 815 ? 27.917 8.486 -3.304 1.00 95.44 815 ARG A C 1
ATOM 6391 O O . ARG A 1 815 ? 27.824 7.600 -2.454 1.00 95.44 815 ARG A O 1
ATOM 6398 N N . ILE A 1 816 ? 27.989 9.779 -2.991 1.00 96.12 816 ILE A N 1
ATOM 6399 C CA . ILE A 1 816 ? 27.926 10.295 -1.619 1.00 96.12 816 ILE A CA 1
ATOM 6400 C C . ILE A 1 816 ? 26.731 11.231 -1.509 1.00 96.12 816 ILE A C 1
ATOM 6402 O O . ILE A 1 816 ? 26.623 12.197 -2.249 1.00 96.12 816 ILE A O 1
ATOM 6406 N N . ASN A 1 817 ? 25.828 10.971 -0.569 1.00 96.19 817 ASN A N 1
ATOM 6407 C CA . ASN A 1 817 ? 24.676 11.826 -0.292 1.00 96.19 817 ASN A CA 1
ATOM 6408 C C . ASN A 1 817 ? 24.686 12.263 1.172 1.00 96.19 817 ASN A C 1
ATOM 6410 O O . ASN A 1 817 ? 24.390 11.456 2.054 1.00 96.19 817 ASN A O 1
ATOM 6414 N N . TYR A 1 818 ? 24.978 13.538 1.420 1.00 97.12 818 TYR A N 1
ATOM 6415 C CA . TYR A 1 818 ? 24.715 14.187 2.701 1.00 97.12 818 TYR A CA 1
ATOM 6416 C C . TYR A 1 818 ? 23.294 14.731 2.690 1.00 97.12 818 TYR A C 1
ATOM 6418 O O . TYR A 1 818 ? 22.981 15.606 1.886 1.00 97.12 818 TYR A O 1
ATOM 6426 N N . TYR A 1 819 ? 22.448 14.294 3.620 1.00 95.94 819 TYR A N 1
ATOM 6427 C CA . TYR A 1 819 ? 21.067 14.764 3.700 1.00 95.94 819 TYR A CA 1
ATOM 6428 C C . TYR A 1 819 ? 20.687 15.227 5.106 1.00 95.94 819 TYR A C 1
ATOM 6430 O O . TYR A 1 819 ? 21.191 14.734 6.120 1.00 95.94 819 TYR A O 1
ATOM 6438 N N . SER A 1 820 ? 19.748 16.171 5.176 1.00 95.12 820 SER A N 1
ATOM 6439 C CA . SER A 1 820 ? 19.092 16.565 6.415 1.00 95.12 820 SER A CA 1
ATOM 6440 C C . SER A 1 820 ? 17.593 16.794 6.232 1.00 95.12 820 SER A C 1
ATOM 6442 O O . SER A 1 820 ? 17.152 17.439 5.286 1.00 95.12 820 SER A O 1
ATOM 6444 N N . ASN A 1 821 ? 16.818 16.279 7.181 1.00 94.00 821 ASN A N 1
ATOM 6445 C CA . ASN A 1 821 ? 15.369 16.388 7.263 1.00 94.00 821 ASN A CA 1
ATOM 6446 C C . ASN A 1 821 ? 15.009 17.076 8.580 1.00 94.00 821 ASN A C 1
ATOM 6448 O O . ASN A 1 821 ? 15.344 16.574 9.653 1.00 94.00 821 ASN A O 1
ATOM 6452 N N . TRP A 1 822 ? 14.292 18.193 8.522 1.00 93.81 822 TRP A N 1
ATOM 6453 C CA . TRP A 1 822 ? 13.867 18.971 9.684 1.00 93.81 822 TRP A CA 1
ATOM 6454 C C . TRP A 1 822 ? 12.354 19.133 9.676 1.00 93.81 822 TRP A C 1
ATOM 6456 O O . TRP A 1 822 ? 11.767 19.442 8.648 1.00 93.81 822 TRP A O 1
ATOM 6466 N N . ASN A 1 823 ? 11.713 18.967 10.831 1.00 93.50 823 ASN A N 1
ATOM 6467 C CA . ASN A 1 823 ? 10.285 19.205 11.007 1.00 93.50 823 ASN A CA 1
ATOM 6468 C C . ASN A 1 823 ? 10.040 19.977 12.311 1.00 93.50 823 ASN A C 1
ATOM 6470 O O . ASN A 1 823 ? 10.402 19.510 13.396 1.00 93.50 823 ASN A O 1
ATOM 6474 N N . TYR A 1 824 ? 9.422 21.153 12.215 1.00 94.81 824 TYR A N 1
ATOM 6475 C CA . TYR A 1 824 ? 9.069 22.001 13.351 1.00 94.81 824 TYR A CA 1
ATOM 6476 C C . TYR A 1 824 ? 7.553 22.203 13.431 1.00 94.81 824 TYR A C 1
ATOM 6478 O O . TYR A 1 824 ? 6.945 22.800 12.546 1.00 94.81 824 TYR A O 1
ATOM 6486 N N . LYS A 1 825 ? 6.927 21.739 14.516 1.00 94.44 825 LYS A N 1
ATOM 6487 C CA . LYS A 1 825 ? 5.486 21.915 14.764 1.00 94.44 825 LYS A CA 1
ATOM 6488 C C . LYS A 1 825 ? 5.206 23.221 15.509 1.00 94.44 825 LYS A C 1
ATOM 6490 O O . LYS A 1 825 ? 5.343 23.268 16.733 1.00 94.44 825 LYS A O 1
ATOM 6495 N N . PHE A 1 826 ? 4.775 24.271 14.808 1.00 92.75 826 PHE A N 1
ATOM 6496 C CA . PHE A 1 826 ? 4.374 25.535 15.441 1.00 92.75 826 PHE A CA 1
ATOM 6497 C C . PHE A 1 826 ? 3.177 25.332 16.385 1.00 92.75 826 PHE A C 1
ATOM 6499 O O . PHE A 1 826 ? 3.235 25.737 17.555 1.00 92.75 826 PHE A O 1
ATOM 6506 N N . SER A 1 827 ? 2.132 24.648 15.908 1.00 91.50 827 SER A N 1
ATOM 6507 C CA . SER A 1 827 ? 0.908 24.324 16.653 1.00 91.50 827 SER A CA 1
ATOM 6508 C C . SER A 1 827 ? 0.416 22.899 16.341 1.00 91.50 827 SER A C 1
ATOM 6510 O O . SER A 1 827 ? 1.135 22.104 15.737 1.00 91.50 827 SER A O 1
ATOM 6512 N N . ALA A 1 828 ? -0.800 22.550 16.776 1.00 85.06 828 ALA A N 1
ATOM 6513 C CA . ALA A 1 828 ? -1.470 21.320 16.343 1.00 85.06 828 ALA A CA 1
ATOM 6514 C C . ALA A 1 828 ? -1.968 21.397 14.884 1.00 85.06 828 ALA A C 1
ATOM 6516 O O . ALA A 1 828 ? -2.191 20.361 14.268 1.00 85.06 828 ALA A O 1
ATOM 6517 N N . GLN A 1 829 ? -2.137 22.611 14.348 1.00 89.56 829 GLN A N 1
ATOM 6518 C CA . GLN A 1 829 ? -2.630 22.881 12.997 1.00 89.56 829 GLN A CA 1
ATOM 6519 C C . GLN A 1 829 ? -1.526 23.224 11.993 1.00 89.56 829 GLN A C 1
ATOM 6521 O O . GLN A 1 829 ? -1.786 23.168 10.798 1.00 89.56 829 GLN A O 1
ATOM 6526 N N . SER A 1 830 ? -0.324 23.615 12.429 1.00 92.75 830 SER A N 1
ATOM 6527 C CA . SER A 1 830 ? 0.724 24.054 11.502 1.00 92.75 830 SER A CA 1
ATOM 6528 C C . SER A 1 830 ? 2.114 23.519 11.816 1.00 92.75 830 SER A C 1
ATOM 6530 O O . SER A 1 830 ? 2.547 23.442 12.974 1.00 92.75 830 SER A O 1
ATOM 6532 N N . ASN A 1 831 ? 2.829 23.158 10.751 1.00 94.25 831 ASN A N 1
ATOM 6533 C CA . ASN A 1 831 ? 4.205 22.689 10.813 1.00 94.25 831 ASN A CA 1
ATOM 6534 C C . ASN A 1 831 ? 5.029 23.182 9.611 1.00 94.25 831 ASN A C 1
ATOM 6536 O O . ASN A 1 831 ? 4.481 23.596 8.594 1.00 94.25 831 ASN A O 1
ATOM 6540 N N . LEU A 1 832 ? 6.347 23.181 9.781 1.00 94.38 832 LEU A N 1
ATOM 6541 C CA . LEU A 1 832 ? 7.336 23.477 8.752 1.00 94.38 832 LEU A CA 1
ATOM 6542 C C . LEU A 1 832 ? 8.197 22.236 8.557 1.00 94.38 832 LEU A C 1
ATOM 6544 O O . LEU A 1 832 ? 8.693 21.692 9.546 1.00 94.38 832 LEU A O 1
ATOM 6548 N N . SER A 1 833 ? 8.405 21.820 7.315 1.00 93.62 833 SER A N 1
ATOM 6549 C CA . SER A 1 833 ? 9.319 20.744 6.952 1.00 93.62 833 SER A CA 1
ATOM 6550 C C . SER A 1 833 ? 10.389 21.274 6.006 1.00 93.62 833 SER A C 1
ATOM 6552 O O . SER A 1 833 ? 10.056 21.954 5.042 1.00 93.62 833 SER A O 1
ATOM 6554 N N . ALA A 1 834 ? 11.656 20.963 6.262 1.00 94.12 834 ALA A N 1
ATOM 6555 C CA . ALA A 1 834 ? 12.768 21.261 5.369 1.00 94.12 834 ALA A CA 1
ATOM 6556 C C . ALA A 1 834 ? 13.523 19.969 5.044 1.00 94.12 834 ALA A C 1
ATOM 6558 O O . ALA A 1 834 ? 13.834 19.200 5.952 1.00 94.12 834 ALA A O 1
ATOM 6559 N N . VAL A 1 835 ? 13.813 19.750 3.768 1.00 94.44 835 VAL A N 1
ATOM 6560 C CA . VAL A 1 835 ? 14.663 18.670 3.257 1.00 94.44 835 VAL A CA 1
ATOM 6561 C C . VAL A 1 835 ? 15.810 19.344 2.521 1.00 94.44 835 VAL A C 1
ATOM 6563 O O . VAL A 1 835 ? 15.562 20.166 1.645 1.00 94.44 835 VAL A O 1
ATOM 6566 N N . LEU A 1 836 ? 17.047 19.054 2.904 1.00 96.44 836 LEU A N 1
ATOM 6567 C CA . LEU A 1 836 ? 18.252 19.566 2.253 1.00 96.44 836 LEU A CA 1
ATOM 6568 C C . LEU A 1 836 ? 19.157 18.381 1.932 1.00 96.44 836 LEU A C 1
ATOM 6570 O O . LEU A 1 836 ? 19.316 17.505 2.784 1.00 96.44 836 LEU A O 1
ATOM 6574 N N . SER A 1 837 ? 19.790 18.369 0.767 1.00 97.62 837 SER A N 1
ATOM 6575 C CA . SER A 1 837 ? 20.803 17.374 0.424 1.00 97.62 837 SER A CA 1
ATOM 6576 C C . SER A 1 837 ? 21.894 17.951 -0.463 1.00 97.62 837 SER A C 1
ATOM 6578 O O . SER A 1 837 ? 21.591 18.738 -1.357 1.00 97.62 837 SER A O 1
ATOM 6580 N N . TYR A 1 838 ? 23.120 17.482 -0.270 1.00 97.81 838 TYR A N 1
ATOM 6581 C CA . TYR A 1 838 ? 24.233 17.648 -1.195 1.00 97.81 838 TYR A CA 1
ATOM 6582 C C . TYR A 1 838 ? 24.694 16.257 -1.630 1.00 97.81 838 TYR A C 1
ATOM 6584 O O . TYR A 1 838 ? 24.978 15.410 -0.777 1.00 97.81 838 TYR A O 1
ATOM 6592 N N . GLN A 1 839 ? 24.705 16.014 -2.936 1.00 97.12 839 GLN A N 1
ATOM 6593 C CA . GLN A 1 839 ? 25.014 14.720 -3.529 1.00 97.12 839 GLN A CA 1
ATOM 6594 C C . GLN A 1 839 ? 26.164 14.847 -4.513 1.00 97.12 839 GLN A C 1
ATOM 6596 O O . GLN A 1 839 ? 26.147 15.752 -5.338 1.00 97.12 839 GLN A O 1
ATOM 6601 N N . THR A 1 840 ? 27.110 13.918 -4.438 1.00 96.62 840 THR A N 1
ATOM 6602 C CA . THR A 1 840 ? 28.156 13.721 -5.437 1.00 96.62 840 THR A CA 1
ATOM 6603 C C . THR A 1 840 ? 27.940 12.365 -6.104 1.00 96.62 840 THR A C 1
ATOM 6605 O O . THR A 1 840 ? 27.601 11.381 -5.435 1.00 96.62 840 THR A O 1
ATOM 6608 N N . PHE A 1 841 ? 28.123 12.302 -7.416 1.00 95.12 841 PHE A N 1
ATOM 6609 C CA . PHE A 1 841 ? 28.159 11.070 -8.198 1.00 95.12 841 PHE A CA 1
ATOM 6610 C C . PHE A 1 841 ? 29.386 11.118 -9.099 1.00 95.12 841 PHE A C 1
ATOM 6612 O O . PHE A 1 841 ? 29.509 12.042 -9.893 1.00 95.12 841 PHE A O 1
ATOM 6619 N N . ASP A 1 842 ? 30.275 10.146 -8.946 1.00 94.50 842 ASP A N 1
ATOM 6620 C CA . ASP A 1 842 ? 31.487 9.965 -9.740 1.00 94.50 842 ASP A CA 1
ATOM 6621 C C . ASP A 1 842 ? 31.409 8.585 -10.402 1.00 94.50 842 ASP A C 1
ATOM 6623 O O . ASP A 1 842 ? 31.205 7.578 -9.716 1.00 94.50 842 ASP A O 1
ATOM 6627 N N . ARG A 1 843 ? 31.524 8.524 -11.730 1.00 92.88 843 ARG A N 1
ATOM 6628 C CA . ARG A 1 843 ? 31.647 7.269 -12.478 1.00 92.88 843 ARG A CA 1
ATOM 6629 C C . ARG A 1 843 ? 32.894 7.306 -13.348 1.00 92.88 843 ARG A C 1
ATOM 6631 O O . ARG A 1 843 ? 32.926 7.979 -14.376 1.00 92.88 843 ARG A O 1
ATOM 6638 N N . LEU A 1 844 ? 33.882 6.500 -12.973 1.00 93.62 844 LEU A N 1
ATOM 6639 C CA . LEU A 1 844 ? 35.079 6.237 -13.759 1.00 93.62 844 LEU A CA 1
ATOM 6640 C C . LEU A 1 844 ? 34.850 5.002 -14.639 1.00 93.62 844 LEU A C 1
ATOM 6642 O O . LEU A 1 844 ? 34.584 3.906 -14.144 1.00 93.62 844 LEU A O 1
ATOM 6646 N N . THR A 1 845 ? 34.966 5.179 -15.953 1.00 92.25 845 THR A N 1
ATOM 6647 C CA . THR A 1 845 ? 34.995 4.092 -16.940 1.00 92.25 845 THR A CA 1
ATOM 6648 C C . THR A 1 845 ? 36.442 3.852 -17.357 1.00 92.25 845 THR A C 1
ATOM 6650 O O . THR A 1 845 ? 37.056 4.751 -17.928 1.00 92.25 845 THR A O 1
ATOM 6653 N N . GLU A 1 846 ? 36.985 2.664 -17.100 1.00 92.44 846 GLU A N 1
ATOM 6654 C CA . GLU A 1 846 ? 38.329 2.242 -17.514 1.00 92.44 846 GLU A CA 1
ATOM 6655 C C . GLU A 1 846 ? 38.222 1.166 -18.598 1.00 92.44 846 GLU A C 1
ATOM 6657 O O . GLU A 1 846 ? 37.687 0.088 -18.349 1.00 92.44 846 GLU A O 1
ATOM 6662 N N . ASN A 1 847 ? 38.763 1.429 -19.788 1.00 91.44 847 ASN A N 1
ATOM 6663 C CA . ASN A 1 847 ? 38.955 0.405 -20.813 1.00 91.44 847 ASN A CA 1
ATOM 6664 C C . ASN A 1 847 ? 40.315 -0.256 -20.584 1.00 91.44 847 ASN A C 1
ATOM 6666 O O . ASN A 1 847 ? 41.347 0.425 -20.574 1.00 91.44 847 ASN A O 1
ATOM 6670 N N . ILE A 1 848 ? 40.318 -1.572 -20.413 1.00 91.94 848 ILE A N 1
ATOM 6671 C CA . ILE A 1 848 ? 41.459 -2.393 -20.012 1.00 91.94 848 ILE A CA 1
ATOM 6672 C C . ILE A 1 848 ? 41.752 -3.387 -21.134 1.00 91.94 848 ILE A C 1
ATOM 6674 O O . ILE A 1 848 ? 40.878 -4.133 -21.558 1.00 91.94 848 ILE A O 1
ATOM 6678 N N . THR A 1 849 ? 42.993 -3.438 -21.604 1.00 92.12 849 THR A N 1
ATOM 6679 C CA . THR A 1 849 ? 43.447 -4.527 -22.474 1.00 92.12 849 THR A CA 1
ATOM 6680 C C . THR A 1 849 ? 44.052 -5.637 -21.618 1.00 92.12 849 THR A C 1
ATOM 6682 O O . THR A 1 849 ? 45.007 -5.394 -20.876 1.00 92.12 849 THR A O 1
ATOM 6685 N N . THR A 1 850 ? 43.515 -6.850 -21.743 1.00 90.94 850 THR A N 1
ATOM 6686 C CA . THR A 1 850 ? 43.952 -8.045 -21.009 1.00 90.94 850 THR A CA 1
ATOM 6687 C C . THR A 1 850 ? 44.666 -9.014 -21.951 1.00 90.94 850 THR A C 1
ATOM 6689 O O . THR A 1 850 ? 44.061 -9.527 -22.890 1.00 90.94 850 THR A O 1
ATOM 6692 N N . ASP A 1 851 ? 45.941 -9.308 -21.695 1.00 90.62 851 ASP A N 1
ATOM 6693 C CA . ASP A 1 851 ? 46.676 -10.389 -22.362 1.00 90.62 851 ASP A CA 1
ATOM 6694 C C . ASP A 1 851 ? 46.285 -11.741 -21.747 1.00 90.62 851 ASP A C 1
ATOM 6696 O O . ASP A 1 851 ? 46.647 -12.060 -20.617 1.00 90.62 851 ASP A O 1
ATOM 6700 N N . LEU A 1 852 ? 45.558 -12.551 -22.514 1.00 88.62 852 LEU A N 1
ATOM 6701 C CA . LEU A 1 852 ? 45.022 -13.856 -22.122 1.00 88.62 852 LEU A CA 1
ATOM 6702 C C . LEU A 1 852 ? 46.083 -14.968 -22.004 1.00 88.62 852 LEU A C 1
ATOM 6704 O O . LEU A 1 852 ? 45.761 -16.063 -21.543 1.00 88.62 852 LEU A O 1
ATOM 6708 N N . VAL A 1 853 ? 47.328 -14.733 -22.435 1.00 87.94 853 VAL A N 1
ATOM 6709 C CA . VAL A 1 853 ? 48.446 -15.680 -22.261 1.00 87.94 853 VAL A CA 1
ATOM 6710 C C . VAL A 1 853 ? 49.176 -15.413 -20.947 1.00 87.94 853 VAL A C 1
ATOM 6712 O O . VAL A 1 853 ? 49.562 -16.357 -20.256 1.00 87.94 853 VAL A O 1
ATOM 6715 N N . THR A 1 854 ? 49.381 -14.141 -20.597 1.00 88.56 854 THR A N 1
ATOM 6716 C CA . THR A 1 854 ? 50.101 -13.746 -19.371 1.00 88.56 854 THR A CA 1
ATOM 6717 C C . THR A 1 854 ? 49.184 -13.405 -18.192 1.00 88.56 854 THR A C 1
ATOM 6719 O O . THR A 1 854 ? 49.671 -13.306 -17.065 1.00 88.56 854 THR A O 1
ATOM 6722 N N . ASN A 1 855 ? 47.878 -13.246 -18.433 1.00 83.88 855 ASN A N 1
ATOM 6723 C CA . ASN A 1 855 ? 46.900 -12.605 -17.543 1.00 83.88 855 ASN A CA 1
ATOM 6724 C C . ASN A 1 855 ? 47.328 -11.192 -17.094 1.00 83.88 855 ASN A C 1
ATOM 6726 O O . ASN A 1 855 ? 47.021 -10.765 -15.981 1.00 83.88 855 ASN A O 1
ATOM 6730 N N . GLY A 1 856 ? 48.072 -10.474 -17.943 1.00 89.38 856 GLY A N 1
ATOM 6731 C CA . GLY A 1 856 ? 48.457 -9.086 -17.706 1.00 89.38 856 GLY A CA 1
ATOM 6732 C C . GLY A 1 856 ? 47.348 -8.120 -18.122 1.00 89.38 856 GLY A C 1
ATOM 6733 O O . GLY A 1 856 ? 46.920 -8.139 -19.272 1.00 89.38 856 GLY A O 1
ATOM 6734 N N . GLU A 1 857 ? 46.919 -7.251 -17.209 1.00 92.19 857 GLU A N 1
ATOM 6735 C CA . GLU A 1 857 ? 45.929 -6.194 -17.458 1.00 92.19 857 GLU A CA 1
ATOM 6736 C C . GLU A 1 857 ? 46.638 -4.838 -17.627 1.00 92.19 857 GLU A C 1
ATOM 6738 O O . GLU A 1 857 ? 47.531 -4.492 -16.851 1.00 92.19 857 GLU A O 1
ATOM 6743 N N . THR A 1 858 ? 46.264 -4.052 -18.641 1.00 92.69 858 THR A N 1
ATOM 6744 C CA . THR A 1 858 ? 46.752 -2.674 -18.845 1.00 92.69 858 THR A CA 1
ATOM 6745 C C . THR A 1 858 ? 45.582 -1.739 -19.130 1.00 92.69 858 THR A C 1
ATOM 6747 O O . THR A 1 858 ? 44.868 -1.927 -20.112 1.00 92.69 858 THR A O 1
ATOM 6750 N N . VAL A 1 859 ? 45.403 -0.701 -18.308 1.00 92.19 859 VAL A N 1
ATOM 6751 C CA . VAL A 1 859 ? 44.421 0.365 -18.569 1.00 92.19 859 VAL A CA 1
ATOM 6752 C C . VAL A 1 859 ? 44.859 1.147 -19.811 1.00 92.19 859 VAL A C 1
ATOM 6754 O O . VAL A 1 859 ? 45.936 1.741 -19.828 1.00 92.19 859 VAL A O 1
ATOM 6757 N N . THR A 1 860 ? 44.038 1.120 -20.858 1.00 90.00 860 THR A N 1
ATOM 6758 C CA . THR A 1 860 ? 44.307 1.763 -22.157 1.00 90.00 860 THR A CA 1
ATOM 6759 C C . THR A 1 860 ? 43.696 3.152 -22.292 1.00 90.00 860 THR A C 1
ATOM 6761 O O . THR A 1 860 ? 44.288 4.019 -22.930 1.00 90.00 860 THR A O 1
ATOM 6764 N N . SER A 1 861 ? 42.540 3.385 -21.675 1.00 89.25 861 SER A N 1
ATOM 6765 C CA . SER A 1 861 ? 41.920 4.707 -21.571 1.00 89.25 861 SER A CA 1
ATOM 6766 C C . SER A 1 861 ? 41.021 4.746 -20.344 1.00 89.25 861 SER A C 1
ATOM 6768 O O . SER A 1 861 ? 40.415 3.733 -19.995 1.00 89.25 861 SER A O 1
ATOM 6770 N N . SER A 1 862 ? 40.873 5.913 -19.730 1.00 90.00 862 SER A N 1
ATOM 6771 C CA . SER A 1 862 ? 39.865 6.152 -18.701 1.00 90.00 862 SER A CA 1
ATOM 6772 C C . SER A 1 862 ? 39.057 7.405 -19.029 1.00 90.00 862 SER A C 1
ATOM 6774 O O . SER A 1 862 ? 39.503 8.254 -19.798 1.00 90.00 862 SER A O 1
ATOM 6776 N N . SER A 1 863 ? 37.841 7.488 -18.495 1.00 89.62 863 SER A N 1
ATOM 6777 C CA . SER A 1 863 ? 36.964 8.654 -18.636 1.00 89.62 863 SER A CA 1
ATOM 6778 C C . SER A 1 863 ? 36.051 8.789 -17.422 1.00 89.62 863 SER A C 1
ATOM 6780 O O . SER A 1 863 ? 35.547 7.786 -16.909 1.00 89.62 863 SER A O 1
ATOM 6782 N N . SER A 1 864 ? 35.847 10.020 -16.967 1.00 89.88 864 SER A N 1
ATOM 6783 C CA . SER A 1 864 ? 35.063 10.359 -15.778 1.00 89.88 864 SER A CA 1
ATOM 6784 C C . SER A 1 864 ? 33.742 11.063 -16.110 1.00 89.88 864 SER A C 1
ATOM 6786 O O . SER A 1 864 ? 33.635 11.817 -17.079 1.00 89.88 864 SER A O 1
ATOM 6788 N N . GLU A 1 865 ? 32.735 10.822 -15.271 1.00 90.06 865 GLU A N 1
ATOM 6789 C CA . GLU A 1 865 ? 31.466 11.552 -15.215 1.00 90.06 865 GLU A CA 1
ATOM 6790 C C . GLU A 1 865 ? 31.218 11.972 -13.764 1.00 90.06 865 GLU A C 1
ATOM 6792 O O . GLU A 1 865 ? 31.017 11.117 -12.902 1.00 90.06 865 GLU A O 1
ATOM 6797 N N . LEU A 1 866 ? 31.221 13.276 -13.493 1.00 91.81 866 LEU A N 1
ATOM 6798 C CA . LEU A 1 866 ? 31.096 13.853 -12.155 1.00 91.81 866 LEU A CA 1
ATOM 6799 C C . LEU A 1 866 ? 29.854 14.744 -12.090 1.00 91.81 866 LEU A C 1
ATOM 6801 O O . LEU A 1 866 ? 29.668 15.600 -12.950 1.00 91.81 866 LEU A O 1
ATOM 6805 N N . PHE A 1 867 ? 29.026 14.578 -11.060 1.00 93.12 867 PHE A N 1
ATOM 6806 C CA . PHE A 1 867 ? 27.838 15.399 -10.808 1.00 93.12 867 PHE A CA 1
ATOM 6807 C C . PHE A 1 867 ? 27.778 15.826 -9.345 1.00 93.12 867 PHE A C 1
ATOM 6809 O O . PHE A 1 867 ? 27.734 14.976 -8.454 1.00 93.12 867 PHE A O 1
ATOM 6816 N N . ASP A 1 868 ? 27.702 17.134 -9.114 1.00 94.75 868 ASP A N 1
ATOM 6817 C CA . ASP A 1 868 ? 27.439 17.748 -7.816 1.00 94.75 868 ASP A CA 1
ATOM 6818 C C . ASP A 1 868 ? 26.025 18.336 -7.817 1.00 94.75 868 ASP A C 1
ATOM 6820 O O . ASP A 1 868 ? 25.707 19.228 -8.605 1.00 94.75 868 ASP A O 1
ATOM 6824 N N . THR A 1 869 ? 25.163 17.873 -6.912 1.00 95.56 869 THR A N 1
ATOM 6825 C CA . THR A 1 869 ? 23.764 18.313 -6.850 1.00 95.56 869 THR A CA 1
ATOM 6826 C C . THR A 1 869 ? 23.356 18.740 -5.445 1.00 95.56 869 THR A C 1
ATOM 6828 O O . THR A 1 869 ? 23.250 17.927 -4.520 1.00 95.56 869 THR A O 1
ATOM 6831 N N . PHE A 1 870 ? 23.014 20.017 -5.289 1.00 96.69 870 PHE A N 1
ATOM 6832 C CA . PHE A 1 870 ? 22.291 20.519 -4.128 1.00 96.69 870 PHE A CA 1
ATOM 6833 C C . PHE A 1 870 ? 20.780 20.489 -4.390 1.00 96.69 870 PHE A C 1
ATOM 6835 O O . PHE A 1 870 ? 20.298 21.060 -5.363 1.00 96.69 870 PHE A O 1
ATOM 6842 N N . ASN A 1 871 ? 20.014 19.876 -3.487 1.00 95.44 871 ASN A N 1
ATOM 6843 C CA . ASN A 1 871 ? 18.556 19.998 -3.456 1.00 95.44 871 ASN A CA 1
ATOM 6844 C C . ASN A 1 871 ? 18.130 20.597 -2.115 1.00 95.44 871 ASN A C 1
ATOM 6846 O O . ASN A 1 871 ? 18.539 20.123 -1.054 1.00 95.44 871 ASN A O 1
ATOM 6850 N N . GLY A 1 872 ? 17.252 21.593 -2.148 1.00 94.75 872 GLY A N 1
ATOM 6851 C CA . GLY A 1 872 ? 16.598 22.155 -0.978 1.00 94.75 872 GLY A CA 1
ATOM 6852 C C . GLY A 1 872 ? 15.096 22.261 -1.196 1.00 94.75 872 GLY A C 1
ATOM 6853 O O . GLY A 1 872 ? 14.645 22.783 -2.207 1.00 94.75 872 GLY A O 1
ATOM 6854 N N . ARG A 1 873 ? 14.298 21.795 -0.236 1.00 94.62 873 ARG A N 1
ATOM 6855 C CA . ARG A 1 873 ? 12.837 21.889 -0.266 1.00 94.62 873 ARG A CA 1
ATOM 6856 C C . ARG A 1 873 ? 12.307 22.324 1.090 1.00 94.62 873 ARG A C 1
ATOM 6858 O O . ARG A 1 873 ? 12.521 21.643 2.091 1.00 94.62 873 ARG A O 1
ATOM 6865 N N . LEU A 1 874 ? 11.572 23.428 1.120 1.00 95.06 874 LEU A N 1
ATOM 6866 C CA . LEU A 1 874 ? 10.886 23.947 2.298 1.00 95.06 874 LEU A CA 1
ATOM 6867 C C . LEU A 1 874 ? 9.375 23.822 2.096 1.00 95.06 874 LEU A C 1
ATOM 6869 O O . LEU A 1 874 ? 8.872 24.156 1.034 1.00 95.06 874 LEU A O 1
ATOM 6873 N N . ASN A 1 875 ? 8.648 23.368 3.112 1.00 94.50 875 ASN A N 1
ATOM 6874 C CA . ASN A 1 875 ? 7.197 23.216 3.093 1.00 94.50 875 ASN A CA 1
ATOM 6875 C C . ASN A 1 875 ? 6.585 23.753 4.384 1.00 94.50 875 ASN A C 1
ATOM 6877 O O . ASN A 1 875 ? 6.809 23.192 5.457 1.00 94.50 875 ASN A O 1
ATOM 6881 N N . TYR A 1 876 ? 5.780 24.804 4.282 1.00 95.38 876 TYR A N 1
ATOM 6882 C CA . TYR A 1 876 ? 4.853 25.212 5.327 1.00 95.38 876 TYR A CA 1
ATOM 6883 C C . TYR A 1 876 ? 3.505 24.530 5.102 1.00 95.38 876 TYR A C 1
ATOM 6885 O O . TYR A 1 876 ? 2.925 24.611 4.021 1.00 95.38 876 TYR A O 1
ATOM 6893 N N . PHE A 1 877 ? 2.991 23.890 6.145 1.00 93.56 877 PHE A N 1
ATOM 6894 C CA . PHE A 1 877 ? 1.696 23.230 6.128 1.00 93.56 877 PHE A CA 1
ATOM 6895 C C . PHE A 1 877 ? 0.771 23.847 7.174 1.00 93.56 877 PHE A C 1
ATOM 6897 O O . PHE A 1 877 ? 1.155 24.012 8.338 1.00 93.56 877 PHE A O 1
ATOM 6904 N N . TYR A 1 878 ? -0.469 24.118 6.776 1.00 93.38 878 TYR A N 1
ATOM 6905 C CA . TYR A 1 878 ? -1.561 24.556 7.638 1.00 93.38 878 TYR A CA 1
ATOM 6906 C C . TYR A 1 878 ? -2.785 23.654 7.439 1.00 93.38 878 TYR A C 1
ATOM 6908 O O . TYR A 1 878 ? -3.185 23.373 6.315 1.00 93.38 878 TYR A O 1
ATOM 6916 N N . LYS A 1 879 ? -3.394 23.203 8.533 1.00 90.19 879 LYS A N 1
ATOM 6917 C CA . LYS A 1 879 ? -4.510 22.253 8.555 1.00 90.19 879 LYS A CA 1
ATOM 6918 C C . LYS A 1 879 ? -5.696 22.834 9.314 1.00 90.19 879 LYS A C 1
ATOM 6920 O O . LYS A 1 879 ? -5.579 23.159 10.495 1.00 90.19 879 LYS A O 1
ATOM 6925 N N . SER A 1 880 ? -6.845 22.906 8.656 1.00 88.62 880 SER A N 1
ATOM 6926 C CA . SER A 1 880 ? -8.134 23.257 9.260 1.00 88.62 880 SER A CA 1
ATOM 6927 C C . SER A 1 880 ? -9.139 22.107 9.106 1.00 88.62 880 SER A C 1
ATOM 6929 O O . SER A 1 880 ? -8.801 21.043 8.592 1.00 88.62 880 SER A O 1
ATOM 6931 N N . GLU A 1 881 ? -10.375 22.293 9.573 1.00 85.19 881 GLU A N 1
ATOM 6932 C CA . GLU A 1 881 ? -11.453 21.311 9.362 1.00 85.19 881 GLU A CA 1
ATOM 6933 C C . GLU A 1 881 ? -11.994 21.325 7.922 1.00 85.19 881 GLU A C 1
ATOM 6935 O O . GLU A 1 881 ? -12.484 20.304 7.442 1.00 85.19 881 GLU A O 1
ATOM 6940 N N . LEU A 1 882 ? -11.886 22.467 7.231 1.00 86.25 882 LEU A N 1
ATOM 6941 C CA . LEU A 1 882 ? -12.408 22.669 5.876 1.00 86.25 882 LEU A CA 1
ATOM 6942 C C . LEU A 1 882 ? -11.337 22.502 4.792 1.00 86.25 882 LEU A C 1
ATOM 6944 O O . LEU A 1 882 ? -11.660 22.090 3.683 1.00 86.25 882 LEU A O 1
ATOM 6948 N N . PHE A 1 883 ? -10.076 22.826 5.082 1.00 90.12 883 PHE A N 1
ATOM 6949 C CA . PHE A 1 883 ? -8.988 22.755 4.107 1.00 90.12 883 PHE A CA 1
ATOM 6950 C C . PHE A 1 883 ? -7.615 22.459 4.727 1.00 90.12 883 PHE A C 1
ATOM 6952 O O . PHE A 1 883 ? -7.304 22.942 5.822 1.00 90.12 883 PHE A O 1
ATOM 6959 N N . ASN A 1 884 ? -6.769 21.745 3.980 1.00 91.75 884 ASN A N 1
ATOM 6960 C CA . ASN A 1 884 ? -5.327 21.660 4.206 1.00 91.75 884 ASN A CA 1
ATOM 6961 C C . ASN A 1 884 ? -4.619 22.514 3.149 1.00 91.75 884 ASN A C 1
ATOM 6963 O O . ASN A 1 884 ? -4.874 22.375 1.956 1.00 91.75 884 ASN A O 1
ATOM 6967 N N . TRP A 1 885 ? -3.725 23.392 3.583 1.00 93.94 885 TRP A N 1
ATOM 6968 C CA . TRP A 1 885 ? -2.942 24.271 2.725 1.00 93.94 885 TRP A CA 1
ATOM 6969 C C . TRP A 1 885 ? -1.459 23.932 2.862 1.00 93.94 885 TRP A C 1
ATOM 6971 O O . TRP A 1 885 ? -0.931 23.852 3.975 1.00 93.94 885 TRP A O 1
ATOM 6981 N N . GLN A 1 886 ? -0.796 23.735 1.729 1.00 94.00 886 GLN A N 1
ATOM 6982 C CA . GLN A 1 886 ? 0.648 23.584 1.622 1.00 94.00 886 GLN A CA 1
ATOM 6983 C C . GLN A 1 886 ? 1.185 24.761 0.812 1.00 94.00 886 GLN A C 1
ATOM 6985 O O . GLN A 1 886 ? 0.684 25.062 -0.272 1.00 94.00 886 GLN A O 1
ATOM 6990 N N . LEU A 1 887 ? 2.221 25.407 1.332 1.00 95.88 887 LEU A N 1
ATOM 6991 C CA . LEU A 1 887 ? 3.040 26.378 0.620 1.00 95.88 887 LEU A CA 1
ATOM 6992 C C . LEU A 1 887 ? 4.474 25.857 0.640 1.00 95.88 887 LEU A C 1
ATOM 6994 O O . LEU A 1 887 ? 5.003 25.562 1.713 1.00 95.88 887 LEU A O 1
ATOM 6998 N N . GLY A 1 888 ? 5.090 25.734 -0.527 1.00 95.06 888 GLY A N 1
ATOM 6999 C CA . GLY A 1 888 ? 6.414 25.161 -0.681 1.00 95.06 888 GLY A CA 1
ATOM 7000 C C . GLY A 1 888 ? 7.345 26.025 -1.518 1.00 95.06 888 GLY A C 1
ATOM 7001 O O . GLY A 1 888 ? 6.913 26.764 -2.402 1.00 95.06 888 GLY A O 1
ATOM 7002 N N . ALA A 1 889 ? 8.631 25.908 -1.214 1.00 95.75 889 ALA A N 1
ATOM 7003 C CA . ALA A 1 889 ? 9.729 26.423 -2.013 1.00 95.75 889 ALA A CA 1
ATOM 7004 C C . ALA A 1 889 ? 10.698 25.275 -2.312 1.00 95.75 889 ALA A C 1
ATOM 7006 O O . ALA A 1 889 ? 10.915 24.406 -1.463 1.00 95.75 889 ALA A O 1
ATOM 7007 N N . GLU A 1 890 ? 11.280 25.265 -3.502 1.00 94.31 890 GLU A N 1
ATOM 7008 C CA . GLU A 1 890 ? 12.261 24.274 -3.937 1.00 94.31 890 GLU A CA 1
ATOM 7009 C C . GLU A 1 890 ? 13.414 24.970 -4.659 1.00 94.31 890 GLU A C 1
ATOM 7011 O O . GLU A 1 890 ? 13.204 25.971 -5.342 1.00 94.31 890 GLU A O 1
ATOM 7016 N N . ALA A 1 891 ? 14.622 24.457 -4.459 1.00 94.88 891 ALA A N 1
ATOM 7017 C CA . ALA A 1 891 ? 15.836 24.852 -5.148 1.00 94.88 891 ALA A CA 1
ATOM 7018 C C . ALA A 1 891 ? 16.602 23.580 -5.530 1.00 94.88 891 ALA A C 1
ATOM 7020 O O . ALA A 1 891 ? 16.904 22.771 -4.649 1.00 94.88 891 ALA A O 1
ATOM 7021 N N . THR A 1 892 ? 16.939 23.425 -6.802 1.00 94.00 892 THR A N 1
ATOM 7022 C CA . THR A 1 892 ? 17.833 22.377 -7.300 1.00 94.00 892 THR A CA 1
ATOM 7023 C C . THR A 1 892 ? 18.959 23.064 -8.055 1.00 94.00 892 THR A C 1
ATOM 7025 O O . THR A 1 892 ? 18.704 23.859 -8.953 1.00 94.00 892 THR A O 1
ATOM 7028 N N . LEU A 1 893 ? 20.195 22.806 -7.640 1.00 94.44 893 LEU A N 1
ATOM 7029 C CA . LEU A 1 893 ? 21.410 23.289 -8.289 1.00 94.44 893 LEU A CA 1
ATOM 7030 C C . LEU A 1 893 ? 22.211 22.048 -8.656 1.00 94.44 893 LEU A C 1
ATOM 7032 O O . LEU A 1 893 ? 22.573 21.281 -7.763 1.00 94.44 893 LEU A O 1
ATOM 7036 N N . GLU A 1 894 ? 22.449 21.838 -9.940 1.00 93.00 894 GLU A N 1
ATOM 7037 C CA . GLU A 1 894 ? 23.195 20.703 -10.466 1.00 93.00 894 GLU A CA 1
ATOM 7038 C C . GLU A 1 894 ? 24.337 21.225 -11.330 1.00 93.00 894 GLU A C 1
ATOM 7040 O O . GLU A 1 894 ? 24.107 21.986 -12.263 1.00 93.00 894 GLU A O 1
ATOM 7045 N N . ASN A 1 895 ? 25.558 20.803 -11.027 1.00 92.50 895 ASN A N 1
ATOM 7046 C CA . ASN A 1 895 ? 26.721 21.011 -11.878 1.00 92.50 895 ASN A CA 1
ATOM 7047 C C . ASN A 1 895 ? 27.238 19.638 -12.294 1.00 92.50 895 ASN A C 1
ATOM 7049 O O . ASN A 1 895 ? 27.202 18.700 -11.494 1.00 92.50 895 ASN A O 1
ATOM 7053 N N . GLY A 1 896 ? 27.764 19.524 -13.510 1.00 91.06 896 GLY A N 1
ATOM 7054 C CA . GLY A 1 896 ? 28.432 18.306 -13.950 1.00 91.06 896 GLY A CA 1
ATOM 7055 C C . GLY A 1 896 ? 29.727 18.595 -14.695 1.00 91.06 896 GLY A C 1
ATOM 7056 O O . GLY A 1 896 ? 29.881 19.657 -15.293 1.00 91.06 896 GLY A O 1
ATOM 7057 N N . SER A 1 897 ? 30.675 17.670 -14.614 1.00 90.69 897 SER A N 1
ATOM 7058 C CA . SER A 1 897 ? 32.027 17.793 -15.168 1.00 90.69 897 SER A CA 1
ATOM 7059 C C . SER A 1 897 ? 32.627 16.410 -15.458 1.00 90.69 897 SER A C 1
ATOM 7061 O O . SER A 1 897 ? 31.981 15.388 -15.226 1.00 90.69 897 SER A O 1
ATOM 7063 N N . GLY A 1 898 ? 33.862 16.368 -15.957 1.00 87.06 898 GLY A N 1
ATOM 7064 C CA . GLY A 1 898 ? 34.577 15.135 -16.302 1.00 87.06 898 GLY A CA 1
ATOM 7065 C C . GLY A 1 898 ? 34.811 15.006 -17.804 1.00 87.06 898 GLY A C 1
ATOM 7066 O O . GLY A 1 898 ? 34.346 15.826 -18.589 1.00 87.06 898 GLY A O 1
ATOM 7067 N N . ASP A 1 899 ? 35.542 13.976 -18.223 1.00 87.06 899 ASP A N 1
ATOM 7068 C CA . ASP A 1 899 ? 36.012 13.834 -19.613 1.00 87.06 899 ASP A CA 1
ATOM 7069 C C . ASP A 1 899 ? 34.871 13.707 -20.638 1.00 87.06 899 ASP A C 1
ATOM 7071 O O . ASP A 1 899 ? 35.047 14.020 -21.813 1.00 87.06 899 ASP A O 1
ATOM 7075 N N . LYS A 1 900 ? 33.694 13.256 -20.187 1.00 81.81 900 LYS A N 1
ATOM 7076 C CA . LYS A 1 900 ? 32.482 13.107 -21.006 1.00 81.81 900 LYS A CA 1
ATOM 7077 C C . LYS A 1 900 ? 31.535 14.305 -20.950 1.00 81.81 900 LYS A C 1
ATOM 7079 O O . LYS A 1 900 ? 30.434 14.229 -21.496 1.00 81.81 900 LYS A O 1
ATOM 7084 N N . MET A 1 901 ? 31.904 15.384 -20.260 1.00 82.19 901 MET A N 1
ATOM 7085 C CA . MET A 1 901 ? 31.080 16.586 -20.139 1.00 82.19 901 MET A CA 1
ATOM 7086 C C . MET A 1 901 ? 31.932 17.843 -20.346 1.00 82.19 901 MET A C 1
ATOM 7088 O O . MET A 1 901 ? 32.773 18.149 -19.499 1.00 82.19 901 MET A O 1
ATOM 7092 N N . PRO A 1 902 ? 31.716 18.595 -21.443 1.00 78.75 902 PRO A N 1
ATOM 7093 C CA . PRO A 1 902 ? 32.363 19.881 -21.641 1.00 78.75 902 PRO A CA 1
ATOM 7094 C C . PRO A 1 902 ? 31.963 20.867 -20.534 1.00 78.75 902 PRO A C 1
ATOM 7096 O O . PRO A 1 902 ? 30.993 20.665 -19.791 1.00 78.75 902 PRO A O 1
ATOM 7099 N N . GLU A 1 903 ? 32.734 21.948 -20.425 1.00 78.19 903 GLU A N 1
ATOM 7100 C CA . GLU A 1 903 ? 32.461 23.030 -19.480 1.00 78.19 903 GLU A CA 1
ATOM 7101 C C . GLU A 1 903 ? 31.039 23.575 -19.700 1.00 78.19 903 GLU A C 1
ATOM 7103 O O . GLU A 1 903 ? 30.623 23.831 -20.828 1.00 78.19 903 GLU A O 1
ATOM 7108 N N . ASN A 1 904 ? 30.267 23.689 -18.618 1.00 84.00 904 ASN A N 1
ATOM 7109 C CA . ASN A 1 904 ? 28.860 24.079 -18.651 1.00 84.00 904 ASN A CA 1
ATOM 7110 C C . ASN A 1 904 ? 28.508 24.929 -17.423 1.00 84.00 904 ASN A C 1
ATOM 7112 O O . ASN A 1 904 ? 29.114 24.792 -16.360 1.00 84.00 904 ASN A O 1
ATOM 7116 N N . ASP A 1 905 ? 27.477 25.764 -17.555 1.00 81.62 905 ASP A N 1
ATOM 7117 C CA . ASP A 1 905 ? 27.008 26.682 -16.502 1.00 81.62 905 ASP A CA 1
ATOM 7118 C C . ASP A 1 905 ? 26.179 25.992 -15.389 1.00 81.62 905 ASP A C 1
ATOM 7120 O O . ASP A 1 905 ? 25.573 26.658 -14.540 1.00 81.62 905 ASP A O 1
ATOM 7124 N N . GLY A 1 906 ? 26.114 24.656 -15.404 1.00 87.69 906 GLY A N 1
ATOM 7125 C CA . GLY A 1 906 ? 25.191 23.864 -14.597 1.00 87.69 906 GLY A CA 1
ATOM 7126 C C . GLY A 1 906 ? 23.719 24.077 -14.973 1.00 87.69 906 GLY A C 1
ATOM 7127 O O . GLY A 1 906 ? 23.367 24.619 -16.024 1.00 87.69 906 GLY A O 1
ATOM 7128 N N . MET A 1 907 ? 22.829 23.627 -14.094 1.00 89.75 907 MET A N 1
ATOM 7129 C CA . MET A 1 907 ? 21.390 23.845 -14.167 1.00 89.75 907 MET A CA 1
ATOM 7130 C C . MET A 1 907 ? 20.873 24.279 -12.796 1.00 89.75 907 MET A C 1
ATOM 7132 O O . MET A 1 907 ? 21.156 23.657 -11.771 1.00 89.75 907 MET A O 1
ATOM 7136 N N . GLN A 1 908 ? 20.114 25.372 -12.774 1.00 92.56 908 GLN A N 1
ATOM 7137 C CA . GLN A 1 908 ? 19.571 25.959 -11.552 1.00 92.56 908 GLN A CA 1
ATOM 7138 C C . GLN A 1 908 ? 18.063 26.103 -11.711 1.00 92.56 908 GLN A C 1
ATOM 7140 O O . GLN A 1 908 ? 17.600 26.772 -12.634 1.00 92.56 908 GLN A O 1
ATOM 7145 N N . GLU A 1 909 ? 17.308 25.498 -10.801 1.00 92.50 909 GLU A N 1
ATOM 7146 C CA . GLU A 1 909 ? 15.853 25.575 -10.739 1.00 92.50 909 GLU A CA 1
ATOM 7147 C C . GLU A 1 909 ? 15.420 26.104 -9.375 1.00 92.50 909 GLU A C 1
ATOM 7149 O O . GLU A 1 909 ? 15.768 25.534 -8.339 1.00 92.50 909 GLU A O 1
ATOM 7154 N N . TYR A 1 910 ? 14.610 27.158 -9.365 1.00 94.81 910 TYR A N 1
ATOM 7155 C CA . TYR A 1 910 ? 13.912 27.644 -8.179 1.00 94.81 910 TYR A CA 1
ATOM 7156 C C . TYR A 1 910 ? 12.414 27.583 -8.429 1.00 94.81 910 TYR A C 1
ATOM 7158 O O . TYR A 1 910 ? 11.940 27.997 -9.481 1.00 94.81 910 TYR A O 1
ATOM 7166 N N . ALA A 1 911 ? 11.637 27.117 -7.457 1.00 94.75 911 ALA A N 1
ATOM 7167 C CA . ALA A 1 911 ? 10.189 27.061 -7.595 1.00 94.75 911 ALA A CA 1
ATOM 7168 C C . ALA A 1 911 ? 9.465 27.460 -6.316 1.00 94.75 911 ALA A C 1
ATOM 7170 O O . ALA A 1 911 ? 9.877 27.112 -5.209 1.00 94.75 911 ALA A O 1
ATOM 7171 N N . LEU A 1 912 ? 8.330 28.131 -6.491 1.00 96.44 912 LEU A N 1
ATOM 7172 C CA . LEU A 1 912 ? 7.327 28.352 -5.460 1.00 96.44 912 LEU A CA 1
ATOM 7173 C C . LEU A 1 912 ? 6.058 27.615 -5.868 1.00 96.44 912 LEU A C 1
ATOM 7175 O O . LEU A 1 912 ? 5.587 27.740 -6.997 1.00 96.44 912 LEU A O 1
ATOM 7179 N N . TYR A 1 913 ? 5.482 26.857 -4.946 1.00 95.25 913 TYR A N 1
ATOM 7180 C CA . TYR A 1 913 ? 4.272 26.094 -5.212 1.00 95.25 913 TYR A CA 1
ATOM 7181 C C . TYR A 1 913 ? 3.308 26.130 -4.041 1.00 95.25 913 TYR A C 1
ATOM 7183 O O . TYR A 1 913 ? 3.685 26.309 -2.884 1.00 95.25 913 TYR A O 1
ATOM 7191 N N . THR A 1 914 ? 2.031 25.940 -4.338 1.00 95.94 914 THR A N 1
ATOM 7192 C CA . THR A 1 914 ? 0.997 25.822 -3.324 1.00 95.94 914 THR A CA 1
ATOM 7193 C C . THR A 1 914 ? -0.049 24.800 -3.732 1.00 95.94 914 THR A C 1
ATOM 7195 O O . THR A 1 914 ? -0.373 24.678 -4.908 1.00 95.94 914 THR A O 1
ATOM 7198 N N . THR A 1 915 ? -0.584 24.064 -2.760 1.00 94.06 915 THR A N 1
ATOM 7199 C CA . THR A 1 915 ? -1.749 23.192 -2.945 1.00 94.06 915 THR A CA 1
ATOM 7200 C C . THR A 1 915 ? -2.771 23.471 -1.846 1.00 94.06 915 THR A C 1
ATOM 7202 O O . THR A 1 915 ? -2.411 23.766 -0.701 1.00 94.06 915 THR A O 1
ATOM 7205 N N . LEU A 1 916 ? -4.058 23.407 -2.190 1.00 94.19 916 LEU A N 1
ATOM 7206 C CA . LEU A 1 916 ? -5.167 23.633 -1.260 1.00 94.19 916 LEU A CA 1
ATOM 7207 C C . LEU A 1 916 ? -6.136 22.448 -1.318 1.00 94.19 916 LEU A C 1
ATOM 7209 O O . LEU A 1 916 ? -7.077 22.456 -2.102 1.00 94.19 916 LEU A O 1
ATOM 7213 N N . GLU A 1 917 ? -5.928 21.431 -0.481 1.00 93.19 917 GLU A N 1
ATOM 7214 C CA . GLU A 1 917 ? -6.898 20.342 -0.312 1.00 93.19 917 GLU A CA 1
ATOM 7215 C C . GLU A 1 917 ? -8.143 20.876 0.410 1.00 93.19 917 GLU A C 1
ATOM 7217 O O . GLU A 1 917 ? -8.159 21.005 1.632 1.00 93.19 917 GLU A O 1
ATOM 7222 N N . TRP A 1 918 ? -9.190 21.197 -0.341 1.00 92.69 918 TRP A N 1
ATOM 7223 C CA . TRP A 1 918 ? -10.475 21.679 0.145 1.00 92.69 918 TRP A CA 1
ATOM 7224 C C . TRP A 1 918 ? -11.482 20.526 0.269 1.00 92.69 918 TRP A C 1
ATOM 7226 O O . TRP A 1 918 ? -11.820 19.848 -0.705 1.00 92.69 918 TRP A O 1
ATOM 7236 N N . LYS A 1 919 ? -12.004 20.318 1.480 1.00 91.88 919 LYS A N 1
ATOM 7237 C CA . LYS A 1 919 ? -13.087 19.378 1.777 1.00 91.88 919 LYS A CA 1
ATOM 7238 C C . LYS A 1 919 ? -14.438 20.020 1.425 1.00 91.88 919 LYS A C 1
ATOM 7240 O O . LYS A 1 919 ? -15.066 20.664 2.261 1.00 91.88 919 LYS A O 1
ATOM 7245 N N . LEU A 1 920 ? -14.869 19.858 0.171 1.00 91.38 920 LEU A N 1
ATOM 7246 C CA . LEU A 1 920 ? -16.137 20.391 -0.358 1.00 91.38 920 LEU A CA 1
ATOM 7247 C C . LEU A 1 920 ? -17.370 19.807 0.356 1.00 91.38 920 LEU A C 1
ATOM 7249 O O . LEU A 1 920 ? -18.389 20.478 0.497 1.00 91.38 920 LEU A O 1
ATOM 7253 N N . SER A 1 921 ? -17.290 18.547 0.791 1.00 90.31 921 SER A N 1
ATOM 7254 C CA . SER A 1 921 ? -18.290 17.874 1.632 1.00 90.31 921 SER A CA 1
ATOM 7255 C C . SER A 1 921 ? -17.653 16.683 2.363 1.00 90.31 921 SER A C 1
ATOM 7257 O O . SER A 1 921 ? -16.473 16.397 2.169 1.00 90.31 921 SER A O 1
ATOM 7259 N N . GLU A 1 922 ? -18.419 15.933 3.160 1.00 84.12 922 GLU A N 1
ATOM 7260 C CA . GLU A 1 922 ? -17.925 14.684 3.771 1.00 84.12 922 GLU A CA 1
ATOM 7261 C C . GLU A 1 922 ? -17.457 13.636 2.748 1.00 84.12 922 GLU A C 1
ATOM 7263 O O . GLU A 1 922 ? -16.565 12.852 3.058 1.00 84.12 922 GLU A O 1
ATOM 7268 N N . SER A 1 923 ? -17.995 13.668 1.523 1.00 87.50 923 SER A N 1
ATOM 7269 C CA . SER A 1 923 ? -17.666 12.713 0.458 1.00 87.50 923 SER A CA 1
ATOM 7270 C C . SER A 1 923 ? -16.861 13.293 -0.697 1.00 87.50 923 SER A C 1
ATOM 7272 O O . SER A 1 923 ? -16.484 12.536 -1.580 1.00 87.50 923 SER A O 1
ATOM 7274 N N . TRP A 1 924 ? -16.605 14.601 -0.740 1.00 92.81 924 TRP A N 1
ATOM 7275 C CA . TRP A 1 924 ? -15.907 15.241 -1.861 1.00 92.81 924 TRP A CA 1
ATOM 7276 C C . TRP A 1 924 ? -14.755 16.106 -1.363 1.00 92.81 924 TRP A C 1
ATOM 7278 O O . TRP A 1 924 ? -14.929 16.963 -0.495 1.00 92.81 924 TRP A O 1
ATOM 7288 N N . SER A 1 925 ? -13.578 15.910 -1.947 1.00 93.19 925 SER A N 1
ATOM 7289 C CA . SER A 1 925 ? -12.395 16.747 -1.751 1.00 93.19 925 SER A CA 1
ATOM 7290 C C . SER A 1 925 ? -11.866 17.200 -3.108 1.00 93.19 925 SER A C 1
ATOM 7292 O O . SER A 1 925 ? -11.863 16.418 -4.054 1.00 93.19 925 SER A O 1
ATOM 7294 N N . ALA A 1 926 ? -11.392 18.436 -3.198 1.00 95.19 926 ALA A N 1
ATOM 7295 C CA . ALA A 1 926 ? -10.644 18.942 -4.342 1.00 95.19 926 ALA A CA 1
ATOM 7296 C C . ALA A 1 926 ? -9.278 19.443 -3.865 1.00 95.19 926 ALA A C 1
ATOM 7298 O O . ALA A 1 926 ? -9.165 19.923 -2.745 1.00 95.19 926 ALA A O 1
ATOM 7299 N N . GLN A 1 927 ? -8.246 19.352 -4.692 1.00 94.19 927 GLN A N 1
ATOM 7300 C CA . GLN A 1 927 ? -6.948 19.975 -4.462 1.00 94.19 927 GLN A CA 1
ATOM 7301 C C . GLN A 1 927 ? -6.501 20.620 -5.768 1.00 94.19 927 GLN A C 1
ATOM 7303 O O . GLN A 1 927 ? -5.846 19.957 -6.572 1.00 94.19 927 GLN A O 1
ATOM 7308 N N . PRO A 1 928 ? -6.873 21.891 -6.008 1.00 95.31 928 PRO A N 1
ATOM 7309 C CA . PRO A 1 928 ? -6.104 22.733 -6.896 1.00 95.31 928 PRO A CA 1
ATOM 7310 C C . PRO A 1 928 ? -4.690 22.925 -6.339 1.00 95.31 928 PRO A C 1
ATOM 7312 O O . PRO A 1 928 ? -4.482 23.050 -5.123 1.00 95.31 928 PRO A O 1
ATOM 7315 N N . GLY A 1 929 ? -3.731 23.003 -7.246 1.00 94.81 929 GLY A N 1
ATOM 7316 C CA . GLY A 1 929 ? -2.344 23.310 -6.959 1.00 94.81 929 GLY A CA 1
ATOM 7317 C C . GLY A 1 929 ? -1.726 24.114 -8.088 1.00 94.81 929 GLY A C 1
ATOM 7318 O O . GLY A 1 929 ? -2.165 24.051 -9.232 1.00 94.81 929 GLY A O 1
ATOM 7319 N N . LEU A 1 930 ? -0.735 24.921 -7.740 1.00 95.81 930 LEU A N 1
ATOM 7320 C CA . LEU A 1 930 ? -0.077 25.874 -8.624 1.00 95.81 930 LEU A CA 1
ATOM 7321 C C . LEU A 1 930 ? 1.420 25.819 -8.330 1.00 95.81 930 LEU A C 1
ATOM 7323 O O . LEU A 1 930 ? 1.805 25.754 -7.160 1.00 95.81 930 LEU A O 1
ATOM 7327 N N . ARG A 1 931 ? 2.260 25.867 -9.361 1.00 94.56 931 ARG A N 1
ATOM 7328 C CA . ARG A 1 931 ? 3.717 25.969 -9.255 1.00 94.56 931 ARG A CA 1
ATOM 7329 C C . ARG A 1 931 ? 4.213 26.981 -10.281 1.00 94.56 931 ARG A C 1
ATOM 7331 O O . ARG A 1 931 ? 4.023 26.806 -11.480 1.00 94.56 931 ARG A O 1
ATOM 7338 N N . TYR A 1 932 ? 4.860 28.020 -9.771 1.00 94.44 932 TYR A N 1
ATOM 7339 C CA . TYR A 1 932 ? 5.690 28.936 -10.539 1.00 94.44 932 TYR A CA 1
ATOM 7340 C C . TYR A 1 932 ? 7.135 28.468 -10.392 1.00 94.44 932 TYR A C 1
ATOM 7342 O O . TYR A 1 932 ? 7.559 28.154 -9.273 1.00 94.44 932 TYR A O 1
ATOM 7350 N N . MET A 1 933 ? 7.889 28.413 -11.484 1.00 91.69 933 MET A N 1
ATOM 7351 C CA . MET A 1 933 ? 9.322 28.161 -11.417 1.00 91.69 933 MET A CA 1
ATOM 7352 C C . MET A 1 933 ? 10.101 29.155 -12.260 1.00 91.69 933 MET A C 1
ATOM 7354 O O . MET A 1 933 ? 9.559 29.776 -13.163 1.00 91.69 933 MET A O 1
ATOM 7358 N N . TYR A 1 934 ? 11.378 29.243 -11.934 1.00 92.94 934 TYR A N 1
ATOM 7359 C CA . TYR A 1 934 ? 12.424 29.839 -12.733 1.00 92.94 934 TYR A CA 1
ATOM 7360 C C . TYR A 1 934 ? 13.485 28.756 -12.927 1.00 92.94 934 TYR A C 1
ATOM 7362 O O . TYR A 1 934 ? 14.005 28.230 -11.938 1.00 92.94 934 TYR A O 1
ATOM 7370 N N . ASN A 1 935 ? 13.811 28.424 -14.168 1.00 91.69 935 ASN A N 1
ATOM 7371 C CA . ASN A 1 935 ? 15.003 27.664 -14.517 1.00 91.69 935 ASN A CA 1
ATOM 7372 C C . ASN A 1 935 ? 15.973 28.615 -15.248 1.00 91.69 935 ASN A C 1
ATOM 7374 O O . ASN A 1 935 ? 15.558 29.496 -15.999 1.00 91.69 935 ASN A O 1
ATOM 7378 N N . ALA A 1 936 ? 17.277 28.482 -15.001 1.00 88.31 936 ALA A N 1
ATOM 7379 C CA . ALA A 1 936 ? 18.286 29.392 -15.550 1.00 88.31 936 ALA A CA 1
ATOM 7380 C C . ALA A 1 936 ? 18.396 29.392 -17.094 1.00 88.31 936 ALA A C 1
ATOM 7382 O O . ALA A 1 936 ? 18.963 30.332 -17.649 1.00 88.31 936 ALA A O 1
ATOM 7383 N N . ALA A 1 937 ? 17.818 28.409 -17.793 1.00 86.06 937 ALA A N 1
ATOM 7384 C CA . ALA A 1 937 ? 17.647 28.416 -19.250 1.00 86.06 937 ALA A CA 1
ATOM 7385 C C . ALA A 1 937 ? 16.177 28.547 -19.714 1.00 86.06 937 ALA A C 1
ATOM 7387 O O . ALA A 1 937 ? 15.949 28.728 -20.912 1.00 86.06 937 ALA A O 1
ATOM 7388 N N . PHE A 1 938 ? 15.203 28.467 -18.793 1.00 88.56 938 PHE A N 1
ATOM 7389 C CA . PHE A 1 938 ? 13.768 28.307 -19.074 1.00 88.56 938 PHE A CA 1
ATOM 7390 C C . PHE A 1 938 ? 12.912 29.002 -17.980 1.00 88.56 938 PHE A C 1
ATOM 7392 O O . PHE A 1 938 ? 12.854 28.528 -16.847 1.00 88.56 938 PHE A O 1
ATOM 7399 N N . ASP A 1 939 ? 12.192 30.093 -18.262 1.00 85.19 939 ASP A N 1
ATOM 7400 C CA . ASP A 1 939 ? 11.310 30.759 -17.266 1.00 85.19 939 ASP A CA 1
ATOM 7401 C C . ASP A 1 939 ? 9.907 30.116 -17.266 1.00 85.19 939 ASP A C 1
ATOM 7403 O O . ASP A 1 939 ? 8.892 30.810 -17.263 1.00 85.19 939 ASP A O 1
ATOM 7407 N N . ALA A 1 940 ? 9.869 28.775 -17.335 1.00 86.12 940 ALA A N 1
ATOM 7408 C CA . ALA A 1 940 ? 8.705 27.920 -17.589 1.00 86.12 940 ALA A CA 1
ATOM 7409 C C . ALA A 1 940 ? 7.531 28.229 -16.631 1.00 86.12 940 ALA A C 1
ATOM 7411 O O . ALA A 1 940 ? 7.471 27.714 -15.505 1.00 86.12 940 ALA A O 1
ATOM 7412 N N . PRO A 1 941 ? 6.571 29.087 -17.029 1.00 87.81 941 PRO A N 1
ATOM 7413 C CA . PRO A 1 941 ? 6.071 30.053 -16.060 1.00 87.81 941 PRO A CA 1
ATOM 7414 C C . PRO A 1 941 ? 4.927 29.532 -15.205 1.00 87.81 941 PRO A C 1
ATOM 7416 O O . PRO A 1 941 ? 4.735 30.059 -14.109 1.00 87.81 941 PRO A O 1
ATOM 7419 N N . PHE A 1 942 ? 4.117 28.558 -15.653 1.00 90.00 942 PHE A N 1
ATOM 7420 C CA . PHE A 1 942 ? 2.986 28.156 -14.818 1.00 90.00 942 PHE A CA 1
ATOM 7421 C C . PHE A 1 942 ? 2.462 26.726 -14.969 1.00 90.00 942 PHE A C 1
ATOM 7423 O O . PHE A 1 942 ? 1.617 26.418 -15.807 1.00 90.00 942 PHE A O 1
ATOM 7430 N N . ILE A 1 943 ? 2.867 25.871 -14.030 1.00 93.00 943 ILE A N 1
ATOM 7431 C CA . ILE A 1 943 ? 2.290 24.541 -13.844 1.00 93.00 943 ILE A CA 1
ATOM 7432 C C . ILE A 1 943 ? 1.072 24.637 -12.909 1.00 93.00 943 ILE A C 1
ATOM 7434 O O . ILE A 1 943 ? 1.132 25.280 -11.858 1.00 93.00 943 ILE A O 1
ATOM 7438 N N . TYR A 1 944 ? -0.027 23.955 -13.241 1.00 93.81 944 TYR A N 1
ATOM 7439 C CA . TYR A 1 944 ? -1.222 23.857 -12.394 1.00 93.81 944 TYR A CA 1
ATOM 7440 C C . TYR A 1 944 ? -1.747 22.421 -12.305 1.00 93.81 944 TYR A C 1
ATOM 7442 O O . TYR A 1 944 ? -1.590 21.634 -13.230 1.00 93.81 944 TYR A O 1
ATOM 7450 N N . ASN A 1 945 ? -2.388 22.074 -11.189 1.00 93.06 945 ASN A N 1
ATOM 7451 C CA . ASN A 1 945 ? -3.097 20.814 -10.996 1.00 93.06 945 ASN A CA 1
ATOM 7452 C C . ASN A 1 945 ? -4.451 20.996 -10.311 1.00 93.06 945 ASN A C 1
ATOM 7454 O O . ASN A 1 945 ? -4.758 22.046 -9.751 1.00 93.06 945 ASN A O 1
ATOM 7458 N N . LEU A 1 946 ? -5.274 19.963 -10.418 1.00 93.50 946 LEU A N 1
ATOM 7459 C CA . LEU A 1 946 ? -6.618 19.839 -9.898 1.00 93.50 946 LEU A CA 1
ATOM 7460 C C . LEU A 1 946 ? -6.929 18.354 -9.700 1.00 93.50 946 LEU A C 1
ATOM 7462 O O . LEU A 1 946 ? -7.396 17.640 -10.589 1.00 93.50 946 LEU A O 1
ATOM 7466 N N . HIS A 1 947 ? -6.699 17.895 -8.479 1.00 93.44 947 HIS A N 1
ATOM 7467 C CA . HIS A 1 947 ? -7.143 16.581 -8.047 1.00 93.44 947 HIS A CA 1
ATOM 7468 C C . HIS A 1 947 ? -8.558 16.673 -7.471 1.00 93.44 947 HIS A C 1
ATOM 7470 O O . HIS A 1 947 ? -8.865 17.585 -6.709 1.00 93.44 947 HIS A O 1
ATOM 7476 N N . PHE A 1 948 ? -9.406 15.697 -7.763 1.00 94.38 948 PHE A N 1
ATOM 7477 C CA . PHE A 1 948 ? -10.682 15.474 -7.090 1.00 94.38 948 PHE A CA 1
ATOM 7478 C C . PHE A 1 948 ? -10.676 14.095 -6.459 1.00 94.38 948 PHE A C 1
ATOM 7480 O O . PHE A 1 948 ? -10.247 13.141 -7.099 1.00 94.38 948 PHE A O 1
ATOM 7487 N N . LYS A 1 949 ? -11.212 13.977 -5.244 1.00 93.88 949 LYS A N 1
ATOM 7488 C CA . LYS A 1 949 ? -11.508 12.708 -4.582 1.00 93.88 949 LYS A CA 1
ATOM 7489 C C . LYS A 1 949 ? -12.983 12.645 -4.204 1.00 93.88 949 LYS A C 1
ATOM 7491 O O . LYS A 1 949 ? -13.472 13.543 -3.522 1.00 93.88 949 LYS A O 1
ATOM 7496 N N . TRP A 1 950 ? -13.655 11.566 -4.583 1.00 94.06 950 TRP A N 1
ATOM 7497 C CA . TRP A 1 950 ? -14.968 11.187 -4.069 1.00 94.06 950 TRP A CA 1
ATOM 7498 C C . TRP A 1 950 ? -14.819 9.961 -3.163 1.00 94.06 950 TRP A C 1
ATOM 7500 O O . TRP A 1 950 ? -14.287 8.954 -3.599 1.00 94.06 950 TRP A O 1
ATOM 7510 N N . ASP A 1 951 ? -15.239 10.020 -1.906 1.00 89.56 951 ASP A N 1
ATOM 7511 C CA . ASP A 1 951 ? -15.215 8.886 -0.971 1.00 89.56 951 ASP A CA 1
ATOM 7512 C C . ASP A 1 951 ? -16.624 8.696 -0.399 1.00 89.56 951 ASP A C 1
ATOM 7514 O O . ASP A 1 951 ? -17.168 9.585 0.264 1.00 89.56 951 ASP A O 1
ATOM 7518 N N . LYS A 1 952 ? -17.255 7.558 -0.695 1.00 82.12 952 LYS A N 1
ATOM 7519 C CA . LYS A 1 952 ? -18.625 7.246 -0.280 1.00 82.12 952 LYS A CA 1
ATOM 7520 C C . LYS A 1 952 ? -18.698 5.910 0.454 1.00 82.12 952 LYS A C 1
ATOM 7522 O O . LYS A 1 952 ? -18.142 4.898 0.026 1.00 82.12 952 LYS A O 1
ATOM 7527 N N . ASP A 1 953 ? -19.444 5.909 1.560 1.00 71.38 953 ASP A N 1
ATOM 7528 C CA . ASP A 1 953 ? -19.683 4.770 2.460 1.00 71.38 953 ASP A CA 1
ATOM 7529 C C . ASP A 1 953 ? -18.385 4.131 3.023 1.00 71.38 953 ASP A C 1
ATOM 7531 O O . ASP A 1 953 ? -18.431 3.034 3.580 1.00 71.38 953 ASP A O 1
ATOM 7535 N N . ASN A 1 954 ? -17.227 4.782 2.815 1.00 68.12 954 ASN A N 1
ATOM 7536 C CA . ASN A 1 954 ? -15.872 4.207 2.822 1.00 68.12 954 ASN A CA 1
ATOM 7537 C C . ASN A 1 954 ? -15.770 2.838 2.110 1.00 68.12 954 ASN A C 1
ATOM 7539 O O . ASN A 1 954 ? -15.022 1.947 2.519 1.00 68.12 954 ASN A O 1
ATOM 7543 N N . LYS A 1 955 ? -16.535 2.690 1.022 1.00 73.31 955 LYS A N 1
ATOM 7544 C CA . LYS A 1 955 ? -16.589 1.518 0.136 1.00 73.31 955 LYS A CA 1
ATOM 7545 C C . LYS A 1 955 ? -16.316 1.880 -1.304 1.00 73.31 955 LYS A C 1
ATOM 7547 O O . LYS A 1 955 ? -15.756 1.048 -1.995 1.00 73.31 955 LYS A O 1
ATOM 7552 N N . TRP A 1 956 ? -16.733 3.059 -1.750 1.00 84.56 956 TRP A N 1
ATOM 7553 C CA . TRP A 1 956 ? -16.398 3.619 -3.049 1.00 84.56 956 TRP A CA 1
ATOM 7554 C C . TRP A 1 956 ? -15.411 4.753 -2.850 1.00 84.56 956 TRP A C 1
ATOM 7556 O O . TRP A 1 956 ? -15.634 5.645 -2.037 1.00 84.56 956 TRP A O 1
ATOM 7566 N N . LEU A 1 957 ? -14.356 4.730 -3.640 1.00 90.50 957 LEU A N 1
ATOM 7567 C CA . LEU A 1 957 ? -13.434 5.835 -3.810 1.00 90.50 957 LEU A CA 1
ATOM 7568 C C . LEU A 1 957 ? -13.568 6.299 -5.258 1.00 90.50 957 LEU A C 1
ATOM 7570 O O . LEU A 1 957 ? -13.964 5.514 -6.105 1.00 90.50 957 LEU A O 1
ATOM 7574 N N . ALA A 1 958 ? -13.208 7.530 -5.566 1.00 93.31 958 ALA A N 1
ATOM 7575 C CA . ALA A 1 958 ? -12.851 7.985 -6.893 1.00 93.31 958 ALA A CA 1
ATOM 7576 C C . ALA A 1 958 ? -11.817 9.072 -6.799 1.00 93.31 958 ALA A C 1
ATOM 7578 O O . ALA A 1 958 ? -11.822 9.844 -5.848 1.00 93.31 958 ALA A O 1
ATOM 7579 N N . ARG A 1 959 ? -10.916 9.098 -7.771 1.00 92.50 959 ARG A N 1
ATOM 7580 C CA . ARG A 1 959 ? -9.873 10.090 -7.936 1.00 92.50 959 ARG A CA 1
ATOM 7581 C C . ARG A 1 959 ? -9.839 10.457 -9.406 1.00 92.50 959 ARG A C 1
ATOM 7583 O O . ARG A 1 959 ? -9.716 9.566 -10.238 1.00 92.50 959 ARG A O 1
ATOM 7590 N N . PHE A 1 960 ? -9.923 11.747 -9.683 1.00 93.25 960 PHE A N 1
ATOM 7591 C CA . PHE A 1 960 ? -9.757 12.380 -10.993 1.00 93.25 960 PHE A CA 1
ATOM 7592 C C . PHE A 1 960 ? -8.611 13.394 -10.809 1.00 93.25 960 PHE A C 1
ATOM 7594 O O . PHE A 1 960 ? -8.465 13.923 -9.706 1.00 93.25 960 PHE A O 1
ATOM 7601 N N . SER A 1 961 ? -7.726 13.620 -11.781 1.00 91.69 961 SER A N 1
ATOM 7602 C CA . SER A 1 961 ? -6.421 14.259 -11.492 1.00 91.69 961 SER A CA 1
ATOM 7603 C C . SER A 1 961 ? -5.863 15.200 -12.578 1.00 91.69 961 SER A C 1
ATOM 7605 O O . SER A 1 961 ? -4.667 15.223 -12.792 1.00 91.69 961 SER A O 1
ATOM 7607 N N . GLY A 1 962 ? -6.731 16.044 -13.153 1.00 92.50 962 GLY A N 1
ATOM 7608 C CA . GLY A 1 962 ? -6.507 17.201 -14.062 1.00 92.50 962 GLY A CA 1
ATOM 7609 C C . GLY A 1 962 ? -5.318 18.129 -13.803 1.00 92.50 962 GLY A C 1
ATOM 7610 O O . GLY A 1 962 ? -5.297 18.686 -12.723 1.00 92.50 962 GLY A O 1
ATOM 7611 N N . ALA A 1 963 ? -4.380 18.395 -14.725 1.00 90.56 963 ALA A N 1
ATOM 7612 C CA . ALA A 1 963 ? -3.143 19.162 -14.437 1.00 90.56 963 ALA A CA 1
ATOM 7613 C C . ALA A 1 963 ? -2.171 19.311 -15.632 1.00 90.56 963 ALA A C 1
ATOM 7615 O O . ALA A 1 963 ? -2.359 18.704 -16.687 1.00 90.56 963 ALA A O 1
ATOM 7616 N N . THR A 1 964 ? -1.052 20.013 -15.426 1.00 91.69 964 THR A N 1
ATOM 7617 C CA . THR A 1 964 ? 0.051 20.182 -16.385 1.00 91.69 964 THR A CA 1
ATOM 7618 C C . THR A 1 964 ? 1.411 19.728 -15.825 1.00 91.69 964 THR A C 1
ATOM 7620 O O . THR A 1 964 ? 1.586 19.566 -14.617 1.00 91.69 964 THR A O 1
ATOM 7623 N N . ALA A 1 965 ? 2.371 19.473 -16.709 1.00 81.81 965 ALA A N 1
ATOM 7624 C CA . ALA A 1 965 ? 3.751 19.120 -16.395 1.00 81.81 965 ALA A CA 1
ATOM 7625 C C . ALA A 1 965 ? 4.699 19.806 -17.392 1.00 81.81 965 ALA A C 1
ATOM 7627 O O . ALA A 1 965 ? 4.229 20.436 -18.338 1.00 81.81 965 ALA A O 1
ATOM 7628 N N . PHE A 1 966 ? 5.999 19.702 -17.123 1.00 88.00 966 PHE A N 1
ATOM 7629 C CA . PHE A 1 966 ? 7.125 20.251 -17.881 1.00 88.00 966 PHE A CA 1
ATOM 7630 C C . PHE A 1 966 ? 8.357 19.419 -17.558 1.00 88.00 966 PHE A C 1
ATOM 7632 O O . PHE A 1 966 ? 8.475 18.953 -16.418 1.00 88.00 966 PHE A O 1
ATOM 7639 N N . ARG A 1 967 ? 9.319 19.356 -18.476 1.00 89.44 967 ARG A N 1
ATOM 7640 C CA . ARG A 1 967 ? 10.675 18.922 -18.154 1.00 89.44 967 ARG A CA 1
ATOM 7641 C C . ARG A 1 967 ? 11.717 19.716 -18.941 1.00 89.44 967 ARG A C 1
ATOM 7643 O O . ARG A 1 967 ? 11.677 19.738 -20.164 1.00 89.44 967 ARG A O 1
ATOM 7650 N N . ALA A 1 968 ? 12.673 20.317 -18.234 1.00 89.75 968 ALA A N 1
ATOM 7651 C CA . ALA A 1 968 ? 13.884 20.858 -18.842 1.00 89.75 968 ALA A CA 1
ATOM 7652 C C . ALA A 1 968 ? 14.779 19.709 -19.356 1.00 89.75 968 ALA A C 1
ATOM 7654 O O . ALA A 1 968 ? 14.892 18.694 -18.658 1.00 89.75 968 ALA A O 1
ATOM 7655 N N . PRO A 1 969 ? 15.469 19.860 -20.501 1.00 89.56 969 PRO A N 1
ATOM 7656 C CA . PRO A 1 969 ? 16.544 18.955 -20.883 1.00 89.56 969 PRO A CA 1
ATOM 7657 C C . PRO A 1 969 ? 17.620 18.923 -19.786 1.00 89.56 969 PRO A C 1
ATOM 7659 O O . PRO A 1 969 ? 18.063 19.967 -19.299 1.00 89.56 969 PRO A O 1
ATOM 7662 N N . SER A 1 970 ? 18.042 17.725 -19.399 1.00 89.50 970 SER A N 1
ATOM 7663 C CA . SER A 1 970 ? 19.100 17.489 -18.417 1.00 89.50 970 SER A CA 1
ATOM 7664 C C . SER A 1 970 ? 20.470 17.930 -18.937 1.00 89.50 970 SER A C 1
ATOM 7666 O O . SER A 1 970 ? 20.693 18.082 -20.141 1.00 89.50 970 SER A O 1
ATOM 7668 N N . LEU A 1 971 ? 21.445 18.062 -18.032 1.00 88.94 971 LEU A N 1
ATOM 7669 C CA . LEU A 1 971 ? 22.832 18.330 -18.426 1.00 88.94 971 LEU A CA 1
ATOM 7670 C C . LEU A 1 971 ? 23.397 17.255 -19.367 1.00 88.94 971 LEU A C 1
ATOM 7672 O O . LEU A 1 971 ? 24.175 17.588 -20.256 1.00 88.94 971 LEU A O 1
ATOM 7676 N N . LYS A 1 972 ? 22.992 15.985 -19.217 1.00 87.31 972 LYS A N 1
ATOM 7677 C CA . LYS A 1 972 ? 23.446 14.907 -20.109 1.00 87.31 972 LYS A CA 1
ATOM 7678 C C . LYS A 1 972 ? 22.838 15.014 -21.502 1.00 87.31 972 LYS A C 1
ATOM 7680 O O . LYS A 1 972 ? 23.580 14.941 -22.474 1.00 87.31 972 LYS A O 1
ATOM 7685 N N . GLU A 1 973 ? 21.533 15.259 -21.604 1.00 87.56 973 GLU A N 1
ATOM 7686 C CA . GLU A 1 973 ? 20.865 15.448 -22.902 1.00 87.56 973 GLU A CA 1
ATOM 7687 C C . GLU A 1 973 ? 21.443 16.648 -23.672 1.00 87.56 973 GLU A C 1
ATOM 7689 O O . GLU A 1 973 ? 21.486 16.627 -24.899 1.00 87.56 973 GLU A O 1
ATOM 7694 N N . ARG A 1 974 ? 21.939 17.674 -22.963 1.00 86.88 974 ARG A N 1
ATOM 7695 C CA . ARG A 1 974 ? 22.519 18.887 -23.563 1.00 86.88 974 ARG A CA 1
ATOM 7696 C C . ARG A 1 974 ? 24.007 18.786 -23.894 1.00 86.88 974 ARG A C 1
ATOM 7698 O O . ARG A 1 974 ? 24.412 19.300 -24.929 1.00 86.88 974 ARG A O 1
ATOM 7705 N N . TYR A 1 975 ? 24.807 18.148 -23.037 1.00 86.19 975 TYR A N 1
ATOM 7706 C CA . TYR A 1 975 ? 26.273 18.257 -23.079 1.00 86.19 975 TYR A CA 1
ATOM 7707 C C . TYR A 1 975 ? 27.036 16.922 -23.108 1.00 86.19 975 TYR A C 1
ATOM 7709 O O . TYR A 1 975 ? 28.241 16.942 -23.330 1.00 86.19 975 TYR A O 1
ATOM 7717 N N . MET A 1 976 ? 26.410 15.764 -22.865 1.00 82.94 976 MET A N 1
ATOM 7718 C CA . MET A 1 976 ? 27.151 14.494 -22.755 1.00 82.94 976 MET A CA 1
ATOM 7719 C C . MET A 1 976 ? 27.875 14.135 -24.060 1.00 82.94 976 MET A C 1
ATOM 7721 O O . MET A 1 976 ? 27.276 14.136 -25.128 1.00 82.94 976 MET A O 1
ATOM 7725 N N . ILE A 1 977 ? 29.148 13.761 -23.964 1.00 79.81 977 ILE A N 1
ATOM 7726 C CA . ILE A 1 977 ? 29.938 13.206 -25.064 1.00 79.81 977 ILE A CA 1
ATOM 7727 C C . ILE A 1 977 ? 30.403 11.821 -24.624 1.00 79.81 977 ILE A C 1
ATOM 7729 O O . ILE A 1 977 ? 31.260 11.686 -23.751 1.00 79.81 977 ILE A O 1
ATOM 7733 N N . PHE A 1 978 ? 29.833 10.775 -25.212 1.00 73.62 978 PHE A N 1
ATOM 7734 C CA . PHE A 1 978 ? 30.202 9.391 -24.933 1.00 73.62 978 PHE A CA 1
ATOM 7735 C C . PHE A 1 978 ? 30.648 8.708 -26.221 1.00 73.62 978 PHE A C 1
ATOM 7737 O O . PHE A 1 978 ? 29.898 8.637 -27.184 1.00 73.62 978 PHE A O 1
ATOM 7744 N N . VAL A 1 979 ? 31.881 8.212 -26.238 1.00 67.50 979 VAL A N 1
ATOM 7745 C CA . VAL A 1 979 ? 32.493 7.546 -27.391 1.00 67.50 979 VAL A CA 1
ATOM 7746 C C . VAL A 1 979 ? 32.953 6.170 -26.926 1.00 67.50 979 VAL A C 1
ATOM 7748 O O . VAL A 1 979 ? 33.842 6.085 -26.076 1.00 67.50 979 VAL A O 1
ATOM 7751 N N . ASP A 1 980 ? 32.349 5.109 -27.460 1.00 60.66 980 ASP A N 1
ATOM 7752 C CA . ASP A 1 980 ? 32.827 3.733 -27.295 1.00 60.66 980 ASP A CA 1
ATOM 7753 C C . ASP A 1 980 ? 33.228 3.111 -28.647 1.00 60.66 980 ASP A C 1
ATOM 7755 O O . ASP A 1 980 ? 33.367 3.814 -29.649 1.00 60.66 980 ASP A O 1
ATOM 7759 N N . SER A 1 981 ? 33.521 1.807 -28.671 1.00 52.66 981 SER A N 1
ATOM 7760 C CA . SER A 1 981 ? 33.979 1.125 -29.887 1.00 52.66 981 SER A CA 1
ATOM 7761 C C . SER A 1 981 ? 32.895 0.943 -30.954 1.00 52.66 981 SER A C 1
ATOM 7763 O O . SER A 1 981 ? 33.243 0.663 -32.098 1.00 52.66 981 SER A O 1
ATOM 7765 N N . ASN A 1 982 ? 31.614 1.054 -30.592 1.00 52.19 982 ASN A N 1
ATOM 7766 C CA . ASN A 1 982 ? 30.479 0.701 -31.444 1.00 52.19 982 ASN A CA 1
ATOM 7767 C C . ASN A 1 982 ? 29.512 1.880 -31.675 1.00 52.19 982 ASN A C 1
ATOM 7769 O O . ASN A 1 982 ? 28.813 1.883 -32.688 1.00 52.19 982 ASN A O 1
ATOM 7773 N N . HIS A 1 983 ? 29.475 2.878 -30.782 1.00 62.03 983 HIS A N 1
ATOM 7774 C CA . HIS A 1 983 ? 28.541 4.009 -30.835 1.00 62.03 983 HIS A CA 1
ATOM 7775 C C . HIS A 1 983 ? 29.166 5.314 -30.299 1.00 62.03 983 HIS A C 1
ATOM 7777 O O . HIS A 1 983 ? 29.965 5.305 -29.355 1.00 62.03 983 HIS A O 1
ATOM 7783 N N . ARG A 1 984 ? 28.759 6.464 -30.856 1.00 67.94 984 ARG A N 1
ATOM 7784 C CA . ARG A 1 984 ? 29.115 7.803 -30.345 1.00 67.94 984 ARG A CA 1
ATOM 7785 C C . ARG A 1 984 ? 27.849 8.586 -30.003 1.00 67.94 984 ARG A C 1
ATOM 7787 O O . ARG A 1 984 ? 27.056 8.865 -30.886 1.00 67.94 984 ARG A O 1
ATOM 7794 N N . ILE A 1 985 ? 27.646 8.945 -28.739 1.00 75.50 985 ILE A N 1
ATOM 7795 C CA . ILE A 1 985 ? 26.492 9.716 -28.257 1.00 75.50 985 ILE A CA 1
ATOM 7796 C C . ILE A 1 985 ? 26.923 11.157 -27.977 1.00 75.50 985 ILE A C 1
ATOM 7798 O O . ILE A 1 985 ? 27.876 11.386 -27.229 1.00 75.50 985 ILE A O 1
ATOM 7802 N N . PHE A 1 986 ? 26.182 12.115 -28.528 1.00 78.25 986 PHE A N 1
ATOM 7803 C CA . PHE A 1 986 ? 26.394 13.548 -28.366 1.00 78.25 986 PHE A CA 1
ATOM 7804 C C . PHE A 1 986 ? 25.157 14.237 -27.772 1.00 78.25 986 PHE A C 1
ATOM 7806 O O . PHE A 1 986 ? 24.013 13.974 -28.152 1.00 78.25 986 PHE A O 1
ATOM 7813 N N . GLY A 1 987 ? 25.397 15.155 -26.841 1.00 80.62 987 GLY A N 1
ATOM 7814 C CA . GLY A 1 987 ? 24.401 16.082 -26.324 1.00 80.62 987 GLY A CA 1
ATOM 7815 C C . GLY A 1 987 ? 23.972 17.104 -27.376 1.00 80.62 987 GLY A C 1
ATOM 7816 O O . GLY A 1 987 ? 24.666 17.334 -28.368 1.00 80.62 987 GLY A O 1
ATOM 7817 N N . ASN A 1 988 ? 22.823 17.734 -27.151 1.00 81.88 988 ASN A N 1
ATOM 7818 C CA . ASN A 1 988 ? 22.312 18.795 -28.005 1.00 81.88 988 ASN A CA 1
ATOM 7819 C C . ASN A 1 988 ? 21.864 20.007 -27.178 1.00 81.88 988 ASN A C 1
ATOM 7821 O O . ASN A 1 988 ? 20.875 19.980 -26.447 1.00 81.88 988 ASN A O 1
ATOM 7825 N N . GLU A 1 989 ? 22.585 21.115 -27.316 1.00 83.62 989 GLU A N 1
ATOM 7826 C CA . GLU A 1 989 ? 22.283 22.354 -26.597 1.00 83.62 989 GLU A CA 1
ATOM 7827 C C . GLU A 1 989 ? 21.037 23.088 -27.115 1.00 83.62 989 GLU A C 1
ATOM 7829 O O . GLU A 1 989 ? 20.498 23.933 -26.395 1.00 83.62 989 GLU A O 1
ATOM 7834 N N . ASN A 1 990 ? 20.579 22.751 -28.328 1.00 83.62 990 ASN A N 1
ATOM 7835 C CA . ASN A 1 990 ? 19.402 23.326 -28.989 1.00 83.62 990 ASN A CA 1
ATOM 7836 C C . ASN A 1 990 ? 18.093 22.595 -28.640 1.00 83.62 990 ASN A C 1
ATOM 7838 O O . ASN A 1 990 ? 17.082 22.814 -29.307 1.00 83.62 990 ASN A O 1
ATOM 7842 N N . LEU A 1 991 ? 18.106 21.699 -27.648 1.00 83.50 991 LEU A N 1
ATOM 7843 C CA . LEU A 1 991 ? 16.898 21.008 -27.207 1.00 83.50 991 LEU A CA 1
ATOM 7844 C C . LEU A 1 991 ? 15.879 21.993 -26.641 1.00 83.50 991 LEU A C 1
ATOM 7846 O O . LEU A 1 991 ? 16.162 22.729 -25.690 1.00 83.50 991 LEU A O 1
ATOM 7850 N N . LEU A 1 992 ? 14.665 21.913 -27.174 1.00 88.19 992 LEU A N 1
ATOM 7851 C CA . LEU A 1 992 ? 13.484 22.440 -26.509 1.00 88.19 992 LEU A CA 1
ATOM 7852 C C . LEU A 1 992 ? 13.133 21.529 -25.313 1.00 88.19 992 LEU A C 1
ATOM 7854 O O . LEU A 1 992 ? 13.478 20.342 -25.321 1.00 88.19 992 LEU A O 1
ATOM 7858 N N . PRO A 1 993 ? 12.482 22.051 -24.260 1.00 89.19 993 PRO A N 1
ATOM 7859 C CA . PRO A 1 993 ? 11.950 21.238 -23.173 1.00 89.19 993 PRO A CA 1
ATOM 7860 C C . PRO A 1 993 ? 10.639 20.550 -23.554 1.00 89.19 993 PRO A C 1
ATOM 7862 O O . PRO A 1 993 ? 10.005 20.872 -24.552 1.00 89.19 993 PRO A O 1
ATOM 7865 N N . GLU A 1 994 ? 10.193 19.653 -22.683 1.00 89.31 994 GLU A N 1
ATOM 7866 C CA . GLU A 1 994 ? 8.979 18.871 -22.882 1.00 89.31 994 GLU A CA 1
ATOM 7867 C C . GLU A 1 994 ? 7.771 19.392 -22.098 1.00 89.31 994 GLU A C 1
ATOM 7869 O O . GLU A 1 994 ? 7.877 20.110 -21.099 1.00 89.31 994 GLU A O 1
ATOM 7874 N N . ASN A 1 995 ? 6.603 18.878 -22.489 1.00 88.12 995 ASN A N 1
ATOM 7875 C CA . ASN A 1 995 ? 5.288 19.333 -22.054 1.00 88.12 995 ASN A CA 1
ATOM 7876 C C . ASN A 1 995 ? 4.660 18.436 -20.951 1.00 88.12 995 ASN A C 1
ATOM 7878 O O . ASN A 1 995 ? 5.347 18.023 -20.019 1.00 88.12 995 ASN A O 1
ATOM 7882 N N . GLY A 1 996 ? 3.344 18.156 -20.986 1.00 88.19 996 GLY A N 1
ATOM 7883 C CA . GLY A 1 996 ? 2.747 17.070 -20.182 1.00 88.19 996 GLY A CA 1
ATOM 7884 C C . GLY A 1 996 ? 1.540 17.379 -19.299 1.00 88.19 996 GLY A C 1
ATOM 7885 O O . GLY A 1 996 ? 1.130 18.521 -19.098 1.00 88.19 996 GLY A O 1
ATOM 7886 N N . TYR A 1 997 ? 0.896 16.310 -18.824 1.00 89.19 997 TYR A N 1
ATOM 7887 C CA . TYR A 1 997 ? -0.516 16.112 -19.164 1.00 89.19 997 TYR A CA 1
ATOM 7888 C C . TYR A 1 997 ? -1.330 15.397 -18.025 1.00 89.19 997 TYR A C 1
ATOM 7890 O O . TYR A 1 997 ? -0.859 14.333 -17.655 1.00 89.19 997 TYR A O 1
ATOM 7898 N N . ASN A 1 998 ? -2.521 15.874 -17.493 1.00 89.50 998 ASN A N 1
ATOM 7899 C CA . ASN A 1 998 ? -3.427 15.106 -16.569 1.00 89.50 998 ASN A CA 1
ATOM 7900 C C . ASN A 1 998 ? -5.052 14.693 -16.789 1.00 89.50 998 ASN A C 1
ATOM 7902 O O . ASN A 1 998 ? -5.804 15.583 -16.480 1.00 89.50 998 ASN A O 1
ATOM 7906 N N . PHE A 1 999 ? -5.899 13.596 -17.191 1.00 91.81 999 PHE A N 1
ATOM 7907 C CA . PHE A 1 999 ? -6.144 12.099 -17.786 1.00 91.81 999 PHE A CA 1
ATOM 7908 C C . PHE A 1 999 ? -5.553 10.482 -17.555 1.00 91.81 999 PHE A C 1
ATOM 7910 O O . PHE A 1 999 ? -5.789 9.761 -18.499 1.00 91.81 999 PHE A O 1
ATOM 7917 N N . SER A 1 1000 ? -4.974 9.586 -16.570 1.00 91.50 1000 SER A N 1
ATOM 7918 C CA . SER A 1 1000 ? -4.255 9.320 -15.139 1.00 91.50 1000 SER A CA 1
ATOM 7919 C C . SER A 1 1000 ? -4.776 9.328 -13.565 1.00 91.50 1000 SER A C 1
ATOM 7921 O O . SER A 1 1000 ? -4.956 10.390 -12.988 1.00 91.50 1000 SER A O 1
ATOM 7923 N N . GLY A 1 1001 ? -5.017 8.253 -12.729 1.00 92.56 1001 GLY A N 1
ATOM 7924 C CA . GLY A 1 1001 ? -5.758 8.311 -11.382 1.00 92.56 1001 GLY A CA 1
ATOM 7925 C C . GLY A 1 1001 ? -6.395 7.007 -10.736 1.00 92.56 1001 GLY A C 1
ATOM 7926 O O . GLY A 1 1001 ? -5.747 5.977 -10.859 1.00 92.56 1001 GLY A O 1
ATOM 7927 N N . SER A 1 1002 ? -7.540 7.014 -9.956 1.00 93.25 1002 SER A N 1
ATOM 7928 C CA . SER A 1 1002 ? -8.168 5.786 -9.278 1.00 93.25 1002 SER A CA 1
ATOM 7929 C C . SER A 1 1002 ? -9.598 5.792 -8.572 1.00 93.25 1002 SER A C 1
ATOM 7931 O O . SER A 1 1002 ? -9.790 6.631 -7.697 1.00 93.25 1002 SER A O 1
ATOM 7933 N N . ILE A 1 1003 ? -10.510 4.785 -8.708 1.00 94.00 1003 ILE A N 1
ATOM 7934 C CA . ILE A 1 1003 ? -11.926 4.671 -8.154 1.00 94.00 1003 ILE A CA 1
ATOM 7935 C C . ILE A 1 1003 ? -12.319 3.437 -7.264 1.00 94.00 1003 ILE A C 1
ATOM 7937 O O . ILE A 1 1003 ? -13.401 2.855 -7.286 1.00 94.00 1003 ILE A O 1
ATOM 7941 N N . SER A 1 1004 ? -11.463 3.053 -6.321 1.00 91.62 1004 SER A N 1
ATOM 7942 C CA . SER A 1 1004 ? -11.644 1.910 -5.396 1.00 91.62 1004 SER A CA 1
ATOM 7943 C C . SER A 1 1004 ? -13.058 1.544 -4.818 1.00 91.62 1004 SER A C 1
ATOM 7945 O O . SER A 1 1004 ? -13.367 1.939 -3.697 1.00 91.62 1004 SER A O 1
ATOM 7947 N N . ARG A 1 1005 ? -13.855 0.640 -5.443 1.00 88.25 1005 ARG A N 1
ATOM 7948 C CA . ARG A 1 1005 ? -14.846 -0.216 -4.722 1.00 88.25 1005 ARG A CA 1
ATOM 7949 C C . ARG A 1 1005 ? -14.165 -1.287 -3.849 1.00 88.25 1005 ARG A C 1
ATOM 7951 O O . ARG A 1 1005 ? -13.282 -1.999 -4.341 1.00 88.25 1005 ARG A O 1
ATOM 7958 N N . LEU A 1 1006 ? -14.605 -1.408 -2.597 1.00 80.75 1006 LEU A N 1
ATOM 7959 C CA . LEU A 1 1006 ? -14.343 -2.501 -1.662 1.00 80.75 1006 LEU A CA 1
ATOM 7960 C C . LEU A 1 1006 ? -15.678 -3.090 -1.200 1.00 80.75 1006 LEU A C 1
ATOM 7962 O O . LEU A 1 1006 ? -16.618 -2.357 -0.887 1.00 80.75 1006 LEU A O 1
ATOM 7966 N N . PHE A 1 1007 ? -15.761 -4.409 -1.110 1.00 77.44 1007 PHE A N 1
ATOM 7967 C CA . PHE A 1 1007 ? -16.807 -5.073 -0.338 1.00 77.44 1007 PHE A CA 1
ATOM 7968 C C . PHE A 1 1007 ? -16.321 -6.432 0.160 1.00 77.44 1007 PHE A C 1
ATOM 7970 O O . PHE A 1 1007 ? -15.168 -6.820 -0.042 1.00 77.44 1007 PHE A O 1
ATOM 7977 N N . SER A 1 1008 ? -17.215 -7.125 0.851 1.00 75.75 1008 SER A N 1
ATOM 7978 C CA . SER A 1 1008 ? -16.958 -8.404 1.491 1.00 75.75 1008 SER A CA 1
ATOM 7979 C C . SER A 1 1008 ? -17.980 -9.426 0.995 1.00 75.75 1008 SER A C 1
ATOM 7981 O O . SER A 1 1008 ? -19.170 -9.115 0.951 1.00 75.75 1008 SER A O 1
ATOM 7983 N N . VAL A 1 1009 ? -17.523 -10.630 0.639 1.00 68.88 1009 VAL A N 1
ATOM 7984 C CA . VAL A 1 1009 ? -18.353 -11.784 0.252 1.00 68.88 1009 VAL A CA 1
ATOM 7985 C C . VAL A 1 1009 ? -17.982 -12.951 1.159 1.00 68.88 1009 VAL A C 1
ATOM 7987 O O . VAL A 1 1009 ? -16.913 -13.551 1.033 1.00 68.88 1009 VAL A O 1
ATOM 7990 N N . GLY A 1 1010 ? -18.835 -13.237 2.142 1.00 72.06 1010 GLY A N 1
ATOM 7991 C CA . GLY A 1 1010 ? -18.454 -14.122 3.241 1.00 72.06 1010 GLY A CA 1
ATOM 7992 C C . GLY A 1 1010 ? -17.201 -13.588 3.948 1.00 72.06 1010 GLY A C 1
ATOM 7993 O O . GLY A 1 1010 ? -17.152 -12.418 4.323 1.00 72.06 1010 GLY A O 1
ATOM 7994 N N . ALA A 1 1011 ? -16.178 -14.431 4.097 1.00 72.44 1011 ALA A N 1
ATOM 7995 C CA . ALA A 1 1011 ? -14.900 -14.052 4.707 1.00 72.44 1011 ALA A CA 1
ATOM 7996 C C . ALA A 1 1011 ? -13.858 -13.485 3.711 1.00 72.44 1011 ALA A C 1
ATOM 7998 O O . ALA A 1 1011 ? -12.731 -13.182 4.111 1.00 72.44 1011 ALA A O 1
ATOM 7999 N N . TRP A 1 1012 ? -14.222 -13.314 2.433 1.00 74.00 1012 TRP A N 1
ATOM 8000 C CA . TRP A 1 1012 ? -13.388 -12.653 1.428 1.00 74.00 1012 TRP A CA 1
ATOM 8001 C C . TRP A 1 1012 ? -13.615 -11.145 1.434 1.00 74.00 1012 TRP A C 1
ATOM 8003 O O . TRP A 1 1012 ? -14.694 -10.679 1.077 1.00 74.00 1012 TRP A O 1
ATOM 8013 N N . ASN A 1 1013 ? -12.582 -10.374 1.756 1.00 80.06 1013 ASN A N 1
ATOM 8014 C CA . ASN A 1 1013 ? -12.526 -8.948 1.450 1.00 80.06 1013 ASN A CA 1
ATOM 8015 C C . ASN A 1 1013 ? -11.941 -8.762 0.050 1.00 80.06 1013 ASN A C 1
ATOM 8017 O O . ASN A 1 1013 ? -10.889 -9.325 -0.251 1.00 80.06 1013 ASN A O 1
ATOM 8021 N N . VAL A 1 1014 ? -12.614 -7.975 -0.791 1.00 83.12 1014 VAL A N 1
ATOM 8022 C CA . VAL A 1 1014 ? -12.266 -7.807 -2.208 1.00 83.12 1014 VAL A CA 1
ATOM 8023 C C . VAL A 1 1014 ? -12.155 -6.325 -2.552 1.00 83.12 1014 VAL A C 1
ATOM 8025 O O . VAL A 1 1014 ? -13.090 -5.557 -2.312 1.00 83.12 1014 VAL A O 1
ATOM 8028 N N . LYS A 1 1015 ? -11.024 -5.922 -3.142 1.00 87.94 1015 LYS A N 1
ATOM 8029 C CA . LYS A 1 1015 ? -10.774 -4.566 -3.655 1.00 87.94 1015 LYS A CA 1
ATOM 8030 C C . LYS A 1 1015 ? -10.262 -4.647 -5.093 1.00 87.94 1015 LYS A C 1
ATOM 8032 O O . LYS A 1 1015 ? -9.246 -5.277 -5.350 1.00 87.94 1015 LYS A O 1
ATOM 8037 N N . ALA A 1 1016 ? -10.987 -4.040 -6.026 1.00 90.12 1016 ALA A N 1
ATOM 8038 C CA . ALA A 1 1016 ? -10.872 -4.363 -7.455 1.00 90.12 1016 ALA A CA 1
ATOM 8039 C C . ALA A 1 1016 ? -10.449 -3.174 -8.349 1.00 90.12 1016 ALA A C 1
ATOM 8041 O O . ALA A 1 1016 ? -11.270 -2.711 -9.132 1.00 90.12 1016 ALA A O 1
ATOM 8042 N N . GLU A 1 1017 ? -9.316 -2.513 -8.078 1.00 92.12 1017 GLU A N 1
ATOM 8043 C CA . GLU A 1 1017 ? -8.892 -1.283 -8.795 1.00 92.12 1017 GLU A CA 1
ATOM 8044 C C . GLU A 1 1017 ? -8.838 -1.465 -10.325 1.00 92.12 1017 GLU A C 1
ATOM 8046 O O . GLU A 1 1017 ? -8.708 -2.579 -10.794 1.00 92.12 1017 GLU A O 1
ATOM 8051 N N . ALA A 1 1018 ? -8.950 -0.408 -11.130 1.00 93.69 1018 ALA A N 1
ATOM 8052 C CA . ALA A 1 1018 ? -9.069 -0.550 -12.586 1.00 93.69 1018 ALA A CA 1
ATOM 8053 C C . ALA A 1 1018 ? -8.841 0.776 -13.323 1.00 93.69 1018 ALA A C 1
ATOM 8055 O O . ALA A 1 1018 ? -9.773 1.565 -13.463 1.00 93.69 1018 ALA A O 1
ATOM 8056 N N . LYS A 1 1019 ? -7.596 1.014 -13.733 1.00 92.38 1019 LYS A N 1
ATOM 8057 C CA . LYS A 1 1019 ? -7.061 2.290 -14.221 1.00 92.38 1019 LYS A CA 1
ATOM 8058 C C . LYS A 1 1019 ? -7.273 2.514 -15.710 1.00 92.38 1019 LYS A C 1
ATOM 8060 O O . LYS A 1 1019 ? -7.515 1.558 -16.431 1.00 92.38 1019 LYS A O 1
ATOM 8065 N N . GLY A 1 1020 ? -7.223 3.761 -16.179 1.00 92.56 1020 GLY A N 1
ATOM 8066 C CA . GLY A 1 1020 ? -7.532 4.085 -17.581 1.00 92.56 1020 GLY A CA 1
ATOM 8067 C C . GLY A 1 1020 ? -6.986 5.440 -18.016 1.00 92.56 1020 GLY A C 1
ATOM 8068 O O . GLY A 1 1020 ? -7.640 6.446 -17.768 1.00 92.56 1020 GLY A O 1
ATOM 8069 N N . TYR A 1 1021 ? -5.784 5.470 -18.585 1.00 91.25 1021 TYR A N 1
ATOM 8070 C CA . TYR A 1 1021 ? -4.936 6.648 -18.725 1.00 91.25 1021 TYR A CA 1
ATOM 8071 C C . TYR A 1 1021 ? -4.709 7.160 -20.143 1.00 91.25 1021 TYR A C 1
ATOM 8073 O O . TYR A 1 1021 ? -4.997 6.455 -21.097 1.00 91.25 1021 TYR A O 1
ATOM 8081 N N . TYR A 1 1022 ? -4.164 8.376 -20.215 1.00 91.56 1022 TYR A N 1
ATOM 8082 C CA . TYR A 1 1022 ? -3.796 9.195 -21.362 1.00 91.56 1022 TYR A CA 1
ATOM 8083 C C . TYR A 1 1022 ? -2.675 10.145 -20.904 1.00 91.56 1022 TYR A C 1
ATOM 8085 O O . TYR A 1 1022 ? -2.722 10.609 -19.767 1.00 91.56 1022 TYR A O 1
ATOM 8093 N N . ASN A 1 1023 ? -1.697 10.394 -21.763 1.00 89.62 1023 ASN A N 1
ATOM 8094 C CA . ASN A 1 1023 ? -0.604 11.353 -21.695 1.00 89.62 1023 ASN A CA 1
ATOM 8095 C C . ASN A 1 1023 ? -0.388 11.849 -23.126 1.00 89.62 1023 ASN A C 1
ATOM 8097 O O . ASN A 1 1023 ? -0.554 11.087 -24.077 1.00 89.62 1023 ASN A O 1
ATOM 8101 N N . HIS A 1 1024 ? 0.038 13.093 -23.273 1.00 89.25 1024 HIS A N 1
ATOM 8102 C CA . HIS A 1 1024 ? 0.481 13.676 -24.532 1.00 89.25 1024 HIS A CA 1
ATOM 8103 C C . HIS A 1 1024 ? 1.621 14.631 -24.187 1.00 89.25 1024 HIS A C 1
ATOM 8105 O O . HIS A 1 1024 ? 1.539 15.393 -23.226 1.00 89.25 1024 HIS A O 1
ATOM 8111 N N . LEU A 1 1025 ? 2.727 14.529 -24.898 1.00 87.12 1025 LEU A N 1
ATOM 8112 C CA . LEU A 1 1025 ? 3.890 15.385 -24.745 1.00 87.12 1025 LEU A CA 1
ATOM 8113 C C . LEU A 1 1025 ? 4.154 15.972 -26.114 1.00 87.12 1025 LEU A C 1
ATOM 8115 O O . LEU A 1 1025 ? 4.308 15.201 -27.053 1.00 87.12 1025 LEU A O 1
ATOM 8119 N N . THR A 1 1026 ? 4.206 17.293 -26.222 1.00 86.94 1026 THR A N 1
ATOM 8120 C CA . THR A 1 1026 ? 4.871 17.932 -27.355 1.00 86.94 1026 THR A CA 1
ATOM 8121 C C . THR A 1 1026 ? 6.345 18.143 -27.025 1.00 86.94 1026 THR A C 1
ATOM 8123 O O . THR A 1 1026 ? 6.714 18.217 -25.842 1.00 86.94 1026 THR A O 1
ATOM 8126 N N . ASP A 1 1027 ? 7.165 18.201 -28.071 1.00 83.75 1027 ASP A N 1
ATOM 8127 C CA . ASP A 1 1027 ? 8.615 18.411 -28.000 1.00 83.75 1027 ASP A CA 1
ATOM 8128 C C . ASP A 1 1027 ? 9.361 17.327 -27.190 1.00 83.75 1027 ASP A C 1
ATOM 8130 O O . ASP A 1 1027 ? 10.381 17.600 -26.561 1.00 83.75 1027 ASP A O 1
ATOM 8134 N N . GLY A 1 1028 ? 8.867 16.082 -27.200 1.00 79.88 1028 GLY A N 1
ATOM 8135 C CA . GLY A 1 1028 ? 9.444 14.958 -26.448 1.00 79.88 1028 GLY A CA 1
ATOM 8136 C C . GLY A 1 1028 ? 10.901 14.684 -26.832 1.00 79.88 1028 GLY A C 1
ATOM 8137 O O . GLY A 1 1028 ? 11.200 14.577 -28.016 1.00 79.88 1028 GLY A O 1
ATOM 8138 N N . ILE A 1 1029 ? 11.806 14.566 -25.863 1.00 81.25 1029 ILE A N 1
ATOM 8139 C CA . ILE A 1 1029 ? 13.240 14.381 -26.116 1.00 81.25 1029 ILE A CA 1
ATOM 8140 C C . ILE A 1 1029 ? 13.531 12.887 -26.237 1.00 81.25 1029 ILE A C 1
ATOM 8142 O O . ILE A 1 1029 ? 13.264 12.110 -25.321 1.00 81.25 1029 ILE A O 1
ATOM 8146 N N . GLU A 1 1030 ? 14.100 12.493 -27.370 1.00 75.62 1030 GLU A N 1
ATOM 8147 C CA . GLU A 1 1030 ? 14.461 11.112 -27.687 1.00 75.62 1030 GLU A CA 1
ATOM 8148 C C . GLU A 1 1030 ? 15.891 11.070 -28.242 1.00 75.62 1030 GLU A C 1
ATOM 8150 O O . GLU A 1 1030 ? 16.377 12.036 -28.841 1.00 75.62 1030 GLU A O 1
ATOM 8155 N N . LEU A 1 1031 ? 16.581 9.942 -28.057 1.00 73.69 1031 LEU A N 1
ATOM 8156 C CA . LEU A 1 1031 ? 17.901 9.723 -28.643 1.00 73.69 1031 LEU A CA 1
ATOM 8157 C C . LEU A 1 1031 ? 17.748 9.269 -30.105 1.00 73.69 1031 LEU A C 1
ATOM 8159 O O . LEU A 1 1031 ? 17.239 8.182 -30.376 1.00 73.69 1031 LEU A O 1
ATOM 8163 N N . MET A 1 1032 ? 18.182 10.101 -31.049 1.00 68.00 1032 MET A N 1
ATOM 8164 C CA . MET A 1 1032 ? 18.106 9.851 -32.491 1.00 68.00 1032 MET A CA 1
ATOM 8165 C C . MET A 1 1032 ? 19.411 9.250 -33.014 1.00 68.00 1032 MET A C 1
ATOM 8167 O O . MET A 1 1032 ? 20.484 9.630 -32.555 1.00 68.00 1032 MET A O 1
ATOM 8171 N N . VAL A 1 1033 ? 19.326 8.356 -34.004 1.00 63.53 1033 VAL A N 1
ATOM 8172 C CA . VAL A 1 1033 ? 20.494 7.772 -34.689 1.00 63.53 1033 VAL A CA 1
ATOM 8173 C C . VAL A 1 1033 ? 20.825 8.591 -35.937 1.00 63.53 1033 VAL A C 1
ATOM 8175 O O . VAL A 1 1033 ? 19.952 8.825 -36.772 1.00 63.53 1033 VAL A O 1
ATOM 8178 N N . ILE A 1 1034 ? 22.087 8.984 -36.080 1.00 63.25 1034 ILE A N 1
ATOM 8179 C CA . ILE A 1 1034 ? 22.684 9.548 -37.291 1.00 63.25 1034 ILE A CA 1
ATOM 8180 C C . ILE A 1 1034 ? 23.468 8.425 -38.001 1.00 63.25 1034 ILE A C 1
ATOM 8182 O O . ILE A 1 1034 ? 24.213 7.698 -37.333 1.00 63.25 1034 ILE A O 1
ATOM 8186 N N . PRO A 1 1035 ? 23.335 8.264 -39.336 1.00 53.16 1035 PRO A N 1
ATOM 8187 C CA . PRO A 1 1035 ? 24.104 7.271 -40.080 1.00 53.16 1035 PRO A CA 1
ATOM 8188 C C . PRO A 1 1035 ? 25.608 7.434 -39.877 1.00 53.16 1035 PRO A C 1
ATOM 8190 O O . PRO A 1 1035 ? 26.145 8.541 -39.920 1.00 53.16 1035 PRO A O 1
ATOM 8193 N N . ALA A 1 1036 ? 26.295 6.300 -39.779 1.00 56.28 1036 ALA A N 1
ATOM 8194 C CA . ALA A 1 1036 ? 27.687 6.239 -40.179 1.00 56.28 1036 ALA A CA 1
ATOM 8195 C C . ALA A 1 1036 ? 27.781 6.485 -41.700 1.00 56.28 1036 ALA A C 1
ATOM 8197 O O . ALA A 1 1036 ? 27.065 5.850 -42.473 1.00 56.28 1036 ALA A O 1
ATOM 8198 N N . GLU A 1 1037 ? 28.652 7.399 -42.140 1.00 51.03 1037 GLU A N 1
ATOM 8199 C CA . GLU A 1 1037 ? 28.810 7.726 -43.571 1.00 51.03 1037 GLU A CA 1
ATOM 8200 C C . GLU A 1 1037 ? 29.438 6.580 -44.392 1.00 51.03 1037 GLU A C 1
ATOM 8202 O O . GLU A 1 1037 ? 29.252 6.535 -45.608 1.00 51.03 1037 GLU A O 1
ATOM 8207 N N . ASN A 1 1038 ? 30.160 5.647 -43.753 1.00 53.72 1038 ASN A N 1
ATOM 8208 C CA . ASN A 1 1038 ? 30.765 4.476 -44.398 1.00 53.72 1038 ASN A CA 1
ATOM 8209 C C . ASN A 1 1038 ? 30.380 3.166 -43.689 1.00 53.72 1038 ASN A C 1
ATOM 8211 O O . ASN A 1 1038 ? 30.304 3.113 -42.460 1.00 53.72 1038 ASN A O 1
ATOM 8215 N N . GLU A 1 1039 ? 30.241 2.076 -44.456 1.00 46.19 1039 GLU A N 1
ATOM 8216 C CA . GLU A 1 1039 ? 30.124 0.714 -43.912 1.00 46.19 1039 GLU A CA 1
ATOM 8217 C C . GLU A 1 1039 ? 31.314 0.393 -42.986 1.00 46.19 1039 GLU A C 1
ATOM 8219 O O . GLU A 1 1039 ? 32.460 0.295 -43.434 1.00 46.19 1039 GLU A O 1
ATOM 8224 N N . GLY A 1 1040 ? 31.029 0.181 -41.698 1.00 50.41 1040 GLY A N 1
ATOM 8225 C CA . GLY A 1 1040 ? 32.011 -0.200 -40.678 1.00 50.41 1040 GLY A CA 1
ATOM 8226 C C . GLY A 1 1040 ? 32.382 0.896 -39.675 1.00 50.41 1040 GLY A C 1
ATOM 8227 O O . GLY A 1 1040 ? 33.024 0.572 -38.676 1.00 50.41 1040 GLY A O 1
ATOM 8228 N N . ASP A 1 1041 ? 31.965 2.147 -39.889 1.00 55.94 1041 ASP A N 1
ATOM 8229 C CA . ASP A 1 1041 ? 32.087 3.205 -38.878 1.00 55.94 1041 ASP A CA 1
ATOM 8230 C C . ASP A 1 1041 ? 30.996 3.058 -37.789 1.00 55.94 1041 ASP A C 1
ATOM 8232 O O . ASP A 1 1041 ? 29.905 2.534 -38.029 1.00 55.94 1041 ASP A O 1
ATOM 8236 N N . ALA A 1 1042 ? 31.291 3.520 -36.570 1.00 56.56 1042 ALA A N 1
ATOM 8237 C CA . ALA A 1 1042 ? 30.335 3.546 -35.461 1.00 56.56 1042 ALA A CA 1
ATOM 8238 C C . ALA A 1 1042 ? 29.201 4.550 -35.731 1.00 56.56 1042 ALA A C 1
ATOM 8240 O O . ALA A 1 1042 ? 29.465 5.681 -36.147 1.00 56.56 1042 ALA A O 1
ATOM 8241 N N . ALA A 1 1043 ? 27.956 4.157 -35.448 1.00 60.03 1043 ALA A N 1
ATOM 8242 C CA . ALA A 1 1043 ? 26.807 5.049 -35.582 1.00 60.03 1043 ALA A CA 1
ATOM 8243 C C . ALA A 1 1043 ? 26.872 6.193 -34.557 1.00 60.03 1043 ALA A C 1
ATOM 8245 O O . ALA A 1 1043 ? 27.212 5.985 -33.383 1.00 60.03 1043 ALA A O 1
ATOM 8246 N N . ASP A 1 1044 ? 26.507 7.391 -35.006 1.00 66.62 1044 ASP A N 1
ATOM 8247 C CA . ASP A 1 1044 ? 26.404 8.570 -34.153 1.00 66.62 1044 ASP A CA 1
ATOM 8248 C C . ASP A 1 1044 ? 24.977 8.675 -33.605 1.00 66.62 1044 ASP A C 1
ATOM 8250 O O . ASP A 1 1044 ? 24.009 8.271 -34.244 1.00 66.62 1044 ASP A O 1
ATOM 8254 N N . TYR A 1 1045 ? 24.826 9.209 -32.400 1.00 72.19 1045 TYR A N 1
ATOM 8255 C CA . TYR A 1 1045 ? 23.547 9.395 -31.731 1.00 72.19 1045 TYR A CA 1
ATOM 8256 C C . TYR A 1 1045 ? 23.489 10.813 -31.183 1.00 72.19 1045 TYR A C 1
ATOM 8258 O O . TYR A 1 1045 ? 24.456 11.294 -30.594 1.00 72.19 1045 TYR A O 1
ATOM 8266 N N . VAL A 1 1046 ? 22.348 11.475 -31.337 1.00 72.56 1046 VAL A N 1
ATOM 8267 C CA . VAL A 1 1046 ? 22.128 12.835 -30.839 1.00 72.56 1046 VAL A CA 1
ATOM 8268 C C . VAL A 1 1046 ? 20.748 12.941 -30.207 1.00 72.56 1046 VAL A C 1
ATOM 8270 O O . VAL A 1 1046 ? 19.778 12.391 -30.725 1.00 72.56 1046 VAL A O 1
ATOM 8273 N N . TYR A 1 1047 ? 20.631 13.645 -29.085 1.00 78.19 1047 TYR A N 1
ATOM 8274 C CA . TYR A 1 1047 ? 19.314 13.943 -28.522 1.00 78.19 1047 TYR A CA 1
ATOM 8275 C C . TYR A 1 1047 ? 18.571 14.969 -29.393 1.00 78.19 1047 TYR A C 1
ATOM 8277 O O . TYR A 1 1047 ? 19.148 15.968 -29.835 1.00 78.19 1047 TYR A O 1
ATOM 8285 N N . GLY A 1 1048 ? 17.275 14.756 -29.617 1.00 75.00 1048 GLY A N 1
ATOM 8286 C CA . GLY A 1 1048 ? 16.426 15.669 -30.384 1.00 75.00 1048 GLY A CA 1
ATOM 8287 C C . GLY A 1 1048 ? 14.964 15.632 -29.941 1.00 75.00 1048 GLY A C 1
ATOM 8288 O O . GLY A 1 1048 ? 14.524 14.679 -29.303 1.00 75.00 1048 GLY A O 1
ATOM 8289 N N . ASN A 1 1049 ? 14.211 16.673 -30.295 1.00 76.75 1049 ASN A N 1
ATOM 8290 C CA . ASN A 1 1049 ? 12.784 16.778 -29.992 1.00 76.75 1049 ASN A CA 1
ATOM 8291 C C . ASN A 1 1049 ? 11.917 16.056 -31.042 1.00 76.75 1049 ASN A C 1
ATOM 8293 O O . ASN A 1 1049 ? 12.209 16.083 -32.238 1.00 76.75 1049 ASN A O 1
ATOM 8297 N N . VAL A 1 1050 ? 10.822 15.455 -30.584 1.00 72.38 1050 VAL A N 1
ATOM 8298 C CA . VAL A 1 1050 ? 9.767 14.804 -31.368 1.00 72.38 1050 VAL A CA 1
ATOM 8299 C C . VAL A 1 1050 ? 8.464 15.575 -31.165 1.00 72.38 1050 VAL A C 1
ATOM 8301 O O . VAL A 1 1050 ? 8.065 15.804 -30.022 1.00 72.38 1050 VAL A O 1
ATOM 8304 N N . ASP A 1 1051 ? 7.795 15.940 -32.264 1.00 68.56 1051 ASP A N 1
ATOM 8305 C CA . ASP A 1 1051 ? 6.617 16.823 -32.268 1.00 68.56 1051 ASP A CA 1
ATOM 8306 C C . ASP A 1 1051 ? 5.537 16.411 -31.255 1.00 68.56 1051 ASP A C 1
ATOM 8308 O O . ASP A 1 1051 ? 5.148 17.244 -30.439 1.00 68.56 1051 ASP A O 1
ATOM 8312 N N . GLU A 1 1052 ? 5.067 15.151 -31.273 1.00 76.38 1052 GLU A N 1
ATOM 8313 C CA . GLU A 1 1052 ? 4.125 14.634 -30.263 1.00 76.38 1052 GLU A CA 1
ATOM 8314 C C . GLU A 1 1052 ? 4.391 13.160 -29.873 1.00 76.38 1052 GLU A C 1
ATOM 8316 O O . GLU A 1 1052 ? 4.506 12.269 -30.720 1.00 76.38 1052 GLU A O 1
ATOM 8321 N N . LYS A 1 1053 ? 4.389 12.871 -28.566 1.00 78.69 1053 LYS A N 1
ATOM 8322 C CA . LYS A 1 1053 ? 4.403 11.527 -27.956 1.00 78.69 1053 LYS A CA 1
ATOM 8323 C C . LYS A 1 1053 ? 3.129 11.334 -27.135 1.00 78.69 1053 LYS A C 1
ATOM 8325 O O . LYS A 1 1053 ? 2.905 12.037 -26.151 1.00 78.69 1053 LYS A O 1
ATOM 8330 N N . ILE A 1 1054 ? 2.282 10.381 -27.516 1.00 83.50 1054 ILE A N 1
ATOM 8331 C CA . ILE A 1 1054 ? 0.996 10.095 -26.864 1.00 83.50 1054 ILE A CA 1
ATOM 8332 C C . ILE A 1 1054 ? 1.058 8.708 -26.229 1.00 83.50 1054 ILE A C 1
ATOM 8334 O O . ILE A 1 1054 ? 1.339 7.722 -26.905 1.00 83.50 1054 ILE A O 1
ATOM 8338 N N . THR A 1 1055 ? 0.742 8.595 -24.939 1.00 86.25 1055 THR A N 1
ATOM 8339 C CA . THR A 1 1055 ? 0.644 7.287 -24.273 1.00 86.25 1055 THR A CA 1
ATOM 8340 C C . THR A 1 1055 ? -0.692 7.148 -23.574 1.00 86.25 1055 THR A C 1
ATOM 8342 O O . THR A 1 1055 ? -1.145 8.052 -22.887 1.00 86.25 1055 THR A O 1
ATOM 8345 N N . TYR A 1 1056 ? -1.370 6.024 -23.736 1.00 89.31 1056 TYR A N 1
ATOM 8346 C CA . TYR A 1 1056 ? -2.640 5.772 -23.059 1.00 89.31 1056 TYR A CA 1
ATOM 8347 C C . TYR A 1 1056 ? -2.747 4.299 -22.705 1.00 89.31 1056 TYR A C 1
ATOM 8349 O O . TYR A 1 1056 ? -2.003 3.460 -23.205 1.00 89.31 1056 TYR A O 1
ATOM 8357 N N . GLY A 1 1057 ? -3.667 3.941 -21.825 1.00 89.81 1057 GLY A N 1
ATOM 8358 C CA . GLY A 1 1057 ? -3.778 2.549 -21.425 1.00 89.81 1057 GLY A CA 1
ATOM 8359 C C . GLY A 1 1057 ? -4.777 2.322 -20.320 1.00 89.81 1057 GLY A C 1
ATOM 8360 O O . GLY A 1 1057 ? -5.591 3.182 -20.013 1.00 89.81 1057 GLY A O 1
ATOM 8361 N N . GLY A 1 1058 ? -4.708 1.162 -19.690 1.00 90.88 1058 GLY A N 1
ATOM 8362 C CA . GLY A 1 1058 ? -5.551 0.839 -18.556 1.00 90.88 1058 GLY A CA 1
ATOM 8363 C C . GLY A 1 1058 ? -4.953 -0.249 -17.687 1.00 90.88 1058 GLY A C 1
ATOM 8364 O O . GLY A 1 1058 ? -4.072 -0.989 -18.106 1.00 90.88 1058 GLY A O 1
ATOM 8365 N N . GLU A 1 1059 ? -5.420 -0.334 -16.452 1.00 90.94 1059 GLU A N 1
ATOM 8366 C CA . GLU A 1 1059 ? -5.072 -1.397 -15.514 1.00 90.94 1059 GLU A CA 1
ATOM 8367 C C . GLU A 1 1059 ? -6.373 -2.060 -15.045 1.00 90.94 1059 GLU A C 1
ATOM 8369 O O . GLU A 1 1059 ? -7.423 -1.428 -15.041 1.00 90.94 1059 GLU A O 1
ATOM 8374 N N . PHE A 1 1060 ? -6.325 -3.310 -14.599 1.00 92.69 1060 PHE A N 1
ATOM 8375 C CA . PHE A 1 1060 ? -7.390 -3.957 -13.837 1.00 92.69 1060 PHE A CA 1
ATOM 8376 C C . PHE A 1 1060 ? -6.761 -4.855 -12.771 1.00 92.69 1060 PHE A C 1
ATOM 8378 O O . PHE A 1 1060 ? -6.089 -5.835 -13.060 1.00 92.69 1060 PHE A O 1
ATOM 8385 N N . VAL A 1 1061 ? -6.948 -4.475 -11.520 1.00 90.62 1061 VAL A N 1
ATOM 8386 C CA . VAL A 1 1061 ? -6.434 -5.077 -10.295 1.00 90.62 1061 VAL A CA 1
ATOM 8387 C C . VAL A 1 1061 ? -7.599 -5.786 -9.593 1.00 90.62 1061 VAL A C 1
ATOM 8389 O O . VAL A 1 1061 ? -8.669 -5.215 -9.432 1.00 90.62 1061 VAL A O 1
ATOM 8392 N N . LEU A 1 1062 ? -7.409 -6.998 -9.087 1.00 91.06 1062 LEU A N 1
ATOM 8393 C CA . LEU A 1 1062 ? -8.307 -7.663 -8.145 1.00 91.06 1062 LEU A CA 1
ATOM 8394 C C . LEU A 1 1062 ? -7.475 -8.159 -6.975 1.00 91.06 1062 LEU A C 1
ATOM 8396 O O . LEU A 1 1062 ? -6.698 -9.094 -7.129 1.00 91.06 1062 LEU A O 1
ATOM 8400 N N . ASN A 1 1063 ? -7.653 -7.551 -5.808 1.00 89.50 1063 ASN A N 1
ATOM 8401 C CA . ASN A 1 1063 ? -7.078 -8.010 -4.554 1.00 89.50 1063 ASN A CA 1
ATOM 8402 C C . ASN A 1 1063 ? -8.170 -8.721 -3.742 1.00 89.50 1063 ASN A C 1
ATOM 8404 O O . ASN A 1 1063 ? -9.050 -8.072 -3.170 1.00 89.50 1063 ASN A O 1
ATOM 8408 N N . TRP A 1 1064 ? -8.113 -10.049 -3.696 1.00 87.62 1064 TRP A N 1
ATOM 8409 C CA . TRP A 1 1064 ? -8.956 -10.912 -2.869 1.00 87.62 1064 TRP A CA 1
ATOM 8410 C C . TRP A 1 1064 ? -8.192 -11.287 -1.597 1.00 87.62 1064 TRP A C 1
ATOM 8412 O O . TRP A 1 1064 ? -7.020 -11.647 -1.664 1.00 87.62 1064 TRP A O 1
ATOM 8422 N N . ASN A 1 1065 ? -8.839 -11.241 -0.434 1.00 83.06 1065 ASN A N 1
ATOM 8423 C CA . ASN A 1 1065 ? -8.214 -11.545 0.851 1.00 83.06 1065 ASN A CA 1
ATOM 8424 C C . ASN A 1 1065 ? -9.187 -12.294 1.773 1.00 83.06 1065 ASN A C 1
ATOM 8426 O O . ASN A 1 1065 ? -10.137 -11.707 2.289 1.00 83.06 1065 ASN A O 1
ATOM 8430 N N . TYR A 1 1066 ? -8.926 -13.578 2.000 1.00 81.06 1066 TYR A N 1
ATOM 8431 C CA . TYR A 1 1066 ? -9.646 -14.431 2.940 1.00 81.06 1066 TYR A CA 1
ATOM 8432 C C . TYR A 1 1066 ? -8.948 -14.420 4.304 1.00 81.06 1066 TYR A C 1
ATOM 8434 O O . TYR A 1 1066 ? -7.896 -15.042 4.476 1.00 81.06 1066 TYR A O 1
ATOM 8442 N N . GLU A 1 1067 ? -9.520 -13.707 5.277 1.00 72.19 1067 GLU A N 1
ATOM 8443 C CA . GLU A 1 1067 ? -9.063 -13.655 6.682 1.00 72.19 1067 GLU A CA 1
ATOM 8444 C C . GLU A 1 1067 ? -7.550 -13.394 6.898 1.00 72.19 1067 GLU A C 1
ATOM 8446 O O . GLU A 1 1067 ? -6.966 -13.882 7.868 1.00 72.19 1067 GLU A O 1
ATOM 8451 N N . ASN A 1 1068 ? -6.864 -12.677 5.996 1.00 68.44 1068 ASN A N 1
ATOM 8452 C CA . ASN A 1 1068 ? -5.394 -12.559 5.967 1.00 68.44 1068 ASN A CA 1
ATOM 8453 C C . ASN A 1 1068 ? -4.636 -13.905 5.864 1.00 68.44 1068 ASN A C 1
ATOM 8455 O O . ASN A 1 1068 ? -3.409 -13.921 6.011 1.00 68.44 1068 ASN A O 1
ATOM 8459 N N . ARG A 1 1069 ? -5.329 -15.020 5.599 1.00 74.44 1069 ARG A N 1
ATOM 8460 C CA . ARG A 1 1069 ? -4.774 -16.368 5.410 1.00 74.44 1069 ARG A CA 1
ATOM 8461 C C . ARG A 1 1069 ? -4.523 -16.704 3.952 1.00 74.44 1069 ARG A C 1
ATOM 8463 O O . ARG A 1 1069 ? -3.561 -17.408 3.686 1.00 74.44 1069 ARG A O 1
ATOM 8470 N N . LEU A 1 1070 ? -5.366 -16.244 3.035 1.00 84.88 1070 LEU A N 1
ATOM 8471 C CA . LEU A 1 1070 ? -5.231 -16.531 1.610 1.00 84.88 1070 LEU A CA 1
ATOM 8472 C C . LEU A 1 1070 ? -5.491 -15.244 0.824 1.00 84.88 1070 LEU A C 1
ATOM 8474 O O . LEU A 1 1070 ? -6.579 -14.680 0.907 1.00 84.88 1070 LEU A O 1
ATOM 8478 N N . ILE A 1 1071 ? -4.474 -14.746 0.125 1.00 88.88 1071 ILE A N 1
ATOM 8479 C CA . ILE A 1 1071 ? -4.516 -13.494 -0.637 1.00 88.88 1071 ILE A CA 1
ATOM 8480 C C . ILE A 1 1071 ? -4.261 -13.829 -2.100 1.00 88.88 1071 ILE A C 1
ATOM 8482 O O . ILE A 1 1071 ? -3.247 -14.450 -2.400 1.00 88.88 1071 ILE A O 1
ATOM 8486 N N . PHE A 1 1072 ? -5.141 -13.390 -2.997 1.00 91.12 1072 PHE A N 1
ATOM 8487 C CA . PHE A 1 1072 ? -4.912 -13.439 -4.439 1.00 91.12 1072 PHE A CA 1
ATOM 8488 C C . PHE A 1 1072 ? -4.900 -12.027 -4.998 1.00 91.12 1072 PHE A C 1
ATOM 8490 O O . PHE A 1 1072 ? -5.851 -11.276 -4.792 1.00 91.12 1072 PHE A O 1
ATOM 8497 N N . ASN A 1 1073 ? -3.851 -11.685 -5.735 1.00 90.50 1073 ASN A N 1
ATOM 8498 C CA . ASN A 1 1073 ? -3.797 -10.468 -6.526 1.00 90.50 1073 ASN A CA 1
ATOM 8499 C C . ASN A 1 1073 ? -3.831 -10.854 -8.008 1.00 90.50 1073 ASN A C 1
ATOM 8501 O O . ASN A 1 1073 ? -3.077 -11.718 -8.442 1.00 90.50 1073 ASN A O 1
ATOM 8505 N N . THR A 1 1074 ? -4.702 -10.228 -8.785 1.00 91.69 1074 THR A N 1
ATOM 8506 C CA . THR A 1 1074 ? -4.781 -10.385 -10.242 1.00 91.69 1074 THR A CA 1
ATOM 8507 C C . THR A 1 1074 ? -4.659 -9.011 -10.846 1.00 91.69 1074 THR A C 1
ATOM 8509 O O . THR A 1 1074 ? -5.459 -8.139 -10.551 1.00 91.69 1074 THR A O 1
ATOM 8512 N N . HIS A 1 1075 ? -3.645 -8.801 -11.654 1.00 91.62 1075 HIS A N 1
ATOM 8513 C CA . HIS A 1 1075 ? -3.246 -7.520 -12.193 1.00 91.62 1075 HIS A CA 1
ATOM 8514 C C . HIS A 1 1075 ? -3.202 -7.675 -13.711 1.00 91.62 1075 HIS A C 1
ATOM 8516 O O . HIS A 1 1075 ? -2.483 -8.519 -14.224 1.00 91.62 1075 HIS A O 1
ATOM 8522 N N . TYR A 1 1076 ? -3.961 -6.870 -14.430 1.00 92.56 1076 TYR A N 1
ATOM 8523 C CA . TYR A 1 1076 ? -3.915 -6.733 -15.876 1.00 92.56 1076 TYR A CA 1
ATOM 8524 C C . TYR A 1 1076 ? -3.532 -5.292 -16.186 1.00 92.56 1076 TYR A C 1
ATOM 8526 O O . TYR A 1 1076 ? -3.953 -4.373 -15.484 1.00 92.56 1076 TYR A O 1
ATOM 8534 N N . ASN A 1 1077 ? -2.716 -5.077 -17.201 1.00 89.94 1077 ASN A N 1
ATOM 8535 C CA . ASN A 1 1077 ? -2.341 -3.760 -17.675 1.00 89.94 1077 ASN A CA 1
ATOM 8536 C C . ASN A 1 1077 ? -2.258 -3.800 -19.200 1.00 89.94 1077 ASN A C 1
ATOM 8538 O O . ASN A 1 1077 ? -1.776 -4.769 -19.774 1.00 89.94 1077 ASN A O 1
ATOM 8542 N N . VAL A 1 1078 ? -2.728 -2.742 -19.844 1.00 89.06 1078 VAL A N 1
ATOM 8543 C CA . VAL A 1 1078 ? -2.495 -2.473 -21.257 1.00 89.06 1078 VAL A CA 1
ATOM 8544 C C . VAL A 1 1078 ? -1.900 -1.078 -21.377 1.00 89.06 1078 VAL A C 1
ATOM 8546 O O . VAL A 1 1078 ? -2.402 -0.130 -20.769 1.00 89.06 1078 VAL A O 1
ATOM 8549 N N . VAL A 1 1079 ? -0.821 -0.957 -22.137 1.00 84.31 1079 VAL A N 1
ATOM 8550 C CA . VAL A 1 1079 ? -0.160 0.303 -22.486 1.00 84.31 1079 VAL A CA 1
ATOM 8551 C C . VAL A 1 1079 ? -0.135 0.407 -24.002 1.00 84.31 1079 VAL A C 1
ATOM 8553 O O . VAL A 1 1079 ? 0.276 -0.533 -24.667 1.00 84.31 1079 VAL A O 1
ATOM 8556 N N . ASN A 1 1080 ? -0.555 1.542 -24.543 1.00 81.56 1080 ASN A N 1
ATOM 8557 C CA . ASN A 1 1080 ? -0.331 1.935 -25.926 1.00 81.56 1080 ASN A CA 1
ATOM 8558 C C . ASN A 1 1080 ? 0.600 3.143 -25.912 1.00 81.56 1080 ASN A C 1
ATOM 8560 O O . ASN A 1 1080 ? 0.350 4.115 -25.195 1.00 81.56 1080 ASN A O 1
ATOM 8564 N N . ILE A 1 1081 ? 1.654 3.078 -26.716 1.00 72.69 1081 ILE A N 1
ATOM 8565 C CA . ILE A 1 1081 ? 2.546 4.199 -27.000 1.00 72.69 1081 ILE A CA 1
ATOM 8566 C C . ILE A 1 1081 ? 2.356 4.513 -28.480 1.00 72.69 1081 ILE A C 1
ATOM 8568 O O . ILE A 1 1081 ? 2.395 3.607 -29.311 1.00 72.69 1081 ILE A O 1
ATOM 8572 N N . GLY A 1 1082 ? 2.083 5.775 -28.788 1.00 64.94 1082 GLY A N 1
ATOM 8573 C CA . GLY A 1 1082 ? 1.975 6.298 -30.138 1.00 64.94 1082 GLY A CA 1
ATOM 8574 C C . GLY A 1 1082 ? 2.907 7.491 -30.295 1.00 64.94 1082 GLY A C 1
ATOM 8575 O O . GLY A 1 1082 ? 2.877 8.420 -29.488 1.00 64.94 1082 GLY A O 1
ATOM 8576 N N . TYR A 1 1083 ? 3.717 7.466 -31.344 1.00 62.72 1083 TYR A N 1
ATOM 8577 C CA . TYR A 1 1083 ? 4.570 8.581 -31.735 1.00 62.72 1083 TYR A CA 1
ATOM 8578 C C . TYR A 1 1083 ? 3.964 9.255 -32.963 1.00 62.72 1083 TYR A C 1
ATOM 8580 O O . TYR A 1 1083 ? 3.551 8.577 -33.909 1.00 62.72 1083 TYR A O 1
ATOM 8588 N N . TYR A 1 1084 ? 3.923 10.583 -32.960 1.00 57.09 1084 TYR A N 1
ATOM 8589 C CA . TYR A 1 1084 ? 3.669 11.372 -34.153 1.00 57.09 1084 TYR A CA 1
ATOM 8590 C C . TYR A 1 1084 ? 4.972 12.026 -34.605 1.00 57.09 1084 TYR A C 1
ATOM 8592 O O . TYR A 1 1084 ? 5.557 12.845 -33.902 1.00 57.09 1084 TYR A O 1
ATOM 8600 N N . MET A 1 1085 ? 5.399 11.671 -35.812 1.00 52.22 1085 MET A N 1
ATOM 8601 C CA . MET A 1 1085 ? 6.490 12.329 -36.524 1.00 52.22 1085 MET A CA 1
ATOM 8602 C C . MET A 1 1085 ? 5.966 12.737 -37.908 1.00 52.22 1085 MET A C 1
ATOM 8604 O O . MET A 1 1085 ? 5.238 11.943 -38.518 1.00 52.22 1085 MET A O 1
ATOM 8608 N N . PRO A 1 1086 ? 6.318 13.923 -38.439 1.00 42.50 1086 PRO A N 1
ATOM 8609 C CA . PRO A 1 1086 ? 5.858 14.378 -39.754 1.00 42.50 1086 PRO A CA 1
ATOM 8610 C C . PRO A 1 1086 ? 6.200 13.437 -40.917 1.00 42.50 1086 PRO A C 1
ATOM 8612 O O . PRO A 1 1086 ? 5.479 13.432 -41.912 1.00 42.50 1086 PRO A O 1
ATOM 8615 N N . GLN A 1 1087 ? 7.268 12.635 -40.804 1.00 42.44 1087 GLN A N 1
ATOM 8616 C CA . GLN A 1 1087 ? 7.637 11.637 -41.815 1.00 42.44 1087 GLN A CA 1
ATOM 8617 C C . GLN A 1 1087 ? 6.796 10.345 -41.735 1.00 42.44 1087 GLN A C 1
ATOM 8619 O O . GLN A 1 1087 ? 6.760 9.572 -42.695 1.00 42.44 1087 GLN A O 1
ATOM 8624 N N . LEU A 1 1088 ? 6.118 10.075 -40.608 1.00 44.06 1088 LEU A N 1
ATOM 8625 C CA . LEU A 1 1088 ? 5.437 8.800 -40.378 1.00 44.06 1088 LEU A CA 1
ATOM 8626 C C . LEU A 1 1088 ? 3.987 8.785 -40.864 1.00 44.06 1088 LEU A C 1
ATOM 8628 O O . LEU A 1 1088 ? 3.092 9.461 -40.342 1.00 44.06 1088 LEU A O 1
ATOM 8632 N N . LYS A 1 1089 ? 3.814 7.888 -41.844 1.00 40.78 1089 LYS A N 1
ATOM 8633 C CA . LYS A 1 1089 ? 2.647 7.604 -42.687 1.00 40.78 1089 LYS A CA 1
ATOM 8634 C C . LYS A 1 1089 ? 1.308 7.596 -41.927 1.00 40.78 1089 LYS A C 1
ATOM 8636 O O . LYS A 1 1089 ? 0.371 8.245 -42.379 1.00 40.78 1089 LYS A O 1
ATOM 8641 N N . ASP A 1 1090 ? 1.240 6.978 -40.745 1.00 41.59 1090 ASP A N 1
ATOM 8642 C CA . ASP A 1 1090 ? 0.221 7.278 -39.721 1.00 41.59 1090 ASP A CA 1
ATOM 8643 C C . ASP A 1 1090 ? 0.798 7.046 -38.299 1.00 41.59 1090 ASP A C 1
ATOM 8645 O O . ASP A 1 1090 ? 2.005 6.856 -38.156 1.00 41.59 1090 ASP A O 1
ATOM 8649 N N . LEU A 1 1091 ? -0.010 7.128 -37.236 1.00 48.38 1091 LEU A N 1
ATOM 8650 C CA . LEU A 1 1091 ? 0.369 6.743 -35.867 1.00 48.38 1091 LEU A CA 1
ATOM 8651 C C . LEU A 1 1091 ? 0.436 5.212 -35.729 1.00 48.38 1091 LEU A C 1
ATOM 8653 O O . LEU A 1 1091 ? -0.584 4.527 -35.815 1.00 48.38 1091 LEU A O 1
ATOM 8657 N N . ALA A 1 1092 ? 1.625 4.676 -35.448 1.00 48.91 1092 ALA A N 1
ATOM 8658 C CA . ALA A 1 1092 ? 1.789 3.273 -35.080 1.00 48.91 1092 ALA A CA 1
ATOM 8659 C C . ALA A 1 1092 ? 1.475 3.080 -33.586 1.00 48.91 1092 ALA A C 1
ATOM 8661 O O . ALA A 1 1092 ? 2.245 3.503 -32.726 1.00 48.91 1092 ALA A O 1
ATOM 8662 N N . TYR A 1 1093 ? 0.347 2.434 -33.281 1.00 60.22 1093 TYR A N 1
ATOM 8663 C CA . TYR A 1 1093 ? 0.014 1.990 -31.927 1.00 60.22 1093 TYR A CA 1
ATOM 8664 C C . TYR A 1 1093 ? 0.395 0.523 -31.738 1.00 60.22 1093 TYR A C 1
ATOM 8666 O O . TYR A 1 1093 ? -0.151 -0.352 -32.412 1.00 60.22 1093 TYR A O 1
ATOM 8674 N N . ALA A 1 1094 ? 1.275 0.252 -30.776 1.00 61.88 1094 ALA A N 1
ATOM 8675 C CA . ALA A 1 1094 ? 1.606 -1.100 -30.341 1.00 61.88 1094 ALA A CA 1
ATOM 8676 C C . ALA A 1 1094 ? 1.065 -1.345 -28.918 1.00 61.88 1094 ALA A C 1
ATOM 8678 O O . ALA A 1 1094 ? 1.651 -0.848 -27.949 1.00 61.88 1094 ALA A O 1
ATOM 8679 N N . PRO A 1 1095 ? -0.061 -2.067 -28.755 1.00 71.31 1095 PRO A N 1
ATOM 8680 C CA . PRO A 1 1095 ? -0.595 -2.391 -27.440 1.00 71.31 1095 PRO A CA 1
ATOM 8681 C C . PRO A 1 1095 ? 0.266 -3.452 -26.744 1.00 71.31 1095 PRO A C 1
ATOM 8683 O O . PRO A 1 1095 ? 0.284 -4.620 -27.126 1.00 71.31 1095 PRO A O 1
ATOM 8686 N N . ASN A 1 1096 ? 0.925 -3.065 -25.657 1.00 81.62 1096 ASN A N 1
ATOM 8687 C CA . ASN A 1 1096 ? 1.637 -3.976 -24.773 1.00 81.62 1096 ASN A CA 1
ATOM 8688 C C . ASN A 1 1096 ? 0.714 -4.419 -23.626 1.00 81.62 1096 ASN A C 1
ATOM 8690 O O . ASN A 1 1096 ? 0.298 -3.607 -22.794 1.00 81.62 1096 ASN A O 1
ATOM 8694 N N . HIS A 1 1097 ? 0.387 -5.712 -23.584 1.00 87.56 1097 HIS A N 1
ATOM 8695 C CA . HIS A 1 1097 ? -0.501 -6.313 -22.586 1.00 87.56 1097 HIS A CA 1
ATOM 8696 C C . HIS A 1 1097 ? 0.300 -7.073 -21.522 1.00 87.56 1097 HIS A C 1
ATOM 8698 O O . HIS A 1 1097 ? 0.980 -8.043 -21.838 1.00 87.56 1097 HIS A O 1
ATOM 8704 N N . ASN A 1 1098 ? 0.177 -6.694 -20.251 1.00 89.50 1098 ASN A N 1
ATOM 8705 C CA . ASN A 1 1098 ? 0.836 -7.352 -19.121 1.00 89.50 1098 ASN A CA 1
ATOM 8706 C C . ASN A 1 1098 ? -0.197 -7.978 -18.173 1.00 89.50 1098 ASN A C 1
ATOM 8708 O O . ASN A 1 1098 ? -1.223 -7.368 -17.867 1.00 89.50 1098 ASN A O 1
ATOM 8712 N N . VAL A 1 1099 ? 0.085 -9.175 -17.658 1.00 92.62 1099 VAL A N 1
ATOM 8713 C CA . VAL A 1 1099 ? -0.734 -9.864 -16.646 1.00 92.62 1099 VAL A CA 1
ATOM 8714 C C . VAL A 1 1099 ? 0.162 -10.318 -15.500 1.00 92.62 1099 VAL A C 1
ATOM 8716 O O . VAL A 1 1099 ? 0.990 -11.197 -15.702 1.00 92.62 1099 VAL A O 1
ATOM 8719 N N . SER A 1 1100 ? -0.043 -9.802 -14.289 1.00 93.19 1100 SER A N 1
ATOM 8720 C CA . SER A 1 1100 ? 0.587 -10.324 -13.070 1.00 93.19 1100 SER A CA 1
ATOM 8721 C C . SER A 1 1100 ? -0.446 -11.023 -12.177 1.00 93.19 1100 SER A C 1
ATOM 8723 O O . SER A 1 1100 ? -1.489 -10.469 -11.849 1.00 93.19 1100 SER A O 1
ATOM 8725 N N . LEU A 1 1101 ? -0.173 -12.249 -11.746 1.00 94.38 1101 LEU A N 1
ATOM 8726 C CA . LEU A 1 1101 ? -0.985 -13.018 -10.804 1.00 94.38 1101 LEU A CA 1
ATOM 8727 C C . LEU A 1 1101 ? -0.136 -13.318 -9.571 1.00 94.38 1101 LEU A C 1
ATOM 8729 O O . LEU A 1 1101 ? 0.979 -13.802 -9.695 1.00 94.38 1101 LEU A O 1
ATOM 8733 N N . SER A 1 1102 ? -0.656 -13.069 -8.377 1.00 92.94 1102 SER A N 1
ATOM 8734 C CA . SER A 1 1102 ? 0.014 -13.357 -7.111 1.00 92.94 1102 SER A CA 1
ATOM 8735 C C . SER A 1 1102 ? -0.915 -14.164 -6.220 1.00 92.94 1102 SER A C 1
ATOM 8737 O O . SER A 1 1102 ? -2.096 -13.837 -6.111 1.00 92.94 1102 SER A O 1
ATOM 8739 N N . ALA A 1 1103 ? -0.398 -15.183 -5.546 1.00 93.88 1103 ALA A N 1
ATOM 8740 C CA . ALA A 1 1103 ? -1.121 -15.917 -4.517 1.00 93.88 1103 ALA A CA 1
ATOM 8741 C C . ALA A 1 1103 ? -0.243 -16.071 -3.272 1.00 93.88 1103 ALA A C 1
ATOM 8743 O O . ALA A 1 1103 ? 0.907 -16.493 -3.364 1.00 93.88 1103 ALA A O 1
ATOM 8744 N N . GLU A 1 1104 ? -0.782 -15.752 -2.097 1.00 92.56 1104 GLU A N 1
ATOM 8745 C CA . GLU A 1 1104 ? -0.129 -15.950 -0.803 1.00 92.56 1104 GLU A CA 1
ATOM 8746 C C . GLU A 1 1104 ? -1.030 -16.773 0.124 1.00 92.56 1104 GLU A C 1
ATOM 8748 O O . GLU A 1 1104 ? -2.172 -16.393 0.369 1.00 92.56 1104 GLU A O 1
ATOM 8753 N N . TYR A 1 1105 ? -0.503 -17.853 0.705 1.00 92.44 1105 TYR A N 1
ATOM 8754 C CA . TYR A 1 1105 ? -1.170 -18.653 1.731 1.00 92.44 1105 TYR A CA 1
ATOM 8755 C C . TYR A 1 1105 ? -0.368 -18.664 3.037 1.00 92.44 1105 TYR A C 1
ATOM 8757 O O . TYR A 1 1105 ? 0.808 -19.018 3.051 1.00 92.44 1105 TYR A O 1
ATOM 8765 N N . ARG A 1 1106 ? -0.998 -18.302 4.158 1.00 86.31 1106 ARG A N 1
ATOM 8766 C CA . ARG A 1 1106 ? -0.389 -18.233 5.493 1.00 86.31 1106 ARG A CA 1
ATOM 8767 C C . ARG A 1 1106 ? -0.974 -19.301 6.413 1.00 86.31 1106 ARG A C 1
ATOM 8769 O O . ARG A 1 1106 ? -2.189 -19.411 6.572 1.00 86.31 1106 ARG A O 1
ATOM 8776 N N . LEU A 1 1107 ? -0.088 -19.991 7.127 1.00 82.88 1107 LEU A N 1
ATOM 8777 C CA . LEU A 1 1107 ? -0.380 -20.930 8.210 1.00 82.88 1107 LEU A CA 1
ATOM 8778 C C . LEU A 1 1107 ? 0.219 -20.394 9.526 1.00 82.88 1107 LEU A C 1
ATOM 8780 O O . LEU A 1 1107 ? 1.303 -20.831 9.934 1.00 82.88 1107 LEU A O 1
ATOM 8784 N N . PRO A 1 1108 ? -0.458 -19.451 10.222 1.00 73.81 1108 PRO A N 1
ATOM 8785 C CA . PRO A 1 1108 ? 0.093 -18.790 11.409 1.00 73.81 1108 PRO A CA 1
ATOM 8786 C C . PRO A 1 1108 ? 0.485 -19.762 12.529 1.00 73.81 1108 PRO A C 1
ATOM 8788 O O . PRO A 1 1108 ? 1.500 -19.560 13.187 1.00 73.81 1108 PRO A O 1
ATOM 8791 N N . SER A 1 1109 ? -0.268 -20.854 12.695 1.00 74.69 1109 SER A N 1
ATOM 8792 C CA . SER A 1 1109 ? -0.005 -21.923 13.670 1.00 74.69 1109 SER A CA 1
ATOM 8793 C C . SER A 1 1109 ? 1.333 -22.647 13.471 1.00 74.69 1109 SER A C 1
ATOM 8795 O O . SER A 1 1109 ? 1.850 -23.228 14.420 1.00 74.69 1109 SER A O 1
ATOM 8797 N N . LEU A 1 1110 ? 1.905 -22.611 12.262 1.00 74.50 1110 LEU A N 1
ATOM 8798 C CA . LEU A 1 1110 ? 3.182 -23.252 11.917 1.00 74.50 1110 LEU A CA 1
ATOM 8799 C C . LEU A 1 1110 ? 4.301 -22.240 11.609 1.00 74.50 1110 LEU A C 1
ATOM 8801 O O . LEU A 1 1110 ? 5.425 -22.645 11.276 1.00 74.50 1110 LEU A O 1
ATOM 8805 N N . GLY A 1 1111 ? 3.988 -20.940 11.688 1.00 79.31 1111 GLY A N 1
ATOM 8806 C CA . GLY A 1 1111 ? 4.864 -19.850 11.258 1.00 79.31 1111 GLY A CA 1
ATOM 8807 C C . GLY A 1 1111 ? 5.255 -19.928 9.779 1.00 79.31 1111 GLY A C 1
ATOM 8808 O O . GLY A 1 1111 ? 6.329 -19.439 9.435 1.00 79.31 1111 GLY A O 1
ATOM 8809 N N . LEU A 1 1112 ? 4.439 -20.590 8.948 1.00 87.38 1112 LEU A N 1
ATOM 8810 C CA . LEU A 1 1112 ? 4.695 -20.842 7.528 1.00 87.38 1112 LEU A CA 1
ATOM 8811 C C . LEU A 1 1112 ? 3.872 -19.902 6.644 1.00 87.38 1112 LEU A C 1
ATOM 8813 O O . LEU A 1 1112 ? 2.698 -19.652 6.923 1.00 87.38 1112 LEU A O 1
ATOM 8817 N N . GLY A 1 1113 ? 4.473 -19.447 5.553 1.00 90.75 1113 GLY A N 1
ATOM 8818 C CA . GLY A 1 1113 ? 3.792 -18.789 4.447 1.00 90.75 1113 GLY A CA 1
ATOM 8819 C C . GLY A 1 1113 ? 4.322 -19.303 3.114 1.00 90.75 1113 GLY A C 1
ATOM 8820 O O . GLY A 1 1113 ? 5.498 -19.634 2.984 1.00 90.75 1113 GLY A O 1
ATOM 8821 N N . PHE A 1 1114 ? 3.435 -19.382 2.135 1.00 94.31 1114 PHE A N 1
ATOM 8822 C CA . PHE A 1 1114 ? 3.708 -19.765 0.757 1.00 94.31 1114 PHE A CA 1
ATOM 8823 C C . PHE A 1 1114 ? 3.311 -18.584 -0.115 1.00 94.31 1114 PHE A C 1
ATOM 8825 O O . PHE A 1 1114 ? 2.240 -18.015 0.100 1.00 94.31 1114 PHE A O 1
ATOM 8832 N N . LYS A 1 1115 ? 4.147 -18.207 -1.075 1.00 93.94 1115 LYS A N 1
ATOM 8833 C CA . LYS A 1 1115 ? 3.851 -17.157 -2.046 1.00 93.94 1115 LYS A CA 1
ATOM 8834 C C . LYS A 1 1115 ? 4.227 -17.637 -3.441 1.00 93.94 1115 LYS A C 1
ATOM 8836 O O . LYS A 1 1115 ? 5.185 -18.388 -3.616 1.00 93.94 1115 LYS A O 1
ATOM 8841 N N . THR A 1 1116 ? 3.457 -17.223 -4.432 1.00 94.88 1116 THR A N 1
ATOM 8842 C CA . THR A 1 1116 ? 3.784 -17.416 -5.838 1.00 94.88 1116 THR A CA 1
ATOM 8843 C C . THR A 1 1116 ? 3.345 -16.202 -6.637 1.00 94.88 1116 THR A C 1
ATOM 8845 O O . THR A 1 1116 ? 2.299 -15.621 -6.347 1.00 94.88 1116 THR A O 1
ATOM 8848 N N . ASP A 1 1117 ? 4.163 -15.805 -7.605 1.00 94.25 1117 ASP A N 1
ATOM 8849 C CA . ASP A 1 1117 ? 3.964 -14.623 -8.436 1.00 94.25 1117 ASP A CA 1
ATOM 8850 C C . ASP A 1 1117 ? 4.273 -14.998 -9.888 1.00 94.25 1117 ASP A C 1
ATOM 8852 O O . ASP A 1 1117 ? 5.358 -15.480 -10.193 1.00 94.25 1117 ASP A O 1
ATOM 8856 N N . PHE A 1 1118 ? 3.313 -14.819 -10.782 1.00 94.88 1118 PHE A N 1
ATOM 8857 C CA . PHE A 1 1118 ? 3.409 -15.072 -12.215 1.00 94.88 1118 PHE A CA 1
ATOM 8858 C C . PHE A 1 1118 ? 3.247 -13.740 -12.941 1.00 94.88 1118 PHE A C 1
ATOM 8860 O O . PHE A 1 1118 ? 2.316 -13.004 -12.630 1.00 94.88 1118 PHE A O 1
ATOM 8867 N N . ARG A 1 1119 ? 4.109 -13.428 -13.905 1.00 92.50 1119 ARG A N 1
ATOM 8868 C CA . ARG A 1 1119 ? 3.973 -12.286 -14.813 1.00 92.50 1119 ARG A CA 1
ATOM 8869 C C . ARG A 1 1119 ? 4.050 -12.788 -16.246 1.00 92.50 1119 ARG A C 1
ATOM 8871 O O . ARG A 1 1119 ? 5.042 -13.406 -16.599 1.00 92.50 1119 ARG A O 1
ATOM 8878 N N . TYR A 1 1120 ? 3.056 -12.470 -17.062 1.00 92.62 1120 TYR A N 1
ATOM 8879 C CA . TYR A 1 1120 ? 3.134 -12.490 -18.519 1.00 92.62 1120 TYR A CA 1
ATOM 8880 C C . TYR A 1 1120 ? 3.337 -11.055 -19.011 1.00 92.62 1120 TYR A C 1
ATOM 8882 O O . TYR A 1 1120 ? 2.555 -10.170 -18.655 1.00 92.62 1120 TYR A O 1
ATOM 8890 N N . SER A 1 1121 ? 4.372 -10.838 -19.814 1.00 89.38 1121 SER A N 1
ATOM 8891 C CA . SER A 1 1121 ? 4.614 -9.607 -20.562 1.00 89.38 1121 SER A CA 1
ATOM 8892 C C . SER A 1 1121 ? 4.349 -9.899 -22.036 1.00 89.38 1121 SER A C 1
ATOM 8894 O O . SER A 1 1121 ? 4.985 -10.777 -22.612 1.00 89.38 1121 SER A O 1
ATOM 8896 N N . GLY A 1 1122 ? 3.389 -9.197 -22.635 1.00 86.12 1122 GLY A N 1
ATOM 8897 C CA . GLY A 1 1122 ? 3.070 -9.317 -24.055 1.00 86.12 1122 GLY A CA 1
ATOM 8898 C C . GLY A 1 1122 ? 4.152 -8.723 -24.955 1.00 86.12 1122 GLY A C 1
ATOM 8899 O O . GLY A 1 1122 ? 5.097 -8.096 -24.472 1.00 86.12 1122 GLY A O 1
ATOM 8900 N N . GLU A 1 1123 ? 3.973 -8.893 -26.264 1.00 81.69 1123 GLU A N 1
ATOM 8901 C CA . GLU A 1 1123 ? 4.872 -8.339 -27.279 1.00 81.69 1123 GLU A CA 1
ATOM 8902 C C . GLU A 1 1123 ? 5.035 -6.822 -27.088 1.00 81.69 1123 GLU A C 1
ATOM 8904 O O . GLU A 1 1123 ? 4.098 -6.108 -26.705 1.00 81.69 1123 GLU A O 1
ATOM 8909 N N . PHE A 1 1124 ? 6.253 -6.332 -27.302 1.00 73.75 1124 PHE A N 1
ATOM 8910 C CA . PHE A 1 1124 ? 6.589 -4.917 -27.176 1.00 73.75 1124 PHE A CA 1
ATOM 8911 C C . PHE A 1 1124 ? 7.270 -4.445 -28.455 1.00 73.75 1124 PHE A C 1
ATOM 8913 O O . PHE A 1 1124 ? 8.364 -4.904 -28.785 1.00 73.75 1124 PHE A O 1
ATOM 8920 N N . THR A 1 1125 ? 6.632 -3.521 -29.171 1.00 68.50 1125 THR A N 1
ATOM 8921 C CA . THR A 1 1125 ? 7.226 -2.882 -30.346 1.00 68.50 1125 THR A CA 1
ATOM 8922 C C . THR A 1 1125 ? 7.993 -1.639 -29.917 1.00 68.50 1125 THR A C 1
ATOM 8924 O O . THR A 1 1125 ? 7.410 -0.659 -29.460 1.00 68.50 1125 THR A O 1
ATOM 8927 N N . GLN A 1 1126 ? 9.306 -1.687 -30.090 1.00 60.31 1126 GLN A N 1
ATOM 8928 C CA . GLN A 1 1126 ? 10.211 -0.555 -29.999 1.00 60.31 1126 GLN A CA 1
ATOM 8929 C C . GLN A 1 1126 ? 10.383 0.034 -31.407 1.00 60.31 1126 GLN A C 1
ATOM 8931 O O . GLN A 1 1126 ? 10.594 -0.704 -32.366 1.00 60.31 1126 GLN A O 1
ATOM 8936 N N . LEU A 1 1127 ? 10.287 1.353 -31.563 1.00 54.78 1127 LEU A N 1
ATOM 8937 C CA . LEU A 1 1127 ? 10.667 2.015 -32.814 1.00 54.78 1127 LEU A CA 1
ATOM 8938 C C . LEU A 1 1127 ? 12.150 2.392 -32.731 1.00 54.78 1127 LEU A C 1
ATOM 8940 O O . LEU A 1 1127 ? 12.584 2.952 -31.727 1.00 54.78 1127 LEU A O 1
ATOM 8944 N N . SER A 1 1128 ? 12.912 2.083 -33.775 1.00 49.62 1128 SER A N 1
ATOM 8945 C CA . SER A 1 1128 ? 14.276 2.569 -33.991 1.00 49.62 1128 SER A CA 1
ATOM 8946 C C . SER A 1 1128 ? 14.281 3.474 -35.219 1.00 49.62 1128 SER A C 1
ATOM 8948 O O . SER A 1 1128 ? 13.509 3.251 -36.148 1.00 49.62 1128 SER A O 1
ATOM 8950 N N . ALA A 1 1129 ? 15.152 4.479 -35.266 1.00 46.47 1129 ALA A N 1
ATOM 8951 C CA . ALA A 1 1129 ? 15.415 5.191 -36.516 1.00 46.47 1129 ALA A CA 1
ATOM 8952 C C . ALA A 1 1129 ? 16.040 4.231 -37.550 1.00 46.47 1129 ALA A C 1
ATOM 8954 O O . ALA A 1 1129 ? 16.759 3.301 -37.176 1.00 46.47 1129 ALA A O 1
ATOM 8955 N N . ASN A 1 1130 ? 15.744 4.441 -38.832 1.00 46.22 1130 ASN A N 1
ATOM 8956 C CA . ASN A 1 1130 ? 16.357 3.745 -39.961 1.00 46.22 1130 ASN A CA 1
ATOM 8957 C C . ASN A 1 1130 ? 16.979 4.793 -40.895 1.00 46.22 1130 ASN A C 1
ATOM 8959 O O . ASN A 1 1130 ? 16.232 5.520 -41.548 1.00 46.22 1130 ASN A O 1
ATOM 8963 N N . PRO A 1 1131 ? 18.314 4.929 -40.935 1.00 41.47 1131 PRO A N 1
ATOM 8964 C CA . PRO A 1 1131 ? 18.957 6.005 -41.677 1.00 41.47 1131 PRO A CA 1
ATOM 8965 C C . PRO A 1 1131 ? 19.271 5.647 -43.139 1.00 41.47 1131 PRO A C 1
ATOM 8967 O O . PRO A 1 1131 ? 19.707 6.521 -43.882 1.00 41.47 1131 PRO A O 1
ATOM 8970 N N . GLU A 1 1132 ? 19.076 4.391 -43.559 1.00 38.81 1132 GLU A N 1
ATOM 8971 C CA . GLU A 1 1132 ? 19.440 3.924 -44.908 1.00 38.81 1132 GLU A CA 1
ATOM 8972 C C . GLU A 1 1132 ? 18.373 4.220 -45.978 1.00 38.81 1132 GLU A C 1
ATOM 8974 O O . GLU A 1 1132 ? 18.663 4.144 -47.172 1.00 38.81 1132 GLU A O 1
ATOM 8979 N N . GLU A 1 1133 ? 17.150 4.592 -45.582 1.00 42.06 1133 GLU A N 1
ATOM 8980 C CA . GLU A 1 1133 ? 16.037 4.842 -46.504 1.00 42.06 1133 GLU A CA 1
ATOM 8981 C C . GLU A 1 1133 ? 15.445 6.250 -46.328 1.00 42.06 1133 GLU A C 1
ATOM 8983 O O . GLU A 1 1133 ? 14.694 6.515 -45.389 1.00 42.06 1133 GLU A O 1
ATOM 8988 N N . GLU A 1 1134 ? 15.702 7.143 -47.297 1.00 41.31 1134 GLU A N 1
ATOM 8989 C CA . GLU A 1 1134 ? 15.119 8.502 -47.361 1.00 41.31 1134 GLU A CA 1
ATOM 8990 C C . GLU A 1 1134 ? 13.568 8.510 -47.318 1.00 41.31 1134 GLU A C 1
ATOM 8992 O O . GLU A 1 1134 ? 12.968 9.526 -46.962 1.00 41.31 1134 GLU A O 1
ATOM 8997 N N . GLU A 1 1135 ? 12.908 7.389 -47.651 1.00 39.00 1135 GLU A N 1
ATOM 8998 C CA . GLU A 1 1135 ? 11.442 7.216 -47.613 1.00 39.00 1135 GLU A CA 1
ATOM 8999 C C . GLU A 1 1135 ? 10.907 6.468 -46.362 1.00 39.00 1135 GLU A C 1
ATOM 9001 O O . GLU A 1 1135 ? 9.703 6.530 -46.073 1.00 39.00 1135 GLU A O 1
ATOM 9006 N N . GLU A 1 1136 ? 11.755 5.783 -45.582 1.00 43.28 1136 GLU A N 1
ATOM 9007 C CA . GLU A 1 1136 ? 11.380 5.040 -44.362 1.00 43.28 1136 GLU A CA 1
ATOM 9008 C C . GLU A 1 1136 ? 12.356 5.323 -43.206 1.00 43.28 1136 GLU A C 1
ATOM 9010 O O . GLU A 1 1136 ? 13.097 4.449 -42.773 1.00 43.28 1136 GLU A O 1
ATOM 9015 N N . ALA A 1 1137 ? 12.303 6.530 -42.635 1.00 46.44 1137 ALA A N 1
ATOM 9016 C CA . ALA A 1 1137 ? 13.217 6.989 -41.576 1.00 46.44 1137 ALA A CA 1
ATOM 9017 C C . ALA A 1 1137 ? 13.208 6.192 -40.237 1.00 46.44 1137 ALA A C 1
ATOM 9019 O O . ALA A 1 1137 ? 13.907 6.577 -39.297 1.00 46.44 1137 ALA A O 1
ATOM 9020 N N . TYR A 1 1138 ? 12.416 5.116 -40.100 1.00 52.31 1138 TYR A N 1
ATOM 9021 C CA . TYR A 1 1138 ? 12.263 4.324 -38.867 1.00 52.31 1138 TYR A CA 1
ATOM 9022 C C . TYR A 1 1138 ? 11.986 2.836 -39.154 1.00 52.31 1138 TYR A C 1
ATOM 9024 O O . TYR A 1 1138 ? 11.109 2.519 -39.954 1.00 52.31 1138 TYR A O 1
ATOM 9032 N N . THR A 1 1139 ? 12.655 1.925 -38.437 1.00 52.50 1139 THR A N 1
ATOM 9033 C CA . THR A 1 1139 ? 12.346 0.482 -38.397 1.00 52.50 1139 THR A CA 1
ATOM 9034 C C . THR A 1 1139 ? 11.626 0.111 -37.098 1.00 52.50 1139 THR A C 1
ATOM 9036 O O . THR A 1 1139 ? 11.983 0.561 -36.009 1.00 52.50 1139 THR A O 1
ATOM 9039 N N . SER A 1 1140 ? 10.610 -0.753 -37.175 1.00 58.78 1140 SER A N 1
ATOM 9040 C CA . SER A 1 1140 ? 9.956 -1.304 -35.981 1.00 58.78 1140 SER A CA 1
ATOM 9041 C C . SER A 1 1140 ? 10.644 -2.591 -35.518 1.00 58.78 1140 SER A C 1
ATOM 9043 O O . SER A 1 1140 ? 10.602 -3.601 -36.221 1.00 58.78 1140 SER A O 1
ATOM 9045 N N . ALA A 1 1141 ? 11.208 -2.581 -34.315 1.00 60.88 1141 ALA A N 1
ATOM 9046 C CA . ALA A 1 1141 ? 11.713 -3.761 -33.628 1.00 60.88 1141 ALA A CA 1
ATOM 9047 C C . ALA A 1 1141 ? 10.634 -4.352 -32.706 1.00 60.88 1141 ALA A C 1
ATOM 9049 O O . ALA A 1 1141 ? 10.228 -3.723 -31.732 1.00 60.88 1141 ALA A O 1
ATOM 9050 N N . VAL A 1 1142 ? 10.154 -5.567 -32.976 1.00 71.75 1142 VAL A N 1
ATOM 9051 C CA . VAL A 1 1142 ? 9.217 -6.278 -32.084 1.00 71.75 1142 VAL A CA 1
ATOM 9052 C C . VAL A 1 1142 ? 9.994 -7.239 -31.193 1.00 71.75 1142 VAL A C 1
ATOM 9054 O O . VAL A 1 1142 ? 10.723 -8.089 -31.703 1.00 71.75 1142 VAL A O 1
ATOM 9057 N N . ARG A 1 1143 ? 9.821 -7.106 -29.873 1.00 77.12 1143 ARG A N 1
ATOM 9058 C CA . ARG A 1 1143 ? 10.260 -8.073 -28.860 1.00 77.12 1143 ARG A CA 1
ATOM 9059 C C . ARG A 1 1143 ? 9.134 -9.069 -28.572 1.00 77.12 1143 ARG A C 1
ATOM 9061 O O . ARG A 1 1143 ? 8.013 -8.632 -28.295 1.00 77.12 1143 ARG A O 1
ATOM 9068 N N . ASP A 1 1144 ? 9.440 -10.365 -28.589 1.00 84.25 1144 ASP A N 1
ATOM 9069 C CA . ASP A 1 1144 ? 8.458 -11.431 -28.331 1.00 84.25 1144 ASP A CA 1
ATOM 9070 C C . ASP A 1 1144 ? 7.869 -11.365 -26.905 1.00 84.25 1144 ASP A C 1
ATOM 9072 O O . ASP A 1 1144 ? 8.496 -10.888 -25.953 1.00 84.25 1144 ASP A O 1
ATOM 9076 N N . ALA A 1 1145 ? 6.657 -11.901 -26.737 1.00 89.25 1145 ALA A N 1
ATOM 9077 C CA . ALA A 1 1145 ? 6.041 -12.076 -25.425 1.00 89.25 1145 ALA A CA 1
ATOM 9078 C C . ALA A 1 1145 ? 6.750 -13.152 -24.582 1.00 89.25 1145 ALA A C 1
ATOM 9080 O O . ALA A 1 1145 ? 7.200 -14.177 -25.093 1.00 89.25 1145 ALA A O 1
ATOM 9081 N N . PHE A 1 1146 ? 6.765 -12.971 -23.260 1.00 90.75 1146 PHE A N 1
ATOM 9082 C CA . PHE A 1 1146 ? 7.362 -13.925 -22.325 1.00 90.75 1146 PHE A CA 1
ATOM 9083 C C . PHE A 1 1146 ? 6.647 -13.973 -20.973 1.00 90.75 1146 PHE A C 1
ATOM 9085 O O . PHE A 1 1146 ? 5.850 -13.098 -20.635 1.00 90.75 1146 PHE A O 1
ATOM 9092 N N . ALA A 1 1147 ? 6.936 -15.002 -20.169 1.00 93.44 1147 ALA A N 1
ATOM 9093 C CA . ALA A 1 1147 ? 6.384 -15.128 -18.825 1.00 93.44 1147 ALA A CA 1
ATOM 9094 C C . ALA A 1 1147 ? 7.422 -15.566 -17.784 1.00 93.44 1147 ALA A C 1
ATOM 9096 O O . ALA A 1 1147 ? 8.196 -16.488 -18.013 1.00 93.44 1147 ALA A O 1
ATOM 9097 N N . ILE A 1 1148 ? 7.379 -14.950 -16.603 1.00 92.88 1148 ILE A N 1
ATOM 9098 C CA . ILE A 1 1148 ? 8.208 -15.275 -15.437 1.00 92.88 1148 ILE A CA 1
ATOM 9099 C C . ILE A 1 1148 ? 7.295 -15.806 -14.331 1.00 92.88 1148 ILE A C 1
ATOM 9101 O O . ILE A 1 1148 ? 6.273 -15.198 -14.015 1.00 92.88 1148 ILE A O 1
ATOM 9105 N N . TRP A 1 1149 ? 7.667 -16.924 -13.705 1.00 95.25 1149 TRP A N 1
ATOM 9106 C CA . TRP A 1 1149 ? 6.917 -17.506 -12.587 1.00 95.25 1149 TRP A CA 1
ATOM 9107 C C . TRP A 1 1149 ? 7.825 -17.773 -11.385 1.00 95.25 1149 TRP A C 1
ATOM 9109 O O . TRP A 1 1149 ? 8.711 -18.617 -11.446 1.00 95.25 1149 TRP A O 1
ATOM 9119 N N . ASN A 1 1150 ? 7.588 -17.083 -10.274 1.00 95.19 1150 ASN A N 1
ATOM 9120 C CA . ASN A 1 1150 ? 8.330 -17.224 -9.027 1.00 95.19 1150 ASN A CA 1
ATOM 9121 C C . ASN A 1 1150 ? 7.491 -17.956 -7.967 1.00 95.19 1150 ASN A C 1
ATOM 9123 O O . ASN A 1 1150 ? 6.259 -17.854 -7.911 1.00 95.19 1150 ASN A O 1
ATOM 9127 N N . CYS A 1 1151 ? 8.171 -18.669 -7.072 1.00 95.69 1151 CYS A N 1
ATOM 9128 C CA . CYS A 1 1151 ? 7.578 -19.268 -5.882 1.00 95.69 1151 CYS A CA 1
ATOM 9129 C C . CYS A 1 1151 ? 8.523 -19.157 -4.683 1.00 95.69 1151 CYS A C 1
ATOM 9131 O O . CYS A 1 1151 ? 9.743 -19.268 -4.814 1.00 95.69 1151 CYS A O 1
ATOM 9133 N N . SER A 1 1152 ? 7.965 -18.954 -3.493 1.00 95.81 1152 SER A N 1
ATOM 9134 C CA . SER A 1 1152 ? 8.730 -18.901 -2.253 1.00 95.81 1152 SER A CA 1
ATOM 9135 C C . SER A 1 1152 ? 7.948 -19.481 -1.078 1.00 95.81 1152 SER A C 1
ATOM 9137 O O . SER A 1 1152 ? 6.716 -19.458 -1.014 1.00 95.81 1152 SER A O 1
ATOM 9139 N N . VAL A 1 1153 ? 8.696 -20.011 -0.118 1.00 95.56 1153 VAL A N 1
ATOM 9140 C CA . VAL A 1 1153 ? 8.200 -20.476 1.171 1.00 95.56 1153 VAL A CA 1
ATOM 9141 C C . VAL A 1 1153 ? 8.992 -19.758 2.246 1.00 95.56 1153 VAL A C 1
ATOM 9143 O O . VAL A 1 1153 ? 10.224 -19.788 2.248 1.00 95.56 1153 VAL A O 1
ATOM 9146 N N . ASN A 1 1154 ? 8.296 -19.124 3.186 1.00 93.31 1154 ASN A N 1
ATOM 9147 C CA . ASN A 1 1154 ? 8.920 -18.519 4.350 1.00 93.31 1154 ASN A CA 1
ATOM 9148 C C . ASN A 1 1154 ? 8.542 -19.243 5.645 1.00 93.31 1154 ASN A C 1
ATOM 9150 O O . ASN A 1 1154 ? 7.438 -19.764 5.817 1.00 93.31 1154 ASN A O 1
ATOM 9154 N N . LYS A 1 1155 ? 9.490 -19.269 6.583 1.00 92.06 1155 LYS A N 1
ATOM 9155 C CA . LYS A 1 1155 ? 9.300 -19.803 7.928 1.00 92.06 1155 LYS A CA 1
ATOM 9156 C C . LYS A 1 1155 ? 9.891 -18.857 8.962 1.00 92.06 1155 LYS A C 1
ATOM 9158 O O . LYS A 1 1155 ? 11.073 -18.514 8.916 1.00 92.06 1155 LYS A O 1
ATOM 9163 N N . SER A 1 1156 ? 9.059 -18.449 9.913 1.00 88.94 1156 SER A N 1
ATOM 9164 C CA . SER A 1 1156 ? 9.481 -17.653 11.068 1.00 88.94 1156 SER A CA 1
ATOM 9165 C C . SER A 1 1156 ? 9.825 -18.554 12.252 1.00 88.94 1156 SER A C 1
ATOM 9167 O O . SER A 1 1156 ? 9.030 -19.404 12.650 1.00 88.94 1156 SER A O 1
ATOM 9169 N N . PHE A 1 1157 ? 10.987 -18.325 12.857 1.00 87.81 1157 PHE A N 1
ATOM 9170 C CA . PHE A 1 1157 ? 11.477 -19.002 14.056 1.00 87.81 1157 PHE A CA 1
ATOM 9171 C C . PHE A 1 1157 ? 11.691 -17.995 15.192 1.00 87.81 1157 PHE A C 1
ATOM 9173 O O . PHE A 1 1157 ? 11.897 -16.800 14.955 1.00 87.81 1157 PHE A O 1
ATOM 9180 N N . TRP A 1 1158 ? 11.658 -18.491 16.434 1.00 85.00 1158 TRP A N 1
ATOM 9181 C CA . TRP A 1 1158 ? 11.964 -17.720 17.648 1.00 85.00 1158 TRP A CA 1
ATOM 9182 C C . TRP A 1 1158 ? 11.235 -16.361 17.706 1.00 85.00 1158 TRP A C 1
ATOM 9184 O O . TRP A 1 1158 ? 11.875 -15.324 17.864 1.00 85.00 1158 TRP A O 1
ATOM 9194 N N . GLU A 1 1159 ? 9.910 -16.356 17.519 1.00 79.00 1159 GLU A N 1
ATOM 9195 C CA . GLU A 1 1159 ? 9.080 -15.132 17.532 1.00 79.00 1159 GLU A CA 1
ATOM 9196 C C . GLU A 1 1159 ? 9.494 -14.081 16.461 1.00 79.00 1159 GLU A C 1
ATOM 9198 O O . GLU A 1 1159 ? 9.548 -12.884 16.735 1.00 79.00 1159 GLU A O 1
ATOM 9203 N N . LYS A 1 1160 ? 9.808 -14.525 15.227 1.00 75.94 1160 LYS A N 1
ATOM 9204 C CA . LYS A 1 1160 ? 10.330 -13.714 14.090 1.00 75.94 1160 LYS A CA 1
ATOM 9205 C C . LYS A 1 1160 ? 11.682 -13.041 14.379 1.00 75.94 1160 LYS A C 1
ATOM 9207 O O . LYS A 1 1160 ? 12.050 -12.072 13.720 1.00 75.94 1160 LYS A O 1
ATOM 9212 N N . LYS A 1 1161 ? 12.484 -13.581 15.305 1.00 87.31 1161 LYS A N 1
ATOM 9213 C CA . LYS A 1 1161 ? 13.911 -13.216 15.389 1.00 87.31 1161 LYS A CA 1
ATOM 9214 C C . LYS A 1 1161 ? 14.715 -13.787 14.232 1.00 87.31 1161 LYS A C 1
ATOM 9216 O O . LYS A 1 1161 ? 15.648 -13.133 13.799 1.00 87.31 1161 LYS A O 1
ATOM 9221 N N . LEU A 1 1162 ? 14.359 -14.964 13.721 1.00 91.38 1162 LEU A N 1
ATOM 9222 C CA . LEU A 1 1162 ? 14.924 -15.511 12.488 1.00 91.38 1162 LEU A CA 1
ATOM 9223 C C . LEU A 1 1162 ? 13.785 -15.780 11.506 1.00 91.38 1162 LEU A C 1
ATOM 9225 O O . LEU A 1 1162 ? 12.808 -16.440 11.848 1.00 91.38 1162 LEU A O 1
ATOM 9229 N N . THR A 1 1163 ? 13.893 -15.258 10.290 1.00 91.69 1163 THR A N 1
ATOM 9230 C CA . THR A 1 1163 ? 13.034 -15.633 9.160 1.00 91.69 1163 THR A CA 1
ATOM 9231 C C . THR A 1 1163 ? 13.909 -16.273 8.101 1.00 91.69 1163 THR A C 1
ATOM 9233 O O . THR A 1 1163 ? 14.906 -15.678 7.699 1.00 91.69 1163 THR A O 1
ATOM 9236 N N . VAL A 1 1164 ? 13.541 -17.480 7.684 1.00 94.56 1164 VAL A N 1
ATOM 9237 C CA . VAL A 1 1164 ? 14.148 -18.170 6.545 1.00 94.56 1164 VAL A CA 1
ATOM 9238 C C . VAL A 1 1164 ? 13.155 -18.093 5.396 1.00 94.56 1164 VAL A C 1
ATOM 9240 O O . VAL A 1 1164 ? 11.984 -18.421 5.588 1.00 94.56 1164 VAL A O 1
ATOM 9243 N N . VAL A 1 1165 ? 13.606 -17.648 4.231 1.00 95.38 1165 VAL A N 1
ATOM 9244 C CA . VAL A 1 1165 ? 12.842 -17.663 2.979 1.00 95.38 1165 VAL A CA 1
ATOM 9245 C C . VAL A 1 1165 ? 13.636 -18.504 1.995 1.00 95.38 1165 VAL A C 1
ATOM 9247 O O . VAL A 1 1165 ? 14.823 -18.253 1.826 1.00 95.38 1165 VAL A O 1
ATOM 9250 N N . ALA A 1 1166 ? 13.019 -19.497 1.372 1.00 96.69 1166 ALA A N 1
ATOM 9251 C CA . ALA A 1 1166 ? 13.629 -20.250 0.282 1.00 96.69 1166 ALA A CA 1
ATOM 9252 C C . ALA A 1 1166 ? 12.637 -20.344 -0.874 1.00 96.69 1166 ALA A C 1
ATOM 9254 O O . ALA A 1 1166 ? 11.426 -20.383 -0.646 1.00 96.69 1166 ALA A O 1
ATOM 9255 N N . GLY A 1 1167 ? 13.126 -20.368 -2.105 1.00 96.19 1167 GLY A N 1
ATOM 9256 C CA . GLY A 1 1167 ? 12.256 -20.352 -3.272 1.00 96.19 1167 GLY A CA 1
ATOM 9257 C C . GLY A 1 1167 ? 12.989 -20.609 -4.574 1.00 96.19 1167 GLY A C 1
ATOM 9258 O O . GLY A 1 1167 ? 14.199 -20.840 -4.587 1.00 96.19 1167 GLY A O 1
ATOM 9259 N N . ALA A 1 1168 ? 12.226 -20.550 -5.657 1.00 95.38 1168 ALA A N 1
ATOM 9260 C CA . ALA A 1 1168 ? 12.741 -20.554 -7.013 1.00 95.38 1168 ALA A CA 1
ATOM 9261 C C . ALA A 1 1168 ? 12.159 -19.366 -7.782 1.00 95.38 1168 ALA A C 1
ATOM 9263 O O . ALA A 1 1168 ? 10.949 -19.111 -7.717 1.00 95.38 1168 ALA A O 1
ATOM 9264 N N . LYS A 1 1169 ? 13.020 -18.643 -8.494 1.00 93.75 1169 LYS A N 1
ATOM 9265 C CA . LYS A 1 1169 ? 12.624 -17.620 -9.460 1.00 93.75 1169 LYS A CA 1
ATOM 9266 C C . LYS A 1 1169 ? 12.594 -18.250 -10.853 1.00 93.75 1169 LYS A C 1
ATOM 9268 O O . LYS A 1 1169 ? 13.295 -19.229 -11.110 1.00 93.75 1169 LYS A O 1
ATOM 9273 N N . ASN A 1 1170 ? 11.757 -17.697 -11.727 1.00 92.94 1170 ASN A N 1
ATOM 9274 C CA . ASN A 1 1170 ? 11.656 -18.072 -13.132 1.00 92.94 1170 ASN A CA 1
ATOM 9275 C C . ASN A 1 1170 ? 11.534 -19.595 -13.369 1.00 92.94 1170 ASN A C 1
ATOM 9277 O O . ASN A 1 1170 ? 12.311 -20.221 -14.081 1.00 92.94 1170 ASN A O 1
ATOM 9281 N N . LEU A 1 1171 ? 10.516 -20.217 -12.773 1.00 95.06 1171 LEU A N 1
ATOM 9282 C CA . LEU A 1 1171 ? 10.182 -21.634 -12.958 1.00 95.06 1171 LEU A CA 1
ATOM 9283 C C . LEU A 1 1171 ? 9.990 -22.025 -14.432 1.00 95.06 1171 LEU A C 1
ATOM 9285 O O . LEU A 1 1171 ? 10.164 -23.197 -14.763 1.00 95.06 1171 LEU A O 1
ATOM 9289 N N . LEU A 1 1172 ? 9.638 -21.074 -15.300 1.00 95.25 1172 LEU A N 1
ATOM 9290 C CA . LEU A 1 1172 ? 9.468 -21.293 -16.737 1.00 95.25 1172 LEU A CA 1
ATOM 9291 C C . LEU A 1 1172 ? 10.788 -21.315 -17.522 1.00 95.25 1172 LEU A C 1
ATOM 9293 O O . LEU A 1 1172 ? 10.752 -21.704 -18.682 1.00 95.25 1172 LEU A O 1
ATOM 9297 N N . ASP A 1 1173 ? 11.921 -20.995 -16.884 1.00 92.69 1173 ASP A N 1
ATOM 9298 C CA . ASP A 1 1173 ? 13.264 -21.074 -17.484 1.00 92.69 1173 ASP A CA 1
ATOM 9299 C C . ASP A 1 1173 ? 13.435 -20.134 -18.699 1.00 92.69 1173 ASP A C 1
ATOM 9301 O O . ASP A 1 1173 ? 14.079 -20.460 -19.690 1.00 92.69 1173 ASP A O 1
ATOM 9305 N N . VAL A 1 1174 ? 12.804 -18.953 -18.648 1.00 90.69 1174 VAL A N 1
ATOM 9306 C CA . VAL A 1 1174 ? 12.890 -17.942 -19.716 1.00 90.69 1174 VAL A CA 1
ATOM 9307 C C . VAL A 1 1174 ? 14.183 -17.145 -19.578 1.00 90.69 1174 VAL A C 1
ATOM 9309 O O . VAL A 1 1174 ? 14.423 -16.550 -18.534 1.00 90.69 1174 VAL A O 1
ATOM 9312 N N . ASN A 1 1175 ? 14.987 -17.074 -20.633 1.00 86.75 1175 ASN A N 1
ATOM 9313 C CA . ASN A 1 1175 ? 16.319 -16.466 -20.591 1.00 86.75 1175 ASN A CA 1
ATOM 9314 C C . ASN A 1 1175 ? 16.444 -15.251 -21.524 1.00 86.75 1175 ASN A C 1
ATOM 9316 O O . ASN A 1 1175 ? 16.728 -14.127 -21.103 1.00 86.75 1175 ASN A O 1
ATOM 9320 N N . THR A 1 1176 ? 16.152 -15.483 -22.795 1.00 83.75 1176 THR A N 1
ATOM 9321 C CA . THR A 1 1176 ? 16.242 -14.564 -23.918 1.00 83.75 1176 THR A CA 1
ATOM 9322 C C . THR A 1 1176 ? 14.949 -14.651 -24.720 1.00 83.75 1176 THR A C 1
ATOM 9324 O O . THR A 1 1176 ? 14.293 -15.693 -24.749 1.00 83.75 1176 THR A O 1
ATOM 9327 N N . ILE A 1 1177 ? 14.571 -13.548 -25.353 1.00 84.06 1177 ILE A N 1
ATOM 9328 C CA . ILE A 1 1177 ? 13.423 -13.460 -26.263 1.00 84.06 1177 ILE A CA 1
ATOM 9329 C C . ILE A 1 1177 ? 13.913 -13.013 -27.631 1.00 84.06 1177 ILE A C 1
ATOM 9331 O O . ILE A 1 1177 ? 14.903 -12.281 -27.702 1.00 84.06 1177 ILE A O 1
ATOM 9335 N N . ASN A 1 1178 ? 13.238 -13.413 -28.710 1.00 82.38 1178 ASN A N 1
ATOM 9336 C CA . ASN A 1 1178 ? 13.613 -12.904 -30.024 1.00 82.38 1178 ASN A CA 1
ATOM 9337 C C . ASN A 1 1178 ? 13.243 -11.424 -30.140 1.00 82.38 1178 ASN A C 1
ATOM 9339 O O . ASN A 1 1178 ? 12.273 -10.939 -29.546 1.00 82.38 1178 ASN A O 1
ATOM 9343 N N . THR A 1 1179 ? 14.043 -10.718 -30.926 1.00 70.75 1179 THR A N 1
ATOM 9344 C CA . THR A 1 1179 ? 13.822 -9.333 -31.315 1.00 70.75 1179 THR A CA 1
ATOM 9345 C C . THR A 1 1179 ? 13.958 -9.224 -32.829 1.00 70.75 1179 THR A C 1
ATOM 9347 O O . THR A 1 1179 ? 14.953 -9.656 -33.407 1.00 70.75 1179 THR A O 1
ATOM 9350 N N . THR A 1 1180 ? 12.954 -8.648 -33.482 1.00 64.12 1180 THR A N 1
ATOM 9351 C CA . THR A 1 1180 ? 13.032 -8.222 -34.891 1.00 64.12 1180 THR A CA 1
ATOM 9352 C C . THR A 1 1180 ? 13.558 -6.785 -34.983 1.00 64.12 1180 THR A C 1
ATOM 9354 O O . THR A 1 1180 ? 13.755 -6.143 -33.953 1.00 64.12 1180 THR A O 1
ATOM 9357 N N . GLY A 1 1181 ? 13.805 -6.268 -36.191 1.00 52.50 1181 GLY A N 1
ATOM 9358 C CA . GLY A 1 1181 ? 14.445 -4.959 -36.374 1.00 52.50 1181 GLY A CA 1
ATOM 9359 C C . GLY A 1 1181 ? 15.911 -4.997 -35.933 1.00 52.50 1181 GLY A C 1
ATOM 9360 O O . GLY A 1 1181 ? 16.656 -5.869 -36.375 1.00 52.50 1181 GLY A O 1
ATOM 9361 N N . SER A 1 1182 ? 16.309 -4.079 -35.049 1.00 43.06 1182 SER A N 1
ATOM 9362 C CA . SER A 1 1182 ? 17.628 -4.065 -34.401 1.00 43.06 1182 SER A CA 1
ATOM 9363 C C . SER A 1 1182 ? 17.502 -3.819 -32.891 1.00 43.06 1182 SER A C 1
ATOM 9365 O O . SER A 1 1182 ? 16.437 -3.437 -32.399 1.00 43.06 1182 SER A O 1
ATOM 9367 N N . GLY A 1 1183 ? 18.581 -4.067 -32.147 1.00 43.59 1183 GLY A N 1
ATOM 9368 C CA . GLY A 1 1183 ? 18.640 -3.888 -30.696 1.00 43.59 1183 GLY A CA 1
ATOM 9369 C C . GLY A 1 1183 ? 19.268 -2.558 -30.263 1.00 43.59 1183 GLY A C 1
ATOM 9370 O O . GLY A 1 1183 ? 19.878 -1.848 -31.057 1.00 43.59 1183 GLY A O 1
ATOM 9371 N N . GLY A 1 1184 ? 19.113 -2.212 -28.980 1.00 43.03 1184 GLY A N 1
ATOM 9372 C CA . GLY A 1 1184 ? 19.702 -0.995 -28.409 1.00 43.03 1184 GLY A CA 1
ATOM 9373 C C . GLY A 1 1184 ? 21.236 -1.017 -28.394 1.00 43.03 1184 GLY A C 1
ATOM 9374 O O . GLY A 1 1184 ? 21.843 -2.069 -28.584 1.00 43.03 1184 GLY A O 1
ATOM 9375 N N . ALA A 1 1185 ? 21.859 0.126 -28.084 1.00 40.12 1185 ALA A N 1
ATOM 9376 C CA . ALA A 1 1185 ? 23.314 0.357 -28.158 1.00 40.12 1185 ALA A CA 1
ATOM 9377 C C . ALA A 1 1185 ? 24.213 -0.662 -27.408 1.00 40.12 1185 ALA A C 1
ATOM 9379 O O . ALA A 1 1185 ? 25.415 -0.737 -27.654 1.00 40.12 1185 ALA A O 1
ATOM 9380 N N . HIS A 1 1186 ? 23.662 -1.479 -26.506 1.00 46.53 1186 HIS A N 1
ATOM 9381 C CA . HIS A 1 1186 ? 24.398 -2.545 -25.812 1.00 46.53 1186 HIS A CA 1
ATOM 9382 C C . HIS A 1 1186 ? 23.816 -3.959 -26.025 1.00 46.53 1186 HIS A C 1
ATOM 9384 O O . HIS A 1 1186 ? 24.319 -4.920 -25.445 1.00 46.53 1186 HIS A O 1
ATOM 9390 N N . SER A 1 1187 ? 22.793 -4.125 -26.875 1.00 44.00 1187 SER A N 1
ATOM 9391 C CA . SER A 1 1187 ? 22.149 -5.413 -27.176 1.00 44.00 1187 SER A CA 1
ATOM 9392 C C . SER A 1 1187 ? 22.187 -5.725 -28.680 1.00 44.00 1187 SER A C 1
ATOM 9394 O O . SER A 1 1187 ? 21.176 -5.626 -29.372 1.00 44.00 1187 SER A O 1
ATOM 9396 N N . GLY A 1 1188 ? 23.360 -6.098 -29.195 1.00 42.06 1188 GLY A N 1
ATOM 9397 C CA . GLY A 1 1188 ? 23.536 -6.474 -30.600 1.00 42.06 1188 GLY A CA 1
ATOM 9398 C C . GLY A 1 1188 ? 23.053 -7.896 -30.903 1.00 42.06 1188 GLY A C 1
ATOM 9399 O O . GLY A 1 1188 ? 23.729 -8.864 -30.559 1.00 42.06 1188 GLY A O 1
ATOM 9400 N N . GLY A 1 1189 ? 21.917 -8.024 -31.590 1.00 51.97 1189 GLY A N 1
ATOM 9401 C CA . GLY A 1 1189 ? 21.432 -9.298 -32.125 1.00 51.97 1189 GLY A CA 1
ATOM 9402 C C . GLY A 1 1189 ? 19.920 -9.342 -32.351 1.00 51.97 1189 GLY A C 1
ATOM 9403 O O . GLY A 1 1189 ? 19.195 -8.416 -32.002 1.00 51.97 1189 GLY A O 1
ATOM 9404 N N . ALA A 1 1190 ? 19.441 -10.464 -32.893 1.00 60.50 1190 ALA A N 1
ATOM 9405 C CA . ALA A 1 1190 ? 18.013 -10.769 -33.045 1.00 60.50 1190 ALA A CA 1
ATOM 9406 C C . ALA A 1 1190 ? 17.393 -11.410 -31.778 1.00 60.50 1190 ALA A C 1
ATOM 9408 O O . ALA A 1 1190 ? 16.380 -12.105 -31.851 1.00 60.50 1190 ALA A O 1
ATOM 9409 N N . THR A 1 1191 ? 18.033 -11.226 -30.618 1.00 65.94 1191 THR A N 1
ATOM 9410 C CA . THR A 1 1191 ? 17.625 -11.778 -29.318 1.00 65.94 1191 THR A CA 1
ATOM 9411 C C . THR A 1 1191 ? 18.057 -10.857 -28.179 1.00 65.94 1191 THR A C 1
ATOM 9413 O O . THR A 1 1191 ? 19.206 -10.416 -28.167 1.00 65.94 1191 THR A O 1
ATOM 9416 N N . ALA A 1 1192 ? 17.199 -10.646 -27.177 1.00 73.19 1192 ALA A N 1
ATOM 9417 C CA . ALA A 1 1192 ? 17.498 -9.837 -25.992 1.00 73.19 1192 ALA A CA 1
ATOM 9418 C C . ALA A 1 1192 ? 17.396 -10.658 -24.689 1.00 73.19 1192 ALA A C 1
ATOM 9420 O O . ALA A 1 1192 ? 16.428 -11.408 -24.532 1.00 73.19 1192 ALA A O 1
ATOM 9421 N N . PRO A 1 1193 ? 18.338 -10.517 -23.733 1.00 76.44 1193 PRO A N 1
ATOM 9422 C CA . PRO A 1 1193 ? 18.221 -11.124 -22.408 1.00 76.44 1193 PRO A CA 1
ATOM 9423 C C . PRO A 1 1193 ? 17.110 -10.449 -21.592 1.00 76.44 1193 PRO A C 1
ATOM 9425 O O . PRO A 1 1193 ? 16.970 -9.227 -21.607 1.00 76.44 1193 PRO A O 1
ATOM 9428 N N . VAL A 1 1194 ? 16.323 -11.251 -20.870 1.00 81.25 1194 VAL A N 1
ATOM 9429 C CA . VAL A 1 1194 ? 15.235 -10.770 -19.992 1.00 81.25 1194 VAL A CA 1
ATOM 9430 C C . VAL A 1 1194 ? 15.277 -11.350 -18.578 1.00 81.25 1194 VAL A C 1
ATOM 9432 O O . VAL A 1 1194 ? 14.716 -10.745 -17.668 1.00 81.25 1194 VAL A O 1
ATOM 9435 N N . ALA A 1 1195 ? 15.940 -12.493 -18.371 1.00 85.81 1195 ALA A N 1
ATOM 9436 C CA . ALA A 1 1195 ? 16.243 -13.048 -17.050 1.00 85.81 1195 ALA A CA 1
ATOM 9437 C C . ALA A 1 1195 ? 17.429 -14.036 -17.113 1.00 85.81 1195 ALA A C 1
ATOM 9439 O O . ALA A 1 1195 ? 17.832 -14.472 -18.191 1.00 85.81 1195 ALA A O 1
ATOM 944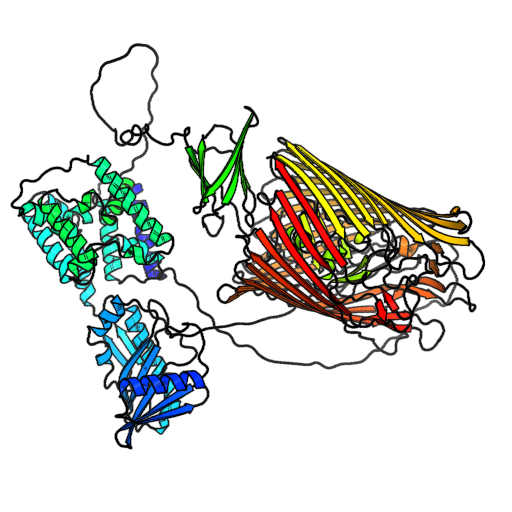0 N N . TRP A 1 1196 ? 17.979 -14.412 -15.953 1.00 84.88 1196 TRP A N 1
ATOM 9441 C CA . TRP A 1 1196 ? 19.097 -15.360 -15.812 1.00 84.88 1196 TRP A CA 1
ATOM 9442 C C . TRP A 1 1196 ? 18.653 -16.821 -15.580 1.00 84.88 1196 TRP A C 1
ATOM 9444 O O . TRP A 1 1196 ? 19.100 -17.478 -14.639 1.00 84.88 1196 TRP A O 1
ATOM 9454 N N . GLY A 1 1197 ? 17.734 -17.315 -16.417 1.00 87.50 1197 GLY A N 1
ATOM 9455 C CA . GLY A 1 1197 ? 17.217 -18.689 -16.340 1.00 87.50 1197 GLY A CA 1
ATOM 9456 C C . GLY A 1 1197 ? 16.446 -18.991 -15.050 1.00 87.50 1197 GLY A C 1
ATOM 9457 O O . GLY A 1 1197 ? 16.071 -18.080 -14.301 1.00 87.50 1197 GLY A O 1
ATOM 9458 N N . ARG A 1 1198 ? 16.172 -20.271 -14.777 1.00 93.69 1198 ARG A N 1
ATOM 9459 C CA . ARG A 1 1198 ? 15.609 -20.741 -13.502 1.00 93.69 1198 ARG A CA 1
ATOM 9460 C C . ARG A 1 1198 ? 16.671 -20.740 -12.411 1.00 93.69 1198 ARG A C 1
ATOM 9462 O O . ARG A 1 1198 ? 17.680 -21.441 -12.491 1.00 93.69 1198 ARG A O 1
ATOM 9469 N N . SER A 1 1199 ? 16.368 -20.077 -11.302 1.00 93.81 1199 SER A N 1
ATOM 9470 C CA . SER A 1 1199 ? 17.278 -19.979 -10.164 1.00 93.81 1199 SER A CA 1
ATOM 9471 C C . SER A 1 1199 ? 16.611 -20.347 -8.840 1.00 93.81 1199 SER A C 1
ATOM 9473 O O . SER A 1 1199 ? 15.397 -20.239 -8.664 1.00 93.81 1199 SER A O 1
ATOM 9475 N N . TYR A 1 1200 ? 17.419 -20.797 -7.881 1.00 95.88 1200 TYR A N 1
ATOM 9476 C CA . TYR A 1 1200 ? 16.997 -21.165 -6.531 1.00 95.88 1200 TYR A CA 1
ATOM 9477 C C . TYR A 1 1200 ? 17.692 -20.268 -5.520 1.00 95.88 1200 TYR A C 1
ATOM 9479 O O . TYR A 1 1200 ? 18.908 -20.088 -5.593 1.00 95.88 1200 TYR A O 1
ATOM 9487 N N . PHE A 1 1201 ? 16.948 -19.749 -4.546 1.00 95.75 1201 PHE A N 1
ATOM 9488 C CA . PHE A 1 1201 ? 17.493 -18.843 -3.540 1.00 95.75 1201 PHE A CA 1
ATOM 9489 C C . PHE A 1 1201 ? 17.162 -19.263 -2.111 1.00 95.75 1201 PHE A C 1
ATOM 9491 O O . PHE A 1 1201 ? 16.154 -19.922 -1.833 1.00 95.75 1201 PHE A O 1
ATOM 9498 N N . ILE A 1 1202 ? 18.003 -18.806 -1.187 1.00 96.69 1202 ILE A N 1
ATOM 9499 C CA . ILE A 1 1202 ? 17.762 -18.834 0.250 1.00 96.69 1202 ILE A CA 1
ATOM 9500 C C . ILE A 1 1202 ? 18.128 -17.481 0.864 1.00 96.6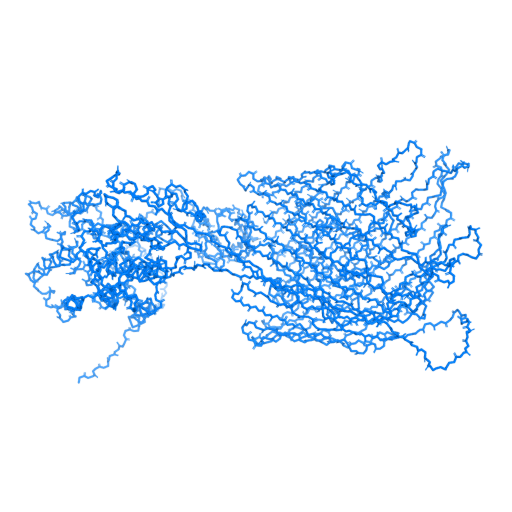9 1202 ILE A C 1
ATOM 9502 O O . ILE A 1 1202 ? 19.171 -16.901 0.577 1.00 96.69 1202 ILE A O 1
ATOM 9506 N N . SER A 1 1203 ? 17.267 -16.980 1.745 1.00 94.81 1203 SER A N 1
ATOM 9507 C CA . SER A 1 1203 ? 17.485 -15.764 2.517 1.00 94.81 1203 SER A CA 1
ATOM 9508 C C . SER A 1 1203 ? 17.296 -16.027 4.003 1.00 94.81 1203 SER A C 1
ATOM 9510 O O . SER A 1 1203 ? 16.308 -16.627 4.434 1.00 94.81 1203 SER A O 1
ATOM 9512 N N . LEU A 1 1204 ? 18.248 -15.540 4.790 1.00 94.19 1204 LEU A N 1
ATOM 9513 C CA . LEU A 1 1204 ? 18.248 -15.565 6.242 1.00 94.19 1204 LEU A CA 1
ATOM 9514 C C . LEU A 1 1204 ? 18.145 -14.127 6.739 1.00 94.19 1204 LEU A C 1
ATOM 9516 O O . LEU A 1 1204 ? 18.975 -13.286 6.410 1.00 94.19 1204 LEU A O 1
ATOM 9520 N N . ASN A 1 1205 ? 17.137 -13.842 7.555 1.00 92.12 1205 ASN A N 1
ATOM 9521 C CA . ASN A 1 1205 ? 16.907 -12.514 8.106 1.00 92.12 1205 ASN A CA 1
ATOM 9522 C C . ASN A 1 1205 ? 16.799 -12.596 9.631 1.00 92.12 1205 ASN A C 1
ATOM 9524 O O . ASN A 1 1205 ? 15.804 -13.089 10.175 1.00 92.12 1205 ASN A O 1
ATOM 9528 N N . PHE A 1 1206 ? 17.838 -12.122 10.315 1.00 92.50 1206 PHE A N 1
ATOM 9529 C CA . PHE A 1 1206 ? 17.943 -12.082 11.765 1.00 92.50 1206 PHE A CA 1
ATOM 9530 C C . PHE A 1 1206 ? 17.585 -10.687 12.294 1.00 92.50 1206 PHE A C 1
ATOM 9532 O O . PHE A 1 1206 ? 18.164 -9.685 11.886 1.00 92.50 1206 PHE A O 1
ATOM 9539 N N . ASN A 1 1207 ? 16.628 -10.606 13.216 1.00 88.75 1207 ASN A N 1
ATOM 9540 C CA . ASN A 1 1207 ? 16.139 -9.376 13.835 1.00 88.75 1207 ASN A CA 1
ATOM 9541 C C . ASN A 1 1207 ? 16.246 -9.472 15.361 1.00 88.75 1207 ASN A C 1
ATOM 9543 O O . ASN A 1 1207 ? 15.450 -10.149 16.015 1.00 88.75 1207 ASN A O 1
ATOM 9547 N N . LEU A 1 1208 ? 17.188 -8.736 15.945 1.00 86.38 1208 LEU A N 1
ATOM 9548 C CA . LEU A 1 1208 ? 17.334 -8.578 17.386 1.00 86.38 1208 LEU A CA 1
ATOM 9549 C C . LEU A 1 1208 ? 16.814 -7.201 17.814 1.00 86.38 1208 LEU A C 1
ATOM 9551 O O . LEU A 1 1208 ? 17.511 -6.195 17.716 1.00 86.38 1208 LEU A O 1
ATOM 9555 N N . ASN A 1 1209 ? 15.591 -7.160 18.340 1.00 79.19 1209 ASN A N 1
ATOM 9556 C CA . ASN A 1 1209 ? 15.070 -5.990 19.044 1.00 79.19 1209 ASN A CA 1
ATOM 9557 C C . ASN A 1 1209 ? 15.293 -6.178 20.548 1.00 79.19 1209 ASN A C 1
ATOM 9559 O O . ASN A 1 1209 ? 14.486 -6.832 21.208 1.00 79.19 1209 ASN A O 1
ATOM 9563 N N . LYS A 1 1210 ? 16.364 -5.590 21.086 1.00 63.31 1210 LYS A N 1
ATOM 9564 C CA . LYS A 1 1210 ? 16.511 -5.382 22.527 1.00 63.31 1210 LYS A CA 1
ATOM 9565 C C . LYS A 1 1210 ? 15.964 -3.996 22.846 1.00 63.31 1210 LYS A C 1
ATOM 9567 O O . LYS A 1 1210 ? 16.700 -3.014 22.884 1.00 63.31 1210 LYS A O 1
ATOM 9572 N N . ARG A 1 1211 ? 14.647 -3.918 23.008 1.00 51.28 1211 ARG A N 1
ATOM 9573 C CA . ARG A 1 1211 ? 14.072 -2.828 23.797 1.00 51.28 1211 ARG A CA 1
ATOM 9574 C C . ARG A 1 1211 ? 14.652 -2.884 25.210 1.00 51.28 1211 ARG A C 1
ATOM 9576 O O . ARG A 1 1211 ? 14.845 -4.029 25.680 1.00 51.28 1211 ARG A O 1
#